Protein AF-0000000078990517 (afdb_homodimer)

Foldseek 3Di:
DVVQVVQFDDDPNFWTARQQQRWIFGADPVGHGQWIWHWQPVDDRADKDFDDPVPDDPPPWGWIDGPQAKMKTKDWDDALDPQKTKMKIKMDGRDPPRKTKIKIAADDPNFFKAFFAAFLVLDLGPQPDFDDWFFSWAAFSLAGTHHQETEQWMFGFSFKIKHWDPLFRWTWGHCYVPHRIIMIIRDADLFFQVDDPDPTGMTMMMMMGGNGRLVNLLSVFDQFQCPPDDPLLVVLLLLQQQAAEEEQADLDLVCDALVSQVVVLVVVVVLVQGDSGEYEYEQSLDVFQAQLDGDCVRCVPVQVSLVVCVVVPYAYEYEHEQWGAPPHPVVVVCLVVLQFWAFAPDPSRHFFWFAFAPRLTTTGGQLVDPVRLVVSLVSNVVRCVRHPHDAYEYEYHIQVRHGRRTDHPDDDSGSQCSVVSNQVVCVPSGHYQEYAHHHDARRGPYAHEGHFFALDLVRLLSQQSNLASCLSSQHAGYDYEAQRTAAHDPPVPPNDRNRRYRGHGDDDHDLLSSLLSLLVQLQDSGHYHHDDLCVVVDVLSSVLNSVSSVCSNPPRSVLLSVVVVVCNRRSGHQKYQPCSLPSPQPVRSNDRQWIARPNFKIWHTDSDPPDFWDKDAFAAAWWQWPPPRDIDGHPDIDGRHGHDSSGTTMIGGDDRPDDD/DVVQVVQFDDDPNFWTARQQQGWIFGADPVGHGQWIWHWQPVDDRADKDFDDPVPDDPPPWGWIDGPQAKMKTKDWDDALDPQKTKMKIKMDGRDPPRKTKIKIAADDPNFFKAFFAAFLVLDLGQQPDFDDWFFSWAAFSLAGTHHQETEQWMFGFSFKIKHWDPLFRWTWGHCYVPHRIIMIIRDADLFFQVDDPDPTGMTMMMMMGGNGRLVSLLSVFDFFQCPQDDPLLVVLLLLQQQAAEEEQADLDLVCDALVSQVVVLVVVVVLVQGDSGEYEYEQSLDVFQAQLDGDCVRCVPVQVSLVVCVVVPYAYEYEHEQWGAPPHPVVVVCLVVLQFWAFAPDDSRHFFWFAFAPRLTTTGGQLVDVVRLVVSLVSNVVVCVRHPHSAYEYEYHIQVRHGRRTDHPDDDSGSQCSVVSNQVVCVPSGHYQEYAHHHDARRGPYAHEGHFFALDLVRLLSQQSNLASCLSSQHAGYDYEAQRTAAHDPPVPPNDRNRRYRGHGDDDDDLLSRLLSLLVQLQDSGHYHHDDLCVVVDPLSSVLNSVSSVCSNPPRSVLLSVVVVVCNRRSGHQKYQPCSLPSPQPVRSNDRQWIARPNFKIWHTDSDPPDQWDKDAFAAAWWQWPPPRDIDGHPDIDHRHGHDSSGTTMITGDDRPDDD

pLDDT: mean 92.22, std 8.55, range [30.84, 98.75]

Solvent-accessible surface area (backbone atoms only — not comparable to full-atom values): 68049 Å² total; per-residue (Å²): 113,71,74,63,51,75,47,45,44,76,40,94,89,33,32,38,39,22,64,56,80,23,41,34,35,34,37,46,101,86,66,45,80,55,44,44,33,33,49,45,65,74,52,77,83,49,69,60,36,73,50,53,76,88,71,54,60,94,81,74,45,49,50,39,24,42,86,74,40,34,35,40,37,37,36,79,45,89,48,89,42,93,69,31,49,29,32,37,40,35,38,37,31,60,42,89,91,48,48,43,24,34,31,31,57,32,44,85,93,52,38,52,31,33,39,40,24,36,37,47,80,61,34,54,48,39,53,76,37,70,38,58,78,36,72,75,52,29,25,44,37,70,67,33,60,28,20,34,38,38,33,62,36,34,39,28,55,60,8,38,35,40,40,47,44,87,81,32,32,43,24,41,23,22,42,50,87,41,79,46,20,42,31,45,28,6,46,65,48,87,50,66,21,47,51,68,88,50,98,40,36,33,32,38,35,34,44,32,38,25,88,32,30,50,62,34,51,58,61,69,41,62,47,67,59,56,80,88,58,47,71,69,34,52,50,49,44,51,44,41,48,70,20,34,38,40,39,63,81,49,61,45,57,87,52,54,35,57,64,48,53,49,53,52,51,50,53,52,59,67,66,68,65,64,66,74,26,33,38,37,39,58,58,55,59,21,77,36,49,45,48,62,41,75,24,56,85,62,40,72,55,46,41,59,50,47,49,51,40,45,74,74,54,36,40,41,29,42,35,45,56,60,47,26,18,49,82,12,74,44,33,60,53,30,58,77,66,64,26,42,22,17,28,51,98,50,64,91,65,27,59,25,48,24,44,48,29,82,32,63,43,20,35,36,59,19,54,62,30,84,64,30,54,59,52,50,49,53,38,51,49,55,41,49,73,64,31,84,64,67,33,30,33,41,46,67,56,35,30,76,49,45,34,72,49,55,35,50,80,46,85,53,66,32,62,56,51,54,57,54,46,42,56,62,69,37,60,87,76,58,53,41,50,29,28,42,40,41,65,58,73,60,64,68,40,24,21,41,36,52,64,85,33,46,51,46,59,74,32,58,56,46,49,51,25,42,46,34,23,38,15,70,50,46,42,39,52,50,27,58,62,30,42,45,37,52,26,65,67,70,77,89,68,47,87,49,56,64,60,58,40,69,59,56,66,47,72,88,58,56,67,68,57,34,52,40,36,44,54,48,38,50,73,44,59,30,40,30,32,57,66,58,64,71,77,65,80,37,69,68,54,43,51,39,52,46,52,47,41,49,47,25,64,72,54,38,34,58,51,51,55,55,26,46,52,45,20,37,49,46,32,44,27,28,50,27,45,45,25,74,75,38,58,81,45,72,79,29,67,74,51,49,70,42,34,18,51,45,85,46,30,40,40,45,53,66,65,54,88,91,56,43,56,43,79,44,76,38,62,79,57,43,26,33,32,65,78,80,62,46,78,39,74,30,67,42,74,42,72,72,38,78,33,54,90,81,53,58,46,34,31,38,54,49,64,86,82,61,82,130,113,73,75,62,51,73,48,45,42,77,41,93,87,34,33,39,40,21,63,56,79,22,40,34,35,34,36,46,99,85,65,47,80,56,44,44,34,33,49,44,64,71,54,77,85,50,71,60,37,73,51,52,78,89,70,56,60,95,80,74,45,48,50,40,24,42,84,75,40,35,35,40,37,39,35,78,45,89,47,89,44,94,69,31,50,31,34,36,40,36,38,38,30,60,44,89,92,48,47,46,23,35,33,32,56,30,44,84,94,53,38,53,32,33,38,37,26,35,37,48,81,61,35,53,48,41,51,76,38,71,40,60,76,36,72,76,52,29,25,44,38,70,66,32,60,28,21,34,36,39,33,62,37,35,39,29,54,60,8,39,35,40,39,47,45,86,81,33,29,42,26,40,23,22,42,49,88,41,78,47,20,42,32,46,28,6,45,66,49,86,50,65,22,49,52,70,88,49,98,41,36,32,32,37,36,33,46,32,38,24,89,32,30,49,61,34,50,58,61,70,40,61,46,68,59,58,80,87,58,47,72,68,33,52,48,49,43,52,46,40,49,71,20,34,38,38,38,61,80,51,60,46,58,88,52,55,35,55,63,49,54,50,53,52,51,49,54,53,61,67,66,67,66,64,64,76,26,32,38,37,39,59,56,53,58,22,77,36,50,45,47,62,41,74,25,55,86,60,40,72,55,47,44,58,51,47,49,52,39,44,74,73,55,36,42,43,29,42,36,45,54,60,46,25,18,48,82,12,75,44,33,59,51,30,59,77,65,65,28,44,23,16,28,51,98,50,64,90,65,29,60,23,47,24,43,48,28,83,35,62,43,18,37,35,60,18,53,63,31,82,63,30,55,58,52,51,50,52,40,52,48,57,41,49,72,64,30,84,64,67,33,30,33,41,47,68,56,35,31,77,50,46,33,73,49,53,36,51,80,45,83,54,65,31,63,57,51,54,58,54,46,43,54,63,68,38,59,88,76,58,52,42,51,28,28,42,41,44,66,57,74,61,65,69,40,25,22,40,36,52,67,87,34,45,49,45,59,71,32,59,55,47,49,51,25,42,48,33,23,39,15,70,50,48,41,38,51,49,26,57,62,30,42,48,38,54,26,65,69,70,79,89,67,48,85,49,56,65,60,58,39,68,59,54,65,46,71,86,58,56,68,70,57,34,52,38,36,43,56,47,37,49,73,43,60,28,39,29,33,56,66,59,66,72,76,64,79,38,68,68,54,43,51,38,50,48,51,48,39,49,46,24,65,72,54,38,33,59,51,50,54,55,24,46,53,44,19,37,49,44,30,43,27,27,50,28,45,45,24,74,75,38,57,83,46,72,77,28,68,75,50,50,68,43,36,16,50,45,84,46,30,40,41,46,50,67,64,56,88,91,57,44,58,42,77,43,74,37,62,79,56,42,28,33,31,66,78,79,62,46,79,38,75,30,67,43,73,42,72,72,40,78,31,54,90,80,54,59,45,34,30,38,55,48,64,87,83,61,82,129

Secondary structure (DSSP, 8-state):
--TTTTTEEEETTTEEEETTT-EEEEE-TTS-EEEEEES-TTS-----EEPPGGG--TTS-EEEEETTTEEEEEEEEPPSSTT-EEEEEEEEE-STT---EEEEE-SGGG--EEEEEEETT--SSGGG--EEEEE-S---TTTSSEEEEEEEEEEETTTEEEEE-TTS-EEEEESSSSTTEEEEEE---SSTT-S-SSSS-EEEEEEEE-SSHHHHHHHHS-----TT--HHHHHHHHHHHHS-EEE---SSGGG--HHHHHHHHHHHHHH-SS---EEEE-GGGBSSTT--SB-TTT-TTHHHHHHHHHHHT-EEEEEE-SEEETTSHHHHHHHHTT-BPEETTS-TTSBPEEEETTEEEEEEB-TTSTTHHHHHHHHHHHHHHHS---EEEE----GGGS-TTEE-SS--SSTTHHHHHHHHHTTTTS-EEEES-BSSPPPTTPEEEPPP-BSSHHHHHHHHHHHHHHHHTT---EE---TT-SB---GGG--S-GGGSPPPPPPPPPHHHHHHHHHHHTTSSS-EESS-GGGG--HHHHHHHHHHHHHIIIIIHHHHHHHHHHHHHH---SEE-GGGT-TT-GGGSS--S-EEETTTEEE----STT--EEEEEE-SSEEEETTT--EEESSEEEEEEE--TT---EEEEPPTT---/--TTTTTEEEETTTEEEETTT-EEEEE-TTS-EEEEEES-TTS-----EEPPGGG--TTS-EEEEETTTEEEEEEEEPPSSTT-EEEEEEEEE-STT---EEEEE-SGGG--EEEEEEETT--SSGGG--EEEEE-S---TTTSSEEEEEEEEEEETTTEEEEE-TTS-EEEEESSSSTTEEEEEE---SSTT-S-SSSS-EEEEEEEE-SSHHHHHHHHS-----TT--HHHHHHHHHHHHS-EEE---SSGGG--HHHHHHHHHHHHHH-SS---EEEE-GGGBSSTT--SB-TTT-TTHHHHHHHHHHHT-EEEEEE-SEEETTSHHHHHHHHTT-BPEETTS-TTSB-EEEETTEEEEEEB-TTSTTHHHHHHHHHHHHHHHS---EEEE----GGGS-TTEE-SS--SSTTHHHHHHHHHTTTTS-EEEES-BSSPPPTTPEEEPPP-BSSHHHHHHHHHHHHHHHHTT---EE---TT-SB---GGG--S-GGGSPPPPPPPPPHHHHHHHHHHHTTSSS-EESS-GGGG--HHHHHHHHHHHHHIIIIIHHHHHHHHHHHHHH---SEE-GGGT-TT-GGGTS--S-EEETTTEEE----STT--EEEEEE-SSEEEETTT--EEESSEEEEEEE--TT---EEEEPPTT---

Radius of gyration: 38.93 Å; Cα contacts (8 Å, |Δi|>4): 3047; chains: 2; bounding box: 87×123×85 Å

Structure (mmCIF, N/CA/C/O backbone):
data_AF-0000000078990517-model_v1
#
loop_
_entity.id
_entity.type
_entity.pdbx_description
1 polymer Alpha-glucosidase
#
loop_
_atom_site.group_PDB
_atom_site.id
_atom_site.type_symbol
_atom_site.label_atom_id
_atom_site.label_alt_id
_atom_site.label_comp_id
_atom_site.label_asym_id
_atom_site.label_entity_id
_atom_site.label_seq_id
_atom_site.pdbx_PDB_ins_code
_atom_site.Cartn_x
_atom_site.Cartn_y
_atom_site.Cartn_z
_atom_site.occupancy
_atom_site.B_iso_or_equiv
_atom_site.auth_seq_id
_atom_site.auth_comp_id
_atom_site.auth_asym_id
_atom_site.auth_atom_id
_atom_site.pdbx_PDB_model_num
ATOM 1 N N . MET A 1 1 ? 48.812 -21.719 -21.203 1 31.16 1 MET A N 1
ATOM 2 C CA . MET A 1 1 ? 48.188 -23.031 -21.281 1 31.16 1 MET A CA 1
ATOM 3 C C . MET A 1 1 ? 48.5 -23.844 -20.016 1 31.16 1 MET A C 1
ATOM 5 O O . MET A 1 1 ? 47.625 -24.531 -19.5 1 31.16 1 MET A O 1
ATOM 9 N N . TYR A 1 2 ? 49.719 -23.969 -19.703 1 35 2 TYR A N 1
ATOM 10 C CA . TYR A 1 2 ? 50.188 -24.688 -18.516 1 35 2 TYR A CA 1
ATOM 11 C C . TYR A 1 2 ? 49.625 -24.047 -17.25 1 35 2 TYR A C 1
ATOM 13 O O . TYR A 1 2 ? 49.219 -24.734 -16.328 1 35 2 TYR A O 1
ATOM 21 N N . ASN A 1 3 ? 49.719 -22.797 -17.125 1 35.31 3 ASN A N 1
ATOM 22 C CA . ASN A 1 3 ? 49.281 -22.062 -15.953 1 35.31 3 ASN A CA 1
ATOM 23 C C . ASN A 1 3 ? 47.781 -22.047 -15.82 1 35.31 3 ASN A C 1
ATOM 25 O O . ASN A 1 3 ? 47.25 -21.578 -14.82 1 35.31 3 ASN A O 1
ATOM 29 N N . GLN A 1 4 ? 47.156 -22.172 -16.953 1 40.31 4 GLN A N 1
ATOM 30 C CA . GLN A 1 4 ? 45.719 -22.25 -16.906 1 40.31 4 GLN A CA 1
ATOM 31 C C . GLN A 1 4 ? 45.25 -23.531 -16.203 1 40.31 4 GLN A C 1
ATOM 33 O O . GLN A 1 4 ? 44.094 -23.656 -15.812 1 40.31 4 GLN A O 1
ATOM 38 N N . LYS A 1 5 ? 46.062 -24.547 -16.188 1 47.97 5 LYS A N 1
ATOM 39 C CA . LYS A 1 5 ? 45.844 -25.906 -15.688 1 47.97 5 LYS A CA 1
ATOM 40 C C . LYS A 1 5 ? 45.906 -25.953 -14.164 1 47.97 5 LYS A C 1
ATOM 42 O O . LYS A 1 5 ? 45.219 -26.781 -13.539 1 47.97 5 LYS A O 1
ATOM 47 N N . LEU A 1 6 ? 46.625 -25.25 -13.594 1 44.84 6 LEU A N 1
ATOM 48 C CA . LEU A 1 6 ? 46.844 -25.266 -12.148 1 44.84 6 LEU A CA 1
ATOM 49 C C . LEU A 1 6 ? 45.625 -24.656 -11.422 1 44.84 6 LEU A C 1
ATOM 51 O O . LEU A 1 6 ? 45.438 -24.906 -10.234 1 44.84 6 LEU A O 1
ATOM 55 N N . LEU A 1 7 ? 44.719 -23.875 -12.055 1 54 7 LEU A N 1
ATOM 56 C CA . LEU A 1 7 ? 43.656 -23.172 -11.375 1 54 7 LEU A CA 1
ATOM 57 C C . LEU A 1 7 ? 42.312 -23.906 -11.516 1 54 7 LEU A C 1
ATOM 59 O O . LEU A 1 7 ? 41.344 -23.578 -10.852 1 54 7 LEU A O 1
ATOM 63 N N . SER A 1 8 ? 42.344 -24.938 -12.297 1 60.09 8 SER A N 1
ATOM 64 C CA . SER A 1 8 ? 41.188 -25.844 -12.352 1 60.09 8 SER A CA 1
ATOM 65 C C . SER A 1 8 ? 41.406 -27.031 -11.422 1 60.09 8 SER A C 1
ATOM 67 O O . SER A 1 8 ? 42.375 -27.75 -11.523 1 60.09 8 SER A O 1
ATOM 69 N N . ARG A 1 9 ? 40.656 -27.062 -10.359 1 75.75 9 ARG A N 1
ATOM 70 C CA . ARG A 1 9 ? 40.75 -28.141 -9.375 1 75.75 9 ARG A CA 1
ATOM 71 C C . ARG A 1 9 ? 39.531 -29.062 -9.438 1 75.75 9 ARG A C 1
ATOM 73 O O . ARG A 1 9 ? 38.438 -28.625 -9.766 1 75.75 9 ARG A O 1
ATOM 80 N N . SER A 1 10 ? 39.812 -30.25 -9.305 1 79.31 10 SER A N 1
ATOM 81 C CA . SER A 1 10 ? 38.781 -31.25 -9.211 1 79.31 10 SER A CA 1
ATOM 82 C C . SER A 1 10 ? 38.219 -31.344 -7.793 1 79.31 10 SER A C 1
ATOM 84 O O . SER A 1 10 ? 38.969 -31.344 -6.824 1 79.31 10 SER A O 1
ATOM 86 N N . TYR A 1 11 ? 36.969 -31.188 -7.785 1 82.38 11 TYR A N 1
ATOM 87 C CA . TYR A 1 11 ? 36.281 -31.297 -6.5 1 82.38 11 TYR A CA 1
ATOM 88 C C . TYR A 1 11 ? 35.344 -32.469 -6.508 1 82.38 11 TYR A C 1
ATOM 90 O O . TYR A 1 11 ? 34.656 -32.719 -7.504 1 82.38 11 TYR A O 1
ATOM 98 N N . PHE A 1 12 ? 35.281 -33.219 -5.465 1 86.19 12 PHE A N 1
ATOM 99 C CA . PHE A 1 12 ? 34.344 -34.312 -5.23 1 86.19 12 PHE A CA 1
ATOM 100 C C . PHE A 1 12 ? 34.375 -35.312 -6.375 1 86.19 12 PHE A C 1
ATOM 102 O O . PHE A 1 12 ? 33.344 -35.844 -6.793 1 86.19 12 PHE A O 1
ATOM 109 N N . GLU A 1 13 ? 35.375 -35.438 -7.094 1 81.75 13 GLU A N 1
ATOM 110 C CA . GLU A 1 13 ? 35.656 -36.406 -8.133 1 81.75 13 GLU A CA 1
ATOM 111 C C . GLU A 1 13 ? 35 -36.031 -9.461 1 81.75 13 GLU A C 1
ATOM 113 O O . GLU A 1 13 ? 35.5 -36.375 -10.531 1 81.75 13 GLU A O 1
ATOM 118 N N . SER A 1 14 ? 33.938 -35.25 -9.422 1 89.94 14 SER A N 1
ATOM 119 C CA . SER A 1 14 ? 33.188 -35.094 -10.648 1 89.94 14 SER A CA 1
ATOM 120 C C . SER A 1 14 ? 33.094 -33.625 -11.039 1 89.94 14 SER A C 1
ATOM 122 O O . SER A 1 14 ? 32.531 -33.281 -12.086 1 89.94 14 SER A O 1
ATOM 124 N N . ILE A 1 15 ? 33.594 -32.719 -10.219 1 93.56 15 ILE A N 1
ATOM 125 C CA . ILE A 1 15 ? 33.406 -31.312 -10.484 1 93.56 15 ILE A CA 1
ATOM 126 C C . ILE A 1 15 ? 34.781 -30.688 -10.812 1 93.56 15 ILE A C 1
ATOM 128 O O . ILE A 1 15 ? 35.75 -30.875 -10.086 1 93.56 15 ILE A O 1
ATOM 132 N N . LYS A 1 16 ? 34.875 -30.031 -11.891 1 93.75 16 LYS A N 1
ATOM 133 C CA . LYS A 1 16 ? 36 -29.172 -12.227 1 93.75 16 LYS A CA 1
ATOM 134 C C . LYS A 1 16 ? 35.625 -27.703 -12.148 1 93.75 16 LYS A C 1
ATOM 136 O O . LYS A 1 16 ? 34.688 -27.266 -12.812 1 93.75 16 LYS A O 1
ATOM 141 N N . PHE A 1 17 ? 36.281 -27.016 -11.32 1 92.69 17 PHE A N 1
ATOM 142 C CA . PHE A 1 17 ? 35.969 -25.609 -11.094 1 92.69 17 PHE A CA 1
ATOM 143 C C . PHE A 1 17 ? 37.219 -24.766 -11.164 1 92.69 17 PHE A C 1
ATOM 145 O O . PHE A 1 17 ? 38.219 -25.062 -10.5 1 92.69 17 PHE A O 1
ATOM 152 N N . HIS A 1 18 ? 37.188 -23.828 -12.07 1 90.5 18 HIS A N 1
ATOM 153 C CA . HIS A 1 18 ? 38.281 -22.875 -12.172 1 90.5 18 HIS A CA 1
ATOM 154 C C . HIS A 1 18 ? 38.031 -21.641 -11.312 1 90.5 18 HIS A C 1
ATOM 156 O O . HIS A 1 18 ? 37.281 -20.75 -11.703 1 90.5 18 HIS A O 1
ATOM 162 N N . LYS A 1 19 ? 38.75 -21.438 -10.328 1 85.81 19 LYS A N 1
ATOM 163 C CA . LYS A 1 19 ? 38.438 -20.438 -9.312 1 85.81 19 LYS A CA 1
ATOM 164 C C . LYS A 1 19 ? 38.594 -19.031 -9.875 1 85.81 19 LYS A C 1
ATOM 166 O O . LYS A 1 19 ? 37.969 -18.094 -9.375 1 85.81 19 LYS A O 1
ATOM 171 N N . LYS A 1 20 ? 39.375 -18.812 -10.844 1 85.44 20 LYS A N 1
ATOM 172 C CA . LYS A 1 20 ? 39.594 -17.484 -11.383 1 85.44 20 LYS A CA 1
ATOM 173 C C . LYS A 1 20 ? 38.5 -17.125 -12.406 1 85.44 20 LYS A C 1
ATOM 175 O O . LYS A 1 20 ? 37.844 -16.094 -12.289 1 85.44 20 LYS A O 1
ATOM 180 N N . THR A 1 21 ? 38.312 -17.984 -13.352 1 88.56 21 THR A N 1
ATOM 181 C CA . THR A 1 21 ? 37.312 -17.719 -14.398 1 88.56 21 THR A CA 1
ATOM 182 C C . THR A 1 21 ? 35.938 -18.156 -13.945 1 88.56 21 THR A C 1
ATOM 184 O O . THR A 1 21 ? 34.938 -17.766 -14.539 1 88.56 21 THR A O 1
ATOM 187 N N . ARG A 1 22 ? 35.938 -19.031 -12.984 1 93.25 22 ARG A N 1
ATOM 188 C CA . ARG A 1 22 ? 34.75 -19.578 -12.375 1 93.25 22 ARG A CA 1
ATOM 189 C C . ARG A 1 22 ? 33.969 -20.438 -13.375 1 93.25 22 ARG A C 1
ATOM 191 O O . ARG A 1 22 ? 32.75 -20.516 -13.32 1 93.25 22 ARG A O 1
ATOM 198 N N . ASN A 1 23 ? 34.656 -20.938 -14.305 1 93.88 23 ASN A N 1
ATOM 199 C CA . ASN A 1 23 ? 34.094 -21.953 -15.18 1 93.88 23 ASN A CA 1
ATOM 200 C C . ASN A 1 23 ? 33.812 -23.25 -14.43 1 93.88 23 ASN A C 1
ATOM 202 O O . ASN A 1 23 ? 34.625 -23.703 -13.625 1 93.88 23 ASN A O 1
ATOM 206 N N . PHE A 1 24 ? 32.688 -23.734 -14.703 1 95.75 24 PHE A N 1
ATOM 207 C CA . PHE A 1 24 ? 32.219 -24.922 -13.992 1 95.75 24 PHE A CA 1
ATOM 208 C C . PHE A 1 24 ? 31.922 -26.047 -14.969 1 95.75 24 PHE A C 1
ATOM 210 O O . PHE A 1 24 ? 31.312 -25.828 -16.016 1 95.75 24 PHE A O 1
ATOM 217 N N . ARG A 1 25 ? 32.406 -27.297 -14.609 1 95.69 25 ARG A N 1
ATOM 218 C CA . ARG A 1 25 ? 32.094 -28.5 -15.383 1 95.69 25 ARG A CA 1
ATOM 219 C C . ARG A 1 25 ? 31.75 -29.656 -14.461 1 95.69 25 ARG A C 1
ATOM 221 O O . ARG A 1 25 ? 32.5 -29.953 -13.523 1 95.69 25 ARG A O 1
ATOM 228 N N . LEU A 1 26 ? 30.656 -30.172 -14.656 1 95.75 26 LEU A N 1
ATOM 229 C CA . LEU A 1 26 ? 30.281 -31.438 -14.023 1 95.75 26 LEU A CA 1
ATOM 230 C C . LEU A 1 26 ? 30.531 -32.594 -14.969 1 95.75 26 LEU A C 1
ATOM 232 O O . LEU A 1 26 ? 30 -32.625 -16.078 1 95.75 26 LEU A O 1
ATOM 236 N N . LEU A 1 27 ? 31.234 -33.562 -14.508 1 93.75 27 LEU A N 1
ATOM 237 C CA . LEU A 1 27 ? 31.656 -34.656 -15.367 1 93.75 27 LEU A CA 1
ATOM 238 C C . LEU A 1 27 ? 30.938 -35.969 -14.992 1 93.75 27 LEU A C 1
ATOM 240 O O . LEU A 1 27 ? 30.578 -36.156 -13.828 1 93.75 27 LEU A O 1
ATOM 244 N N . ASP A 1 28 ? 30.766 -36.781 -15.992 1 88.81 28 ASP A N 1
ATOM 245 C CA . ASP A 1 28 ? 30.25 -38.125 -15.711 1 88.81 28 ASP A CA 1
ATOM 246 C C . ASP A 1 28 ? 31.391 -39.094 -15.328 1 88.81 28 ASP A C 1
ATOM 248 O O . ASP A 1 28 ? 32.531 -38.656 -15.156 1 88.81 28 ASP A O 1
ATOM 252 N N . GLY A 1 29 ? 31.047 -40.344 -15.047 1 83.19 29 GLY A N 1
ATOM 253 C CA . GLY A 1 29 ? 32.031 -41.312 -14.641 1 83.19 29 GLY A CA 1
ATOM 254 C C . GLY A 1 29 ? 33.125 -41.531 -15.664 1 83.19 29 GLY A C 1
ATOM 255 O O . GLY A 1 29 ? 34.25 -41.969 -15.32 1 83.19 29 GLY A O 1
ATOM 256 N N . LYS A 1 30 ? 32.969 -41.156 -16.922 1 88.12 30 LYS A N 1
ATOM 257 C CA . LYS A 1 30 ? 33.938 -41.344 -18 1 88.12 30 LYS A CA 1
ATOM 258 C C . LYS A 1 30 ? 34.719 -40.031 -18.266 1 88.12 30 LYS A C 1
ATOM 260 O O . LYS A 1 30 ? 35.531 -40 -19.188 1 88.12 30 LYS A O 1
ATOM 265 N N . GLY A 1 31 ? 34.281 -39 -17.609 1 87.44 31 GLY A N 1
ATOM 266 C CA . GLY A 1 31 ? 35 -37.75 -17.75 1 87.44 31 GLY A CA 1
ATOM 267 C C . GLY A 1 31 ? 34.375 -36.812 -18.75 1 87.44 31 GLY A C 1
ATOM 268 O O . GLY A 1 31 ? 34.938 -35.75 -19.078 1 87.44 31 GLY A O 1
ATOM 269 N N . ALA A 1 32 ? 33.25 -37.219 -19.281 1 89.56 32 ALA A N 1
ATOM 270 C CA . ALA A 1 32 ? 32.562 -36.344 -20.234 1 89.56 32 ALA A CA 1
ATOM 271 C C . ALA A 1 32 ? 31.75 -35.281 -19.516 1 89.56 32 ALA A C 1
ATOM 273 O O . ALA A 1 32 ? 31.266 -35.5 -18.406 1 89.56 32 ALA A O 1
ATOM 274 N N . ASP A 1 33 ? 31.516 -34.188 -20.219 1 92.25 33 ASP A N 1
ATOM 275 C CA . ASP A 1 33 ? 30.766 -33.094 -19.641 1 92.25 33 ASP A CA 1
ATOM 276 C C . ASP A 1 33 ? 29.281 -33.406 -19.547 1 92.25 33 ASP A C 1
ATOM 278 O O . ASP A 1 33 ? 28.641 -33.719 -20.562 1 92.25 33 ASP A O 1
ATOM 282 N N . LEU A 1 34 ? 28.766 -33.344 -18.391 1 93.25 34 LEU A N 1
ATOM 283 C CA . LEU A 1 34 ? 27.328 -33.438 -18.172 1 93.25 34 LEU A CA 1
ATOM 284 C C . LEU A 1 34 ? 26.688 -32.062 -18.141 1 93.25 34 LEU A C 1
ATOM 286 O O . LEU A 1 34 ? 25.609 -31.859 -18.688 1 93.25 34 LEU A O 1
ATOM 290 N N . LEU A 1 35 ? 27.344 -31.141 -17.469 1 95.81 35 LEU A N 1
ATOM 291 C CA . LEU A 1 35 ? 26.875 -29.781 -17.312 1 95.81 35 LEU A CA 1
ATOM 292 C C . LEU A 1 35 ? 28.047 -28.797 -17.297 1 95.81 35 LEU A C 1
ATOM 294 O O . LEU A 1 35 ? 29.078 -29.062 -16.672 1 95.81 35 LEU A O 1
ATOM 298 N N . THR A 1 36 ? 27.938 -27.812 -18.031 1 95.81 36 THR A N 1
ATOM 299 C CA . THR A 1 36 ? 28.938 -26.734 -18.031 1 95.81 36 THR A CA 1
ATOM 300 C C . THR A 1 36 ? 28.281 -25.391 -17.734 1 95.81 36 THR A C 1
ATOM 302 O O . THR A 1 36 ? 27.094 -25.203 -18.016 1 95.81 36 THR A O 1
ATOM 305 N N . GLY A 1 37 ? 29.016 -24.547 -17.141 1 95.25 37 GLY A N 1
ATOM 306 C CA . GLY A 1 37 ? 28.484 -23.219 -16.828 1 95.25 37 GLY A CA 1
ATOM 307 C C . GLY A 1 37 ? 29.516 -22.297 -16.203 1 95.25 37 GLY A C 1
ATOM 308 O O . GLY A 1 37 ? 30.719 -22.578 -16.25 1 95.25 37 GLY A O 1
ATOM 309 N N . THR A 1 38 ? 29.078 -21.219 -15.875 1 95.5 38 THR A N 1
ATOM 310 C CA . THR A 1 38 ? 29.875 -20.203 -15.195 1 95.5 38 THR A CA 1
ATOM 311 C C . THR A 1 38 ? 29.219 -19.797 -13.883 1 95.5 38 THR A C 1
ATOM 313 O O . THR A 1 38 ? 28.062 -19.359 -13.867 1 95.5 38 THR A O 1
ATOM 316 N N . LEU A 1 39 ? 29.969 -19.953 -12.82 1 96.06 39 LEU A N 1
ATOM 317 C CA . LEU A 1 39 ? 29.469 -19.531 -11.516 1 96.06 39 LEU A CA 1
ATOM 318 C C . LEU A 1 39 ? 29.828 -18.078 -11.227 1 96.06 39 LEU A C 1
ATOM 320 O O . LEU A 1 39 ? 30.906 -17.625 -11.609 1 96.06 39 LEU A O 1
ATOM 324 N N . GLY A 1 40 ? 28.922 -17.359 -10.625 1 94.56 40 GLY A N 1
ATOM 325 C CA . GLY A 1 40 ? 29.172 -15.984 -10.242 1 94.56 40 GLY A CA 1
ATOM 326 C C . GLY A 1 40 ? 29.375 -15.062 -11.438 1 94.56 40 GLY A C 1
ATOM 327 O O . GLY A 1 40 ? 30.344 -14.305 -11.484 1 94.56 40 GLY A O 1
ATOM 328 N N . LYS A 1 41 ? 28.531 -15.148 -12.312 1 91.88 41 LYS A N 1
ATOM 329 C CA . LYS A 1 41 ? 28.656 -14.422 -13.57 1 91.88 41 LYS A CA 1
ATOM 330 C C . LYS A 1 41 ? 28.688 -12.914 -13.336 1 91.88 41 LYS A C 1
ATOM 332 O O . LYS A 1 41 ? 29.328 -12.18 -14.086 1 91.88 41 LYS A O 1
ATOM 337 N N . THR A 1 42 ? 28.078 -12.422 -12.352 1 86.5 42 THR A N 1
ATOM 338 C CA . THR A 1 42 ? 27.969 -10.984 -12.109 1 86.5 42 THR A CA 1
ATOM 339 C C . THR A 1 42 ? 29.172 -10.469 -11.328 1 86.5 42 THR A C 1
ATOM 341 O O . THR A 1 42 ? 29.312 -9.266 -11.117 1 86.5 42 THR A O 1
ATOM 344 N N . LEU A 1 43 ? 30.031 -11.367 -10.875 1 87.19 43 LEU A N 1
ATOM 345 C CA . LEU A 1 43 ? 31.219 -10.969 -10.133 1 87.19 43 LEU A CA 1
ATOM 346 C C . LEU A 1 43 ? 32.344 -10.594 -11.086 1 87.19 43 LEU A C 1
ATOM 348 O O . LEU A 1 43 ? 32.562 -11.242 -12.117 1 87.19 43 LEU A O 1
ATOM 352 N N . PRO A 1 44 ? 33 -9.523 -10.734 1 81.69 44 PRO A N 1
ATOM 353 C CA . PRO A 1 44 ? 34.188 -9.242 -11.539 1 81.69 44 PRO A CA 1
ATOM 354 C C . PRO A 1 44 ? 35.281 -10.297 -11.367 1 81.69 44 PRO A C 1
ATOM 356 O O . PRO A 1 44 ? 35.344 -10.953 -10.32 1 81.69 44 PRO A O 1
ATOM 359 N N . ILE A 1 45 ? 36.062 -10.484 -12.477 1 76.5 45 ILE A N 1
ATOM 360 C CA . ILE A 1 45 ? 37.156 -11.453 -12.422 1 76.5 45 ILE A CA 1
ATOM 361 C C . ILE A 1 45 ? 38.25 -10.938 -11.5 1 76.5 45 ILE A C 1
ATOM 363 O O . ILE A 1 45 ? 38.844 -9.891 -11.766 1 76.5 45 ILE A O 1
ATOM 367 N N . GLU A 1 46 ? 38.344 -11.586 -10.391 1 79.38 46 GLU A N 1
ATOM 368 C CA . GLU A 1 46 ? 39.344 -11.234 -9.406 1 79.38 46 GLU A CA 1
ATOM 369 C C . GLU A 1 46 ? 39.938 -12.484 -8.75 1 79.38 46 GLU A C 1
ATOM 371 O O . GLU A 1 46 ? 39.5 -13.602 -9.031 1 79.38 46 GLU A O 1
ATOM 376 N N . GLN A 1 47 ? 40.938 -12.281 -8.016 1 83.19 47 GLN A N 1
ATOM 377 C CA . GLN A 1 47 ? 41.625 -13.375 -7.312 1 83.19 47 GLN A CA 1
ATOM 378 C C . GLN A 1 47 ? 40.75 -13.914 -6.18 1 83.19 47 GLN A C 1
ATOM 380 O O . GLN A 1 47 ? 40.281 -13.156 -5.328 1 83.19 47 GLN A O 1
ATOM 385 N N . PRO A 1 48 ? 40.5 -15.242 -6.316 1 88.69 48 PRO A N 1
ATOM 386 C CA . PRO A 1 48 ? 39.781 -15.859 -5.207 1 88.69 48 PRO A CA 1
ATOM 387 C C . PRO A 1 48 ? 40.656 -16.125 -3.998 1 88.69 48 PRO A C 1
ATOM 389 O O . PRO A 1 48 ? 41.875 -16.328 -4.148 1 88.69 48 PRO A O 1
ATOM 392 N N . TYR A 1 49 ? 40.125 -16.109 -2.83 1 90.62 49 TYR A N 1
ATOM 393 C CA . TYR A 1 49 ? 40.812 -16.453 -1.591 1 90.62 49 TYR A CA 1
ATOM 394 C C . TYR A 1 49 ? 40.062 -17.531 -0.832 1 90.62 49 TYR A C 1
ATOM 396 O O . TYR A 1 49 ? 38.844 -17.719 -1.016 1 90.62 49 TYR A O 1
ATOM 404 N N . ASN A 1 50 ? 40.875 -18.312 -0.165 1 90.31 50 ASN A N 1
ATOM 405 C CA . ASN A 1 50 ? 40.188 -19.203 0.783 1 90.31 50 ASN A CA 1
ATOM 406 C C . ASN A 1 50 ? 39.469 -18.422 1.874 1 90.31 50 ASN A C 1
ATOM 408 O O . ASN A 1 50 ? 39.938 -17.375 2.314 1 90.31 50 ASN A O 1
ATOM 412 N N . CYS A 1 51 ? 38.406 -18.953 2.244 1 92.56 51 CYS A N 1
ATOM 413 C CA . CYS A 1 51 ? 37.625 -18.281 3.281 1 92.56 51 CYS A CA 1
ATOM 414 C C . CYS A 1 51 ? 38.375 -18.234 4.598 1 92.56 51 CYS A C 1
ATOM 416 O O . CYS A 1 51 ? 39.219 -19.109 4.867 1 92.56 51 CYS A O 1
ATOM 418 N N . LEU A 1 52 ? 38.062 -17.297 5.371 1 91.75 52 LEU A N 1
ATOM 419 C CA . LEU A 1 52 ? 38.625 -17.203 6.707 1 91.75 52 LEU A CA 1
ATOM 420 C C . LEU A 1 52 ? 38.094 -18.312 7.609 1 91.75 52 LEU A C 1
ATOM 422 O O . LEU A 1 52 ? 37 -18.844 7.359 1 91.75 52 LEU A O 1
ATOM 426 N N . PRO A 1 53 ? 38.812 -18.656 8.609 1 90.62 53 PRO A N 1
ATOM 427 C CA . PRO A 1 53 ? 38.438 -19.781 9.477 1 90.62 53 PRO A CA 1
ATOM 428 C C . PRO A 1 53 ? 37.031 -19.609 10.055 1 90.62 53 PRO A C 1
ATOM 430 O O . PRO A 1 53 ? 36.281 -20.578 10.148 1 90.62 53 PRO A O 1
ATOM 433 N N . HIS A 1 54 ? 36.719 -18.391 10.344 1 91.44 54 HIS A N 1
ATOM 434 C CA . HIS A 1 54 ? 35.438 -18.172 10.977 1 91.44 54 HIS A CA 1
ATOM 435 C C . HIS A 1 54 ? 34.312 -18.25 9.953 1 91.44 54 HIS A C 1
ATOM 437 O O . HIS A 1 54 ? 33.125 -18.344 10.32 1 91.44 54 HIS A O 1
ATOM 443 N N . ASP A 1 55 ? 34.656 -18.219 8.719 1 92.69 55 ASP A N 1
ATOM 444 C CA . ASP A 1 55 ? 33.625 -18.328 7.668 1 92.69 55 ASP A CA 1
ATOM 445 C C . ASP A 1 55 ? 33.531 -19.75 7.137 1 92.69 55 ASP A C 1
ATOM 447 O O . ASP A 1 55 ? 32.719 -20.047 6.262 1 92.69 55 ASP A O 1
ATOM 451 N N . LEU A 1 56 ? 34.375 -20.625 7.633 1 91.31 56 LEU A N 1
ATOM 452 C CA . LEU A 1 56 ? 34.344 -22.016 7.207 1 91.31 56 LEU A CA 1
ATOM 453 C C . LEU A 1 56 ? 33.219 -22.781 7.91 1 91.31 56 LEU A C 1
ATOM 455 O O . LEU A 1 56 ? 32.969 -22.562 9.102 1 91.31 56 LEU A O 1
ATOM 459 N N . LYS A 1 57 ? 32.562 -23.578 7.18 1 91.06 57 LYS A N 1
ATOM 460 C CA . LYS A 1 57 ? 31.516 -24.438 7.75 1 91.06 57 LYS A CA 1
ATOM 461 C C . LYS A 1 57 ? 32.094 -25.797 8.172 1 91.06 57 LYS A C 1
ATOM 463 O O . LYS A 1 57 ? 33.031 -26.281 7.559 1 91.06 57 LYS A O 1
ATOM 468 N N . ASP A 1 58 ? 31.531 -26.406 9.203 1 87.38 58 ASP A N 1
ATOM 469 C CA . ASP A 1 58 ? 32.031 -27.672 9.727 1 87.38 58 ASP A CA 1
ATOM 470 C C . ASP A 1 58 ? 31.359 -28.859 9.023 1 87.38 58 ASP A C 1
ATOM 472 O O . ASP A 1 58 ? 31.375 -29.984 9.531 1 87.38 58 ASP A O 1
ATOM 476 N N . ASP A 1 59 ? 30.906 -28.688 7.863 1 87.81 59 ASP A N 1
ATOM 477 C CA . ASP A 1 59 ? 30.188 -29.75 7.188 1 87.81 59 ASP A CA 1
ATOM 478 C C . ASP A 1 59 ? 31.016 -30.312 6.023 1 87.81 59 ASP A C 1
ATOM 480 O O . ASP A 1 59 ? 30.5 -31.078 5.207 1 87.81 59 ASP A O 1
ATOM 484 N N . GLY A 1 60 ? 32.281 -29.875 5.906 1 84.06 60 GLY A N 1
ATOM 485 C CA . GLY A 1 60 ? 33.156 -30.359 4.832 1 84.06 60 GLY A CA 1
ATOM 486 C C . GLY A 1 60 ? 33.031 -29.547 3.559 1 84.06 60 GLY A C 1
ATOM 487 O O . GLY A 1 60 ? 33.562 -29.938 2.514 1 84.06 60 GLY A O 1
ATOM 488 N N . SER A 1 61 ? 32.406 -28.422 3.623 1 91 61 SER A N 1
ATOM 489 C CA . SER A 1 61 ? 32.25 -27.562 2.455 1 91 61 SER A CA 1
ATOM 490 C C . SER A 1 61 ? 33.562 -26.875 2.084 1 91 61 SER A C 1
ATOM 492 O O . SER A 1 61 ? 34.344 -26.516 2.961 1 91 61 SER A O 1
ATOM 494 N N . VAL A 1 62 ? 33.812 -26.766 0.79 1 92.88 62 VAL A N 1
ATOM 495 C CA . VAL A 1 62 ? 34.875 -25.906 0.26 1 92.88 62 VAL A CA 1
ATOM 496 C C . VAL A 1 62 ? 34.375 -24.469 0.138 1 92.88 62 VAL A C 1
ATOM 498 O O . VAL A 1 62 ? 33.25 -24.234 -0.307 1 92.88 62 VAL A O 1
ATOM 501 N N . CYS A 1 63 ? 35.219 -23.594 0.602 1 94.25 63 CYS A N 1
ATOM 502 C CA . CYS A 1 63 ? 34.781 -22.203 0.629 1 94.25 63 CYS A CA 1
ATOM 503 C C . CYS A 1 63 ? 35.812 -21.297 -0.054 1 94.25 63 CYS A C 1
ATOM 505 O O . CYS A 1 63 ? 37 -21.375 0.237 1 94.25 63 CYS A O 1
ATOM 507 N N . TYR A 1 64 ? 35.375 -20.531 -0.967 1 93.5 64 TYR A N 1
ATOM 508 C CA . TYR A 1 64 ? 36.156 -19.484 -1.596 1 93.5 64 TYR A CA 1
ATOM 509 C C . TYR A 1 64 ? 35.531 -18.109 -1.41 1 93.5 64 TYR A C 1
ATOM 511 O O . TYR A 1 64 ? 34.281 -18 -1.324 1 93.5 64 TYR A O 1
ATOM 519 N N . GLU A 1 65 ? 36.281 -17.141 -1.321 1 92.81 65 GLU A N 1
ATOM 520 C CA . GLU A 1 65 ? 35.812 -15.758 -1.194 1 92.81 65 GLU A CA 1
ATOM 521 C C . GLU A 1 65 ? 36.469 -14.844 -2.223 1 92.81 65 GLU A C 1
ATOM 523 O O . GLU A 1 65 ? 37.656 -14.969 -2.488 1 92.81 65 GLU A O 1
ATOM 528 N N . TRP A 1 66 ? 35.812 -14.016 -2.842 1 92.31 66 TRP A N 1
ATOM 529 C CA . TRP A 1 66 ? 36.312 -13.047 -3.811 1 92.31 66 TRP A CA 1
ATOM 530 C C . TRP A 1 66 ? 36.281 -11.641 -3.23 1 92.31 66 TRP A C 1
ATOM 532 O O . TRP A 1 66 ? 35.344 -10.883 -3.445 1 92.31 66 TRP A O 1
ATOM 542 N N . ASN A 1 67 ? 37.406 -11.07 -2.711 1 82.31 67 ASN A N 1
ATOM 543 C CA . ASN A 1 67 ? 37.719 -9.711 -2.264 1 82.31 67 ASN A CA 1
ATOM 544 C C . ASN A 1 67 ? 36.562 -9.117 -1.449 1 82.31 67 ASN A C 1
ATOM 546 O O . ASN A 1 67 ? 36.094 -8.008 -1.739 1 82.31 67 ASN A O 1
ATOM 550 N N . SER A 1 68 ? 35.906 -9.961 -0.545 1 83 68 SER A N 1
ATOM 551 C CA . SER A 1 68 ? 34.875 -9.523 0.402 1 83 68 SER A CA 1
ATOM 552 C C . SER A 1 68 ? 33.594 -9.125 -0.316 1 83 68 SER A C 1
ATOM 554 O O . SER A 1 68 ? 32.844 -8.281 0.171 1 83 68 SER A O 1
ATOM 556 N N . LYS A 1 69 ? 33.469 -9.586 -1.51 1 90.69 69 LYS A N 1
ATOM 557 C CA . LYS A 1 69 ? 32.25 -9.273 -2.273 1 90.69 69 LYS A CA 1
ATOM 558 C C . LYS A 1 69 ? 31.25 -10.422 -2.197 1 90.69 69 LYS A C 1
ATOM 560 O O . LYS A 1 69 ? 30.047 -10.188 -2.068 1 90.69 69 LYS A O 1
ATOM 565 N N . ALA A 1 70 ? 31.828 -11.648 -2.311 1 94.56 70 ALA A N 1
ATOM 566 C CA . ALA A 1 70 ? 30.953 -12.82 -2.279 1 94.56 70 ALA A CA 1
ATOM 567 C C . ALA A 1 70 ? 31.703 -14.062 -1.821 1 94.56 70 ALA A C 1
ATOM 569 O O . ALA A 1 70 ? 32.938 -14.125 -1.924 1 94.56 70 ALA A O 1
ATOM 570 N N . ARG A 1 71 ? 31.031 -14.977 -1.299 1 95.19 71 ARG A N 1
ATOM 571 C CA . ARG A 1 71 ? 31.547 -16.266 -0.876 1 95.19 71 ARG A CA 1
ATOM 572 C C . ARG A 1 71 ? 30.781 -17.406 -1.527 1 95.19 71 ARG A C 1
ATOM 574 O O . ARG A 1 71 ? 29.562 -17.328 -1.684 1 95.19 71 ARG A O 1
ATOM 581 N N . LEU A 1 72 ? 31.484 -18.453 -1.889 1 95.94 72 LEU A N 1
ATOM 582 C CA . LEU A 1 72 ? 30.875 -19.641 -2.459 1 95.94 72 LEU A CA 1
ATOM 583 C C . LEU A 1 72 ? 31.188 -20.875 -1.613 1 95.94 72 LEU A C 1
ATOM 585 O O . LEU A 1 72 ? 32.344 -21.141 -1.3 1 95.94 72 LEU A O 1
ATOM 589 N N . TYR A 1 73 ? 30.203 -21.516 -1.221 1 96.31 73 TYR A N 1
ATOM 590 C CA . TYR A 1 73 ? 30.344 -22.812 -0.559 1 96.31 73 TYR A CA 1
ATOM 591 C C . TYR A 1 73 ? 29.938 -23.938 -1.487 1 96.31 73 TYR A C 1
ATOM 593 O O . TYR A 1 73 ? 28.875 -23.875 -2.121 1 96.31 73 TYR A O 1
ATOM 601 N N . MET A 1 74 ? 30.688 -24.953 -1.668 1 95.75 74 MET A N 1
ATOM 602 C CA . MET A 1 74 ? 30.375 -26.172 -2.426 1 95.75 74 MET A CA 1
ATOM 603 C C . MET A 1 74 ? 30.531 -27.406 -1.557 1 95.75 74 MET A C 1
ATOM 605 O O . MET A 1 74 ? 31.453 -27.5 -0.744 1 95.75 74 MET A O 1
ATOM 609 N N . ASN A 1 75 ? 29.625 -28.281 -1.73 1 94.56 75 ASN A N 1
ATOM 610 C CA . ASN A 1 75 ? 29.672 -29.5 -0.939 1 94.56 75 ASN A CA 1
ATOM 611 C C . ASN A 1 75 ? 29 -30.656 -1.656 1 94.56 75 ASN A C 1
ATOM 613 O O . ASN A 1 75 ? 28.203 -30.453 -2.58 1 94.56 75 ASN A O 1
ATOM 617 N N . GLN A 1 76 ? 29.391 -31.859 -1.334 1 92.62 76 GLN A N 1
ATOM 618 C CA . GLN A 1 76 ? 28.656 -33.031 -1.773 1 92.62 76 GLN A CA 1
ATOM 619 C C . GLN A 1 76 ? 27.578 -33.438 -0.763 1 92.62 76 GLN A C 1
ATOM 621 O O . GLN A 1 76 ? 27.859 -33.531 0.434 1 92.62 76 GLN A O 1
ATOM 626 N N . VAL A 1 77 ? 26.359 -33.531 -1.228 1 90.69 77 VAL A N 1
ATOM 627 C CA . VAL A 1 77 ? 25.25 -33.812 -0.324 1 90.69 77 VAL A CA 1
ATOM 628 C C . VAL A 1 77 ? 24.875 -35.281 -0.423 1 90.69 77 VAL A C 1
ATOM 630 O O . VAL A 1 77 ? 25.281 -35.969 -1.369 1 90.69 77 VAL A O 1
ATOM 633 N N . LYS A 1 78 ? 24.172 -35.719 0.688 1 86.31 78 LYS A N 1
ATOM 634 C CA . LYS A 1 78 ? 23.734 -37.094 0.718 1 86.31 78 LYS A CA 1
ATOM 635 C C . LYS A 1 78 ? 22.812 -37.406 -0.458 1 86.31 78 LYS A C 1
ATOM 637 O O . LYS A 1 78 ? 21.875 -36.656 -0.731 1 86.31 78 LYS A O 1
ATOM 642 N N . SER A 1 79 ? 23.188 -38.438 -1.144 1 81.06 79 SER A N 1
ATOM 643 C CA . SER A 1 79 ? 22.438 -38.844 -2.332 1 81.06 79 SER A CA 1
ATOM 644 C C . SER A 1 79 ? 21.188 -39.625 -1.963 1 81.06 79 SER A C 1
ATOM 646 O O . SER A 1 79 ? 21.219 -40.469 -1.056 1 81.06 79 SER A O 1
ATOM 648 N N . PRO A 1 80 ? 20.078 -39.375 -2.574 1 81.88 80 PRO A N 1
ATOM 649 C CA . PRO A 1 80 ? 18.859 -40.125 -2.316 1 81.88 80 PRO A CA 1
ATOM 650 C C . PRO A 1 80 ? 19 -41.594 -2.727 1 81.88 80 PRO A C 1
ATOM 652 O O . PRO A 1 80 ? 18.281 -42.469 -2.203 1 81.88 80 PRO A O 1
ATOM 655 N N . SER A 1 81 ? 19.859 -41.875 -3.697 1 84.25 81 SER A N 1
ATOM 656 C CA . SER A 1 81 ? 20.141 -43.219 -4.168 1 84.25 81 SER A CA 1
ATOM 657 C C . SER A 1 81 ? 21.609 -43.375 -4.559 1 84.25 81 SER A C 1
ATOM 659 O O . SER A 1 81 ? 22.297 -42.406 -4.797 1 84.25 81 SER A O 1
ATOM 661 N N . PRO A 1 82 ? 22.047 -44.594 -4.598 1 83.94 82 PRO A N 1
ATOM 662 C CA . PRO A 1 82 ? 23.453 -44.812 -4.902 1 83.94 82 PRO A CA 1
ATOM 663 C C . PRO A 1 82 ? 23.844 -44.344 -6.301 1 83.94 82 PRO A C 1
ATOM 665 O O . PRO A 1 82 ? 25 -43.969 -6.535 1 83.94 82 PRO A O 1
ATOM 668 N N . ASP A 1 83 ? 22.953 -44.344 -7.172 1 88.25 83 ASP A N 1
ATOM 669 C CA . ASP A 1 83 ? 23.266 -44 -8.555 1 88.25 83 ASP A CA 1
ATOM 670 C C . ASP A 1 83 ? 23.125 -42.5 -8.812 1 88.25 83 ASP A C 1
ATOM 672 O O . ASP A 1 83 ? 23.328 -42.031 -9.93 1 88.25 83 ASP A O 1
ATOM 676 N N . ILE A 1 84 ? 22.734 -41.781 -7.844 1 93.31 84 ILE A N 1
ATOM 677 C CA . ILE A 1 84 ? 22.547 -40.344 -7.977 1 93.31 84 ILE A CA 1
ATOM 678 C C . ILE A 1 84 ? 23.531 -39.625 -7.07 1 93.31 84 ILE A C 1
ATOM 680 O O . ILE A 1 84 ? 23.672 -39.938 -5.891 1 93.31 84 ILE A O 1
ATOM 684 N N . LYS A 1 85 ? 24.297 -38.719 -7.625 1 93.44 85 LYS A N 1
ATOM 685 C CA . LYS A 1 85 ? 25.203 -37.875 -6.883 1 93.44 85 LYS A CA 1
ATOM 686 C C . LYS A 1 85 ? 24.719 -36.438 -6.875 1 93.44 85 LYS A C 1
ATOM 688 O O . LYS A 1 85 ? 24.266 -35.906 -7.898 1 93.44 85 LYS A O 1
ATOM 693 N N . CYS A 1 86 ? 24.734 -35.844 -5.742 1 95.38 86 CYS A N 1
ATOM 694 C CA . CYS A 1 86 ? 24.25 -34.5 -5.621 1 95.38 86 CYS A CA 1
ATOM 695 C C . CYS A 1 86 ? 25.297 -33.594 -4.98 1 95.38 86 CYS A C 1
ATOM 697 O O . CYS A 1 86 ? 26.047 -34.031 -4.113 1 95.38 86 CYS A O 1
ATOM 699 N N . TYR A 1 87 ? 25.391 -32.344 -5.391 1 96.12 87 TYR A N 1
ATOM 700 C CA . TYR A 1 87 ? 26.312 -31.344 -4.914 1 96.12 87 TYR A CA 1
ATOM 701 C C . TYR A 1 87 ? 25.594 -30.047 -4.582 1 96.12 87 TYR A C 1
ATOM 703 O O . TYR A 1 87 ? 24.688 -29.625 -5.316 1 96.12 87 TYR A O 1
ATOM 711 N N . SER A 1 88 ? 25.906 -29.484 -3.5 1 96.5 88 SER A N 1
ATOM 712 C CA . SER A 1 88 ? 25.266 -28.234 -3.09 1 96.5 88 SER A CA 1
ATOM 713 C C . SER A 1 88 ? 26.172 -27.031 -3.369 1 96.5 88 SER A C 1
ATOM 715 O O . SER A 1 88 ? 27.391 -27.125 -3.223 1 96.5 88 SER A O 1
ATOM 717 N N . PHE A 1 89 ? 25.609 -26 -3.822 1 97.69 89 PHE A N 1
ATOM 718 C CA . PHE A 1 89 ? 26.266 -24.703 -4.07 1 97.69 89 PHE A CA 1
ATOM 719 C C . PHE A 1 89 ? 25.547 -23.594 -3.322 1 97.69 89 PHE A C 1
ATOM 721 O O . PHE A 1 89 ? 24.312 -23.5 -3.371 1 97.69 89 PHE A O 1
ATOM 728 N N . GLN A 1 90 ? 26.266 -22.797 -2.615 1 97.44 90 GLN A N 1
ATOM 729 C CA . GLN A 1 90 ? 25.672 -21.688 -1.877 1 97.44 90 GLN A CA 1
ATOM 730 C C . GLN A 1 90 ? 26.5 -20.422 -2.021 1 97.44 90 GLN A C 1
ATOM 732 O O . GLN A 1 90 ? 27.641 -20.359 -1.543 1 97.44 90 GLN A O 1
ATOM 737 N N . TRP A 1 91 ? 26 -19.438 -2.738 1 96.88 91 TRP A N 1
ATOM 738 C CA . TRP A 1 91 ? 26.594 -18.109 -2.816 1 96.88 91 TRP A CA 1
ATOM 739 C C . TRP A 1 91 ? 26.078 -17.219 -1.694 1 96.88 91 TRP A C 1
ATOM 741 O O . TRP A 1 91 ? 24.891 -17.234 -1.367 1 96.88 91 TRP A O 1
ATOM 751 N N . GLU A 1 92 ? 26.922 -16.469 -1.09 1 95.19 92 GLU A N 1
ATOM 752 C CA . GLU A 1 92 ? 26.594 -15.383 -0.167 1 95.19 92 GLU A CA 1
ATOM 753 C C . GLU A 1 92 ? 27.188 -14.055 -0.633 1 95.19 92 GLU A C 1
ATOM 755 O O . GLU A 1 92 ? 28.406 -13.906 -0.701 1 95.19 92 GLU A O 1
ATOM 760 N N . ALA A 1 93 ? 26.328 -13.172 -1.018 1 94.56 93 ALA A N 1
ATOM 761 C CA . ALA A 1 93 ? 26.812 -11.82 -1.289 1 94.56 93 ALA A CA 1
ATOM 762 C C . ALA A 1 93 ? 27.266 -11.133 -0.005 1 94.56 93 ALA A C 1
ATOM 764 O O . ALA A 1 93 ? 26.719 -11.383 1.069 1 94.56 93 ALA A O 1
ATOM 765 N N . LEU A 1 94 ? 28.25 -10.227 -0.089 1 92.94 94 LEU A N 1
ATOM 766 C CA . LEU A 1 94 ? 28.766 -9.547 1.093 1 92.94 94 LEU A CA 1
ATOM 767 C C . LEU A 1 94 ? 28.625 -8.031 0.956 1 92.94 94 LEU A C 1
ATOM 769 O O . LEU A 1 94 ? 29.109 -7.281 1.806 1 92.94 94 LEU A O 1
ATOM 773 N N . LEU A 1 95 ? 28.031 -7.539 -0.071 1 89.38 95 LEU A N 1
ATOM 774 C CA . LEU A 1 95 ? 27.828 -6.109 -0.277 1 89.38 95 LEU A CA 1
ATOM 775 C C . LEU A 1 95 ? 26.469 -5.84 -0.928 1 89.38 95 LEU A C 1
ATOM 777 O O . LEU A 1 95 ? 25.922 -6.715 -1.597 1 89.38 95 LEU A O 1
ATOM 781 N N . ASP A 1 96 ? 26 -4.641 -0.751 1 86.56 96 ASP A N 1
ATOM 782 C CA . ASP A 1 96 ? 24.703 -4.234 -1.299 1 86.56 96 ASP A CA 1
ATOM 783 C C . ASP A 1 96 ? 24.781 -4.086 -2.816 1 86.56 96 ASP A C 1
ATOM 785 O O . ASP A 1 96 ? 25.766 -3.58 -3.352 1 86.56 96 ASP A O 1
ATOM 789 N N . GLY A 1 97 ? 23.812 -4.57 -3.463 1 88 97 GLY A N 1
ATOM 790 C CA . GLY A 1 97 ? 23.719 -4.383 -4.902 1 88 97 GLY A CA 1
ATOM 791 C C . GLY A 1 97 ? 24.281 -5.543 -5.695 1 88 97 GLY A C 1
ATOM 792 O O . GLY A 1 97 ? 24.156 -5.586 -6.922 1 88 97 GLY A O 1
ATOM 793 N N . LEU A 1 98 ? 24.938 -6.461 -5.027 1 92.62 98 LEU A N 1
ATOM 794 C CA . LEU A 1 98 ? 25.484 -7.629 -5.715 1 92.62 98 LEU A CA 1
ATOM 795 C C . LEU A 1 98 ? 24.484 -8.789 -5.664 1 92.62 98 LEU A C 1
ATOM 797 O O . LEU A 1 98 ? 24.062 -9.195 -4.582 1 92.62 98 LEU A O 1
ATOM 801 N N . PHE A 1 99 ? 24.188 -9.281 -6.84 1 95.69 99 PHE A N 1
ATOM 802 C CA . PHE A 1 99 ? 23.266 -10.398 -6.957 1 95.69 99 PHE A CA 1
ATOM 803 C C . PHE A 1 99 ? 23.969 -11.625 -7.527 1 95.69 99 PHE A C 1
ATOM 805 O O . PHE A 1 99 ? 24.25 -11.688 -8.727 1 95.69 99 PHE A O 1
ATOM 812 N N . PRO A 1 100 ? 24.266 -12.594 -6.668 1 96.5 100 PRO A N 1
ATOM 813 C CA . PRO A 1 100 ? 24.922 -13.797 -7.184 1 96.5 100 PRO A CA 1
ATOM 814 C C . PRO A 1 100 ? 24.156 -14.453 -8.328 1 96.5 100 PRO A C 1
ATOM 816 O O . PRO A 1 100 ? 22.938 -14.617 -8.234 1 96.5 100 PRO A O 1
ATOM 819 N N . THR A 1 101 ? 24.859 -14.789 -9.383 1 97.19 101 THR A N 1
ATOM 820 C CA . THR A 1 101 ? 24.234 -15.328 -10.594 1 97.19 101 THR A CA 1
ATOM 821 C C . THR A 1 101 ? 25.062 -16.484 -11.148 1 97.19 101 THR A C 1
ATOM 823 O O . THR A 1 101 ? 26.266 -16.344 -11.383 1 97.19 101 THR A O 1
ATOM 826 N N . ASP A 1 102 ? 24.531 -17.625 -11.258 1 97.88 102 ASP A N 1
ATOM 827 C CA . ASP A 1 102 ? 25.156 -18.766 -11.922 1 97.88 102 ASP A CA 1
ATOM 828 C C . ASP A 1 102 ? 24.422 -19.109 -13.219 1 97.88 102 ASP A C 1
ATOM 830 O O . ASP A 1 102 ? 23.188 -19.078 -13.281 1 97.88 102 ASP A O 1
ATOM 834 N N . CYS A 1 103 ? 25.188 -19.375 -14.25 1 97.19 103 CYS A N 1
ATOM 835 C CA . CYS A 1 103 ? 24.609 -19.656 -15.562 1 97.19 103 CYS A CA 1
ATOM 836 C C . CYS A 1 103 ? 25.094 -20.984 -16.109 1 97.19 103 CYS A C 1
ATOM 838 O O . CYS A 1 103 ? 26.281 -21.328 -15.977 1 97.19 103 CYS A O 1
ATOM 840 N N . PHE A 1 104 ? 24.266 -21.734 -16.641 1 97.12 104 PHE A N 1
ATOM 841 C CA . PHE A 1 104 ? 24.578 -23.047 -17.188 1 97.12 104 PHE A CA 1
ATOM 842 C C . PHE A 1 104 ? 24.234 -23.109 -18.672 1 97.12 104 PHE A C 1
ATOM 844 O O . PHE A 1 104 ? 23.234 -22.516 -19.109 1 97.12 104 PHE A O 1
ATOM 851 N N . ASP A 1 105 ? 24.938 -23.812 -19.375 1 94.69 105 ASP A N 1
ATOM 852 C CA . ASP A 1 105 ? 24.812 -23.844 -20.828 1 94.69 105 ASP A CA 1
ATOM 853 C C . ASP A 1 105 ? 23.578 -24.641 -21.25 1 94.69 105 ASP A C 1
ATOM 855 O O . ASP A 1 105 ? 23.25 -25.656 -20.656 1 94.69 105 ASP A O 1
ATOM 859 N N . VAL A 1 106 ? 22.953 -23.969 -22.219 1 89.81 106 VAL A N 1
ATOM 860 C CA . VAL A 1 106 ? 21.781 -24.625 -22.812 1 89.81 106 VAL A CA 1
ATOM 861 C C . VAL A 1 106 ? 21.969 -24.766 -24.312 1 89.81 106 VAL A C 1
ATOM 863 O O . VAL A 1 106 ? 22.812 -24.078 -24.906 1 89.81 106 VAL A O 1
ATOM 866 N N . GLY A 1 107 ? 21.328 -25.719 -25.094 1 73.94 107 GLY A N 1
ATOM 867 C CA . GLY A 1 107 ? 21.281 -25.812 -26.547 1 73.94 107 GLY A CA 1
ATOM 868 C C . GLY A 1 107 ? 22.391 -26.672 -27.125 1 73.94 107 GLY A C 1
ATOM 869 O O . GLY A 1 107 ? 23.312 -27.078 -26.406 1 73.94 107 GLY A O 1
ATOM 870 N N . GLY A 1 108 ? 22.297 -26.969 -28.281 1 68.31 108 GLY A N 1
ATOM 871 C CA . GLY A 1 108 ? 23.234 -27.781 -29.031 1 68.31 108 GLY A CA 1
ATOM 872 C C . GLY A 1 108 ? 23.406 -29.172 -28.469 1 68.31 108 GLY A C 1
ATOM 873 O O . GLY A 1 108 ? 22.438 -29.891 -28.25 1 68.31 108 GLY A O 1
ATOM 874 N N . ASP A 1 109 ? 24.625 -29.438 -28.109 1 79.25 109 ASP A N 1
ATOM 875 C CA . ASP A 1 109 ? 24.984 -30.75 -27.609 1 79.25 109 ASP A CA 1
ATOM 876 C C . ASP A 1 109 ? 24.906 -30.812 -26.094 1 79.25 109 ASP A C 1
ATOM 878 O O . ASP A 1 109 ? 25.344 -31.781 -25.469 1 79.25 109 ASP A O 1
ATOM 882 N N . ARG A 1 110 ? 24.203 -29.797 -25.531 1 85.62 110 ARG A N 1
ATOM 883 C CA . ARG A 1 110 ? 24.203 -29.703 -24.062 1 85.62 110 ARG A CA 1
ATOM 884 C C . ARG A 1 110 ? 22.906 -30.25 -23.484 1 85.62 110 ARG A C 1
ATOM 886 O O . ARG A 1 110 ? 22.688 -30.172 -22.281 1 85.62 110 ARG A O 1
ATOM 893 N N . GLY A 1 111 ? 22.062 -30.828 -24.344 1 90.81 111 GLY A N 1
ATOM 894 C CA . GLY A 1 111 ? 20.859 -31.484 -23.875 1 90.81 111 GLY A CA 1
ATOM 895 C C . GLY A 1 111 ? 19.641 -30.578 -23.844 1 90.81 111 GLY A C 1
ATOM 896 O O . GLY A 1 111 ? 19.75 -29.391 -24.172 1 90.81 111 GLY A O 1
ATOM 897 N N . PHE A 1 112 ? 18.469 -31.156 -23.484 1 94.38 112 PHE A N 1
ATOM 898 C CA . PHE A 1 112 ? 17.203 -30.438 -23.375 1 94.38 112 PHE A CA 1
ATOM 899 C C . PHE A 1 112 ? 16.875 -30.125 -21.922 1 94.38 112 PHE A C 1
ATOM 901 O O . PHE A 1 112 ? 16.891 -31.016 -21.078 1 94.38 112 PHE A O 1
ATOM 908 N N . TRP A 1 113 ? 16.625 -28.875 -21.688 1 96.31 113 TRP A N 1
ATOM 909 C CA . TRP A 1 113 ? 16.266 -28.469 -20.328 1 96.31 113 TRP A CA 1
ATOM 910 C C . TRP A 1 113 ? 14.75 -28.359 -20.188 1 96.31 113 TRP A C 1
ATOM 912 O O . TRP A 1 113 ? 14.078 -27.812 -21.047 1 96.31 113 TRP A O 1
ATOM 922 N N . TYR A 1 114 ? 14.242 -28.922 -19.062 1 96.56 114 TYR A N 1
ATOM 923 C CA . TYR A 1 114 ? 12.844 -28.844 -18.656 1 96.56 114 TYR A CA 1
ATOM 924 C C . TYR A 1 114 ? 12.711 -28.266 -17.266 1 96.56 114 TYR A C 1
ATOM 926 O O . TYR A 1 114 ? 13.695 -28.156 -16.531 1 96.56 114 TYR A O 1
ATOM 934 N N . GLY A 1 115 ? 11.461 -27.875 -16.969 1 96.5 115 GLY A N 1
ATOM 935 C CA . GLY A 1 115 ? 11.188 -27.594 -15.562 1 96.5 115 GLY A CA 1
ATOM 936 C C . GLY A 1 115 ? 10.836 -26.141 -15.305 1 96.5 115 GLY A C 1
ATOM 937 O O . GLY A 1 115 ? 10.727 -25.344 -16.25 1 96.5 115 GLY A O 1
ATOM 938 N N . GLY A 1 116 ? 10.586 -25.812 -13.984 1 96.75 116 GLY A N 1
ATOM 939 C CA . GLY A 1 116 ? 10.164 -24.484 -13.539 1 96.75 116 GLY A CA 1
ATOM 940 C C . GLY A 1 116 ? 8.656 -24.312 -13.57 1 96.75 116 GLY A C 1
ATOM 941 O O . GLY A 1 116 ? 8.047 -23.938 -12.57 1 96.75 116 GLY A O 1
ATOM 942 N N . GLY A 1 117 ? 8.07 -24.562 -14.539 1 96.5 117 GLY A N 1
ATOM 943 C CA . GLY A 1 117 ? 6.66 -24.359 -14.844 1 96.5 117 GLY A CA 1
ATOM 944 C C . GLY A 1 117 ? 6.41 -24.016 -16.297 1 96.5 117 GLY A C 1
ATOM 945 O O . GLY A 1 117 ? 7.172 -24.406 -17.188 1 96.5 117 GLY A O 1
ATOM 946 N N . ILE A 1 118 ? 5.316 -23.438 -16.484 1 95.94 118 ILE A N 1
ATOM 947 C CA . ILE A 1 118 ? 5.051 -22.984 -17.844 1 95.94 118 ILE A CA 1
ATOM 948 C C . ILE A 1 118 ? 5.418 -21.5 -17.969 1 95.94 118 ILE A C 1
ATOM 950 O O . ILE A 1 118 ? 5.191 -20.719 -17.047 1 95.94 118 ILE A O 1
ATOM 954 N N . THR A 1 119 ? 6.105 -21.172 -19.031 1 96.38 119 THR A N 1
ATOM 955 C CA . THR A 1 119 ? 6.574 -19.812 -19.266 1 96.38 119 THR A CA 1
ATOM 956 C C . THR A 1 119 ? 5.566 -19.016 -20.094 1 96.38 119 THR A C 1
ATOM 958 O O . THR A 1 119 ? 4.609 -19.578 -20.625 1 96.38 119 THR A O 1
ATOM 961 N N . LYS A 1 120 ? 5.809 -17.766 -20.203 1 92.81 120 LYS A N 1
ATOM 962 C CA . LYS A 1 120 ? 4.988 -16.859 -21 1 92.81 120 LYS A CA 1
ATOM 963 C C . LYS A 1 120 ? 4.914 -17.312 -22.453 1 92.81 120 LYS A C 1
ATOM 965 O O . LYS A 1 120 ? 3.873 -17.172 -23.109 1 92.81 120 LYS A O 1
ATOM 970 N N . GLY A 1 121 ? 5.918 -17.906 -22.938 1 90.38 121 GLY A N 1
ATOM 971 C CA . GLY A 1 121 ? 5.961 -18.391 -24.312 1 90.38 121 GLY A CA 1
ATOM 972 C C . GLY A 1 121 ? 5.457 -19.812 -24.469 1 90.38 121 GLY A C 1
ATOM 973 O O . GLY A 1 121 ? 5.543 -20.391 -25.547 1 90.38 121 GLY A O 1
ATOM 974 N N . ASN A 1 122 ? 4.926 -20.297 -23.359 1 89.81 122 ASN A N 1
ATOM 975 C CA . ASN A 1 122 ? 4.469 -21.688 -23.344 1 89.81 122 ASN A CA 1
ATOM 976 C C . ASN A 1 122 ? 5.57 -22.641 -23.781 1 89.81 122 ASN A C 1
ATOM 978 O O . ASN A 1 122 ? 5.336 -23.516 -24.625 1 89.81 122 ASN A O 1
ATOM 982 N N . ASP A 1 123 ? 6.668 -22.453 -23.281 1 89.38 123 ASP A N 1
ATOM 983 C CA . ASP A 1 123 ? 7.836 -23.234 -23.656 1 89.38 123 ASP A CA 1
ATOM 984 C C . ASP A 1 123 ? 7.891 -24.547 -22.859 1 89.38 123 ASP A C 1
ATOM 986 O O . ASP A 1 123 ? 8.18 -24.531 -21.656 1 89.38 123 ASP A O 1
ATOM 990 N N . TYR A 1 124 ? 7.707 -25.625 -23.625 1 94 124 TYR A N 1
ATOM 991 C CA . TYR A 1 124 ? 7.883 -26.938 -23.016 1 94 124 TYR A CA 1
ATOM 992 C C . TYR A 1 124 ? 9.359 -27.234 -22.766 1 94 124 TYR A C 1
ATOM 994 O O . TYR A 1 124 ? 9.727 -27.688 -21.672 1 94 124 TYR A O 1
ATOM 1002 N N . ILE A 1 125 ? 10.172 -26.953 -23.734 1 94.88 125 ILE A N 1
ATOM 1003 C CA . ILE A 1 125 ? 11.617 -27 -23.562 1 94.88 125 ILE A CA 1
ATOM 1004 C C . ILE A 1 125 ? 12.141 -25.641 -23.109 1 94.88 125 ILE A C 1
ATOM 1006 O O . ILE A 1 125 ? 12.234 -24.703 -23.891 1 94.88 125 ILE A O 1
ATOM 1010 N N . LEU A 1 126 ? 12.547 -25.609 -21.906 1 94.19 126 LEU A N 1
ATOM 1011 C CA . LEU A 1 126 ? 12.969 -24.359 -21.281 1 94.19 126 LEU A CA 1
ATOM 1012 C C . LEU A 1 126 ? 14.18 -23.766 -22 1 94.19 126 LEU A C 1
ATOM 1014 O O . LEU A 1 126 ? 14.305 -22.547 -22.125 1 94.19 126 LEU A O 1
ATOM 1018 N N . GLY A 1 127 ? 15.047 -24.641 -22.469 1 91 127 GLY A N 1
ATOM 1019 C CA . GLY A 1 127 ? 16.25 -24.203 -23.141 1 91 127 GLY A CA 1
ATOM 1020 C C . GLY A 1 127 ? 15.969 -23.422 -24.406 1 91 127 GLY A C 1
ATOM 1021 O O . GLY A 1 127 ? 16.812 -22.641 -24.875 1 91 127 GLY A O 1
ATOM 1022 N N . ASN A 1 128 ? 14.773 -23.609 -24.906 1 90.38 128 ASN A N 1
ATOM 1023 C CA . ASN A 1 128 ? 14.398 -22.906 -26.141 1 90.38 128 ASN A CA 1
ATOM 1024 C C . ASN A 1 128 ? 13.758 -21.562 -25.844 1 90.38 128 ASN A C 1
ATOM 1026 O O . ASN A 1 128 ? 13.531 -20.766 -26.75 1 90.38 128 ASN A O 1
ATOM 1030 N N . ALA A 1 129 ? 13.469 -21.328 -24.594 1 93 129 ALA A N 1
ATOM 1031 C CA . ALA A 1 129 ? 12.852 -20.062 -24.219 1 93 129 ALA A CA 1
ATOM 1032 C C . ALA A 1 129 ? 13.859 -18.922 -24.25 1 93 129 ALA A C 1
ATOM 1034 O O . ALA A 1 129 ? 15.07 -19.156 -24.359 1 93 129 ALA A O 1
ATOM 1035 N N . SER A 1 130 ? 13.383 -17.688 -24.359 1 95.25 130 SER A N 1
ATOM 1036 C CA . SER A 1 130 ? 14.188 -16.484 -24.266 1 95.25 130 SER A CA 1
ATOM 1037 C C . SER A 1 130 ? 13.477 -15.414 -23.438 1 95.25 130 SER A C 1
ATOM 1039 O O . SER A 1 130 ? 12.477 -14.844 -23.875 1 95.25 130 SER A O 1
ATOM 1041 N N . PHE A 1 131 ? 13.961 -15.219 -22.297 1 95.94 131 PHE A N 1
ATOM 1042 C CA . PHE A 1 131 ? 13.367 -14.18 -21.453 1 95.94 131 PHE A CA 1
ATOM 1043 C C . PHE A 1 131 ? 14.383 -13.656 -20.453 1 95.94 131 PHE A C 1
ATOM 1045 O O . PHE A 1 131 ? 15.297 -14.375 -20.047 1 95.94 131 PHE A O 1
ATOM 1052 N N . ALA A 1 132 ? 14.219 -12.414 -20.047 1 96.44 132 ALA A N 1
ATOM 1053 C CA . ALA A 1 132 ? 15.109 -11.734 -19.109 1 96.44 132 ALA A CA 1
ATOM 1054 C C . ALA A 1 132 ? 14.891 -12.234 -17.672 1 96.44 132 ALA A C 1
ATOM 1056 O O . ALA A 1 132 ? 13.945 -12.984 -17.422 1 96.44 132 ALA A O 1
ATOM 1057 N N . SER A 1 133 ? 15.844 -11.844 -16.844 1 96.88 133 SER A N 1
ATOM 1058 C CA . SER A 1 133 ? 15.781 -12.227 -15.438 1 96.88 133 SER A CA 1
ATOM 1059 C C . SER A 1 133 ? 14.438 -11.836 -14.82 1 96.88 133 SER A C 1
ATOM 1061 O O . SER A 1 133 ? 14.094 -10.656 -14.758 1 96.88 133 SER A O 1
ATOM 1063 N N . SER A 1 134 ? 13.672 -12.812 -14.375 1 97.88 134 SER A N 1
ATOM 1064 C CA . SER A 1 134 ? 12.328 -12.633 -13.844 1 97.88 134 SER A CA 1
ATOM 1065 C C . SER A 1 134 ? 12.156 -13.359 -12.516 1 97.88 134 SER A C 1
ATOM 1067 O O . SER A 1 134 ? 12.711 -14.438 -12.312 1 97.88 134 SER A O 1
ATOM 1069 N N . PRO A 1 135 ? 11.406 -12.688 -11.617 1 98.25 135 PRO A N 1
ATOM 1070 C CA . PRO A 1 135 ? 11.211 -13.352 -10.328 1 98.25 135 PRO A CA 1
ATOM 1071 C C . PRO A 1 135 ? 10.469 -14.68 -10.453 1 98.25 135 PRO A C 1
ATOM 1073 O O . PRO A 1 135 ? 9.516 -14.789 -11.227 1 98.25 135 PRO A O 1
ATOM 1076 N N . PHE A 1 136 ? 10.945 -15.648 -9.719 1 98.38 136 PHE A N 1
ATOM 1077 C CA . PHE A 1 136 ? 10.383 -16.984 -9.781 1 98.38 136 PHE A CA 1
ATOM 1078 C C . PHE A 1 136 ? 9.211 -17.141 -8.82 1 98.38 136 PHE A C 1
ATOM 1080 O O . PHE A 1 136 ? 9.328 -17.812 -7.797 1 98.38 136 PHE A O 1
ATOM 1087 N N . VAL A 1 137 ? 8.078 -16.562 -9.18 1 98.31 137 VAL A N 1
ATOM 1088 C CA . VAL A 1 137 ? 6.797 -16.641 -8.477 1 98.31 137 VAL A CA 1
ATOM 1089 C C . VAL A 1 137 ? 5.672 -16.891 -9.484 1 98.31 137 VAL A C 1
ATOM 1091 O O . VAL A 1 137 ? 5.855 -16.703 -10.688 1 98.31 137 VAL A O 1
ATOM 1094 N N . THR A 1 138 ? 4.562 -17.328 -8.992 1 98.19 138 THR A N 1
ATOM 1095 C CA . THR A 1 138 ? 3.443 -17.625 -9.875 1 98.19 138 THR A CA 1
ATOM 1096 C C . THR A 1 138 ? 2.869 -16.344 -10.469 1 98.19 138 THR A C 1
ATOM 1098 O O . THR A 1 138 ? 2.945 -15.273 -9.844 1 98.19 138 THR A O 1
ATOM 1101 N N . GLY A 1 139 ? 2.373 -16.453 -11.68 1 96.56 139 GLY A N 1
ATOM 1102 C CA . GLY A 1 139 ? 1.794 -15.289 -12.336 1 96.56 139 GLY A CA 1
ATOM 1103 C C . GLY A 1 139 ? 0.87 -15.656 -13.484 1 96.56 139 GLY A C 1
ATOM 1104 O O . GLY A 1 139 ? 0.404 -16.797 -13.57 1 96.56 139 GLY A O 1
ATOM 1105 N N . ASP A 1 140 ? 0.494 -14.648 -14.203 1 92.12 140 ASP A N 1
ATOM 1106 C CA . ASP A 1 140 ? -0.29 -14.719 -15.43 1 92.12 140 ASP A CA 1
ATOM 1107 C C . ASP A 1 140 ? 0.609 -14.633 -16.656 1 92.12 140 ASP A C 1
ATOM 1109 O O . ASP A 1 140 ? 1.196 -13.578 -16.938 1 92.12 140 ASP A O 1
ATOM 1113 N N . THR A 1 141 ? 0.633 -15.641 -17.438 1 88.88 141 THR A N 1
ATOM 1114 C CA . THR A 1 141 ? 1.6 -15.734 -18.516 1 88.88 141 THR A CA 1
ATOM 1115 C C . THR A 1 141 ? 1.297 -14.695 -19.594 1 88.88 141 THR A C 1
ATOM 1117 O O . THR A 1 141 ? 2.105 -14.477 -20.5 1 88.88 141 THR A O 1
ATOM 1120 N N . ASN A 1 142 ? 0.149 -14.086 -19.531 1 82.81 142 ASN A N 1
ATOM 1121 C CA . ASN A 1 142 ? -0.098 -12.961 -20.422 1 82.81 142 ASN A CA 1
ATOM 1122 C C . ASN A 1 142 ? 0.697 -11.727 -20 1 82.81 142 ASN A C 1
ATOM 1124 O O . ASN A 1 142 ? 0.964 -10.844 -20.828 1 82.81 142 ASN A O 1
ATOM 1128 N N . MET A 1 143 ? 1.025 -11.68 -18.766 1 88.25 143 MET A N 1
ATOM 1129 C CA . MET A 1 143 ? 1.689 -10.492 -18.234 1 88.25 143 MET A CA 1
ATOM 1130 C C . MET A 1 143 ? 3.029 -10.852 -17.609 1 88.25 143 MET A C 1
ATOM 1132 O O . MET A 1 143 ? 3.986 -10.078 -17.688 1 88.25 143 MET A O 1
ATOM 1136 N N . HIS A 1 144 ? 3.1 -11.977 -16.969 1 93.38 144 HIS A N 1
ATOM 1137 C CA . HIS A 1 144 ? 4.27 -12.383 -16.203 1 93.38 144 HIS A CA 1
ATOM 1138 C C . HIS A 1 144 ? 4.988 -13.555 -16.859 1 93.38 144 HIS A C 1
ATOM 1140 O O . HIS A 1 144 ? 4.434 -14.211 -17.75 1 93.38 144 HIS A O 1
ATOM 1146 N N . GLN A 1 145 ? 6.113 -13.82 -16.375 1 96 145 GLN A N 1
ATOM 1147 C CA . GLN A 1 145 ? 6.949 -14.805 -17.047 1 96 145 GLN A CA 1
ATOM 1148 C C . GLN A 1 145 ? 6.5 -16.234 -16.719 1 96 145 GLN A C 1
ATOM 1150 O O . GLN A 1 145 ? 6.586 -17.125 -17.562 1 96 145 GLN A O 1
ATOM 1155 N N . TRP A 1 146 ? 6.086 -16.453 -15.516 1 97.25 146 TRP A N 1
ATOM 1156 C CA . TRP A 1 146 ? 5.73 -17.797 -15.07 1 97.25 146 TRP A CA 1
ATOM 1157 C C . TRP A 1 146 ? 4.223 -17.922 -14.906 1 97.25 146 TRP A C 1
ATOM 1159 O O . TRP A 1 146 ? 3.521 -16.938 -14.695 1 97.25 146 TRP A O 1
ATOM 1169 N N . GLY A 1 147 ? 3.746 -19.172 -14.984 1 96.56 147 GLY A N 1
ATOM 1170 C CA . GLY A 1 147 ? 2.318 -19.438 -14.898 1 96.56 147 GLY A CA 1
ATOM 1171 C C . GLY A 1 147 ? 1.824 -19.594 -13.477 1 96.56 147 GLY A C 1
ATOM 1172 O O . GLY A 1 147 ? 2.398 -19.016 -12.555 1 96.56 147 GLY A O 1
ATOM 1173 N N . ASN A 1 148 ? 0.7 -20.312 -13.312 1 97.56 148 ASN A N 1
ATOM 1174 C CA . ASN A 1 148 ? -0.01 -20.359 -12.039 1 97.56 148 ASN A CA 1
ATOM 1175 C C . ASN A 1 148 ? 0.586 -21.406 -11.102 1 97.56 148 ASN A C 1
ATOM 1177 O O . ASN A 1 148 ? 0.156 -21.531 -9.953 1 97.56 148 ASN A O 1
ATOM 1181 N N . ALA A 1 149 ? 1.601 -22.156 -11.594 1 98.19 149 ALA A N 1
ATOM 1182 C CA . ALA A 1 149 ? 2.297 -23.125 -10.75 1 98.19 149 ALA A CA 1
ATOM 1183 C C . ALA A 1 149 ? 3.785 -23.172 -11.078 1 98.19 149 ALA A C 1
ATOM 1185 O O . ALA A 1 149 ? 4.168 -23.125 -12.25 1 98.19 149 ALA A O 1
ATOM 1186 N N . VAL A 1 150 ? 4.547 -23.203 -10.047 1 98.12 150 VAL A N 1
ATOM 1187 C CA . VAL A 1 150 ? 5.992 -23.25 -10.25 1 98.12 150 VAL A CA 1
ATOM 1188 C C . VAL A 1 150 ? 6.629 -24.172 -9.219 1 98.12 150 VAL A C 1
ATOM 1190 O O . VAL A 1 150 ? 6.082 -24.359 -8.125 1 98.12 150 VAL A O 1
ATOM 1193 N N . LYS A 1 151 ? 7.672 -24.766 -9.555 1 97.5 151 LYS A N 1
ATOM 1194 C CA . LYS A 1 151 ? 8.562 -25.516 -8.68 1 97.5 151 LYS A CA 1
ATOM 1195 C C . LYS A 1 151 ? 10.031 -25.234 -9.023 1 97.5 151 LYS A C 1
ATOM 1197 O O . LYS A 1 151 ? 10.383 -25.125 -10.195 1 97.5 151 LYS A O 1
ATOM 1202 N N . ARG A 1 152 ? 10.797 -25.078 -8.031 1 97.88 152 ARG A N 1
ATOM 1203 C CA . ARG A 1 152 ? 12.211 -24.766 -8.203 1 97.88 152 ARG A CA 1
ATOM 1204 C C . ARG A 1 152 ? 13.008 -26.016 -8.57 1 97.88 152 ARG A C 1
ATOM 1206 O O . ARG A 1 152 ? 13.938 -26.391 -7.859 1 97.88 152 ARG A O 1
ATOM 1213 N N . TYR A 1 153 ? 12.688 -26.562 -9.703 1 97.69 153 TYR A N 1
ATOM 1214 C CA . TYR A 1 153 ? 13.227 -27.812 -10.203 1 97.69 153 TYR A CA 1
ATOM 1215 C C . TYR A 1 153 ? 13.461 -27.75 -11.703 1 97.69 153 TYR A C 1
ATOM 1217 O O . TYR A 1 153 ? 12.539 -27.469 -12.469 1 97.69 153 TYR A O 1
ATOM 1225 N N . PHE A 1 154 ? 14.672 -28.016 -12.102 1 97.94 154 PHE A N 1
ATOM 1226 C CA . PHE A 1 154 ? 15.07 -28.016 -13.508 1 97.94 154 PHE A CA 1
ATOM 1227 C C . PHE A 1 154 ? 15.766 -29.328 -13.867 1 97.94 154 PHE A C 1
ATOM 1229 O O . PHE A 1 154 ? 16.578 -29.844 -13.094 1 97.94 154 PHE A O 1
ATOM 1236 N N . LEU A 1 155 ? 15.414 -29.859 -15.023 1 96.88 155 LEU A N 1
ATOM 1237 C CA . LEU A 1 155 ? 15.875 -31.172 -15.43 1 96.88 155 LEU A CA 1
ATOM 1238 C C . LEU A 1 155 ? 16.469 -31.125 -16.828 1 96.88 155 LEU A C 1
ATOM 1240 O O . LEU A 1 155 ? 15.906 -30.5 -17.734 1 96.88 155 LEU A O 1
ATOM 1244 N N . ASN A 1 156 ? 17.594 -31.766 -17 1 96.38 156 ASN A N 1
ATOM 1245 C CA . ASN A 1 156 ? 18.281 -31.844 -18.281 1 96.38 156 ASN A CA 1
ATOM 1246 C C . ASN A 1 156 ? 18.297 -33.281 -18.828 1 96.38 156 ASN A C 1
ATOM 1248 O O . ASN A 1 156 ? 18.438 -34.219 -18.062 1 96.38 156 ASN A O 1
ATOM 1252 N N . SER A 1 157 ? 18.219 -33.406 -20.125 1 95.06 157 SER A N 1
ATOM 1253 C CA . SER A 1 157 ? 18.109 -34.719 -20.766 1 95.06 157 SER A CA 1
ATOM 1254 C C . SER A 1 157 ? 19.391 -35.531 -20.594 1 95.06 157 SER A C 1
ATOM 1256 O O . SER A 1 157 ? 19.406 -36.75 -20.812 1 95.06 157 SER A O 1
ATOM 1258 N N . LYS A 1 158 ? 20.5 -34.906 -20.156 1 93.88 158 LYS A N 1
ATOM 1259 C CA . LYS A 1 158 ? 21.766 -35.594 -19.953 1 93.88 158 LYS A CA 1
ATOM 1260 C C . LYS A 1 158 ? 21.859 -36.219 -18.562 1 93.88 158 LYS A C 1
ATOM 1262 O O . LYS A 1 158 ? 22.891 -36.75 -18.172 1 93.88 158 LYS A O 1
ATOM 1267 N N . GLY A 1 159 ? 20.812 -36.094 -17.844 1 94.25 159 GLY A N 1
ATOM 1268 C CA . GLY A 1 159 ? 20.766 -36.688 -16.531 1 94.25 159 GLY A CA 1
ATOM 1269 C C . GLY A 1 159 ? 21.281 -35.781 -15.43 1 94.25 159 GLY A C 1
ATOM 1270 O O . GLY A 1 159 ? 22.016 -36.188 -14.547 1 94.25 159 GLY A O 1
ATOM 1271 N N . VAL A 1 160 ? 20.953 -34.562 -15.531 1 96.38 160 VAL A N 1
ATOM 1272 C CA . VAL A 1 160 ? 21.297 -33.562 -14.523 1 96.38 160 VAL A CA 1
ATOM 1273 C C . VAL A 1 160 ? 20.047 -32.844 -14.062 1 96.38 160 VAL A C 1
ATOM 1275 O O . VAL A 1 160 ? 19.156 -32.531 -14.867 1 96.38 160 VAL A O 1
ATOM 1278 N N . ALA A 1 161 ? 19.953 -32.594 -12.805 1 97.25 161 ALA A N 1
ATOM 1279 C CA . ALA A 1 161 ? 18.828 -31.844 -12.234 1 97.25 161 ALA A CA 1
ATOM 1280 C C . ALA A 1 161 ? 19.344 -30.75 -11.305 1 97.25 161 ALA A C 1
ATOM 1282 O O . ALA A 1 161 ? 20.344 -30.922 -10.617 1 97.25 161 ALA A O 1
ATOM 1283 N N . ILE A 1 162 ? 18.688 -29.625 -11.344 1 98.06 162 ILE A N 1
ATOM 1284 C CA . ILE A 1 162 ? 18.984 -28.531 -10.43 1 98.06 162 ILE A CA 1
ATOM 1285 C C . ILE A 1 162 ? 17.766 -28.25 -9.547 1 98.06 162 ILE A C 1
ATOM 1287 O O . ILE A 1 162 ? 16.656 -28.062 -10.047 1 98.06 162 ILE A O 1
ATOM 1291 N N . GLN A 1 163 ? 17.938 -28.281 -8.289 1 97.31 163 GLN A N 1
ATOM 1292 C CA . GLN A 1 163 ? 16.922 -27.906 -7.301 1 97.31 163 GLN A CA 1
ATOM 1293 C C . GLN A 1 163 ? 17.359 -26.688 -6.5 1 97.31 163 GLN A C 1
ATOM 1295 O O . GLN A 1 163 ? 18.422 -26.703 -5.863 1 97.31 163 GLN A O 1
ATOM 1300 N N . VAL A 1 164 ? 16.547 -25.672 -6.527 1 98.38 164 VAL A N 1
ATOM 1301 C CA . VAL A 1 164 ? 16.922 -24.438 -5.855 1 98.38 164 VAL A CA 1
ATOM 1302 C C . VAL A 1 164 ? 16.25 -24.359 -4.492 1 98.38 164 VAL A C 1
ATOM 1304 O O . VAL A 1 164 ? 15.062 -24.703 -4.359 1 98.38 164 VAL A O 1
ATOM 1307 N N . ASP A 1 165 ? 16.922 -23.859 -3.553 1 97.5 165 ASP A N 1
ATOM 1308 C CA . ASP A 1 165 ? 16.453 -23.75 -2.178 1 97.5 165 ASP A CA 1
ATOM 1309 C C . ASP A 1 165 ? 15.258 -22.797 -2.082 1 97.5 165 ASP A C 1
ATOM 1311 O O . ASP A 1 165 ? 15.25 -21.75 -2.727 1 97.5 165 ASP A O 1
ATOM 1315 N N . GLU A 1 166 ? 14.359 -23.125 -1.198 1 94.25 166 GLU A N 1
ATOM 1316 C CA . GLU A 1 166 ? 13.109 -22.375 -1.082 1 94.25 166 GLU A CA 1
ATOM 1317 C C . GLU A 1 166 ? 13.359 -20.969 -0.552 1 94.25 166 GLU A C 1
ATOM 1319 O O . GLU A 1 166 ? 12.562 -20.062 -0.798 1 94.25 166 GLU A O 1
ATOM 1324 N N . ARG A 1 167 ? 14.383 -20.734 0.128 1 94.31 167 ARG A N 1
ATOM 1325 C CA . ARG A 1 167 ? 14.633 -19.438 0.764 1 94.31 167 ARG A CA 1
ATOM 1326 C C . ARG A 1 167 ? 15.398 -18.516 -0.172 1 94.31 167 ARG A C 1
ATOM 1328 O O . ARG A 1 167 ? 15.547 -17.328 0.118 1 94.31 167 ARG A O 1
ATOM 1335 N N . THR A 1 168 ? 15.891 -19.031 -1.252 1 98 168 THR A N 1
ATOM 1336 C CA . THR A 1 168 ? 16.594 -18.219 -2.242 1 98 168 THR A CA 1
ATOM 1337 C C . THR A 1 168 ? 15.625 -17.25 -2.922 1 98 168 THR A C 1
ATOM 1339 O O . THR A 1 168 ? 14.562 -17.656 -3.4 1 98 168 THR A O 1
ATOM 1342 N N . PRO A 1 169 ? 15.852 -15.961 -2.865 1 98 169 PRO A N 1
ATOM 1343 C CA . PRO A 1 169 ? 15.086 -15.047 -3.721 1 98 169 PRO A CA 1
ATOM 1344 C C . PRO A 1 169 ? 15.406 -15.227 -5.203 1 98 169 PRO A C 1
ATOM 1346 O O . PRO A 1 169 ? 16.141 -14.422 -5.785 1 98 169 PRO A O 1
ATOM 1349 N N . LEU A 1 170 ? 14.805 -16.094 -5.828 1 98.5 170 LEU A N 1
ATOM 1350 C CA . LEU A 1 170 ? 15.227 -16.688 -7.086 1 98.5 170 LEU A CA 1
ATOM 1351 C C . LEU A 1 170 ? 14.703 -15.891 -8.273 1 98.5 170 LEU A C 1
ATOM 1353 O O . LEU A 1 170 ? 13.5 -15.617 -8.367 1 98.5 170 LEU A O 1
ATOM 1357 N N . TYR A 1 171 ? 15.555 -15.484 -9.062 1 98.38 171 TYR A N 1
ATOM 1358 C CA . TYR A 1 171 ? 15.289 -14.992 -10.406 1 98.38 171 TYR A CA 1
ATOM 1359 C C . TYR A 1 171 ? 15.852 -15.945 -11.453 1 98.38 171 TYR A C 1
ATOM 1361 O O . TYR A 1 171 ? 16.891 -16.562 -11.25 1 98.38 171 TYR A O 1
ATOM 1369 N N . VAL A 1 172 ? 15.195 -16.109 -12.539 1 98.12 172 VAL A N 1
ATOM 1370 C CA . VAL A 1 172 ? 15.641 -16.984 -13.609 1 98.12 172 VAL A CA 1
ATOM 1371 C C . VAL A 1 172 ? 15.625 -16.234 -14.938 1 98.12 172 VAL A C 1
ATOM 1373 O O . VAL A 1 172 ? 14.711 -15.453 -15.203 1 98.12 172 VAL A O 1
ATOM 1376 N N . SER A 1 173 ? 16.609 -16.391 -15.758 1 97.31 173 SER A N 1
ATOM 1377 C CA . SER A 1 173 ? 16.672 -15.898 -17.125 1 97.31 173 SER A CA 1
ATOM 1378 C C . SER A 1 173 ? 17.141 -17 -18.078 1 97.31 173 SER A C 1
ATOM 1380 O O . SER A 1 173 ? 17.859 -17.906 -17.688 1 97.31 173 SER A O 1
ATOM 1382 N N . VAL A 1 174 ? 16.656 -17 -19.25 1 96.75 174 VAL A N 1
ATOM 1383 C CA . VAL A 1 174 ? 17.047 -17.969 -20.281 1 96.75 174 VAL A CA 1
ATOM 1384 C C . VAL A 1 174 ? 17.375 -17.234 -21.578 1 96.75 174 VAL A C 1
ATOM 1386 O O . VAL A 1 174 ? 16.578 -16.422 -22.062 1 96.75 174 VAL A O 1
ATOM 1389 N N . ASN A 1 175 ? 18.562 -17.484 -22.141 1 94.94 175 ASN A N 1
ATOM 1390 C CA . ASN A 1 175 ? 19.031 -16.969 -23.422 1 94.94 175 ASN A CA 1
ATOM 1391 C C . ASN A 1 175 ? 18.906 -15.453 -23.5 1 94.94 175 ASN A C 1
ATOM 1393 O O . ASN A 1 175 ? 18.5 -14.914 -24.531 1 94.94 175 ASN A O 1
ATOM 1397 N N . SER A 1 176 ? 19 -14.734 -22.531 1 91.31 176 SER A N 1
ATOM 1398 C CA . SER A 1 176 ? 18.859 -13.281 -22.516 1 91.31 176 SER A CA 1
ATOM 1399 C C . SER A 1 176 ? 20.078 -12.617 -21.906 1 91.31 176 SER A C 1
ATOM 1401 O O . SER A 1 176 ? 20.859 -11.977 -22.609 1 91.31 176 SER A O 1
ATOM 1403 N N . GLU A 1 177 ? 20.344 -12.891 -20.656 1 80.69 177 GLU A N 1
ATOM 1404 C CA . GLU A 1 177 ? 21.516 -12.328 -20.016 1 80.69 177 GLU A CA 1
ATOM 1405 C C . GLU A 1 177 ? 22.797 -12.883 -20.609 1 80.69 177 GLU A C 1
ATOM 1407 O O . GLU A 1 177 ? 23.797 -12.164 -20.719 1 80.69 177 GLU A O 1
ATOM 1412 N N . ALA A 1 178 ? 22.688 -14.109 -20.906 1 81.12 178 ALA A N 1
ATOM 1413 C CA . ALA A 1 178 ? 23.766 -14.805 -21.609 1 81.12 178 ALA A CA 1
ATOM 1414 C C . ALA A 1 178 ? 23.203 -15.727 -22.703 1 81.12 178 ALA A C 1
ATOM 1416 O O . ALA A 1 178 ? 22.281 -16.5 -22.453 1 81.12 178 ALA A O 1
ATOM 1417 N N . ALA A 1 179 ? 23.766 -15.617 -23.797 1 87.12 179 ALA A N 1
ATOM 1418 C CA . ALA A 1 179 ? 23.297 -16.453 -24.906 1 87.12 179 ALA A CA 1
ATOM 1419 C C . ALA A 1 179 ? 23.5 -17.922 -24.609 1 87.12 179 ALA A C 1
ATOM 1421 O O . ALA A 1 179 ? 24.531 -18.328 -24.062 1 87.12 179 ALA A O 1
ATOM 1422 N N . ASN A 1 180 ? 22.516 -18.719 -24.812 1 92.31 180 ASN A N 1
ATOM 1423 C CA . ASN A 1 180 ? 22.562 -20.172 -24.688 1 92.31 180 ASN A CA 1
ATOM 1424 C C . ASN A 1 180 ? 22.812 -20.609 -23.25 1 92.31 180 ASN A C 1
ATOM 1426 O O . ASN A 1 180 ? 23.625 -21.5 -23 1 92.31 180 ASN A O 1
ATOM 1430 N N . LYS A 1 181 ? 22.25 -19.828 -22.375 1 95.38 181 LYS A N 1
ATOM 1431 C CA . LYS A 1 181 ? 22.422 -20.188 -20.969 1 95.38 181 LYS A CA 1
ATOM 1432 C C . LYS A 1 181 ? 21.109 -20.016 -20.203 1 95.38 181 LYS A C 1
ATOM 1434 O O . LYS A 1 181 ? 20.266 -19.203 -20.578 1 95.38 181 LYS A O 1
ATOM 1439 N N . ILE A 1 182 ? 20.906 -20.812 -19.203 1 96.75 182 ILE A N 1
ATOM 1440 C CA . ILE A 1 182 ? 19.938 -20.594 -18.141 1 96.75 182 ILE A CA 1
ATOM 1441 C C . ILE A 1 182 ? 20.641 -20.062 -16.906 1 96.75 182 ILE A C 1
ATOM 1443 O O . ILE A 1 182 ? 21.641 -20.625 -16.438 1 96.75 182 ILE A O 1
ATOM 1447 N N . CYS A 1 183 ? 20.188 -18.953 -16.469 1 97.94 183 CYS A N 1
ATOM 1448 C CA . CYS A 1 183 ? 20.875 -18.328 -15.336 1 97.94 183 CYS A CA 1
ATOM 1449 C C . CYS A 1 183 ? 19.969 -18.281 -14.109 1 97.94 183 CYS A C 1
ATOM 1451 O O . CYS A 1 183 ? 18.781 -17.984 -14.219 1 97.94 183 CYS A O 1
ATOM 1453 N N . LEU A 1 184 ? 20.5 -18.656 -12.984 1 98.31 184 LEU A N 1
ATOM 1454 C CA . LEU A 1 184 ? 19.891 -18.547 -11.664 1 98.31 184 LEU A CA 1
ATOM 1455 C C . LEU A 1 184 ? 20.516 -17.391 -10.891 1 98.31 184 LEU A C 1
ATOM 1457 O O . LEU A 1 184 ? 21.734 -17.266 -10.805 1 98.31 184 LEU A O 1
ATOM 1461 N N . GLN A 1 185 ? 19.625 -16.531 -10.375 1 98 185 GLN A N 1
ATOM 1462 C CA . GLN A 1 185 ? 20.109 -15.359 -9.656 1 98 185 GLN A CA 1
ATOM 1463 C C . GLN A 1 185 ? 19.391 -15.203 -8.312 1 98 185 GLN A C 1
ATOM 1465 O O . GLN A 1 185 ? 18.188 -15.422 -8.219 1 98 185 GLN A O 1
ATOM 1470 N N . GLY A 1 186 ? 20.156 -14.953 -7.27 1 97.81 186 GLY A N 1
ATOM 1471 C CA . GLY A 1 186 ? 19.578 -14.523 -6.004 1 97.81 186 GLY A CA 1
ATOM 1472 C C . GLY A 1 186 ? 19.438 -13.023 -5.887 1 97.81 186 GLY A C 1
ATOM 1473 O O . GLY A 1 186 ? 20.438 -12.305 -5.801 1 97.81 186 GLY A O 1
ATOM 1474 N N . ARG A 1 187 ? 18.156 -12.555 -5.855 1 97.12 187 ARG A N 1
ATOM 1475 C CA . ARG A 1 187 ? 17.953 -11.109 -5.879 1 97.12 187 ARG A CA 1
ATOM 1476 C C . ARG A 1 187 ? 16.688 -10.719 -5.113 1 97.12 187 ARG A C 1
ATOM 1478 O O . ARG A 1 187 ? 15.602 -11.242 -5.387 1 97.12 187 ARG A O 1
ATOM 1485 N N . ASN A 1 188 ? 16.844 -9.875 -4.117 1 96.69 188 ASN A N 1
ATOM 1486 C CA . ASN A 1 188 ? 15.68 -9.273 -3.465 1 96.69 188 ASN A CA 1
ATOM 1487 C C . ASN A 1 188 ? 15.102 -8.125 -4.289 1 96.69 188 ASN A C 1
ATOM 1489 O O . ASN A 1 188 ? 15.805 -7.531 -5.105 1 96.69 188 ASN A O 1
ATOM 1493 N N . ASP A 1 189 ? 13.914 -7.898 -4.215 1 96.25 189 ASP A N 1
ATOM 1494 C CA . ASP A 1 189 ? 13.227 -6.824 -4.93 1 96.25 189 ASP A CA 1
ATOM 1495 C C . ASP A 1 189 ? 12.164 -6.172 -4.051 1 96.25 189 ASP A C 1
ATOM 1497 O O . ASP A 1 189 ? 12.227 -6.254 -2.822 1 96.25 189 ASP A O 1
ATOM 1501 N 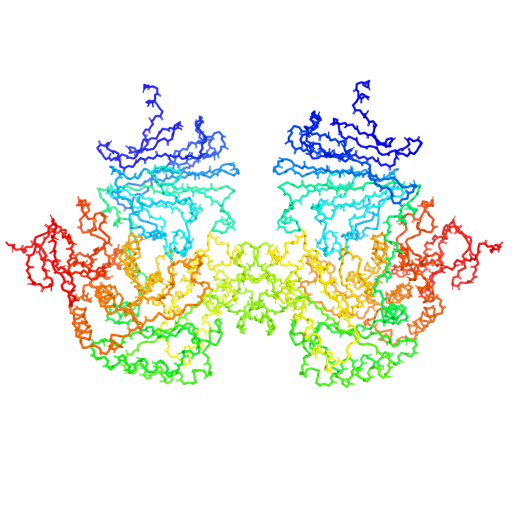N . GLN A 1 190 ? 11.258 -5.449 -4.66 1 93.56 190 GLN A N 1
ATOM 1502 C CA . GLN A 1 190 ? 10.32 -4.645 -3.887 1 93.56 190 GLN A CA 1
ATOM 1503 C C . GLN A 1 190 ? 8.938 -5.301 -3.834 1 93.56 190 GLN A C 1
ATOM 1505 O O . GLN A 1 190 ? 7.953 -4.656 -3.465 1 93.56 190 GLN A O 1
ATOM 1510 N N . PHE A 1 191 ? 8.828 -6.645 -4.219 1 95.94 191 PHE A N 1
ATOM 1511 C CA . PHE A 1 191 ? 7.539 -7.316 -4.148 1 95.94 191 PHE A CA 1
ATOM 1512 C C . PHE A 1 191 ? 7.719 -8.82 -3.955 1 95.94 191 PHE A C 1
ATOM 1514 O O . PHE A 1 191 ? 7.59 -9.328 -2.84 1 95.94 191 PHE A O 1
ATOM 1521 N N . ALA A 1 192 ? 8.18 -9.539 -4.98 1 97.31 192 ALA A N 1
ATOM 1522 C CA . ALA A 1 192 ? 8.266 -11 -4.941 1 97.31 192 ALA A CA 1
ATOM 1523 C C . ALA A 1 192 ? 9.148 -11.469 -3.791 1 97.31 192 ALA A C 1
ATOM 1525 O O . ALA A 1 192 ? 8.797 -12.406 -3.068 1 97.31 192 ALA A O 1
ATOM 1526 N N . PHE A 1 193 ? 10.328 -10.828 -3.686 1 97.94 193 PHE A N 1
ATOM 1527 C CA . PHE A 1 193 ? 11.266 -11.188 -2.635 1 97.94 193 PHE A CA 1
ATOM 1528 C C . PHE A 1 193 ? 11.656 -9.969 -1.808 1 97.94 193 PHE A C 1
ATOM 1530 O O . PHE A 1 193 ? 12.844 -9.711 -1.603 1 97.94 193 PHE A O 1
ATOM 1537 N N . VAL A 1 194 ? 10.617 -9.305 -1.313 1 96.31 194 VAL A N 1
ATOM 1538 C CA . VAL A 1 194 ? 10.797 -8.07 -0.551 1 96.31 194 VAL A CA 1
ATOM 1539 C C . VAL A 1 194 ? 11.273 -8.406 0.861 1 96.31 194 VAL A C 1
ATOM 1541 O O . VAL A 1 194 ? 12.016 -7.629 1.467 1 96.31 194 VAL A O 1
ATOM 1544 N N . ASN A 1 195 ? 10.875 -9.531 1.39 1 95.5 195 ASN A N 1
ATOM 1545 C CA . ASN A 1 195 ? 11.258 -9.961 2.73 1 95.5 195 ASN A CA 1
ATOM 1546 C C . ASN A 1 195 ? 12.641 -10.609 2.738 1 95.5 195 ASN A C 1
ATOM 1548 O O . ASN A 1 195 ? 12.789 -11.766 2.326 1 95.5 195 ASN A O 1
ATOM 1552 N N . LYS A 1 196 ? 13.578 -9.906 3.244 1 93.81 196 LYS A N 1
ATOM 1553 C CA . LYS A 1 196 ? 14.961 -10.375 3.227 1 93.81 196 LYS A CA 1
ATOM 1554 C C . LYS A 1 196 ? 15.195 -11.445 4.289 1 93.81 196 LYS A C 1
ATOM 1556 O O . LYS A 1 196 ? 14.883 -11.242 5.465 1 93.81 196 LYS A O 1
ATOM 1561 N N . GLN A 1 197 ? 15.656 -12.555 3.822 1 90.88 197 GLN A N 1
ATOM 1562 C CA . GLN A 1 197 ? 15.953 -13.656 4.727 1 90.88 197 GLN A CA 1
ATOM 1563 C C . GLN A 1 197 ? 17.359 -13.523 5.32 1 90.88 197 GLN A C 1
ATOM 1565 O O . GLN A 1 197 ? 17.672 -14.172 6.316 1 90.88 197 GLN A O 1
ATOM 1570 N N . SER A 1 198 ? 18.188 -12.781 4.656 1 92.25 198 SER A N 1
ATOM 1571 C CA . SER A 1 198 ? 19.547 -12.453 5.07 1 92.25 198 SER A CA 1
ATOM 1572 C C . SER A 1 198 ? 19.891 -11.008 4.727 1 92.25 198 SER A C 1
ATOM 1574 O O . SER A 1 198 ? 19.141 -10.336 4.02 1 92.25 198 SER A O 1
ATOM 1576 N N . ARG A 1 199 ? 21 -10.57 5.336 1 92.25 199 ARG A N 1
ATOM 1577 C CA . ARG A 1 199 ? 21.406 -9.188 5.109 1 92.25 199 ARG A CA 1
ATOM 1578 C C . ARG A 1 199 ? 21.594 -8.914 3.621 1 92.25 199 ARG A C 1
ATOM 1580 O O . ARG A 1 199 ? 21.172 -7.875 3.119 1 92.25 199 ARG A O 1
ATOM 1587 N N . TYR A 1 200 ? 22.266 -9.922 3.004 1 94.06 200 TYR A N 1
ATOM 1588 C CA . TYR A 1 200 ? 22.484 -9.859 1.562 1 94.06 200 TYR A CA 1
ATOM 1589 C C . TYR A 1 200 ? 21.938 -11.102 0.875 1 94.06 200 TYR A C 1
ATOM 1591 O O . TYR A 1 200 ? 21.766 -12.148 1.506 1 94.06 200 TYR A O 1
ATOM 1599 N N . PRO A 1 201 ? 21.547 -10.938 -0.427 1 94.25 201 PRO A N 1
ATOM 1600 C CA . PRO A 1 201 ? 20.906 -12.055 -1.118 1 94.25 201 PRO A CA 1
ATOM 1601 C C . PRO A 1 201 ? 21.812 -13.281 -1.223 1 94.25 201 PRO A C 1
ATOM 1603 O O . PRO A 1 201 ? 23.031 -13.148 -1.354 1 94.25 201 PRO A O 1
ATOM 1606 N N . GLN A 1 202 ? 21.25 -14.383 -1.193 1 97 202 GLN A N 1
ATOM 1607 C CA . GLN A 1 202 ? 21.922 -15.664 -1.342 1 97 202 GLN A CA 1
ATOM 1608 C C . GLN A 1 202 ? 21.359 -16.453 -2.516 1 97 202 GLN A C 1
ATOM 1610 O O . GLN A 1 202 ? 20.203 -16.234 -2.918 1 97 202 GLN A O 1
ATOM 1615 N N . LEU A 1 203 ? 22.125 -17.25 -3.102 1 98.25 203 LEU A N 1
ATOM 1616 C CA . LEU A 1 203 ? 21.734 -18.234 -4.102 1 98.25 203 LEU A CA 1
ATOM 1617 C C . LEU A 1 203 ? 22.156 -19.641 -3.678 1 98.25 203 LEU A C 1
ATOM 1619 O O . LEU A 1 203 ? 23.359 -19.922 -3.586 1 98.25 203 LEU A O 1
ATOM 1623 N N . LYS A 1 204 ? 21.281 -20.406 -3.326 1 98.19 204 LYS A N 1
ATOM 1624 C CA . LYS A 1 204 ? 21.547 -21.766 -2.855 1 98.19 204 LYS A CA 1
ATOM 1625 C C . LYS A 1 204 ? 20.781 -22.781 -3.695 1 98.19 204 LYS A C 1
ATOM 1627 O O . LYS A 1 204 ? 19.562 -22.688 -3.855 1 98.19 204 LYS A O 1
ATOM 1632 N N . TYR A 1 205 ? 21.453 -23.719 -4.254 1 98.38 205 TYR A N 1
ATOM 1633 C CA . TYR A 1 205 ? 20.828 -24.781 -5.055 1 98.38 205 TYR A CA 1
ATOM 1634 C C . TYR A 1 205 ? 21.672 -26.047 -5.02 1 98.38 205 TYR A C 1
ATOM 1636 O O . TYR A 1 205 ? 22.781 -26.062 -4.5 1 98.38 205 TYR A O 1
ATOM 1644 N N . THR A 1 206 ? 21.125 -27.125 -5.445 1 97.62 206 THR A N 1
ATOM 1645 C CA . THR A 1 206 ? 21.75 -28.438 -5.539 1 97.62 206 THR A CA 1
ATOM 1646 C C . THR A 1 206 ? 21.719 -28.953 -6.977 1 97.62 206 THR A C 1
ATOM 1648 O O . THR A 1 206 ? 20.719 -28.812 -7.672 1 97.62 206 THR A O 1
ATOM 1651 N N . ILE A 1 207 ? 22.812 -29.469 -7.414 1 97.5 207 ILE A N 1
ATOM 1652 C CA . ILE A 1 207 ? 22.891 -30.141 -8.703 1 97.5 207 ILE A CA 1
ATOM 1653 C C . ILE A 1 207 ? 23.031 -31.641 -8.492 1 97.5 207 ILE A C 1
ATOM 1655 O O . ILE A 1 207 ? 23.938 -32.094 -7.781 1 97.5 207 ILE A O 1
ATOM 1659 N N . CYS A 1 208 ? 22.172 -32.375 -9.086 1 96.94 208 CYS A N 1
ATOM 1660 C CA . CYS A 1 208 ? 22.234 -33.812 -9 1 96.94 208 CYS A CA 1
ATOM 1661 C C . CYS A 1 208 ? 22.422 -34.438 -10.375 1 96.94 208 CYS A C 1
ATOM 1663 O O . CYS A 1 208 ? 21.938 -33.938 -11.375 1 96.94 208 CYS A O 1
ATOM 1665 N N . SER A 1 209 ? 23.141 -35.5 -10.461 1 95.69 209 SER A N 1
ATOM 1666 C CA . SER A 1 209 ? 23.344 -36.25 -11.703 1 95.69 209 SER A CA 1
ATOM 1667 C C . SER A 1 209 ? 23.047 -37.719 -11.523 1 95.69 209 SER A C 1
ATOM 1669 O O . SER A 1 209 ? 23.266 -38.281 -10.438 1 95.69 209 SER A O 1
ATOM 1671 N N . GLY A 1 210 ? 22.438 -38.344 -12.445 1 93.44 210 GLY A N 1
ATOM 1672 C CA . GLY A 1 210 ? 22.141 -39.75 -12.508 1 93.44 210 GLY A CA 1
ATOM 1673 C C . GLY A 1 210 ? 22.469 -40.375 -13.852 1 93.44 210 GLY A C 1
ATOM 1674 O O . GLY A 1 210 ? 23.016 -39.719 -14.727 1 93.44 210 GLY A O 1
ATOM 1675 N N . PRO A 1 211 ? 22.219 -41.656 -13.969 1 91.12 211 PRO A N 1
ATOM 1676 C CA . PRO A 1 211 ? 22.578 -42.344 -15.203 1 91.12 211 PRO A CA 1
ATOM 1677 C C . PRO A 1 211 ? 21.781 -41.875 -16.422 1 91.12 211 PRO A C 1
ATOM 1679 O O . PRO A 1 211 ? 22.312 -41.844 -17.531 1 91.12 211 PRO A O 1
ATOM 1682 N N . ASP A 1 212 ? 20.562 -41.531 -16.219 1 91.5 212 ASP A N 1
ATOM 1683 C CA . ASP A 1 212 ? 19.703 -40.969 -17.266 1 91.5 212 ASP A CA 1
ATOM 1684 C C . ASP A 1 212 ? 18.609 -40.094 -16.656 1 91.5 212 ASP A C 1
ATOM 1686 O O . ASP A 1 212 ? 18.438 -40.062 -15.438 1 91.5 212 ASP A O 1
ATOM 1690 N N . MET A 1 213 ? 18.031 -39.375 -17.531 1 93.56 213 MET A N 1
ATOM 1691 C CA . MET A 1 213 ? 17.062 -38.375 -17.094 1 93.56 213 MET A CA 1
ATOM 1692 C C . MET A 1 213 ? 15.914 -39.031 -16.344 1 93.56 213 MET A C 1
ATOM 1694 O O . MET A 1 213 ? 15.469 -38.5 -15.312 1 93.56 213 MET A O 1
ATOM 1698 N N . LYS A 1 214 ? 15.414 -40.156 -16.781 1 93.5 214 LYS A N 1
ATOM 1699 C CA . LYS A 1 214 ? 14.273 -40.812 -16.172 1 93.5 214 LYS A CA 1
ATOM 1700 C C . LYS A 1 214 ? 14.609 -41.312 -14.773 1 93.5 214 LYS A C 1
ATOM 1702 O O . LYS A 1 214 ? 13.875 -41.062 -13.82 1 93.5 214 LYS A O 1
ATOM 1707 N N . SER A 1 215 ? 15.711 -42 -14.625 1 92.12 215 SER A N 1
ATOM 1708 C CA . SER A 1 215 ? 16.141 -42.531 -13.328 1 92.12 215 SER A CA 1
ATOM 1709 C C . SER A 1 215 ? 16.406 -41.406 -12.336 1 92.12 215 SER A C 1
ATOM 1711 O O . SER A 1 215 ? 16.062 -41.531 -11.156 1 92.12 215 SER A O 1
ATOM 1713 N N . LEU A 1 216 ? 17.062 -40.469 -12.828 1 94.38 216 LEU A N 1
ATOM 1714 C CA . LEU A 1 216 ? 17.328 -39.312 -11.977 1 94.38 216 LEU A CA 1
ATOM 1715 C C . LEU A 1 216 ? 16.031 -38.688 -11.477 1 94.38 216 LEU A C 1
ATOM 1717 O O . LEU A 1 216 ? 15.867 -38.469 -10.273 1 94.38 216 LEU A O 1
ATOM 1721 N N . HIS A 1 217 ? 15.117 -38.375 -12.438 1 94.5 217 HIS A N 1
ATOM 1722 C CA . HIS A 1 217 ? 13.836 -37.75 -12.102 1 94.5 217 HIS A CA 1
ATOM 1723 C C . HIS A 1 217 ? 13.07 -38.625 -11.094 1 94.5 217 HIS A C 1
ATOM 1725 O O . HIS A 1 217 ? 12.562 -38.094 -10.094 1 94.5 217 HIS A O 1
ATOM 1731 N N . ASN A 1 218 ? 13.016 -39.875 -11.266 1 90.69 218 ASN A N 1
ATOM 1732 C CA . ASN A 1 218 ? 12.32 -40.781 -10.367 1 90.69 218 ASN A CA 1
ATOM 1733 C C . ASN A 1 218 ? 12.93 -40.781 -8.977 1 90.69 218 ASN A C 1
ATOM 1735 O O . ASN A 1 218 ? 12.227 -40.938 -7.977 1 90.69 218 ASN A O 1
ATOM 1739 N N . GLY A 1 219 ? 14.203 -40.656 -8.977 1 90.44 219 GLY A N 1
ATOM 1740 C CA . GLY A 1 219 ? 14.898 -40.688 -7.699 1 90.44 219 GLY A CA 1
ATOM 1741 C C . GLY A 1 219 ? 14.711 -39.406 -6.898 1 90.44 219 GLY A C 1
ATOM 1742 O O . GLY A 1 219 ? 14.836 -39.406 -5.672 1 90.44 219 GLY A O 1
ATOM 1743 N N . LEU A 1 220 ? 14.422 -38.375 -7.551 1 91.38 220 LEU A N 1
ATOM 1744 C CA . LEU A 1 220 ? 14.359 -37.062 -6.895 1 91.38 220 LEU A CA 1
ATOM 1745 C C . LEU A 1 220 ? 12.922 -36.688 -6.539 1 91.38 220 LEU A C 1
ATOM 1747 O O . LEU A 1 220 ? 12.688 -35.781 -5.73 1 91.38 220 LEU A O 1
ATOM 1751 N N . MET A 1 221 ? 11.961 -37.344 -7.117 1 85.12 221 MET A N 1
ATOM 1752 C CA . MET A 1 221 ? 10.555 -37.031 -6.887 1 85.12 221 MET A CA 1
ATOM 1753 C C . MET A 1 221 ? 10.062 -37.594 -5.566 1 85.12 221 MET A C 1
ATOM 1755 O O . MET A 1 221 ? 10.602 -38.625 -5.094 1 85.12 221 MET A O 1
ATOM 1759 N N . GLN A 1 222 ? 9.125 -36.969 -5.07 1 77.69 222 GLN A N 1
ATOM 1760 C CA . GLN A 1 222 ? 8.5 -37.406 -3.834 1 77.69 222 GLN A CA 1
ATOM 1761 C C . GLN A 1 222 ? 7.855 -38.781 -4.02 1 77.69 222 GLN A C 1
ATOM 1763 O O . GLN A 1 222 ? 7.102 -39 -4.969 1 77.69 222 GLN A O 1
ATOM 1768 N N . LYS A 1 223 ? 8.109 -39.781 -3.205 1 73.38 223 LYS A N 1
ATOM 1769 C CA . LYS A 1 223 ? 7.727 -41.188 -3.449 1 73.38 223 LYS A CA 1
ATOM 1770 C C . LYS A 1 223 ? 6.359 -41.5 -2.842 1 73.38 223 LYS A C 1
ATOM 1772 O O . LYS A 1 223 ? 5.633 -42.344 -3.338 1 73.38 223 LYS A O 1
ATOM 1777 N N . SER A 1 224 ? 5.719 -40.688 -2.021 1 78.12 224 SER A N 1
ATOM 1778 C CA . SER A 1 224 ? 4.434 -41.062 -1.46 1 78.12 224 SER A CA 1
ATOM 1779 C C . SER A 1 224 ? 3.584 -39.875 -1.109 1 78.12 224 SER A C 1
ATOM 1781 O O . SER A 1 224 ? 4.043 -38.969 -0.407 1 78.12 224 SER A O 1
ATOM 1783 N N . LEU A 1 225 ? 2.367 -40.062 -1.702 1 80.31 225 LEU A N 1
ATOM 1784 C CA . LEU A 1 225 ? 1.381 -39 -1.432 1 80.31 225 LEU A CA 1
ATOM 1785 C C . LEU A 1 225 ? 0.218 -39.562 -0.615 1 80.31 225 LEU A C 1
ATOM 1787 O O . LEU A 1 225 ? -0.811 -38.906 -0.464 1 80.31 225 LEU A O 1
ATOM 1791 N N . TRP A 1 226 ? 0.389 -40.75 0.003 1 73.69 226 TRP A N 1
ATOM 1792 C CA . TRP A 1 226 ? -0.703 -41.438 0.686 1 73.69 226 TRP A CA 1
ATOM 1793 C C . TRP A 1 226 ? -0.869 -40.938 2.109 1 73.69 226 TRP A C 1
ATOM 1795 O O . TRP A 1 226 ? -1.916 -41.125 2.73 1 73.69 226 TRP A O 1
ATOM 1805 N N . ASP A 1 227 ? 0.082 -40.281 2.561 1 76.38 227 ASP A N 1
ATOM 1806 C CA . ASP A 1 227 ? 0.078 -39.906 3.969 1 76.38 227 ASP A CA 1
ATOM 1807 C C . ASP A 1 227 ? -1.106 -39 4.285 1 76.38 227 ASP A C 1
ATOM 1809 O O . ASP A 1 227 ? -1.269 -37.938 3.67 1 76.38 227 ASP A O 1
ATOM 1813 N N . GLY A 1 228 ? -1.96 -39.531 5.156 1 72.81 228 GLY A N 1
ATOM 1814 C CA . GLY A 1 228 ? -3.066 -38.75 5.648 1 72.81 228 GLY A CA 1
ATOM 1815 C C . GLY A 1 228 ? -4.305 -38.844 4.773 1 72.81 228 GLY A C 1
ATOM 1816 O O . GLY A 1 228 ? -5.297 -38.156 5.027 1 72.81 228 GLY A O 1
ATOM 1817 N N . LEU A 1 229 ? -4.203 -39.719 3.773 1 82.62 229 LEU A N 1
ATOM 1818 C CA . LEU A 1 229 ? -5.34 -39.812 2.865 1 82.62 229 LEU A CA 1
ATOM 1819 C C . LEU A 1 229 ? -6.43 -40.688 3.445 1 82.62 229 LEU A C 1
ATOM 1821 O O . LEU A 1 229 ? -6.141 -41.781 3.973 1 82.62 229 LEU A O 1
ATOM 1825 N N . THR A 1 230 ? -7.621 -40.188 3.404 1 84.12 230 THR A N 1
ATOM 1826 C CA . THR A 1 230 ? -8.773 -40.969 3.857 1 84.12 230 THR A CA 1
ATOM 1827 C C . THR A 1 230 ? -9.438 -41.688 2.688 1 84.12 230 THR A C 1
ATOM 1829 O O . THR A 1 230 ? -9.078 -41.469 1.528 1 84.12 230 THR A O 1
ATOM 1832 N N . GLU A 1 231 ? -10.289 -42.562 3.023 1 86.94 231 GLU A N 1
ATOM 1833 C CA . GLU A 1 231 ? -11.062 -43.25 1.999 1 86.94 231 GLU A CA 1
ATOM 1834 C C . GLU A 1 231 ? -11.914 -42.25 1.197 1 86.94 231 GLU A C 1
ATOM 1836 O O . GLU A 1 231 ? -12.086 -42.406 -0.012 1 86.94 231 GLU A O 1
ATOM 1841 N N . LYS A 1 232 ? -12.359 -41.312 1.911 1 85.75 232 LYS A N 1
ATOM 1842 C CA . LYS A 1 232 ? -13.156 -40.312 1.252 1 85.75 232 LYS A CA 1
ATOM 1843 C C . LYS A 1 232 ? -12.328 -39.531 0.228 1 85.75 232 LYS A C 1
ATOM 1845 O O . LYS A 1 232 ? -12.812 -39.188 -0.855 1 85.75 232 LYS A O 1
ATOM 1850 N N . ASP A 1 233 ? -11.086 -39.312 0.541 1 88.5 233 ASP A N 1
ATOM 1851 C CA . ASP A 1 233 ? -10.188 -38.625 -0.367 1 88.5 233 ASP A CA 1
ATOM 1852 C C . ASP A 1 233 ? -9.938 -39.438 -1.636 1 88.5 233 ASP A C 1
ATOM 1854 O O . ASP A 1 233 ? -9.953 -38.875 -2.742 1 88.5 233 ASP A O 1
ATOM 1858 N N . ASN A 1 234 ? -9.797 -40.656 -1.41 1 90.25 234 ASN A N 1
ATOM 1859 C CA . ASN A 1 234 ? -9.578 -41.562 -2.547 1 90.25 234 ASN A CA 1
ATOM 1860 C C . ASN A 1 234 ? -10.797 -41.594 -3.461 1 90.25 234 ASN A C 1
ATOM 1862 O O . ASN A 1 234 ? -10.664 -41.688 -4.684 1 90.25 234 ASN A O 1
ATOM 1866 N N . ASP A 1 235 ? -11.875 -41.594 -2.85 1 91.5 235 ASP A N 1
ATOM 1867 C CA . ASP A 1 235 ? -13.117 -41.594 -3.617 1 91.5 235 ASP A CA 1
ATOM 1868 C C . ASP A 1 235 ? -13.25 -40.344 -4.469 1 91.5 235 ASP A C 1
ATOM 1870 O O . ASP A 1 235 ? -13.758 -40.375 -5.594 1 91.5 235 ASP A O 1
ATOM 1874 N N . VAL A 1 236 ? -12.836 -39.281 -3.908 1 92.19 236 VAL A N 1
ATOM 1875 C CA . VAL A 1 236 ? -12.883 -38.031 -4.648 1 92.19 236 VAL A CA 1
ATOM 1876 C C . VAL A 1 236 ? -11.961 -38.094 -5.859 1 92.19 236 VAL A C 1
ATOM 1878 O O . VAL A 1 236 ? -12.336 -37.719 -6.965 1 92.19 236 VAL A O 1
ATOM 1881 N N . ILE A 1 237 ? -10.781 -38.625 -5.68 1 94.31 237 ILE A N 1
ATOM 1882 C CA . ILE A 1 237 ? -9.828 -38.75 -6.773 1 94.31 237 ILE A CA 1
ATOM 1883 C C . ILE A 1 237 ? -10.422 -39.625 -7.875 1 94.31 237 ILE A C 1
ATOM 1885 O O . ILE A 1 237 ? -10.438 -39.219 -9.047 1 94.31 237 ILE A O 1
ATOM 1889 N N . LYS A 1 238 ? -10.992 -40.719 -7.504 1 94.94 238 LYS A N 1
ATOM 1890 C CA . LYS A 1 238 ? -11.586 -41.656 -8.469 1 94.94 238 LYS A CA 1
ATOM 1891 C C . LYS A 1 238 ? -12.766 -41 -9.195 1 94.94 238 LYS A C 1
ATOM 1893 O O . LYS A 1 238 ? -12.914 -41.156 -10.406 1 94.94 238 LYS A O 1
ATOM 1898 N N . SER A 1 239 ? -13.508 -40.344 -8.398 1 95.69 239 SER A N 1
ATOM 1899 C CA . SER A 1 239 ? -14.68 -39.719 -9 1 95.69 239 SER A CA 1
ATOM 1900 C C . SER A 1 239 ? -14.273 -38.656 -10.023 1 95.69 239 SER A C 1
ATOM 1902 O O . SER A 1 239 ? -14.922 -38.5 -11.055 1 95.69 239 SER A O 1
ATOM 1904 N N . LEU A 1 240 ? -13.195 -37.938 -9.773 1 96.75 240 LEU A N 1
ATOM 1905 C CA . LEU A 1 240 ? -12.75 -36.906 -10.688 1 96.75 240 LEU A CA 1
ATOM 1906 C C . LEU A 1 240 ? -12.188 -37.5 -11.969 1 96.75 240 LEU A C 1
ATOM 1908 O O . LEU A 1 240 ? -12.273 -36.906 -13.039 1 96.75 240 LEU A O 1
ATOM 1912 N N . LEU A 1 241 ? -11.656 -38.688 -11.867 1 97.31 241 LEU A N 1
ATOM 1913 C CA . LEU A 1 241 ? -11.125 -39.375 -13.039 1 97.31 241 LEU A CA 1
ATOM 1914 C C . LEU A 1 241 ? -12.25 -40 -13.867 1 97.31 241 LEU A C 1
ATOM 1916 O O . LEU A 1 241 ? -12.18 -40.031 -15.102 1 97.31 241 LEU A O 1
ATOM 1920 N N . ARG A 1 242 ? -13.344 -40.344 -13.203 1 96.75 242 ARG A N 1
ATOM 1921 C CA . ARG A 1 242 ? -14.398 -41.125 -13.836 1 96.75 242 ARG A CA 1
ATOM 1922 C C . ARG A 1 242 ? -15.5 -40.219 -14.383 1 96.75 242 ARG A C 1
ATOM 1924 O O . ARG A 1 242 ? -16.156 -40.562 -15.367 1 96.75 242 ARG A O 1
ATOM 1931 N N . GLU A 1 243 ? -15.695 -39.156 -13.664 1 96.75 243 GLU A N 1
ATOM 1932 C CA . GLU A 1 243 ? -16.875 -38.344 -13.953 1 96.75 243 GLU A CA 1
ATOM 1933 C C . GLU A 1 243 ? -16.469 -36.906 -14.312 1 96.75 243 GLU A C 1
ATOM 1935 O O . GLU A 1 243 ? -15.453 -36.406 -13.844 1 96.75 243 GLU A O 1
ATOM 1940 N N . PRO A 1 244 ? -17.312 -36.281 -15.133 1 97.44 244 PRO A N 1
ATOM 1941 C CA . PRO A 1 244 ? -16.969 -34.906 -15.562 1 97.44 244 PRO A CA 1
ATOM 1942 C C . PRO A 1 244 ? -17.219 -33.875 -14.469 1 97.44 244 PRO A C 1
ATOM 1944 O O . PRO A 1 244 ? -17.953 -34.156 -13.508 1 97.44 244 PRO A O 1
ATOM 1947 N N . VAL A 1 245 ? -16.531 -32.781 -14.547 1 97.94 245 VAL A N 1
ATOM 1948 C CA . VAL A 1 245 ? -16.828 -31.578 -13.789 1 97.94 245 VAL A CA 1
ATOM 1949 C C . VAL A 1 245 ? -17.578 -30.578 -14.664 1 97.94 245 VAL A C 1
ATOM 1951 O O . VAL A 1 245 ? -17.094 -30.188 -15.734 1 97.94 245 VAL A O 1
ATOM 1954 N N . TRP A 1 246 ? -18.797 -30.25 -14.242 1 97.62 246 TRP A N 1
ATOM 1955 C CA . TRP A 1 246 ? -19.656 -29.344 -14.984 1 97.62 246 TRP A CA 1
ATOM 1956 C C . TRP A 1 246 ? -19.625 -27.938 -14.375 1 97.62 246 TRP A C 1
ATOM 1958 O O . TRP A 1 246 ? -20.172 -27.719 -13.281 1 97.62 246 TRP A O 1
ATOM 1968 N N . GLN A 1 247 ? -19.031 -27 -15.094 1 95.75 247 GLN A N 1
ATOM 1969 C CA . GLN A 1 247 ? -19 -25.625 -14.633 1 95.75 247 GLN A CA 1
ATOM 1970 C C . GLN A 1 247 ? -20.266 -24.875 -15.078 1 95.75 247 GLN A C 1
ATOM 1972 O O . GLN A 1 247 ? -20.5 -24.703 -16.281 1 95.75 247 GLN A O 1
ATOM 1977 N N . ILE A 1 248 ? -21 -24.406 -14.109 1 94.5 248 ILE A N 1
ATOM 1978 C CA . ILE A 1 248 ? -22.203 -23.641 -14.445 1 94.5 248 ILE A CA 1
ATOM 1979 C C . ILE A 1 248 ? -21.797 -22.375 -15.195 1 94.5 248 ILE A C 1
ATOM 1981 O O . ILE A 1 248 ? -20.984 -21.594 -14.711 1 94.5 248 ILE A O 1
ATOM 1985 N N . PRO A 1 249 ? -22.391 -22.188 -16.359 1 89.69 249 PRO A N 1
ATOM 1986 C CA . PRO A 1 249 ? -22.016 -21 -17.141 1 89.69 249 PRO A CA 1
ATOM 1987 C C . PRO A 1 249 ? -22.609 -19.719 -16.562 1 89.69 249 PRO A C 1
ATOM 1989 O O . PRO A 1 249 ? -23.781 -19.406 -16.797 1 89.69 249 PRO A O 1
ATOM 1992 N N . ALA A 1 250 ? -21.875 -19 -15.766 1 87.69 250 ALA A N 1
ATOM 1993 C CA . ALA A 1 250 ? -22.312 -17.719 -15.219 1 87.69 250 ALA A CA 1
ATOM 1994 C C . ALA A 1 250 ? -21.172 -16.719 -15.195 1 87.69 250 ALA A C 1
ATOM 1996 O O . ALA A 1 250 ? -20.281 -16.797 -14.344 1 87.69 250 ALA A O 1
ATOM 1997 N N . SER A 1 251 ? -21.266 -15.766 -16.094 1 84.12 251 SER A N 1
ATOM 1998 C CA . SER A 1 251 ? -20.219 -14.758 -16.172 1 84.12 251 SER A CA 1
ATOM 1999 C C . SER A 1 251 ? -20.531 -13.57 -15.273 1 84.12 251 SER A C 1
ATOM 2001 O O . SER A 1 251 ? -19.625 -12.805 -14.914 1 84.12 251 SER A O 1
ATOM 2003 N N . LYS A 1 252 ? -21.766 -13.375 -15.031 1 88.56 252 LYS A N 1
ATOM 2004 C CA . LYS A 1 252 ? -22.219 -12.32 -14.117 1 88.56 252 LYS A CA 1
ATOM 2005 C C . LYS A 1 252 ? -23.062 -12.891 -12.984 1 88.56 252 LYS A C 1
ATOM 2007 O O . LYS A 1 252 ? -23.641 -13.969 -13.125 1 88.56 252 LYS A O 1
ATOM 2012 N N . GLN A 1 253 ? -23.031 -12.219 -12.023 1 90.25 253 GLN A N 1
ATOM 2013 C CA . GLN A 1 253 ? -23.734 -12.68 -10.828 1 90.25 253 GLN A CA 1
ATOM 2014 C C . GLN A 1 253 ? -25.219 -12.906 -11.125 1 90.25 253 GLN A C 1
ATOM 2016 O O . GLN A 1 253 ? -25.812 -13.875 -10.641 1 90.25 253 GLN A O 1
ATOM 2021 N N . GLU A 1 254 ? -25.75 -12.062 -11.977 1 89.56 254 GLU A N 1
ATOM 2022 C CA . GLU A 1 254 ? -27.172 -12.117 -12.289 1 89.56 254 GLU A CA 1
ATOM 2023 C C . GLU A 1 254 ? -27.516 -13.375 -13.086 1 89.56 254 GLU A C 1
ATOM 2025 O O . GLU A 1 254 ? -28.672 -13.812 -13.094 1 89.56 254 GLU A O 1
ATOM 2030 N N . HIS A 1 255 ? -26.531 -14 -13.68 1 91 255 HIS A N 1
ATOM 2031 C CA . HIS A 1 255 ? -26.75 -15.164 -14.523 1 91 255 HIS A CA 1
ATOM 2032 C C . HIS A 1 255 ? -26.766 -16.453 -13.703 1 91 255 HIS A C 1
ATOM 2034 O O . HIS A 1 255 ? -27.219 -17.5 -14.18 1 91 255 HIS A O 1
ATOM 2040 N N . LEU A 1 256 ? -26.266 -16.406 -12.5 1 94.38 256 LEU A N 1
ATOM 2041 C CA . LEU A 1 256 ? -26.234 -17.594 -11.648 1 94.38 256 LEU A CA 1
ATOM 2042 C C . LEU A 1 256 ? -27.453 -17.625 -10.727 1 94.38 256 LEU A C 1
ATOM 2044 O O . LEU A 1 256 ? -27.484 -16.938 -9.703 1 94.38 256 LEU A O 1
ATOM 2048 N N . THR A 1 257 ? -28.359 -18.406 -11.078 1 93.44 257 THR A N 1
ATOM 2049 C CA . THR A 1 257 ? -29.562 -18.609 -10.297 1 93.44 257 THR A CA 1
ATOM 2050 C C . THR A 1 257 ? -29.828 -20.109 -10.094 1 93.44 257 THR A C 1
ATOM 2052 O O . THR A 1 257 ? -29.172 -20.953 -10.703 1 93.44 257 THR A O 1
ATOM 2055 N N . GLU A 1 258 ? -30.781 -20.344 -9.188 1 92.12 258 GLU A N 1
ATOM 2056 C CA . GLU A 1 258 ? -31.172 -21.734 -8.977 1 92.12 258 GLU A CA 1
ATOM 2057 C C . GLU A 1 258 ? -31.734 -22.344 -10.258 1 92.12 258 GLU A C 1
ATOM 2059 O O . GLU A 1 258 ? -31.469 -23.5 -10.57 1 92.12 258 GLU A O 1
ATOM 2064 N N . THR A 1 259 ? -32.438 -21.547 -10.938 1 92.06 259 THR A N 1
ATOM 2065 C CA . THR A 1 259 ? -33.031 -21.984 -12.195 1 92.06 259 THR A CA 1
ATOM 2066 C C . THR A 1 259 ? -31.938 -22.312 -13.219 1 92.06 259 THR A C 1
ATOM 2068 O O . THR A 1 259 ? -32.031 -23.297 -13.953 1 92.06 259 THR A O 1
ATOM 2071 N N . ALA A 1 260 ? -30.953 -21.484 -13.281 1 94 260 ALA A N 1
ATOM 2072 C CA . ALA A 1 260 ? -29.859 -21.719 -14.211 1 94 260 ALA A CA 1
ATOM 2073 C C . ALA A 1 260 ? -29.141 -23.031 -13.906 1 94 260 ALA A C 1
ATOM 2075 O O . ALA A 1 260 ? -28.797 -23.781 -14.82 1 94 260 ALA A O 1
ATOM 2076 N N . ILE A 1 261 ? -28.969 -23.281 -12.641 1 95.12 261 ILE A N 1
ATOM 2077 C CA . ILE A 1 261 ? -28.312 -24.516 -12.219 1 95.12 261 ILE A CA 1
ATOM 2078 C C . ILE A 1 261 ? -29.188 -25.719 -12.594 1 95.12 261 ILE A C 1
ATOM 2080 O O . ILE A 1 261 ? -28.703 -26.688 -13.172 1 95.12 261 ILE A O 1
ATOM 2084 N N . TYR A 1 262 ? -30.422 -25.562 -12.289 1 92.56 262 TYR A N 1
ATOM 2085 C CA . TYR A 1 262 ? -31.375 -26.625 -12.57 1 92.56 262 TYR A CA 1
ATOM 2086 C C . TYR A 1 262 ? -31.453 -26.906 -14.07 1 92.56 262 TYR A C 1
ATOM 2088 O O . TYR A 1 262 ? -31.359 -28.062 -14.492 1 92.56 262 TYR A O 1
ATOM 2096 N N . ASN A 1 263 ? -31.609 -25.906 -14.844 1 94.19 263 ASN A N 1
ATOM 2097 C CA . ASN A 1 263 ? -31.703 -26.062 -16.297 1 94.19 263 ASN A CA 1
ATOM 2098 C C . ASN A 1 263 ? -30.453 -26.703 -16.875 1 94.19 263 ASN A C 1
ATOM 2100 O O . ASN A 1 263 ? -30.547 -27.562 -17.766 1 94.19 263 ASN A O 1
ATOM 2104 N N . TYR A 1 264 ? -29.391 -26.25 -16.438 1 95.69 264 TYR A N 1
ATOM 2105 C CA . TYR A 1 264 ? -28.125 -26.797 -16.922 1 95.69 264 TYR A CA 1
ATOM 2106 C C . TYR A 1 264 ? -28.016 -28.281 -16.594 1 95.69 264 TYR A C 1
ATOM 2108 O O . TYR A 1 264 ? -27.625 -29.094 -17.438 1 95.69 264 TYR A O 1
ATOM 2116 N N . THR A 1 265 ? -28.391 -28.672 -15.414 1 95.75 265 THR A N 1
ATOM 2117 C CA . THR A 1 265 ? -28.281 -30.062 -14.984 1 95.75 265 THR A CA 1
ATOM 2118 C C . THR A 1 265 ? -29.297 -30.938 -15.734 1 95.75 265 THR A C 1
ATOM 2120 O O . THR A 1 265 ? -29.016 -32.094 -16.031 1 95.75 265 THR A O 1
ATOM 2123 N N . GLU A 1 266 ? -30.406 -30.375 -16.047 1 95.06 266 GLU A N 1
ATOM 2124 C CA . GLU A 1 266 ? -31.375 -31.109 -16.859 1 95.06 266 GLU A CA 1
ATOM 2125 C C . GLU A 1 266 ? -30.812 -31.375 -18.25 1 95.06 266 GLU A C 1
ATOM 2127 O O . GLU A 1 266 ? -31.062 -32.438 -18.828 1 95.06 266 GLU A O 1
ATOM 2132 N N . SER A 1 267 ? -30.172 -30.375 -18.734 1 95.56 267 SER A N 1
ATOM 2133 C CA . SER A 1 267 ? -29.547 -30.562 -20.047 1 95.56 267 SER A CA 1
ATOM 2134 C C . SER A 1 267 ? -28.484 -31.656 -20.016 1 95.56 267 SER A C 1
ATOM 2136 O O . SER A 1 267 ? -28.312 -32.375 -20.984 1 95.56 267 SER A O 1
ATOM 2138 N N . ILE A 1 268 ? -27.766 -31.766 -18.938 1 96.44 268 ILE A N 1
ATOM 2139 C CA . ILE A 1 268 ? -26.75 -32.812 -18.781 1 96.44 268 ILE A CA 1
ATOM 2140 C C . ILE A 1 268 ? -27.406 -34.188 -18.734 1 96.44 268 ILE A C 1
ATOM 2142 O O . ILE A 1 268 ? -26.953 -35.094 -19.406 1 96.44 268 ILE A O 1
ATOM 2146 N N . ILE A 1 269 ? -28.469 -34.281 -17.969 1 95.12 269 ILE A N 1
ATOM 2147 C CA . ILE A 1 269 ? -29.188 -35.531 -17.828 1 95.12 269 ILE A CA 1
ATOM 2148 C C . ILE A 1 269 ? -29.719 -35.969 -19.188 1 95.12 269 ILE A C 1
ATOM 2150 O O . ILE A 1 269 ? -29.672 -37.156 -19.531 1 95.12 269 ILE A O 1
ATOM 2154 N N . ALA A 1 270 ? -30.125 -35.031 -19.922 1 93.94 270 ALA A N 1
ATOM 2155 C CA . ALA A 1 270 ? -30.719 -35.281 -21.234 1 93.94 270 ALA A CA 1
ATOM 2156 C C . ALA A 1 270 ? -29.688 -35.844 -22.203 1 93.94 270 ALA A C 1
ATOM 2158 O O . ALA A 1 270 ? -30.047 -36.5 -23.188 1 93.94 270 ALA A O 1
ATOM 2159 N N . LEU A 1 271 ? -28.438 -35.5 -22.031 1 92.06 271 LEU A N 1
ATOM 2160 C CA . LEU A 1 271 ? -27.422 -36.062 -22.891 1 92.06 271 LEU A CA 1
ATOM 2161 C C . LEU A 1 271 ? -27.484 -37.594 -22.891 1 92.06 271 LEU A C 1
ATOM 2163 O O . LEU A 1 271 ? -27.422 -38.219 -23.938 1 92.06 271 LEU A O 1
ATOM 2167 N N . GLY A 1 272 ? -27.438 -38.219 -21.672 1 89.62 272 GLY A N 1
ATOM 2168 C CA . GLY A 1 272 ? -27.688 -39.625 -21.484 1 89.62 272 GLY A CA 1
ATOM 2169 C C . GLY A 1 272 ? -26.453 -40.5 -21.672 1 89.62 272 GLY A C 1
ATOM 2170 O O . GLY A 1 272 ? -26.5 -41.719 -21.422 1 89.62 272 GLY A O 1
ATOM 2171 N N . TYR A 1 273 ? -25.406 -39.969 -22.172 1 89.38 273 TYR A N 1
ATOM 2172 C CA . TYR A 1 273 ? -24.266 -40.844 -22.469 1 89.38 273 TYR A CA 1
ATOM 2173 C C . TYR A 1 273 ? -23.062 -40.438 -21.625 1 89.38 273 TYR A C 1
ATOM 2175 O O . TYR A 1 273 ? -22.016 -41.094 -21.703 1 89.38 273 TYR A O 1
ATOM 2183 N N . LEU A 1 274 ? -23.125 -39.438 -20.859 1 87.38 274 LEU A N 1
ATOM 2184 C CA . LEU A 1 274 ? -22.078 -39.031 -19.938 1 87.38 274 LEU A CA 1
ATOM 2185 C C . LEU A 1 274 ? -22.516 -39.281 -18.484 1 87.38 274 LEU A C 1
ATOM 2187 O O . LEU A 1 274 ? -23.703 -39.188 -18.172 1 87.38 274 LEU A O 1
ATOM 2191 N N . ARG A 1 275 ? -21.594 -39.594 -17.656 1 87.31 275 ARG A N 1
ATOM 2192 C CA . ARG A 1 275 ? -21.906 -39.688 -16.219 1 87.31 275 ARG A CA 1
ATOM 2193 C C . ARG A 1 275 ? -22.25 -38.312 -15.641 1 87.31 275 ARG A C 1
ATOM 2195 O O . ARG A 1 275 ? -21.875 -37.281 -16.188 1 87.31 275 ARG A O 1
ATOM 2202 N N . LEU A 1 276 ? -23.016 -38.281 -14.648 1 91.38 276 LEU A N 1
ATOM 2203 C CA . LEU A 1 276 ? -23.562 -37.031 -14.125 1 91.38 276 LEU A CA 1
ATOM 2204 C C . LEU A 1 276 ? -22.484 -36.219 -13.453 1 91.38 276 LEU A C 1
ATOM 2206 O O . LEU A 1 276 ? -22.438 -35 -13.617 1 91.38 276 LEU A O 1
ATOM 2210 N N . GLY A 1 277 ? -21.562 -36.781 -12.578 1 95.12 277 GLY A N 1
ATOM 2211 C CA . GLY A 1 277 ? -20.312 -36.156 -12.156 1 95.12 277 GLY A CA 1
ATOM 2212 C C . GLY A 1 277 ? -20.5 -35.031 -11.164 1 95.12 277 GLY A C 1
ATOM 2213 O O . GLY A 1 277 ? -21.359 -35.125 -10.281 1 95.12 277 GLY A O 1
ATOM 2214 N N . HIS A 1 278 ? -19.625 -33.906 -11.234 1 96.88 278 HIS A N 1
ATOM 2215 C CA . HIS A 1 278 ? -19.516 -32.812 -10.258 1 96.88 278 HIS A CA 1
ATOM 2216 C C . HIS A 1 278 ? -20.016 -31.5 -10.828 1 96.88 278 HIS A C 1
ATOM 2218 O O . HIS A 1 278 ? -19.547 -31.047 -11.883 1 96.88 278 HIS A O 1
ATOM 2224 N N . ILE A 1 279 ? -20.938 -30.891 -10.102 1 97.44 279 ILE A N 1
ATOM 2225 C CA . ILE A 1 279 ? -21.375 -29.547 -10.461 1 97.44 279 ILE A CA 1
ATOM 2226 C C . ILE A 1 279 ? -20.516 -28.516 -9.727 1 97.44 279 ILE A C 1
ATOM 2228 O O . ILE A 1 279 ? -20.422 -28.531 -8.5 1 97.44 279 ILE A O 1
ATOM 2232 N N . LEU A 1 280 ? -19.844 -27.688 -10.461 1 97.5 280 LEU A N 1
ATOM 2233 C CA . LEU A 1 280 ? -19 -26.641 -9.883 1 97.5 280 LEU A CA 1
ATOM 2234 C C . LEU A 1 280 ? -19.656 -25.281 -10.039 1 97.5 280 LEU A C 1
ATOM 2236 O O . LEU A 1 280 ? -19.859 -24.812 -11.156 1 97.5 280 LEU A O 1
ATOM 2240 N N . VAL A 1 281 ? -19.969 -24.703 -8.93 1 96.5 281 VAL A N 1
ATOM 2241 C CA . VAL A 1 281 ? -20.562 -23.375 -8.906 1 96.5 281 VAL A CA 1
ATOM 2242 C C . VAL A 1 281 ? -19.5 -22.328 -8.586 1 96.5 281 VAL A C 1
ATOM 2244 O O . VAL A 1 281 ? -18.75 -22.469 -7.613 1 96.5 281 VAL A O 1
ATOM 2247 N N . ASN A 1 282 ? -19.406 -21.281 -9.398 1 94.75 282 ASN A N 1
ATOM 2248 C CA . ASN A 1 282 ? -18.359 -20.297 -9.203 1 94.75 282 ASN A CA 1
ATOM 2249 C C . ASN A 1 282 ? -18.641 -19.422 -7.977 1 94.75 282 ASN A C 1
ATOM 2251 O O . ASN A 1 282 ? -19.516 -19.734 -7.176 1 94.75 282 ASN A O 1
ATOM 2255 N N . GLU A 1 283 ? -17.922 -18.344 -7.746 1 94.88 283 GLU A N 1
ATOM 2256 C CA . GLU A 1 283 ? -17.922 -17.562 -6.508 1 94.88 283 GLU A CA 1
ATOM 2257 C C . GLU A 1 283 ? -19.203 -16.734 -6.371 1 94.88 283 GLU A C 1
ATOM 2259 O O . GLU A 1 283 ? -19.484 -16.203 -5.301 1 94.88 283 GLU A O 1
ATOM 2264 N N . PHE A 1 284 ? -20.047 -16.719 -7.395 1 95.5 284 PHE A N 1
ATOM 2265 C CA . PHE A 1 284 ? -21.219 -15.836 -7.426 1 95.5 284 PHE A CA 1
ATOM 2266 C C . PHE A 1 284 ? -22.344 -16.406 -6.562 1 95.5 284 PHE A C 1
ATOM 2268 O O . PHE A 1 284 ? -23.391 -15.773 -6.422 1 95.5 284 PHE A O 1
ATOM 2275 N N . TRP A 1 285 ? -22.125 -17.594 -5.953 1 95.06 285 TRP A N 1
ATOM 2276 C CA . TRP A 1 285 ? -23.141 -18.125 -5.059 1 95.06 285 TRP A CA 1
ATOM 2277 C C . TRP A 1 285 ? -23.344 -17.219 -3.85 1 95.06 285 TRP A C 1
ATOM 2279 O O . TRP A 1 285 ? -24.328 -17.344 -3.123 1 95.06 285 TRP A O 1
ATOM 2289 N N . GLN A 1 286 ? -22.453 -16.266 -3.711 1 95.69 286 GLN A N 1
ATOM 2290 C CA . GLN A 1 286 ? -22.484 -15.258 -2.656 1 95.69 286 GLN A CA 1
ATOM 2291 C C . GLN A 1 286 ? -23.062 -13.938 -3.17 1 95.69 286 GLN A C 1
ATOM 2293 O O . GLN A 1 286 ? -22.953 -13.633 -4.359 1 95.69 286 GLN A O 1
ATOM 2298 N N . LYS A 1 287 ? -23.672 -13.164 -2.287 1 94.69 287 LYS A N 1
ATOM 2299 C CA . LYS A 1 287 ? -24.125 -11.844 -2.701 1 94.69 287 LYS A CA 1
ATOM 2300 C C . LYS A 1 287 ? -22.953 -10.922 -3.002 1 94.69 287 LYS A C 1
ATOM 2302 O O . LYS A 1 287 ? -22.938 -10.227 -4.02 1 94.69 287 LYS A O 1
ATOM 2307 N N . THR A 1 288 ? -22.031 -10.883 -2.062 1 94.5 288 THR A N 1
ATOM 2308 C CA . THR A 1 288 ? -20.734 -10.234 -2.229 1 94.5 288 THR A CA 1
ATOM 2309 C C . THR A 1 288 ? -19.594 -11.211 -1.961 1 94.5 288 THR A C 1
ATOM 2311 O O . THR A 1 288 ? -19.672 -12.008 -1.025 1 94.5 288 THR A O 1
ATOM 2314 N N . ILE A 1 289 ? -18.641 -11.172 -2.865 1 95.81 289 ILE A N 1
ATOM 2315 C CA . ILE A 1 289 ? -17.531 -12.109 -2.699 1 95.81 289 ILE A CA 1
ATOM 2316 C C . ILE A 1 289 ? -16.906 -11.914 -1.324 1 95.81 289 ILE A C 1
ATOM 2318 O O . ILE A 1 289 ? -16.562 -10.789 -0.945 1 95.81 289 ILE A O 1
ATOM 2322 N N . GLY A 1 290 ? -16.781 -12.953 -0.56 1 96.81 290 GLY A N 1
ATOM 2323 C CA . GLY A 1 290 ? -16.234 -12.867 0.786 1 96.81 290 GLY A CA 1
ATOM 2324 C C . GLY A 1 290 ? -17.297 -12.984 1.867 1 96.81 290 GLY A C 1
ATOM 2325 O O . GLY A 1 290 ? -16.969 -13.039 3.055 1 96.81 290 GLY A O 1
ATOM 2326 N N . ASP A 1 291 ? -18.531 -13.047 1.474 1 96.75 291 ASP A N 1
ATOM 2327 C CA . ASP A 1 291 ? -19.609 -13.195 2.449 1 96.75 291 ASP A CA 1
ATOM 2328 C C . ASP A 1 291 ? -19.562 -14.57 3.115 1 96.75 291 ASP A C 1
ATOM 2330 O O . ASP A 1 291 ? -19.922 -14.711 4.289 1 96.75 291 ASP A O 1
ATOM 2334 N N . PHE A 1 292 ? -19.172 -15.586 2.34 1 96.19 292 PHE A N 1
ATOM 2335 C CA . PHE A 1 292 ? -19.188 -16.969 2.771 1 96.19 292 PHE A CA 1
ATOM 2336 C C . PHE A 1 292 ? -20.547 -17.359 3.324 1 96.19 292 PHE A C 1
ATOM 2338 O O . PHE A 1 292 ? -20.641 -17.984 4.375 1 96.19 292 PHE A O 1
ATOM 2345 N N . ARG A 1 293 ? -21.5 -16.859 2.693 1 94.56 293 ARG A N 1
ATOM 2346 C CA . ARG A 1 293 ? -22.891 -17.188 2.936 1 94.56 293 ARG A CA 1
ATOM 2347 C C . ARG A 1 293 ? -23.703 -17.156 1.636 1 94.56 293 ARG A C 1
ATOM 2349 O O . ARG A 1 293 ? -23.438 -16.328 0.761 1 94.56 293 ARG A O 1
ATOM 2356 N N . LEU A 1 294 ? -24.656 -18.062 1.559 1 93.69 294 LEU A N 1
ATOM 2357 C CA . LEU A 1 294 ? -25.469 -18.156 0.355 1 93.69 294 LEU A CA 1
ATOM 2358 C C . LEU A 1 294 ? -26.328 -16.906 0.193 1 93.69 294 LEU A C 1
ATOM 2360 O O . LEU A 1 294 ? -26.891 -16.406 1.169 1 93.69 294 LEU A O 1
ATOM 2364 N N . ASP A 1 295 ? -26.312 -16.344 -0.987 1 94.5 295 ASP A N 1
ATOM 2365 C CA . ASP A 1 295 ? -27.25 -15.273 -1.292 1 94.5 295 ASP A CA 1
ATOM 2366 C C . ASP A 1 295 ? -28.688 -15.742 -1.153 1 94.5 295 ASP A C 1
ATOM 2368 O O . ASP A 1 295 ? -29.203 -16.438 -2.025 1 94.5 295 ASP A O 1
ATOM 2372 N N . ALA A 1 296 ? -29.406 -15.289 -0.26 1 90.25 296 ALA A N 1
ATOM 2373 C CA . ALA A 1 296 ? -30.734 -15.789 0.063 1 90.25 296 ALA A CA 1
ATOM 2374 C C . ALA A 1 296 ? -31.75 -15.352 -0.984 1 90.25 296 ALA A C 1
ATOM 2376 O O . ALA A 1 296 ? -32.781 -16.031 -1.197 1 90.25 296 ALA A O 1
ATOM 2377 N N . GLU A 1 297 ? -31.5 -14.266 -1.604 1 92.75 297 GLU A N 1
ATOM 2378 C CA . GLU A 1 297 ? -32.438 -13.758 -2.598 1 92.75 297 GLU A CA 1
ATOM 2379 C C . GLU A 1 297 ? -32.406 -14.594 -3.871 1 92.75 297 GLU A C 1
ATOM 2381 O O . GLU A 1 297 ? -33.469 -14.961 -4.41 1 92.75 297 GLU A O 1
ATOM 2386 N N . ARG A 1 298 ? -31.234 -14.953 -4.348 1 94 298 ARG A N 1
ATOM 2387 C CA . ARG A 1 298 ? -31.109 -15.688 -5.602 1 94 298 ARG A CA 1
ATOM 2388 C C . ARG A 1 298 ? -31.219 -17.188 -5.367 1 94 298 ARG A C 1
ATOM 2390 O O . ARG A 1 298 ? -31.547 -17.953 -6.281 1 94 298 ARG A O 1
ATOM 2397 N N . PHE A 1 299 ? -30.891 -17.594 -4.066 1 92.88 299 PHE A N 1
ATOM 2398 C CA . PHE A 1 299 ? -30.844 -19.016 -3.752 1 92.88 299 PHE A CA 1
ATOM 2399 C C . PHE A 1 299 ? -31.719 -19.328 -2.545 1 92.88 299 PHE A C 1
ATOM 2401 O O . PHE A 1 299 ? -31.234 -19.875 -1.55 1 92.88 299 PHE A O 1
ATOM 2408 N N . ALA A 1 300 ? -33 -19.094 -2.658 1 89.69 300 ALA A N 1
ATOM 2409 C CA . ALA A 1 300 ? -33.938 -19.234 -1.553 1 89.69 300 ALA A CA 1
ATOM 2410 C C . ALA A 1 300 ? -34.156 -20.703 -1.19 1 89.69 300 ALA A C 1
ATOM 2412 O O . ALA A 1 300 ? -34.375 -21.031 -0.025 1 89.69 300 ALA A O 1
ATOM 2413 N N . THR A 1 301 ? -34 -21.578 -2.172 1 91.94 301 THR A N 1
ATOM 2414 C CA . THR A 1 301 ? -34.25 -23 -1.936 1 91.94 301 THR A CA 1
ATOM 2415 C C . THR A 1 301 ? -33.094 -23.859 -2.455 1 91.94 301 THR A C 1
ATOM 2417 O O . THR A 1 301 ? -33.344 -24.922 -3.037 1 91.94 301 THR A O 1
ATOM 2420 N N . LEU A 1 302 ? -31.953 -23.344 -2.311 1 88.12 302 LEU A N 1
ATOM 2421 C CA . LEU A 1 302 ? -30.797 -24.062 -2.857 1 88.12 302 LEU A CA 1
ATOM 2422 C C . LEU A 1 302 ? -30.609 -25.406 -2.17 1 88.12 302 LEU A C 1
ATOM 2424 O O . LEU A 1 302 ? -30.156 -26.375 -2.789 1 88.12 302 LEU A O 1
ATOM 2428 N N . ASP A 1 303 ? -30.969 -25.469 -0.908 1 90.94 303 ASP A N 1
ATOM 2429 C CA . ASP A 1 303 ? -30.875 -26.719 -0.178 1 90.94 303 ASP A CA 1
ATOM 2430 C C . ASP A 1 303 ? -31.719 -27.812 -0.846 1 90.94 303 ASP A C 1
ATOM 2432 O O . ASP A 1 303 ? -31.25 -28.938 -1.02 1 90.94 303 ASP A O 1
ATOM 2436 N N . GLU A 1 304 ? -32.844 -27.438 -1.245 1 92.69 304 GLU A N 1
ATOM 2437 C CA . GLU A 1 304 ? -33.719 -28.375 -1.947 1 92.69 304 GLU A CA 1
ATOM 2438 C C . GLU A 1 304 ? -33.156 -28.766 -3.307 1 92.69 304 GLU A C 1
ATOM 2440 O O . GLU A 1 304 ? -33.188 -29.922 -3.695 1 92.69 304 GLU A O 1
ATOM 2445 N N . THR A 1 305 ? -32.688 -27.766 -3.934 1 92.62 305 THR A N 1
ATOM 2446 C CA . THR A 1 305 ? -32.094 -28 -5.242 1 92.62 305 THR A CA 1
ATOM 2447 C C . THR A 1 305 ? -30.906 -28.953 -5.133 1 92.62 305 THR A C 1
ATOM 2449 O O . THR A 1 305 ? -30.781 -29.891 -5.926 1 92.62 305 THR A O 1
ATOM 2452 N N . VAL A 1 306 ? -30.078 -28.781 -4.207 1 94.44 306 VAL A N 1
ATOM 2453 C CA . VAL A 1 306 ? -28.891 -29.609 -4.012 1 94.44 306 VAL A CA 1
ATOM 2454 C C . VAL A 1 306 ? -29.312 -31.031 -3.639 1 94.44 306 VAL A C 1
ATOM 2456 O O . VAL A 1 306 ? -28.688 -32 -4.094 1 94.44 306 VAL A O 1
ATOM 2459 N N . ASN A 1 307 ? -30.297 -31.109 -2.877 1 94.69 307 ASN A N 1
ATOM 2460 C CA . ASN A 1 307 ? -30.828 -32.406 -2.535 1 94.69 307 ASN A CA 1
ATOM 2461 C C . ASN A 1 307 ? -31.297 -33.188 -3.773 1 94.69 307 ASN A C 1
ATOM 2463 O O . ASN A 1 307 ? -31.047 -34.375 -3.906 1 94.69 307 ASN A O 1
ATOM 2467 N N . ILE A 1 308 ? -31.969 -32.469 -4.543 1 94.44 308 ILE A N 1
ATOM 2468 C CA . ILE A 1 308 ? -32.438 -33.062 -5.789 1 94.44 308 ILE A CA 1
ATOM 2469 C C . ILE A 1 308 ? -31.25 -33.5 -6.637 1 94.44 308 ILE A C 1
ATOM 2471 O O . ILE A 1 308 ? -31.234 -34.594 -7.195 1 94.44 308 ILE A O 1
ATOM 2475 N N . LEU A 1 309 ? -30.297 -32.719 -6.762 1 95.5 309 LEU A N 1
ATOM 2476 C CA . LEU A 1 309 ? -29.094 -33 -7.539 1 95.5 309 LEU A CA 1
ATOM 2477 C C . LEU A 1 309 ? -28.375 -34.219 -6.969 1 95.5 309 LEU A C 1
ATOM 2479 O O . LEU A 1 309 ? -27.906 -35.094 -7.723 1 95.5 309 LEU A O 1
ATOM 2483 N N . HIS A 1 310 ? -28.344 -34.344 -5.66 1 95.62 310 HIS A N 1
ATOM 2484 C CA . HIS A 1 310 ? -27.734 -35.5 -5.008 1 95.62 310 HIS A CA 1
ATOM 2485 C C . HIS A 1 310 ? -28.5 -36.781 -5.332 1 95.62 310 HIS A C 1
ATOM 2487 O O . HIS A 1 310 ? -27.906 -37.812 -5.625 1 95.62 310 HIS A O 1
ATOM 2493 N N . ARG A 1 311 ? -29.766 -36.656 -5.273 1 95.31 311 ARG A N 1
ATOM 2494 C CA . ARG A 1 311 ? -30.594 -37.812 -5.551 1 95.31 311 ARG A CA 1
ATOM 2495 C C . ARG A 1 311 ? -30.422 -38.281 -6.992 1 95.31 311 ARG A C 1
ATOM 2497 O O . ARG A 1 311 ? -30.516 -39.469 -7.281 1 95.31 311 ARG A O 1
ATOM 2504 N N . ARG A 1 312 ? -30.188 -37.344 -7.785 1 93.81 312 ARG A N 1
ATOM 2505 C CA . ARG A 1 312 ? -29.984 -37.656 -9.195 1 93.81 312 ARG A CA 1
ATOM 2506 C C . ARG A 1 312 ? -28.594 -38.219 -9.445 1 93.81 312 ARG A C 1
ATOM 2508 O O . ARG A 1 312 ? -28.328 -38.781 -10.508 1 93.81 312 ARG A O 1
ATOM 2515 N N . GLY A 1 313 ? -27.703 -37.969 -8.523 1 93.81 313 GLY A N 1
ATOM 2516 C CA . GLY A 1 313 ? -26.391 -38.562 -8.641 1 93.81 313 GLY A CA 1
ATOM 2517 C C . GLY A 1 313 ? -25.281 -37.531 -8.82 1 93.81 313 GLY A C 1
ATOM 2518 O O . GLY A 1 313 ? -24.125 -37.906 -9.016 1 93.81 313 GLY A O 1
ATOM 2519 N N . PHE A 1 314 ? -25.594 -36.25 -8.781 1 96.69 314 PHE A N 1
ATOM 2520 C CA . PHE A 1 314 ? -24.578 -35.219 -8.938 1 96.69 314 PHE A CA 1
ATOM 2521 C C . PHE A 1 314 ? -23.906 -34.938 -7.605 1 96.69 314 PHE A C 1
ATOM 2523 O O . PHE A 1 314 ? -24.484 -35.156 -6.543 1 96.69 314 PHE A O 1
ATOM 2530 N N . ARG A 1 315 ? -22.672 -34.562 -7.629 1 95.5 315 ARG A N 1
ATOM 2531 C CA . ARG A 1 315 ? -22 -33.875 -6.527 1 95.5 315 ARG A CA 1
ATOM 2532 C C . ARG A 1 315 ? -21.938 -32.375 -6.762 1 95.5 315 ARG A C 1
ATOM 2534 O O . ARG A 1 315 ? -21.891 -31.922 -7.91 1 95.5 315 ARG A O 1
ATOM 2541 N N . VAL A 1 316 ? -21.984 -31.641 -5.68 1 95.81 316 VAL A N 1
ATOM 2542 C CA . VAL A 1 316 ? -22.016 -30.188 -5.816 1 95.81 316 VAL A CA 1
ATOM 2543 C C . VAL A 1 316 ? -20.812 -29.578 -5.105 1 95.81 316 VAL A C 1
ATOM 2545 O O . VAL A 1 316 ? -20.547 -29.891 -3.941 1 95.81 316 VAL A O 1
ATOM 2548 N N . SER A 1 317 ? -20.094 -28.766 -5.777 1 96.06 317 SER A N 1
ATOM 2549 C CA . SER A 1 317 ? -18.922 -28.078 -5.242 1 96.06 317 SER A CA 1
ATOM 2550 C C . SER A 1 317 ? -19.031 -26.562 -5.402 1 96.06 317 SER A C 1
ATOM 2552 O O . SER A 1 317 ? -19.562 -26.078 -6.41 1 96.06 317 SER A O 1
ATOM 2554 N N . LEU A 1 318 ? -18.531 -25.797 -4.41 1 96.19 318 LEU A N 1
ATOM 2555 C CA . LEU A 1 318 ? -18.516 -24.344 -4.453 1 96.19 318 LEU A CA 1
ATOM 2556 C C . LEU A 1 318 ? -17.094 -23.812 -4.574 1 96.19 318 LEU A C 1
ATOM 2558 O O . LEU A 1 318 ? -16.172 -24.375 -3.982 1 96.19 318 LEU A O 1
ATOM 2562 N N . THR A 1 319 ? -16.969 -22.781 -5.324 1 96.94 319 THR A N 1
ATOM 2563 C CA . THR A 1 319 ? -15.688 -22.094 -5.402 1 96.94 319 THR A CA 1
ATOM 2564 C C . THR A 1 319 ? -15.555 -21.062 -4.281 1 96.94 319 THR A C 1
ATOM 2566 O O . THR A 1 319 ? -16.484 -20.297 -4.023 1 96.94 319 THR A O 1
ATOM 2569 N N . ILE A 1 320 ? -14.469 -21.094 -3.615 1 95.94 320 ILE A N 1
ATOM 2570 C CA . ILE A 1 320 ? -14.172 -20.078 -2.617 1 95.94 320 ILE A CA 1
ATOM 2571 C C . ILE A 1 320 ? -12.805 -19.453 -2.908 1 95.94 320 ILE A C 1
ATOM 2573 O O . ILE A 1 320 ? -11.992 -20.031 -3.637 1 95.94 320 ILE A O 1
ATOM 2577 N N . GLN A 1 321 ? -12.578 -18.266 -2.473 1 96.31 321 GLN A N 1
ATOM 2578 C CA . GLN A 1 321 ? -11.32 -17.547 -2.621 1 96.31 321 GLN A CA 1
ATOM 2579 C C . GLN A 1 321 ? -10.961 -16.797 -1.343 1 96.31 321 GLN A C 1
ATOM 2581 O O . GLN A 1 321 ? -11.836 -16.5 -0.526 1 96.31 321 GLN A O 1
ATOM 2586 N N . PRO A 1 322 ? -9.734 -16.484 -1.12 1 95.75 322 PRO A N 1
ATOM 2587 C CA . PRO A 1 322 ? -9.312 -15.797 0.106 1 95.75 322 PRO A CA 1
ATOM 2588 C C . PRO A 1 322 ? -9.531 -14.281 0.041 1 95.75 322 PRO A C 1
ATOM 2590 O O . PRO A 1 322 ? -9.125 -13.562 0.953 1 95.75 322 PRO A O 1
ATOM 2593 N N . PHE A 1 323 ? -10.117 -13.781 -0.946 1 97 323 PHE A N 1
ATOM 2594 C CA . PHE A 1 323 ? -10.367 -12.359 -1.153 1 97 323 PHE A CA 1
ATOM 2595 C C . PHE A 1 323 ? -11.711 -11.953 -0.568 1 97 323 PHE A C 1
ATOM 2597 O O . PHE A 1 323 ? -12.727 -12.617 -0.808 1 97 323 PHE A O 1
ATOM 2604 N N . ILE A 1 324 ? -11.711 -10.977 0.21 1 97.62 324 ILE A N 1
ATOM 2605 C CA . ILE A 1 324 ? -12.93 -10.445 0.812 1 97.62 324 ILE A CA 1
ATOM 2606 C C . ILE A 1 324 ? -13.219 -9.055 0.259 1 97.62 324 ILE A C 1
ATOM 2608 O O . ILE A 1 324 ? -12.477 -8.109 0.525 1 97.62 324 ILE A O 1
ATOM 2612 N N . SER A 1 325 ? -14.305 -8.969 -0.487 1 96.38 325 SER A N 1
ATOM 2613 C CA . SER A 1 325 ? -14.703 -7.684 -1.056 1 96.38 325 SER A CA 1
ATOM 2614 C C . SER A 1 325 ? -14.914 -6.637 0.034 1 96.38 325 SER A C 1
ATOM 2616 O O . SER A 1 325 ? -15.438 -6.949 1.106 1 96.38 325 SER A O 1
ATOM 2618 N N . THR A 1 326 ? -14.523 -5.355 -0.226 1 93.88 326 THR A N 1
ATOM 2619 C CA . THR A 1 326 ? -14.766 -4.266 0.71 1 93.88 326 THR A CA 1
ATOM 2620 C C . THR A 1 326 ? -16.266 -4.043 0.914 1 93.88 326 THR A C 1
ATOM 2622 O O . THR A 1 326 ? -16.672 -3.393 1.876 1 93.88 326 THR A O 1
ATOM 2625 N N . GLU A 1 327 ? -17.062 -4.578 0.037 1 91.44 327 GLU A N 1
ATOM 2626 C CA . GLU A 1 327 ? -18.516 -4.438 0.113 1 91.44 327 GLU A CA 1
ATOM 2627 C C . GLU A 1 327 ? -19.125 -5.531 0.98 1 91.44 327 GLU A C 1
ATOM 2629 O O . GLU A 1 327 ? -20.297 -5.453 1.343 1 91.44 327 GLU A O 1
ATOM 2634 N N . SER A 1 328 ? -18.328 -6.547 1.279 1 95 328 SER A N 1
ATOM 2635 C CA . SER A 1 328 ? -18.828 -7.645 2.105 1 95 328 SER A CA 1
ATOM 2636 C C . SER A 1 328 ? -18.969 -7.223 3.562 1 95 328 SER A C 1
ATOM 2638 O O . SER A 1 328 ? -18.141 -6.473 4.082 1 95 328 SER A O 1
ATOM 2640 N N . SER A 1 329 ? -20 -7.688 4.223 1 91.75 329 SER A N 1
ATOM 2641 C CA . SER A 1 329 ? -20.156 -7.441 5.652 1 91.75 329 SER A CA 1
ATOM 2642 C C . SER A 1 329 ? -19 -8.039 6.445 1 91.75 329 SER A C 1
ATOM 2644 O O . SER A 1 329 ? -18.656 -7.535 7.516 1 91.75 329 SER A O 1
ATOM 2646 N N . ASN A 1 330 ? -18.406 -9.086 5.887 1 96.31 330 ASN A N 1
ATOM 2647 C CA . ASN A 1 330 ? -17.297 -9.734 6.57 1 96.31 330 ASN A CA 1
ATOM 2648 C C . ASN A 1 330 ? -16.031 -8.891 6.512 1 96.31 330 ASN A C 1
ATOM 2650 O O . ASN A 1 330 ? -15.086 -9.141 7.258 1 96.31 330 ASN A O 1
ATOM 2654 N N . PHE A 1 331 ? -16 -7.922 5.578 1 95.94 331 PHE A N 1
ATOM 2655 C CA . PHE A 1 331 ? -14.828 -7.07 5.523 1 95.94 331 PHE A CA 1
ATOM 2656 C C . PHE A 1 331 ? -14.664 -6.281 6.82 1 95.94 331 PHE A C 1
ATOM 2658 O O . PHE A 1 331 ? -13.578 -6.234 7.391 1 95.94 331 PHE A O 1
ATOM 2665 N N . ARG A 1 332 ? -15.75 -5.719 7.262 1 92.25 332 ARG A N 1
ATOM 2666 C CA . ARG A 1 332 ? -15.734 -4.965 8.508 1 92.25 332 ARG A CA 1
ATOM 2667 C C . ARG A 1 332 ? -15.297 -5.844 9.68 1 92.25 332 ARG A C 1
ATOM 2669 O O . ARG A 1 332 ? -14.453 -5.438 10.484 1 92.25 332 ARG A O 1
ATOM 2676 N N . GLU A 1 333 ? -15.859 -6.977 9.695 1 94.62 333 GLU A N 1
ATOM 2677 C CA . GLU A 1 333 ? -15.531 -7.926 10.758 1 94.62 333 GLU A CA 1
ATOM 2678 C C . GLU A 1 333 ? -14.062 -8.328 10.695 1 94.62 333 GLU A C 1
ATOM 2680 O O . GLU A 1 333 ? -13.398 -8.43 11.734 1 94.62 333 GLU A O 1
ATOM 2685 N N . ALA A 1 334 ? -13.625 -8.586 9.5 1 96.25 334 ALA A N 1
ATOM 2686 C CA . ALA A 1 334 ? -12.242 -9.016 9.312 1 96.25 334 ALA A CA 1
ATOM 2687 C C . ALA A 1 334 ? -11.266 -7.91 9.695 1 96.25 334 ALA A C 1
ATOM 2689 O O . ALA A 1 334 ? -10.195 -8.18 10.234 1 96.25 334 ALA A O 1
ATOM 2690 N N . VAL A 1 335 ? -11.633 -6.637 9.391 1 93.62 335 VAL A N 1
ATOM 2691 C CA . VAL A 1 335 ? -10.805 -5.496 9.781 1 93.62 335 VAL A CA 1
ATOM 2692 C C . VAL A 1 335 ? -10.758 -5.383 11.297 1 93.62 335 VAL A C 1
ATOM 2694 O O . VAL A 1 335 ? -9.68 -5.262 11.891 1 93.62 335 VAL A O 1
ATOM 2697 N N . ALA A 1 336 ? -11.906 -5.441 11.953 1 91.25 336 ALA A N 1
ATOM 2698 C CA . ALA A 1 336 ? -12 -5.324 13.406 1 91.25 336 ALA A CA 1
ATOM 2699 C C . ALA A 1 336 ? -11.234 -6.449 14.094 1 91.25 336 ALA A C 1
ATOM 2701 O O . ALA A 1 336 ? -10.594 -6.23 15.125 1 91.25 336 ALA A O 1
ATOM 2702 N N . GLY A 1 337 ? -11.312 -7.637 13.492 1 93.06 337 GLY A N 1
ATOM 2703 C CA . GLY A 1 337 ? -10.648 -8.805 14.055 1 93.06 337 GLY A CA 1
ATOM 2704 C C . GLY A 1 337 ? -9.195 -8.922 13.633 1 93.06 337 GLY A C 1
ATOM 2705 O O . GLY A 1 337 ? -8.508 -9.867 14.039 1 93.06 337 GLY A O 1
ATOM 2706 N N . LYS A 1 338 ? -8.711 -8.031 12.797 1 92.62 338 LYS A N 1
ATOM 2707 C CA . LYS A 1 338 ? -7.332 -8.008 12.305 1 92.62 338 LYS A CA 1
ATOM 2708 C C . LYS A 1 338 ? -6.996 -9.305 11.562 1 92.62 338 LYS A C 1
ATOM 2710 O O . LYS A 1 338 ? -5.949 -9.906 11.805 1 92.62 338 LYS A O 1
ATOM 2715 N N . LEU A 1 339 ? -7.891 -9.719 10.711 1 96.94 339 LEU A N 1
ATOM 2716 C CA . LEU A 1 339 ? -7.766 -11.016 10.047 1 96.94 339 LEU A CA 1
ATOM 2717 C C . LEU A 1 339 ? -7.191 -10.844 8.641 1 96.94 339 LEU A C 1
ATOM 2719 O O . LEU A 1 339 ? -6.93 -11.836 7.953 1 96.94 339 LEU A O 1
ATOM 2723 N N . LEU A 1 340 ? -7.012 -9.602 8.164 1 97.44 340 LEU A N 1
ATOM 2724 C CA . LEU A 1 340 ? -6.598 -9.344 6.789 1 97.44 340 LEU A CA 1
ATOM 2725 C C . LEU A 1 340 ? -5.109 -9.031 6.719 1 97.44 340 LEU A C 1
ATOM 2727 O O . LEU A 1 340 ? -4.496 -8.664 7.727 1 97.44 340 LEU A O 1
ATOM 2731 N N . ILE A 1 341 ? -4.551 -9.188 5.527 1 97.38 341 ILE A N 1
ATOM 2732 C CA . ILE A 1 341 ? -3.188 -8.742 5.258 1 97.38 341 ILE A CA 1
ATOM 2733 C C . ILE A 1 341 ? -3.102 -7.227 5.41 1 97.38 341 ILE A C 1
ATOM 2735 O O . ILE A 1 341 ? -3.988 -6.496 4.957 1 97.38 341 ILE A O 1
ATOM 2739 N N . TYR A 1 342 ? -2.041 -6.805 6.125 1 95.62 342 TYR A N 1
ATOM 2740 C CA . TYR A 1 342 ? -1.844 -5.375 6.348 1 95.62 342 TYR A CA 1
ATOM 2741 C C . TYR A 1 342 ? -0.926 -4.781 5.285 1 95.62 342 TYR A C 1
ATOM 2743 O O . TYR A 1 342 ? -0.241 -5.512 4.566 1 95.62 342 TYR A O 1
ATOM 2751 N N . GLU A 1 343 ? -1.028 -3.479 5.195 1 94.44 343 GLU A N 1
ATOM 2752 C CA . GLU A 1 343 ? -0.108 -2.758 4.324 1 94.44 343 GLU A CA 1
ATOM 2753 C C . GLU A 1 343 ? 1.276 -2.643 4.953 1 94.44 343 GLU A C 1
ATOM 2755 O O . GLU A 1 343 ? 1.402 -2.264 6.121 1 94.44 343 GLU A O 1
ATOM 2760 N N . ARG A 1 344 ? 2.287 -2.928 4.168 1 94.75 344 ARG A N 1
ATOM 2761 C CA . ARG A 1 344 ? 3.666 -2.895 4.648 1 94.75 344 ARG A CA 1
ATOM 2762 C C . ARG A 1 344 ? 4.09 -1.473 4.992 1 94.75 344 ARG A C 1
ATOM 2764 O O . ARG A 1 344 ? 3.783 -0.532 4.254 1 94.75 344 ARG A O 1
ATOM 2771 N N . GLU A 1 345 ? 4.871 -1.287 6.145 1 89.69 345 GLU A N 1
ATOM 2772 C CA . GLU A 1 345 ? 5.449 -0.027 6.602 1 89.69 345 GLU A CA 1
ATOM 2773 C C . GLU A 1 345 ? 4.363 0.979 6.973 1 89.69 345 GLU A C 1
ATOM 2775 O O . GLU A 1 345 ? 4.602 2.188 6.969 1 89.69 345 GLU A O 1
ATOM 2780 N N . SER A 1 346 ? 3.16 0.529 7.133 1 87.31 346 SER A N 1
ATOM 2781 C CA . SER A 1 346 ? 2.055 1.315 7.668 1 87.31 346 SER A CA 1
ATOM 2782 C C . SER A 1 346 ? 1.612 0.792 9.031 1 87.31 346 SER A C 1
ATOM 2784 O O . SER A 1 346 ? 2.158 -0.195 9.531 1 87.31 346 SER A O 1
ATOM 2786 N N . GLU A 1 347 ? 0.758 1.504 9.68 1 81.88 347 GLU A N 1
ATOM 2787 C CA . GLU A 1 347 ? 0.192 1.008 10.93 1 81.88 347 GLU A CA 1
ATOM 2788 C C . GLU A 1 347 ? -0.448 -0.365 10.734 1 81.88 347 GLU A C 1
ATOM 2790 O O . GLU A 1 347 ? -1.15 -0.597 9.75 1 81.88 347 GLU A O 1
ATOM 2795 N N . ARG A 1 348 ? -0.116 -1.322 11.602 1 79.5 348 ARG A N 1
ATOM 2796 C CA . ARG A 1 348 ? -0.594 -2.697 11.508 1 79.5 348 ARG A CA 1
ATOM 2797 C C . ARG A 1 348 ? -2.096 -2.773 11.766 1 79.5 348 ARG A C 1
ATOM 2799 O O . ARG A 1 348 ? -2.547 -3.572 12.586 1 79.5 348 ARG A O 1
ATOM 2806 N N . SER A 1 349 ? -2.828 -1.877 11.211 1 84.56 349 SER A N 1
ATOM 2807 C CA . SER A 1 349 ? -4.285 -1.855 11.312 1 84.56 349 SER A CA 1
ATOM 2808 C C . SER A 1 349 ? -4.926 -1.45 9.992 1 84.56 349 SER A C 1
ATOM 2810 O O . SER A 1 349 ? -6.148 -1.48 9.852 1 84.56 349 SER A O 1
ATOM 2812 N N . ILE A 1 350 ? -4.094 -1.171 9.094 1 89.94 350 ILE A N 1
ATOM 2813 C CA . ILE A 1 350 ? -4.605 -0.763 7.789 1 89.94 350 ILE A CA 1
ATOM 2814 C C . ILE A 1 350 ? -4.535 -1.938 6.816 1 89.94 350 ILE A C 1
ATOM 2816 O O . ILE A 1 350 ? -3.447 -2.422 6.496 1 89.94 350 ILE A O 1
ATOM 2820 N N . PRO A 1 351 ? -5.637 -2.393 6.379 1 94.88 351 PRO A N 1
ATOM 2821 C CA . PRO A 1 351 ? -5.605 -3.516 5.438 1 94.88 351 PRO A CA 1
ATOM 2822 C C . PRO A 1 351 ? -5.016 -3.135 4.082 1 94.88 351 PRO A C 1
ATOM 2824 O O . PRO A 1 351 ? -5.219 -2.016 3.607 1 94.88 351 PRO A O 1
ATOM 2827 N N . ALA A 1 352 ? -4.246 -4.004 3.49 1 96.25 352 ALA A N 1
ATOM 2828 C CA . ALA A 1 352 ? -3.781 -3.865 2.111 1 96.25 352 ALA A CA 1
ATOM 2829 C C . ALA A 1 352 ? -4.82 -4.395 1.128 1 96.25 352 ALA A C 1
ATOM 2831 O O . ALA A 1 352 ? -5.348 -5.496 1.307 1 96.25 352 ALA A O 1
ATOM 2832 N N . LEU A 1 353 ? -5.129 -3.619 0.079 1 95.81 353 LEU A N 1
ATOM 2833 C CA . LEU A 1 353 ? -6.18 -4.02 -0.85 1 95.81 353 LEU A CA 1
ATOM 2834 C C . LEU A 1 353 ? -5.582 -4.551 -2.15 1 95.81 353 LEU A C 1
ATOM 2836 O O . LEU A 1 353 ? -4.41 -4.312 -2.441 1 95.81 353 LEU A O 1
ATOM 2840 N N . THR A 1 354 ? -6.34 -5.324 -2.803 1 95.12 354 THR A N 1
ATOM 2841 C CA . THR A 1 354 ? -6.082 -5.801 -4.156 1 95.12 354 THR A CA 1
ATOM 2842 C C . THR A 1 354 ? -7.379 -5.895 -4.957 1 95.12 354 THR A C 1
ATOM 2844 O O . THR A 1 354 ? -8.398 -5.324 -4.562 1 95.12 354 THR A O 1
ATOM 2847 N N . ARG A 1 355 ? -7.312 -6.402 -6.133 1 92.12 355 ARG A N 1
ATOM 2848 C CA . ARG A 1 355 ? -8.461 -6.703 -6.984 1 92.12 355 ARG A CA 1
ATOM 2849 C C . ARG A 1 355 ? -8.367 -8.117 -7.551 1 92.12 355 ARG A C 1
ATOM 2851 O O . ARG A 1 355 ? -7.266 -8.633 -7.758 1 92.12 355 ARG A O 1
ATOM 2858 N N . TYR A 1 356 ? -9.5 -8.766 -7.719 1 93.69 356 TYR A N 1
ATOM 2859 C CA . TYR A 1 356 ? -9.523 -10.125 -8.25 1 93.69 356 TYR A CA 1
ATOM 2860 C C . TYR A 1 356 ? -10.844 -10.414 -8.961 1 93.69 356 TYR A C 1
ATOM 2862 O O . TYR A 1 356 ? -11.906 -10.398 -8.336 1 93.69 356 TYR A O 1
ATOM 2870 N N . LYS A 1 357 ? -10.773 -10.625 -10.211 1 91.19 357 LYS A N 1
ATOM 2871 C CA . LYS A 1 357 ? -11.906 -10.953 -11.07 1 91.19 357 LYS A CA 1
ATOM 2872 C C . LYS A 1 357 ? -13.016 -9.922 -10.938 1 91.19 357 LYS A C 1
ATOM 2874 O O . LYS A 1 357 ? -12.805 -8.734 -11.203 1 91.19 357 LYS A O 1
ATOM 2879 N N . SER A 1 358 ? -14.188 -10.289 -10.344 1 88.81 358 SER A N 1
ATOM 2880 C CA . SER A 1 358 ? -15.336 -9.391 -10.266 1 88.81 358 SER A CA 1
ATOM 2881 C C . SER A 1 358 ? -15.211 -8.438 -9.086 1 88.81 358 SER A C 1
ATOM 2883 O O . SER A 1 358 ? -15.961 -7.469 -8.977 1 88.81 358 SER A O 1
ATOM 2885 N N . THR A 1 359 ? -14.273 -8.664 -8.242 1 91.88 359 THR A N 1
ATOM 2886 C CA . THR A 1 359 ? -14.094 -7.84 -7.047 1 91.88 359 THR A CA 1
ATOM 2887 C C . THR A 1 359 ? -13.109 -6.703 -7.312 1 91.88 359 THR A C 1
ATOM 2889 O O . THR A 1 359 ? -11.898 -6.93 -7.398 1 91.88 359 THR A O 1
ATOM 2892 N N . THR A 1 360 ? -13.594 -5.504 -7.332 1 89.06 360 THR A N 1
ATOM 2893 C CA . THR A 1 360 ? -12.797 -4.348 -7.719 1 89.06 360 THR A CA 1
ATOM 2894 C C . THR A 1 360 ? -11.922 -3.877 -6.555 1 89.06 360 THR A C 1
ATOM 2896 O O . THR A 1 360 ? -10.945 -3.158 -6.758 1 89.06 360 THR A O 1
ATOM 2899 N N . SER A 1 361 ? -12.281 -4.191 -5.398 1 92.69 361 SER A N 1
ATOM 2900 C CA . SER A 1 361 ? -11.539 -3.875 -4.188 1 92.69 361 SER A CA 1
ATOM 2901 C C . SER A 1 361 ? -11.719 -4.957 -3.129 1 92.69 361 SER A C 1
ATOM 2903 O O . SER A 1 361 ? -12.836 -5.23 -2.697 1 92.69 361 SER A O 1
ATOM 2905 N N . ALA A 1 362 ? -10.555 -5.516 -2.775 1 96.06 362 ALA A N 1
ATOM 2906 C CA . ALA A 1 362 ? -10.664 -6.66 -1.874 1 96.06 362 ALA A CA 1
ATOM 2907 C C . ALA A 1 362 ? -9.492 -6.703 -0.899 1 96.06 362 ALA A C 1
ATOM 2909 O O . ALA A 1 362 ? -8.359 -6.379 -1.266 1 96.06 362 ALA A O 1
ATOM 2910 N N . GLY A 1 363 ? -9.828 -7.008 0.37 1 96.94 363 GLY A N 1
ATOM 2911 C CA . GLY A 1 363 ? -8.789 -7.465 1.28 1 96.94 363 GLY A CA 1
ATOM 2912 C C . GLY A 1 363 ? -8.469 -8.938 1.133 1 96.94 363 GLY A C 1
ATOM 2913 O O . GLY A 1 363 ? -9.227 -9.68 0.503 1 96.94 363 GLY A O 1
ATOM 2914 N N . VAL A 1 364 ? -7.324 -9.352 1.599 1 97.81 364 VAL A N 1
ATOM 2915 C CA . VAL A 1 364 ? -6.926 -10.758 1.536 1 97.81 364 VAL A CA 1
ATOM 2916 C C . VAL A 1 364 ? -6.805 -11.32 2.949 1 97.81 364 VAL A C 1
ATOM 2918 O O . VAL A 1 364 ? -6.191 -10.703 3.82 1 97.81 364 VAL A O 1
ATOM 2921 N N . LEU A 1 365 ? -7.391 -12.461 3.178 1 97.25 365 LEU A N 1
ATOM 2922 C CA . LEU A 1 365 ? -7.285 -13.125 4.473 1 97.25 365 LEU A CA 1
ATOM 2923 C C . LEU A 1 365 ? -5.832 -13.477 4.789 1 97.25 365 LEU A C 1
ATOM 2925 O O . LEU A 1 365 ? -5.148 -14.086 3.965 1 97.25 365 LEU A O 1
ATOM 2929 N N . ASP A 1 366 ? -5.344 -13.023 5.93 1 97.12 366 ASP A N 1
ATOM 2930 C CA . ASP A 1 366 ? -3.996 -13.375 6.359 1 97.12 366 ASP A CA 1
ATOM 2931 C C . ASP A 1 366 ? -3.963 -14.773 6.98 1 97.12 366 ASP A C 1
ATOM 2933 O O . ASP A 1 366 ? -4.148 -14.93 8.188 1 97.12 366 ASP A O 1
ATOM 2937 N N . VAL A 1 367 ? -3.645 -15.711 6.234 1 94.75 367 VAL A N 1
ATOM 2938 C CA . VAL A 1 367 ? -3.701 -17.109 6.66 1 94.75 367 VAL A CA 1
ATOM 2939 C C . VAL A 1 367 ? -2.539 -17.406 7.602 1 94.75 367 VAL A C 1
ATOM 2941 O O . VAL A 1 367 ? -2.492 -18.469 8.219 1 94.75 367 VAL A O 1
ATOM 2944 N N . THR A 1 368 ? -1.59 -16.469 7.699 1 95.5 368 THR A N 1
ATOM 2945 C CA . THR A 1 368 ? -0.497 -16.656 8.648 1 95.5 368 THR A CA 1
ATOM 2946 C C . THR A 1 368 ? -0.937 -16.281 10.062 1 95.5 368 THR A C 1
ATOM 2948 O O . THR A 1 368 ? -0.226 -16.562 11.031 1 95.5 368 THR A O 1
ATOM 2951 N N . ASN A 1 369 ? -2.055 -15.555 10.125 1 94.31 369 ASN A N 1
ATOM 2952 C CA . ASN A 1 369 ? -2.707 -15.305 11.406 1 94.31 369 ASN A CA 1
ATOM 2953 C C . ASN A 1 369 ? -3.512 -16.516 11.875 1 94.31 369 ASN A C 1
ATOM 2955 O O . ASN A 1 369 ? -4.391 -17 11.156 1 94.31 369 ASN A O 1
ATOM 2959 N N . ASN A 1 370 ? -3.32 -16.984 13.031 1 93 370 ASN A N 1
ATOM 2960 C CA . ASN A 1 370 ? -3.918 -18.219 13.539 1 93 370 ASN A CA 1
ATOM 2961 C C . ASN A 1 370 ? -5.43 -18.078 13.688 1 93 370 ASN A C 1
ATOM 2963 O O . ASN A 1 370 ? -6.145 -19.094 13.75 1 93 370 ASN A O 1
ATOM 2967 N N . ALA A 1 371 ? -5.871 -16.875 13.711 1 95.12 371 ALA A N 1
ATOM 2968 C CA . ALA A 1 371 ? -7.297 -16.656 13.93 1 95.12 371 ALA A CA 1
ATOM 2969 C C . ALA A 1 371 ? -8.07 -16.703 12.609 1 95.12 371 ALA A C 1
ATOM 2971 O O . ALA A 1 371 ? -9.289 -16.875 12.602 1 95.12 371 ALA A O 1
ATOM 2972 N N . SER A 1 372 ? -7.43 -16.547 11.484 1 93.94 372 SER A N 1
ATOM 2973 C CA . SER A 1 372 ? -8.094 -16.359 10.195 1 93.94 372 SER A CA 1
ATOM 2974 C C . SER A 1 372 ? -8.75 -17.641 9.711 1 93.94 372 SER A C 1
ATOM 2976 O O . SER A 1 372 ? -9.906 -17.625 9.281 1 93.94 372 SER A O 1
ATOM 2978 N N . ILE A 1 373 ? -8.055 -18.797 9.758 1 91.44 373 ILE A N 1
ATOM 2979 C CA . ILE A 1 373 ? -8.562 -20.047 9.211 1 91.44 373 ILE A CA 1
ATOM 2980 C C . ILE A 1 373 ? -9.719 -20.547 10.07 1 91.44 373 ILE A C 1
ATOM 2982 O O . ILE A 1 373 ? -10.766 -20.938 9.539 1 91.44 373 ILE A O 1
ATOM 2986 N N . PRO A 1 374 ? -9.586 -20.5 11.414 1 92.62 374 PRO A N 1
ATOM 2987 C CA . PRO A 1 374 ? -10.758 -20.844 12.211 1 92.62 374 PRO A CA 1
ATOM 2988 C C . PRO A 1 374 ? -11.969 -19.969 11.906 1 92.62 374 PRO A C 1
ATOM 2990 O O . PRO A 1 374 ? -13.102 -20.453 11.859 1 92.62 374 PRO A O 1
ATOM 2993 N N . TRP A 1 375 ? -11.711 -18.703 11.711 1 95.62 375 TRP A N 1
ATOM 2994 C CA . TRP A 1 375 ? -12.789 -17.797 11.344 1 95.62 375 TRP A CA 1
ATOM 2995 C C . TRP A 1 375 ? -13.453 -18.234 10.039 1 95.62 375 TRP A C 1
ATOM 2997 O O . TRP A 1 375 ? -14.68 -18.312 9.961 1 95.62 375 TRP A O 1
ATOM 3007 N N . LEU A 1 376 ? -12.703 -18.562 9.023 1 94.75 376 LEU A N 1
ATOM 3008 C CA . LEU A 1 376 ? -13.227 -19 7.738 1 94.75 376 LEU A CA 1
ATOM 3009 C C . LEU A 1 376 ? -13.922 -20.359 7.871 1 94.75 376 LEU A C 1
ATOM 3011 O O . LEU A 1 376 ? -14.992 -20.562 7.289 1 94.75 376 LEU A O 1
ATOM 3015 N N . ALA A 1 377 ? -13.32 -21.266 8.609 1 92.44 377 ALA A N 1
ATOM 3016 C CA . ALA A 1 377 ? -13.906 -22.594 8.82 1 92.44 377 ALA A CA 1
ATOM 3017 C C . ALA A 1 377 ? -15.289 -22.484 9.445 1 92.44 377 ALA A C 1
ATOM 3019 O O . ALA A 1 377 ? -16.203 -23.219 9.078 1 92.44 377 ALA A O 1
ATOM 3020 N N . GLU A 1 378 ? -15.359 -21.594 10.359 1 93.62 378 GLU A N 1
ATOM 3021 C CA . GLU A 1 378 ? -16.656 -21.391 11.008 1 93.62 378 GLU A CA 1
ATOM 3022 C C . GLU A 1 378 ? -17.688 -20.891 10.008 1 93.62 378 GLU A C 1
ATOM 3024 O O . GLU A 1 378 ? -18.844 -21.328 10.031 1 93.62 378 GLU A O 1
ATOM 3029 N N . LYS A 1 379 ? -17.312 -19.969 9.195 1 94.5 379 LYS A N 1
ATOM 3030 C CA . LYS A 1 379 ? -18.219 -19.469 8.172 1 94.5 379 LYS A CA 1
ATOM 3031 C C . LYS A 1 379 ? -18.656 -20.578 7.223 1 94.5 379 LYS A C 1
ATOM 3033 O O . LYS A 1 379 ? -19.844 -20.672 6.879 1 94.5 379 LYS A O 1
ATOM 3038 N N . LEU A 1 380 ? -17.766 -21.438 6.793 1 92.81 380 LEU A N 1
ATOM 3039 C CA . LEU A 1 380 ? -18.062 -22.5 5.848 1 92.81 380 LEU A CA 1
ATOM 3040 C C . LEU A 1 380 ? -18.891 -23.609 6.512 1 92.81 380 LEU A C 1
ATOM 3042 O O . LEU A 1 380 ? -19.719 -24.234 5.859 1 92.81 380 LEU A O 1
ATOM 3046 N N . LYS A 1 381 ? -18.656 -23.812 7.801 1 91.62 381 LYS A N 1
ATOM 3047 C CA . LYS A 1 381 ? -19.469 -24.766 8.555 1 91.62 381 LYS A CA 1
ATOM 3048 C C . LYS A 1 381 ? -20.938 -24.344 8.562 1 91.62 381 LYS A C 1
ATOM 3050 O O . LYS A 1 381 ? -21.828 -25.188 8.438 1 91.62 381 LYS A O 1
ATOM 3055 N N . ARG A 1 382 ? -21.156 -23.109 8.68 1 92.12 382 ARG A N 1
ATOM 3056 C CA . ARG A 1 382 ? -22.516 -22.594 8.68 1 92.12 382 ARG A CA 1
ATOM 3057 C C . ARG A 1 382 ? -23.203 -22.875 7.34 1 92.12 382 ARG A C 1
ATOM 3059 O O . ARG A 1 382 ? -24.406 -23.141 7.289 1 92.12 382 ARG A O 1
ATOM 3066 N N . ILE A 1 383 ? -22.453 -22.797 6.289 1 91.56 383 ILE A N 1
ATOM 3067 C CA . ILE A 1 383 ? -22.984 -23.109 4.965 1 91.56 383 ILE A CA 1
ATOM 3068 C C . ILE A 1 383 ? -23.375 -24.594 4.902 1 91.56 383 ILE A C 1
ATOM 3070 O O . ILE A 1 383 ? -24.438 -24.938 4.398 1 91.56 383 ILE A O 1
ATOM 3074 N N . SER A 1 384 ? -22.531 -25.422 5.449 1 88.25 384 SER A N 1
ATOM 3075 C CA . SER A 1 384 ? -22.75 -26.875 5.406 1 88.25 384 SER A CA 1
ATOM 3076 C C . SER A 1 384 ? -23.984 -27.266 6.215 1 88.25 384 SER A C 1
ATOM 3078 O O . SER A 1 384 ? -24.594 -28.297 5.957 1 88.25 384 SER A O 1
ATOM 3080 N N . GLU A 1 385 ? -24.281 -26.422 7.113 1 89 385 GLU A N 1
ATOM 3081 C CA . GLU A 1 385 ? -25.469 -26.672 7.922 1 89 385 GLU A CA 1
ATOM 3082 C C . GLU A 1 385 ? -26.734 -26.359 7.137 1 89 385 GLU A C 1
ATOM 3084 O O . GLU A 1 385 ? -27.797 -26.906 7.422 1 89 385 GLU A O 1
ATOM 3089 N N . THR A 1 386 ? -26.594 -25.547 6.164 1 87.94 386 THR A N 1
ATOM 3090 C CA . THR A 1 386 ? -27.75 -25.109 5.387 1 87.94 386 THR A CA 1
ATOM 3091 C C . THR A 1 386 ? -27.875 -25.938 4.109 1 87.94 386 THR A C 1
ATOM 3093 O O . THR A 1 386 ? -28.984 -26.328 3.719 1 87.94 386 THR A O 1
ATOM 3096 N N . VAL A 1 387 ? -26.797 -26.141 3.486 1 92.12 387 VAL A N 1
ATOM 3097 C CA . VAL A 1 387 ? -26.75 -26.859 2.217 1 92.12 387 VAL A CA 1
ATOM 3098 C C . VAL A 1 387 ? -25.594 -27.859 2.219 1 92.12 387 VAL A C 1
ATOM 3100 O O . VAL A 1 387 ? -24.484 -27.531 2.664 1 92.12 387 VAL A O 1
ATOM 3103 N N . GLU A 1 388 ? -25.922 -29.062 1.803 1 92.69 388 GLU A N 1
ATOM 3104 C CA . GLU A 1 388 ? -24.875 -30.078 1.774 1 92.69 388 GLU A CA 1
ATOM 3105 C C . GLU A 1 388 ? -23.938 -29.891 0.587 1 92.69 388 GLU A C 1
ATOM 3107 O O . GLU A 1 388 ? -24.297 -30.203 -0.551 1 92.69 388 GLU A O 1
ATOM 3112 N N . ILE A 1 389 ? -22.781 -29.422 0.796 1 93.06 389 ILE A N 1
ATOM 3113 C CA . ILE A 1 389 ? -21.75 -29.219 -0.218 1 93.06 389 ILE A CA 1
ATOM 3114 C C . ILE A 1 389 ? -20.703 -30.312 -0.132 1 93.06 389 ILE A C 1
ATOM 3116 O O . ILE A 1 389 ? -20.219 -30.641 0.956 1 93.06 389 ILE A O 1
ATOM 3120 N N . ASP A 1 390 ? -20.359 -30.844 -1.267 1 93 390 ASP A N 1
ATOM 3121 C CA . ASP A 1 390 ? -19.484 -32 -1.293 1 93 390 ASP A CA 1
ATOM 3122 C C . ASP A 1 390 ? -18.016 -31.594 -1.192 1 93 390 ASP A C 1
ATOM 3124 O O . ASP A 1 390 ? -17.203 -32.312 -0.597 1 93 390 ASP A O 1
ATOM 3128 N N . SER A 1 391 ? -17.641 -30.547 -1.788 1 93.69 391 SER A N 1
ATOM 3129 C CA . SER A 1 391 ? -16.25 -30.125 -1.826 1 93.69 391 SER A CA 1
ATOM 3130 C C . SER A 1 391 ? -16.125 -28.656 -2.24 1 93.69 391 SER A C 1
ATOM 3132 O O . SER A 1 391 ? -17.125 -28.016 -2.549 1 93.69 391 SER A O 1
ATOM 3134 N N . TYR A 1 392 ? -14.914 -28.203 -2.15 1 95.12 392 TYR A N 1
ATOM 3135 C CA . TYR A 1 392 ? -14.641 -26.812 -2.525 1 95.12 392 TYR A CA 1
ATOM 3136 C C . TYR A 1 392 ? -13.516 -26.734 -3.557 1 95.12 392 TYR A C 1
ATOM 3138 O O . TYR A 1 392 ? -12.617 -27.594 -3.566 1 95.12 392 TYR A O 1
ATOM 3146 N N . PHE A 1 393 ? -13.648 -25.859 -4.461 1 96.75 393 PHE A N 1
ATOM 3147 C CA . PHE A 1 393 ? -12.555 -25.422 -5.328 1 96.75 393 PHE A CA 1
ATOM 3148 C C . PHE A 1 393 ? -11.93 -24.141 -4.801 1 96.75 393 PHE A C 1
ATOM 3150 O O . PHE A 1 393 ? -12.625 -23.141 -4.598 1 96.75 393 PHE A O 1
ATOM 3157 N N . LEU A 1 394 ? -10.68 -24.172 -4.551 1 96.44 394 LEU A N 1
ATOM 3158 C CA . LEU A 1 394 ? -10.008 -23 -3.992 1 96.44 394 LEU A CA 1
ATOM 3159 C C . LEU A 1 394 ? -9.344 -22.188 -5.094 1 96.44 394 LEU A C 1
ATOM 3161 O O . LEU A 1 394 ? -8.375 -22.641 -5.711 1 96.44 394 LEU A O 1
ATOM 3165 N N . ASP A 1 395 ? -9.828 -21.031 -5.289 1 96.56 395 ASP A N 1
ATOM 3166 C CA . ASP A 1 395 ? -9.258 -20.094 -6.254 1 96.56 395 ASP A CA 1
ATOM 3167 C C . ASP A 1 395 ? -8.297 -19.125 -5.574 1 96.56 395 ASP A C 1
ATOM 3169 O O . ASP A 1 395 ? -8.695 -18.031 -5.164 1 96.56 395 ASP A O 1
ATOM 3173 N N . PHE A 1 396 ? -7.012 -19.406 -5.586 1 96.06 396 PHE A N 1
ATOM 3174 C CA . PHE A 1 396 ? -5.988 -18.656 -4.852 1 96.06 396 PHE A CA 1
ATOM 3175 C C . PHE A 1 396 ? -5.547 -17.422 -5.633 1 96.06 396 PHE A C 1
ATOM 3177 O O . PHE A 1 396 ? -5 -16.484 -5.055 1 96.06 396 PHE A O 1
ATOM 3184 N N . GLY A 1 397 ? -5.762 -17.469 -6.922 1 95.12 397 GLY A N 1
ATOM 3185 C CA . GLY A 1 397 ? -5.027 -16.531 -7.746 1 95.12 397 GLY A CA 1
ATOM 3186 C C . GLY A 1 397 ? -3.539 -16.812 -7.809 1 95.12 397 GLY A C 1
ATOM 3187 O O . GLY A 1 397 ? -3.119 -17.969 -7.672 1 95.12 397 GLY A O 1
ATOM 3188 N N . THR A 1 398 ? -2.736 -15.82 -8.164 1 96.81 398 THR A N 1
ATOM 3189 C CA . THR A 1 398 ? -1.285 -15.953 -8.25 1 96.81 398 THR A CA 1
ATOM 3190 C C . THR A 1 398 ? -0.596 -14.992 -7.285 1 96.81 398 THR A C 1
ATOM 3192 O O . THR A 1 398 ? -1.26 -14.305 -6.508 1 96.81 398 THR A O 1
ATOM 3195 N N . ALA A 1 399 ? 0.708 -15.008 -7.32 1 97.25 399 ALA A N 1
ATOM 3196 C CA . ALA A 1 399 ? 1.478 -14.133 -6.438 1 97.25 399 ALA A CA 1
ATOM 3197 C C . ALA A 1 399 ? 1.097 -12.672 -6.645 1 97.25 399 ALA A C 1
ATOM 3199 O O . ALA A 1 399 ? 1.049 -11.891 -5.688 1 97.25 399 ALA A O 1
ATOM 3200 N N . PHE A 1 400 ? 0.757 -12.336 -7.836 1 95.06 400 PHE A N 1
ATOM 3201 C CA . PHE A 1 400 ? 0.562 -10.938 -8.195 1 95.06 400 PHE A CA 1
ATOM 3202 C C . PHE A 1 400 ? -0.852 -10.484 -7.852 1 95.06 400 PHE A C 1
ATOM 3204 O O . PHE A 1 400 ? -1.212 -9.328 -8.086 1 95.06 400 PHE A O 1
ATOM 3211 N N . ASN A 1 401 ? -1.648 -11.422 -7.289 1 95.25 401 ASN A N 1
ATOM 3212 C CA . ASN A 1 401 ? -2.959 -11.047 -6.77 1 95.25 401 ASN A CA 1
ATOM 3213 C C . ASN A 1 401 ? -2.896 -10.703 -5.285 1 95.25 401 ASN A C 1
ATOM 3215 O O . ASN A 1 401 ? -3.877 -10.227 -4.711 1 95.25 401 ASN A O 1
ATOM 3219 N N . ILE A 1 402 ? -1.782 -10.922 -4.664 1 96.06 402 ILE A N 1
ATOM 3220 C CA . ILE A 1 402 ? -1.51 -10.43 -3.318 1 96.06 402 ILE A CA 1
ATOM 3221 C C . ILE A 1 402 ? -1.181 -8.938 -3.367 1 96.06 402 ILE A C 1
ATOM 3223 O O . ILE A 1 402 ? -0.557 -8.469 -4.32 1 96.06 402 ILE A O 1
ATOM 3227 N N . PRO A 1 403 ? -1.68 -8.266 -2.328 1 96.19 403 PRO A N 1
ATOM 3228 C CA . PRO A 1 403 ? -1.38 -6.832 -2.365 1 96.19 403 PRO A CA 1
ATOM 3229 C C . PRO A 1 403 ? 0.112 -6.547 -2.525 1 96.19 403 PRO A C 1
ATOM 3231 O O . PRO A 1 403 ? 0.943 -7.234 -1.93 1 96.19 403 PRO A O 1
ATOM 3234 N N . ARG A 1 404 ? 0.445 -5.566 -3.338 1 95 404 ARG A N 1
ATOM 3235 C CA . ARG A 1 404 ? 1.831 -5.23 -3.643 1 95 404 ARG A CA 1
ATOM 3236 C C . ARG A 1 404 ? 2.627 -4.977 -2.365 1 95 404 ARG A C 1
ATOM 3238 O O . ARG A 1 404 ? 3.771 -5.418 -2.244 1 95 404 ARG A O 1
ATOM 3245 N N . TYR A 1 405 ? 2.023 -4.266 -1.408 1 96.44 405 TYR A N 1
ATOM 3246 C CA . TYR A 1 405 ? 2.695 -3.91 -0.163 1 96.44 405 TYR A CA 1
ATOM 3247 C C . TYR A 1 405 ? 2.15 -4.727 1.002 1 96.44 405 TYR A C 1
ATOM 3249 O O . TYR A 1 405 ? 1.774 -4.172 2.037 1 96.44 405 TYR A O 1
ATOM 3257 N N . TYR A 1 406 ? 2.205 -6.039 0.804 1 96.81 406 TYR A N 1
ATOM 3258 C CA . TYR A 1 406 ? 1.611 -6.941 1.783 1 96.81 406 TYR A CA 1
ATOM 3259 C C . TYR A 1 406 ? 2.512 -7.09 3.004 1 96.81 406 TYR A C 1
ATOM 3261 O O . TYR A 1 406 ? 3.738 -7.07 2.885 1 96.81 406 TYR A O 1
ATOM 3269 N N . GLN A 1 407 ? 1.957 -7.176 4.164 1 96.12 407 GLN A N 1
ATOM 3270 C CA . GLN A 1 407 ? 2.588 -7.562 5.422 1 96.12 407 GLN A CA 1
ATOM 3271 C C . GLN A 1 407 ? 1.711 -8.539 6.203 1 96.12 407 GLN A C 1
ATOM 3273 O O . GLN A 1 407 ? 0.597 -8.195 6.602 1 96.12 407 GLN A O 1
ATOM 3278 N N . CYS A 1 408 ? 2.16 -9.703 6.375 1 96.25 408 CYS A N 1
ATOM 3279 C CA . CYS A 1 408 ? 1.406 -10.727 7.082 1 96.25 408 CYS A CA 1
ATOM 3280 C C . CYS A 1 408 ? 1.839 -10.82 8.539 1 96.25 408 CYS A C 1
ATOM 3282 O O . CYS A 1 408 ? 2.828 -10.195 8.938 1 96.25 408 CYS A O 1
ATOM 3284 N N . ALA A 1 409 ? 1.028 -11.492 9.336 1 94.81 409 ALA A N 1
ATOM 3285 C CA . ALA A 1 409 ? 1.376 -11.727 10.742 1 94.81 409 ALA A CA 1
ATOM 3286 C C . ALA A 1 409 ? 2.703 -12.469 10.859 1 94.81 409 ALA A C 1
ATOM 3288 O O . ALA A 1 409 ? 3.549 -12.109 11.68 1 94.81 409 ALA A O 1
ATOM 3289 N N . HIS A 1 410 ? 2.793 -13.453 10.07 1 94.31 410 HIS A N 1
ATOM 3290 C CA . HIS A 1 410 ? 4.07 -14.125 9.883 1 94.31 410 HIS A CA 1
ATOM 3291 C C . HIS A 1 410 ? 4.691 -13.758 8.539 1 94.31 410 HIS A C 1
ATOM 3293 O O . HIS A 1 410 ? 4.02 -13.812 7.504 1 94.31 410 HIS A O 1
ATOM 3299 N N . THR A 1 411 ? 5.977 -13.406 8.609 1 94.88 411 THR A N 1
ATOM 3300 C CA . THR A 1 411 ? 6.652 -12.961 7.395 1 94.88 411 THR A CA 1
ATOM 3301 C C . THR A 1 411 ? 6.785 -14.102 6.395 1 94.88 411 THR A C 1
ATOM 3303 O O . THR A 1 411 ? 7.32 -15.164 6.727 1 94.88 411 THR A O 1
ATOM 3306 N N . LEU A 1 412 ? 6.297 -13.93 5.215 1 96.06 412 LEU A N 1
ATOM 3307 C CA . LEU A 1 412 ? 6.406 -14.898 4.133 1 96.06 412 LEU A CA 1
ATOM 3308 C C . LEU A 1 412 ? 7.75 -14.773 3.422 1 96.06 412 LEU A C 1
ATOM 3310 O O . LEU A 1 412 ? 8.32 -13.688 3.35 1 96.06 412 LEU A O 1
ATOM 3314 N N . VAL A 1 413 ? 8.266 -15.867 2.887 1 95.19 413 VAL A N 1
ATOM 3315 C CA . VAL A 1 413 ? 9.445 -15.812 2.029 1 95.19 413 VAL A CA 1
ATOM 3316 C C . VAL A 1 413 ? 9.109 -15.086 0.732 1 95.19 413 VAL A C 1
ATOM 3318 O O . VAL A 1 413 ? 9.891 -14.25 0.26 1 95.19 413 VAL A O 1
ATOM 3321 N N . ASN A 1 414 ? 8.078 -15.359 0.165 1 96.5 414 ASN A N 1
ATOM 3322 C CA . ASN A 1 414 ? 7.492 -14.695 -0.996 1 96.5 414 ASN A CA 1
ATOM 3323 C C . ASN A 1 414 ? 5.973 -14.82 -1.007 1 96.5 414 ASN A C 1
ATOM 3325 O O . ASN A 1 414 ? 5.398 -15.57 -0.215 1 96.5 414 ASN A O 1
ATOM 3329 N N . PRO A 1 415 ? 5.25 -14.172 -1.816 1 96.81 415 PRO A N 1
ATOM 3330 C CA . PRO A 1 415 ? 3.789 -14.117 -1.743 1 96.81 415 PRO A CA 1
ATOM 3331 C C . PRO A 1 415 ? 3.133 -15.461 -2.037 1 96.81 415 PRO A C 1
ATOM 3333 O O . PRO A 1 415 ? 1.993 -15.695 -1.627 1 96.81 415 PRO A O 1
ATOM 3336 N N . ASP A 1 416 ? 3.754 -16.359 -2.703 1 97.81 416 ASP A N 1
ATOM 3337 C CA . ASP A 1 416 ? 3.172 -17.656 -3.064 1 97.81 416 ASP A CA 1
ATOM 3338 C C . ASP A 1 416 ? 3.033 -18.547 -1.839 1 97.81 416 ASP A C 1
ATOM 3340 O O . ASP A 1 416 ? 2.227 -19.484 -1.835 1 97.81 416 ASP A O 1
ATOM 3344 N N . GLU A 1 417 ? 3.82 -18.297 -0.808 1 96.25 417 GLU A N 1
ATOM 3345 C CA . GLU A 1 417 ? 3.852 -19.172 0.358 1 96.25 417 GLU A CA 1
ATOM 3346 C C . GLU A 1 417 ? 2.506 -19.188 1.077 1 96.25 417 GLU A C 1
ATOM 3348 O O . GLU A 1 417 ? 2.213 -20.109 1.837 1 96.25 417 GLU A O 1
ATOM 3353 N N . PHE A 1 418 ? 1.729 -18.141 0.901 1 94.69 418 PHE A N 1
ATOM 3354 C CA . PHE A 1 418 ? 0.44 -18.062 1.579 1 94.69 418 PHE A CA 1
ATOM 3355 C C . PHE A 1 418 ? -0.432 -19.266 1.21 1 94.69 418 PHE A C 1
ATOM 3357 O O . PHE A 1 418 ? -1.195 -19.766 2.041 1 94.69 418 PHE A O 1
ATOM 3364 N N . LYS A 1 419 ? -0.283 -19.828 0.017 1 95.56 419 LYS A N 1
ATOM 3365 C CA . LYS A 1 419 ? -1.059 -20.969 -0.454 1 95.56 419 LYS A CA 1
ATOM 3366 C C . LYS A 1 419 ? -0.758 -22.219 0.372 1 95.56 419 LYS A C 1
ATOM 3368 O O . LYS A 1 419 ? -1.665 -22.984 0.698 1 95.56 419 LYS A O 1
ATOM 3373 N N . ASN A 1 420 ? 0.512 -22.328 0.707 1 93.62 420 ASN A N 1
ATOM 3374 C CA . ASN A 1 420 ? 0.923 -23.469 1.52 1 93.62 420 ASN A CA 1
ATOM 3375 C C . ASN A 1 420 ? 0.341 -23.391 2.928 1 93.62 420 ASN A C 1
ATOM 3377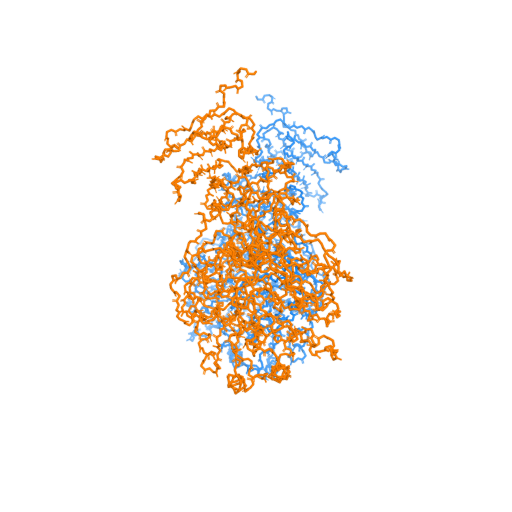 O O . ASN A 1 420 ? -0.151 -24.391 3.457 1 93.62 420 ASN A O 1
ATOM 3381 N N . TYR A 1 421 ? 0.411 -22.188 3.441 1 92.88 421 TYR A N 1
ATOM 3382 C CA . TYR A 1 421 ? -0.159 -22 4.77 1 92.88 421 TYR A CA 1
ATOM 3383 C C . TYR A 1 421 ? -1.649 -22.312 4.777 1 92.88 421 TYR A C 1
ATOM 3385 O O . TYR A 1 421 ? -2.15 -22.953 5.707 1 92.88 421 TYR A O 1
ATOM 3393 N N . PHE A 1 422 ? -2.289 -21.859 3.746 1 92.62 422 PHE A N 1
ATOM 3394 C CA . PHE A 1 422 ? -3.727 -22.094 3.648 1 92.62 422 PHE A CA 1
ATOM 3395 C C . PHE A 1 422 ? -4.031 -23.594 3.607 1 92.62 422 PHE A C 1
ATOM 3397 O O . PHE A 1 422 ? -4.844 -24.078 4.395 1 92.62 422 PHE A O 1
ATOM 3404 N N . MET A 1 423 ? -3.371 -24.344 2.736 1 91.38 423 MET A N 1
ATOM 3405 C CA . MET A 1 423 ? -3.633 -25.766 2.527 1 91.38 423 MET A CA 1
ATOM 3406 C C . MET A 1 423 ? -3.275 -26.578 3.77 1 91.38 423 MET A C 1
ATOM 3408 O O . MET A 1 423 ? -4.004 -27.5 4.148 1 91.38 423 MET A O 1
ATOM 3412 N N . GLU A 1 424 ? -2.225 -26.188 4.398 1 88.5 424 GLU A N 1
ATOM 3413 C CA . GLU A 1 424 ? -1.783 -26.906 5.598 1 88.5 424 GLU A CA 1
ATOM 3414 C C . GLU A 1 424 ? -2.791 -26.75 6.734 1 88.5 424 GLU A C 1
ATOM 3416 O O . GLU A 1 424 ? -3.051 -27.703 7.473 1 88.5 424 GLU A O 1
ATOM 3421 N N . ARG A 1 425 ? -3.312 -25.641 6.801 1 85.69 425 ARG A N 1
ATOM 3422 C CA . ARG A 1 425 ? -4.172 -25.344 7.941 1 85.69 425 ARG A CA 1
ATOM 3423 C C . ARG A 1 425 ? -5.586 -25.859 7.715 1 85.69 425 ARG A C 1
ATOM 3425 O O . ARG A 1 425 ? -6.316 -26.125 8.672 1 85.69 425 ARG A O 1
ATOM 3432 N N . PHE A 1 426 ? -5.965 -25.938 6.504 1 81.69 426 PHE A N 1
ATOM 3433 C CA . PHE A 1 426 ? -7.305 -26.453 6.223 1 81.69 426 PHE A CA 1
ATOM 3434 C C . PHE A 1 426 ? -7.289 -27.969 6.062 1 81.69 426 PHE A C 1
ATOM 3436 O O . PHE A 1 426 ? -8.328 -28.578 5.809 1 81.69 426 PHE A O 1
ATOM 3443 N N . GLU A 1 427 ? -6.168 -28.5 6.371 1 72.31 427 GLU A N 1
ATOM 3444 C CA . GLU A 1 427 ? -6.043 -29.938 6.258 1 72.31 427 GLU A CA 1
ATOM 3445 C C . GLU A 1 427 ? -7.043 -30.656 7.164 1 72.31 427 GLU A C 1
ATOM 3447 O O . GLU A 1 427 ? -7.082 -30.406 8.367 1 72.31 427 GLU A O 1
ATOM 3452 N N . GLY A 1 428 ? -7.93 -31.328 6.582 1 69.19 428 GLY A N 1
ATOM 3453 C CA . GLY A 1 428 ? -8.852 -32.156 7.336 1 69.19 428 GLY A CA 1
ATOM 3454 C C . GLY A 1 428 ? -10.18 -31.469 7.621 1 69.19 428 GLY A C 1
ATOM 3455 O O . GLY A 1 428 ? -11.133 -32.094 8.055 1 69.19 428 GLY A O 1
ATOM 3456 N N . THR A 1 429 ? -10.172 -30.172 7.375 1 74.94 429 THR A N 1
ATOM 3457 C CA . THR A 1 429 ? -11.391 -29.438 7.719 1 74.94 429 THR A CA 1
ATOM 3458 C C . THR A 1 429 ? -12.289 -29.297 6.496 1 74.94 429 THR A C 1
ATOM 3460 O O . THR A 1 429 ? -13.5 -29.5 6.582 1 74.94 429 THR A O 1
ATOM 3463 N N . LEU A 1 430 ? -11.594 -29.047 5.34 1 82.19 430 LEU A N 1
ATOM 3464 C CA . LEU A 1 430 ? -12.344 -28.812 4.113 1 82.19 430 LEU A CA 1
ATOM 3465 C C . LEU A 1 430 ? -11.969 -29.844 3.041 1 82.19 430 LEU A C 1
ATOM 3467 O O . LEU A 1 430 ? -10.805 -30.203 2.906 1 82.19 430 LEU A O 1
ATOM 3471 N N . SER A 1 431 ? -12.984 -30.344 2.434 1 88.25 431 SER A N 1
ATOM 3472 C CA . SER A 1 431 ? -12.719 -31.156 1.255 1 88.25 431 SER A CA 1
ATOM 3473 C C . SER A 1 431 ? -12.445 -30.297 0.029 1 88.25 431 SER A C 1
ATOM 3475 O O . SER A 1 431 ? -13.359 -29.672 -0.516 1 88.25 431 SER A O 1
ATOM 3477 N N . ILE A 1 432 ? -11.203 -30.297 -0.341 1 91.75 432 ILE A N 1
ATOM 3478 C CA . ILE A 1 432 ? -10.789 -29.484 -1.481 1 91.75 432 ILE A CA 1
ATOM 3479 C C . ILE A 1 432 ? -10.453 -30.391 -2.664 1 91.75 432 ILE A C 1
ATOM 3481 O O . ILE A 1 432 ? -9.531 -31.203 -2.588 1 91.75 432 ILE A O 1
ATOM 3485 N N . PHE A 1 433 ? -11.172 -30.266 -3.707 1 94.12 433 PHE A N 1
ATOM 3486 C CA . PHE A 1 433 ? -10.906 -31.188 -4.805 1 94.12 433 PHE A CA 1
ATOM 3487 C C . PHE A 1 433 ? -10 -30.547 -5.844 1 94.12 433 PHE A C 1
ATOM 3489 O O . PHE A 1 433 ? -9.453 -31.219 -6.711 1 94.12 433 PHE A O 1
ATOM 3496 N N . GLY A 1 434 ? -9.883 -29.188 -5.719 1 96.62 434 GLY A N 1
ATOM 3497 C CA . GLY A 1 434 ? -9.039 -28.516 -6.699 1 96.62 434 GLY A CA 1
ATOM 3498 C C . GLY A 1 434 ? -8.523 -27.172 -6.23 1 96.62 434 GLY A C 1
ATOM 3499 O O . GLY A 1 434 ? -9.148 -26.531 -5.383 1 96.62 434 GLY A O 1
ATOM 3500 N N . VAL A 1 435 ? -7.402 -26.75 -6.773 1 97.44 435 VAL A N 1
ATOM 3501 C CA . VAL A 1 435 ? -6.805 -25.453 -6.496 1 97.44 435 VAL A CA 1
ATOM 3502 C C . VAL A 1 435 ? -6.383 -24.797 -7.801 1 97.44 435 VAL A C 1
ATOM 3504 O O . VAL A 1 435 ? -6.012 -25.469 -8.758 1 97.44 435 VAL A O 1
ATOM 3507 N N . SER A 1 436 ? -6.398 -23.469 -7.797 1 97.31 436 SER A N 1
ATOM 3508 C CA . SER A 1 436 ? -6.113 -22.734 -9.031 1 97.31 436 SER A CA 1
ATOM 3509 C C . SER A 1 436 ? -4.617 -22.5 -9.195 1 97.31 436 SER A C 1
ATOM 3511 O O . SER A 1 436 ? -4.16 -22.156 -10.289 1 97.31 436 SER A O 1
ATOM 3513 N N . SER A 1 437 ? -3.842 -22.594 -8.172 1 97.88 437 SER A N 1
ATOM 3514 C CA . SER A 1 437 ? -2.416 -22.281 -8.18 1 97.88 437 SER A CA 1
ATOM 3515 C C . SER A 1 437 ? -1.681 -23.047 -7.078 1 97.88 437 SER A C 1
ATOM 3517 O O . SER A 1 437 ? -2.281 -23.422 -6.074 1 97.88 437 SER A O 1
ATOM 3519 N N . ALA A 1 438 ? -0.379 -23.266 -7.328 1 97.62 438 ALA A N 1
ATOM 3520 C CA . ALA A 1 438 ? 0.377 -24.031 -6.336 1 97.62 438 ALA A CA 1
ATOM 3521 C C . ALA A 1 438 ? 1.879 -23.844 -6.527 1 97.62 438 ALA A C 1
ATOM 3523 O O . ALA A 1 438 ? 2.346 -23.625 -7.645 1 97.62 438 ALA A O 1
ATOM 3524 N N . VAL A 1 439 ? 2.607 -23.906 -5.445 1 97.19 439 VAL A N 1
ATOM 3525 C CA . VAL A 1 439 ? 4.066 -23.938 -5.477 1 97.19 439 VAL A CA 1
ATOM 3526 C C . VAL A 1 439 ? 4.578 -25.172 -4.762 1 97.19 439 VAL A C 1
ATOM 3528 O O . VAL A 1 439 ? 5.781 -25.438 -4.742 1 97.19 439 VAL A O 1
ATOM 3531 N N . MET A 1 440 ? 3.689 -25.875 -4.191 1 93.94 440 MET A N 1
ATOM 3532 C CA . MET A 1 440 ? 3.869 -27.219 -3.646 1 93.94 440 MET A CA 1
ATOM 3533 C C . MET A 1 440 ? 2.729 -28.141 -4.074 1 93.94 440 MET A C 1
ATOM 3535 O O . MET A 1 440 ? 1.629 -27.672 -4.375 1 93.94 440 MET A O 1
ATOM 3539 N N . VAL A 1 441 ? 3.039 -29.359 -4.156 1 92.56 441 VAL A N 1
ATOM 3540 C CA . VAL A 1 441 ? 2.006 -30.312 -4.543 1 92.56 441 VAL A CA 1
ATOM 3541 C C . VAL A 1 441 ? 0.852 -30.25 -3.545 1 92.56 441 VAL A C 1
ATOM 3543 O O . VAL A 1 441 ? 1.057 -30.438 -2.342 1 92.56 441 VAL A O 1
ATOM 3546 N N . PRO A 1 442 ? -0.295 -29.938 -4.074 1 91.5 442 PRO A N 1
ATOM 3547 C CA . PRO A 1 442 ? -1.435 -29.938 -3.152 1 91.5 442 PRO A CA 1
ATOM 3548 C C . PRO A 1 442 ? -1.727 -31.328 -2.588 1 91.5 442 PRO A C 1
ATOM 3550 O O . PRO A 1 442 ? -1.624 -32.312 -3.307 1 91.5 442 PRO A O 1
ATOM 3553 N N . ARG A 1 443 ? -2.064 -31.344 -1.413 1 87.62 443 ARG A N 1
ATOM 3554 C CA . ARG A 1 443 ? -2.426 -32.625 -0.823 1 87.62 443 ARG A CA 1
ATOM 3555 C C . ARG A 1 443 ? -3.652 -33.219 -1.511 1 87.62 443 ARG A C 1
ATOM 3557 O O . ARG A 1 443 ? -4.66 -32.531 -1.691 1 87.62 443 ARG A O 1
ATOM 3564 N N . PRO A 1 444 ? -3.443 -34.5 -1.94 1 88.44 444 PRO A N 1
ATOM 3565 C CA . PRO A 1 444 ? -4.648 -35.125 -2.471 1 88.44 444 PRO A CA 1
ATOM 3566 C C . PRO A 1 444 ? -5.824 -35.094 -1.495 1 88.44 444 PRO A C 1
ATOM 3568 O O . PRO A 1 444 ? -5.621 -35.094 -0.278 1 88.44 444 PRO A O 1
ATOM 3571 N N . PRO A 1 445 ? -7.051 -34.906 -1.937 1 92.25 445 PRO A N 1
ATOM 3572 C CA . PRO A 1 445 ? -7.477 -35.188 -3.305 1 92.25 445 PRO A CA 1
ATOM 3573 C C . PRO A 1 445 ? -7.449 -33.969 -4.215 1 92.25 445 PRO A C 1
ATOM 3575 O O . PRO A 1 445 ? -8.047 -33.969 -5.293 1 92.25 445 PRO A O 1
ATOM 3578 N N . ALA A 1 446 ? -6.816 -32.938 -3.854 1 93.94 446 ALA A N 1
ATOM 3579 C CA . ALA A 1 446 ? -6.871 -31.672 -4.594 1 93.94 446 ALA A CA 1
ATOM 3580 C C . ALA A 1 446 ? -6.086 -31.766 -5.898 1 93.94 446 ALA A C 1
ATOM 3582 O O . ALA A 1 446 ? -4.902 -32.125 -5.895 1 93.94 446 ALA A O 1
ATOM 3583 N N . PHE A 1 447 ? -6.75 -31.5 -7.016 1 97.19 447 PHE A N 1
ATOM 3584 C CA . PHE A 1 447 ? -6.117 -31.375 -8.32 1 97.19 447 PHE A CA 1
ATOM 3585 C C . PHE A 1 447 ? -5.68 -29.938 -8.586 1 97.19 447 PHE A C 1
ATOM 3587 O O . PHE A 1 447 ? -6.332 -29 -8.133 1 97.19 447 PHE A O 1
ATOM 3594 N N . LEU A 1 448 ? -4.586 -29.781 -9.266 1 97.88 448 LEU A N 1
ATOM 3595 C CA . LEU A 1 448 ? -4.16 -28.469 -9.719 1 97.88 448 LEU A CA 1
ATOM 3596 C C . LEU A 1 448 ? -4.781 -28.125 -11.062 1 97.88 448 LEU A C 1
ATOM 3598 O O . LEU A 1 448 ? -4.598 -28.859 -12.039 1 97.88 448 LEU A O 1
ATOM 3602 N N . SER A 1 449 ? -5.508 -27.047 -11.047 1 98.12 449 SER A N 1
ATOM 3603 C CA . SER A 1 449 ? -6.102 -26.594 -12.297 1 98.12 449 SER A CA 1
ATOM 3604 C C . SER A 1 449 ? -5.062 -25.922 -13.188 1 98.12 449 SER A C 1
ATOM 3606 O O . SER A 1 449 ? -4.203 -25.188 -12.703 1 98.12 449 SER A O 1
ATOM 3608 N N . LEU A 1 450 ? -5.129 -26.188 -14.508 1 97.38 450 LEU A N 1
ATOM 3609 C CA . LEU A 1 450 ? -4.328 -25.422 -15.453 1 97.38 450 LEU A CA 1
ATOM 3610 C C . LEU A 1 450 ? -4.781 -23.969 -15.5 1 97.38 450 LEU A C 1
ATOM 3612 O O . LEU A 1 450 ? -5.887 -23.641 -15.055 1 97.38 450 LEU A O 1
ATOM 3616 N N . PRO A 1 451 ? -3.932 -23.109 -15.969 1 94.81 451 PRO A N 1
ATOM 3617 C CA . PRO A 1 451 ? -4.395 -21.734 -16.156 1 94.81 451 PRO A CA 1
ATOM 3618 C C . PRO A 1 451 ? -5.512 -21.625 -17.188 1 94.81 451 PRO A C 1
ATOM 3620 O O . PRO A 1 451 ? -5.641 -22.484 -18.062 1 94.81 451 PRO A O 1
ATOM 3623 N N . PRO A 1 452 ? -6.328 -20.547 -17.047 1 91.62 452 PRO A N 1
ATOM 3624 C CA . PRO A 1 452 ? -7.371 -20.344 -18.062 1 91.62 452 PRO A CA 1
ATOM 3625 C C . PRO A 1 452 ? -6.816 -20.25 -19.469 1 91.62 452 PRO A C 1
ATOM 3627 O O . PRO A 1 452 ? -5.762 -19.641 -19.688 1 91.62 452 PRO A O 1
ATOM 3630 N N . VAL A 1 453 ? -7.594 -20.828 -20.375 1 91.62 453 VAL A N 1
ATOM 3631 C CA . VAL A 1 453 ? -7.133 -20.922 -21.75 1 91.62 453 VAL A CA 1
ATOM 3632 C C . VAL A 1 453 ? -8.125 -20.219 -22.672 1 91.62 453 VAL A C 1
ATOM 3634 O O . VAL A 1 453 ? -9.336 -20.328 -22.484 1 91.62 453 VAL A O 1
ATOM 3637 N N . ASN A 1 454 ? -7.555 -19.516 -23.625 1 90.56 454 ASN A N 1
ATOM 3638 C CA . ASN A 1 454 ? -8.375 -18.844 -24.625 1 90.56 454 ASN A CA 1
ATOM 3639 C C . ASN A 1 454 ? -9.094 -19.844 -25.516 1 90.56 454 ASN A C 1
ATOM 3641 O O . ASN A 1 454 ? -8.523 -20.875 -25.906 1 90.56 454 ASN A O 1
ATOM 3645 N N . SER A 1 455 ? -10.352 -19.516 -25.781 1 93.81 455 SER A N 1
ATOM 3646 C CA . SER A 1 455 ? -11.133 -20.344 -26.703 1 93.81 455 SER A CA 1
ATOM 3647 C C . SER A 1 455 ? -10.695 -20.141 -28.141 1 93.81 455 SER A C 1
ATOM 3649 O O . SER A 1 455 ? -11.383 -19.469 -28.922 1 93.81 455 SER A O 1
ATOM 3651 N N . SER A 1 456 ? -9.594 -20.75 -28.484 1 93.75 456 SER A N 1
ATOM 3652 C CA . SER A 1 456 ? -8.961 -20.625 -29.781 1 93.75 456 SER A CA 1
ATOM 3653 C C . SER A 1 456 ? -8.047 -21.812 -30.078 1 93.75 456 SER A C 1
ATOM 3655 O O . SER A 1 456 ? -7.785 -22.625 -29.188 1 93.75 456 SER A O 1
ATOM 3657 N N . TRP A 1 457 ? -7.625 -21.953 -31.297 1 96.06 457 TRP A N 1
ATOM 3658 C CA . TRP A 1 457 ? -6.703 -23.016 -31.688 1 96.06 457 TRP A CA 1
ATOM 3659 C C . TRP A 1 457 ? -5.371 -22.859 -30.953 1 96.06 457 TRP A C 1
ATOM 3661 O O . TRP A 1 457 ? -4.773 -23.844 -30.531 1 96.06 457 TRP A O 1
ATOM 3671 N N . SER A 1 458 ? -4.945 -21.594 -30.828 1 93 458 SER A N 1
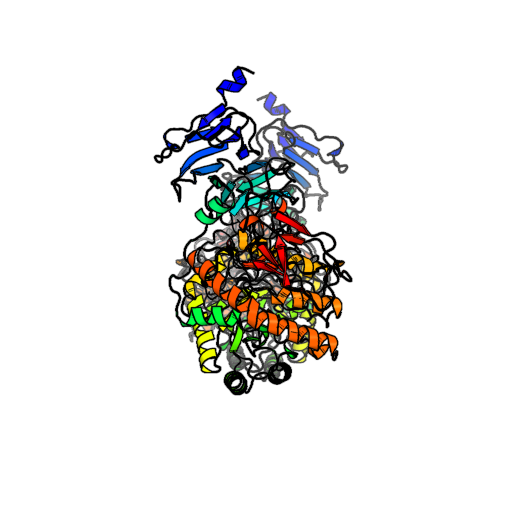ATOM 3672 C CA . SER A 1 458 ? -3.719 -21.359 -30.062 1 93 458 SER A CA 1
ATOM 3673 C C . SER A 1 458 ? -3.869 -21.781 -28.609 1 93 458 SER A C 1
ATOM 3675 O O . SER A 1 458 ? -2.926 -22.297 -28.016 1 93 458 SER A O 1
ATOM 3677 N N . GLY A 1 459 ? -5.012 -21.516 -28.078 1 93.94 459 GLY A N 1
ATOM 3678 C CA . GLY A 1 459 ? -5.285 -21.984 -26.719 1 93.94 459 GLY A CA 1
ATOM 3679 C C . GLY A 1 459 ? -5.242 -23.484 -26.578 1 93.94 459 GLY A C 1
ATOM 3680 O O . GLY A 1 459 ? -4.656 -24.016 -25.641 1 93.94 459 GLY A O 1
ATOM 3681 N N . LEU A 1 460 ? -5.863 -24.141 -27.531 1 97.12 460 LEU A N 1
ATOM 3682 C CA . LEU A 1 460 ? -5.867 -25.594 -27.547 1 97.12 460 LEU A CA 1
ATOM 3683 C C . LEU A 1 460 ? -4.445 -26.141 -27.547 1 97.12 460 LEU A C 1
ATOM 3685 O O . LEU A 1 460 ? -4.148 -27.109 -26.844 1 97.12 460 LEU A O 1
ATOM 3689 N N . GLN A 1 461 ? -3.574 -25.5 -28.219 1 97.06 461 GLN A N 1
ATOM 3690 C CA . GLN A 1 461 ? -2.201 -25.969 -28.406 1 97.06 461 GLN A CA 1
ATOM 3691 C C . GLN A 1 461 ? -1.387 -25.797 -27.125 1 97.06 461 GLN A C 1
ATOM 3693 O O . GLN A 1 461 ? -0.31 -26.391 -26.984 1 97.06 461 GLN A O 1
ATOM 3698 N N . THR A 1 462 ? -1.845 -25.047 -26.156 1 95.94 462 THR A N 1
ATOM 3699 C CA . THR A 1 462 ? -1.072 -24.797 -24.938 1 95.94 462 THR A CA 1
ATOM 3700 C C . THR A 1 462 ? -1.345 -25.875 -23.891 1 95.94 462 THR A C 1
ATOM 3702 O O . THR A 1 462 ? -0.604 -26 -22.922 1 95.94 462 THR A O 1
ATOM 3705 N N . ILE A 1 463 ? -2.338 -26.672 -24.062 1 97.88 463 ILE A N 1
ATOM 3706 C CA . ILE A 1 463 ? -2.816 -27.578 -23.016 1 97.88 463 ILE A CA 1
ATOM 3707 C C . ILE A 1 463 ? -1.788 -28.672 -22.766 1 97.88 463 ILE A C 1
ATOM 3709 O O . ILE A 1 463 ? -1.368 -28.906 -21.625 1 97.88 463 ILE A O 1
ATOM 3713 N N . ILE A 1 464 ? -1.327 -29.312 -23.828 1 98.44 464 ILE A N 1
ATOM 3714 C CA . ILE A 1 464 ? -0.439 -30.469 -23.672 1 98.44 464 ILE A CA 1
ATOM 3715 C C . ILE A 1 464 ? 0.897 -30.016 -23.094 1 98.44 464 ILE A C 1
ATOM 3717 O O . ILE A 1 464 ? 1.364 -30.547 -22.094 1 98.44 464 ILE A O 1
ATOM 3721 N N . PRO A 1 465 ? 1.5 -28.938 -23.656 1 97.69 465 PRO A N 1
ATOM 3722 C CA . PRO A 1 465 ? 2.758 -28.484 -23.062 1 97.69 465 PRO A CA 1
ATOM 3723 C C . PRO A 1 465 ? 2.615 -28.125 -21.578 1 97.69 465 PRO A C 1
ATOM 3725 O O . PRO A 1 465 ? 3.52 -28.391 -20.781 1 97.69 465 PRO A O 1
ATOM 3728 N N . THR A 1 466 ? 1.532 -27.547 -21.234 1 97.69 466 THR A N 1
ATOM 3729 C CA . THR A 1 466 ? 1.312 -27.156 -19.844 1 97.69 466 THR A CA 1
ATOM 3730 C C . THR A 1 466 ? 1.188 -28.406 -18.953 1 97.69 466 THR A C 1
ATOM 3732 O O . THR A 1 466 ? 1.789 -28.469 -17.891 1 97.69 466 THR A O 1
ATOM 3735 N N . MET A 1 467 ? 0.431 -29.375 -19.422 1 97.56 467 MET A N 1
ATOM 3736 C CA . MET A 1 467 ? 0.28 -30.625 -18.688 1 97.56 467 MET A CA 1
ATOM 3737 C C . MET A 1 467 ? 1.632 -31.297 -18.484 1 97.56 467 MET A C 1
ATOM 3739 O O . MET A 1 467 ? 1.934 -31.766 -17.391 1 97.56 467 MET A O 1
ATOM 3743 N N . LEU A 1 468 ? 2.375 -31.297 -19.531 1 98 468 LEU A N 1
ATOM 3744 C CA . LEU A 1 468 ? 3.668 -31.969 -19.484 1 98 468 LEU A CA 1
ATOM 3745 C C . LEU A 1 468 ? 4.629 -31.234 -18.547 1 98 468 LEU A C 1
ATOM 3747 O O . LEU A 1 468 ? 5.305 -31.859 -17.734 1 98 468 LEU A O 1
ATOM 3751 N N . SER A 1 469 ? 4.625 -29.953 -18.656 1 97.44 469 SER A N 1
ATOM 3752 C CA . SER A 1 469 ? 5.512 -29.141 -17.812 1 97.44 469 SER A CA 1
ATOM 3753 C C . SER A 1 469 ? 5.176 -29.312 -16.344 1 97.44 469 SER A C 1
ATOM 3755 O O . SER A 1 469 ? 6.074 -29.516 -15.516 1 97.44 469 SER A O 1
ATOM 3757 N N . TYR A 1 470 ? 3.906 -29.25 -16.016 1 97.81 470 TYR A N 1
ATOM 3758 C CA . TYR A 1 470 ? 3.488 -29.406 -14.633 1 97.81 470 TYR A CA 1
ATOM 3759 C C . TYR A 1 470 ? 3.756 -30.828 -14.141 1 97.81 470 TYR A C 1
ATOM 3761 O O . TYR A 1 470 ? 4.129 -31.016 -12.984 1 97.81 470 TYR A O 1
ATOM 3769 N N . GLY A 1 471 ? 3.594 -31.75 -15.008 1 96.5 471 GLY A N 1
ATOM 3770 C CA . GLY A 1 471 ? 3.926 -33.125 -14.648 1 96.5 471 GLY A CA 1
ATOM 3771 C C . GLY A 1 471 ? 5.391 -33.312 -14.312 1 96.5 471 GLY A C 1
ATOM 3772 O O . GLY A 1 471 ? 5.723 -33.969 -13.32 1 96.5 471 GLY A O 1
ATOM 3773 N N . ILE A 1 472 ? 6.215 -32.688 -15.07 1 96.19 472 ILE A N 1
ATOM 3774 C CA . ILE A 1 472 ? 7.656 -32.812 -14.898 1 96.19 472 ILE A CA 1
ATOM 3775 C C . ILE A 1 472 ? 8.07 -32.25 -13.547 1 96.19 472 ILE A C 1
ATOM 3777 O O . ILE A 1 472 ? 8.922 -32.812 -12.859 1 96.19 472 ILE A O 1
ATOM 3781 N N . ILE A 1 473 ? 7.391 -31.172 -13.188 1 95.62 473 ILE A N 1
ATOM 3782 C CA . ILE A 1 473 ? 7.848 -30.516 -11.961 1 95.62 473 ILE A CA 1
ATOM 3783 C C . ILE A 1 473 ? 7.129 -31.125 -10.758 1 95.62 473 ILE A C 1
ATOM 3785 O O . ILE A 1 473 ? 7.215 -30.609 -9.648 1 95.62 473 ILE A O 1
ATOM 3789 N N . GLY A 1 474 ? 6.352 -32.125 -11 1 93.44 474 GLY A N 1
ATOM 3790 C CA . GLY A 1 474 ? 5.973 -32.938 -9.859 1 93.44 474 GLY A CA 1
ATOM 3791 C C . GLY A 1 474 ? 4.5 -32.844 -9.508 1 93.44 474 GLY A C 1
ATOM 3792 O O . GLY A 1 474 ? 4.074 -33.281 -8.438 1 93.44 474 GLY A O 1
ATOM 3793 N N . PHE A 1 475 ? 3.656 -32.281 -10.328 1 95.56 475 PHE A N 1
ATOM 3794 C CA . PHE A 1 475 ? 2.219 -32.25 -10.078 1 95.56 475 PHE A CA 1
ATOM 3795 C C . PHE A 1 475 ? 1.526 -33.406 -10.805 1 95.56 475 PHE A C 1
ATOM 3797 O O . PHE A 1 475 ? 1.294 -33.312 -12.016 1 95.56 475 PHE A O 1
ATOM 3804 N N . PRO A 1 476 ? 1.177 -34.375 -10.109 1 93.75 476 PRO A N 1
ATOM 3805 C CA . PRO A 1 476 ? 0.643 -35.531 -10.812 1 93.75 476 PRO A CA 1
ATOM 3806 C C . PRO A 1 476 ? -0.836 -35.375 -11.156 1 93.75 476 PRO A C 1
ATOM 3808 O O . PRO A 1 476 ? -1.296 -35.938 -12.156 1 93.75 476 PRO A O 1
ATOM 3811 N N . PHE A 1 477 ? -1.566 -34.719 -10.289 1 96.44 477 PHE A N 1
ATOM 3812 C CA . PHE A 1 477 ? -3.002 -34.562 -10.484 1 96.44 477 PHE A CA 1
ATOM 3813 C C . PHE A 1 477 ? -3.314 -33.188 -11.055 1 96.44 477 PHE A C 1
ATOM 3815 O O . PHE A 1 477 ? -3.348 -32.188 -10.32 1 96.44 477 PHE A O 1
ATOM 3822 N N . LEU A 1 478 ? -3.596 -33.219 -12.32 1 97.94 478 LEU A N 1
ATOM 3823 C CA . LEU A 1 478 ? -3.85 -31.969 -13.039 1 97.94 478 LEU A CA 1
ATOM 3824 C C . LEU A 1 478 ? -5.262 -31.953 -13.617 1 97.94 478 LEU A C 1
ATOM 3826 O O . LEU A 1 478 ? -5.785 -33 -14.016 1 97.94 478 LEU A O 1
ATOM 3830 N N . MET A 1 479 ? -5.82 -30.828 -13.602 1 97.75 479 MET A N 1
ATOM 3831 C CA . MET A 1 479 ? -7.168 -30.641 -14.141 1 97.75 479 MET A CA 1
ATOM 3832 C C . MET A 1 479 ? -7.18 -29.578 -15.234 1 97.75 479 MET A C 1
ATOM 3834 O O . MET A 1 479 ? -6.961 -28.406 -14.961 1 97.75 479 MET A O 1
ATOM 3838 N N . PRO A 1 480 ? -7.434 -29.984 -16.484 1 97.56 480 PRO A N 1
ATOM 3839 C CA . PRO A 1 480 ? -7.555 -29 -17.547 1 97.56 480 PRO A CA 1
ATOM 3840 C C . PRO A 1 480 ? -8.82 -28.156 -17.422 1 97.56 480 PRO A C 1
ATOM 3842 O O . PRO A 1 480 ? -9.734 -28.516 -16.672 1 97.56 480 PRO A O 1
ATOM 3845 N N . GLY A 1 481 ? -8.859 -27.047 -18.172 1 96.19 481 GLY A N 1
ATOM 3846 C CA . GLY A 1 481 ? -10.062 -26.234 -18.25 1 96.19 481 GLY A CA 1
ATOM 3847 C C . GLY A 1 481 ? -11.18 -26.906 -19.031 1 96.19 481 GLY A C 1
ATOM 3848 O O . GLY A 1 481 ? -11.039 -28.047 -19.484 1 96.19 481 GLY A O 1
ATOM 3849 N N . PRO A 1 482 ? -12.227 -26.156 -19.188 1 97 482 PRO A N 1
ATOM 3850 C CA . PRO A 1 482 ? -13.375 -26.734 -19.875 1 97 482 PRO A CA 1
ATOM 3851 C C . PRO A 1 482 ? -13.141 -26.891 -21.375 1 97 482 PRO A C 1
ATOM 3853 O O . PRO A 1 482 ? -12.391 -26.125 -21.984 1 97 482 PRO A O 1
ATOM 3856 N N . VAL A 1 483 ? -13.82 -27.906 -21.906 1 97.75 483 VAL A N 1
ATOM 3857 C CA . VAL A 1 483 ? -13.789 -28.125 -23.344 1 97.75 483 VAL A CA 1
ATOM 3858 C C . VAL A 1 483 ? -14.258 -26.875 -24.078 1 97.75 483 VAL A C 1
ATOM 3860 O O . VAL A 1 483 ? -15.305 -26.312 -23.766 1 97.75 483 VAL A O 1
ATOM 3863 N N . GLY A 1 484 ? -13.461 -26.438 -24.938 1 95.94 484 GLY A N 1
ATOM 3864 C CA . GLY A 1 484 ? -13.82 -25.25 -25.703 1 95.94 484 GLY A CA 1
ATOM 3865 C C . GLY A 1 484 ? -13.133 -24 -25.219 1 95.94 484 GLY A C 1
ATOM 3866 O O . GLY A 1 484 ? -13.164 -22.969 -25.891 1 95.94 484 GLY A O 1
ATOM 3867 N N . GLY A 1 485 ? -12.609 -24.016 -24.047 1 93.69 485 GLY A N 1
ATOM 3868 C CA . GLY A 1 485 ? -11.852 -22.875 -23.562 1 93.69 485 GLY A CA 1
ATOM 3869 C C . GLY A 1 485 ? -12.555 -22.125 -22.438 1 93.69 485 GLY A C 1
ATOM 3870 O O . GLY A 1 485 ? -13.727 -22.359 -22.172 1 93.69 485 GLY A O 1
ATOM 3871 N N . ASP A 1 486 ? -11.898 -21.172 -21.812 1 89.81 486 ASP A N 1
ATOM 3872 C CA . ASP A 1 486 ? -12.375 -20.469 -20.625 1 89.81 486 ASP A CA 1
ATOM 3873 C C . ASP A 1 486 ? -12.875 -19.062 -20.969 1 89.81 486 ASP A C 1
ATOM 3875 O O . ASP A 1 486 ? -13.781 -18.547 -20.312 1 89.81 486 ASP A O 1
ATOM 3879 N N . PHE A 1 487 ? -12.258 -18.453 -21.906 1 84.75 487 PHE A N 1
ATOM 3880 C CA . PHE A 1 487 ? -12.625 -17.094 -22.25 1 84.75 487 PHE A CA 1
ATOM 3881 C C . PHE A 1 487 ? -12.297 -16.797 -23.719 1 84.75 487 PHE A C 1
ATOM 3883 O O . PHE A 1 487 ? -11.688 -17.625 -24.391 1 84.75 487 PHE A O 1
ATOM 3890 N N . VAL A 1 488 ? -12.969 -15.68 -24.188 1 78.75 488 VAL A N 1
ATOM 3891 C CA . VAL A 1 488 ? -12.586 -15.195 -25.516 1 78.75 488 VAL A CA 1
ATOM 3892 C C . VAL A 1 488 ? -12.07 -13.766 -25.406 1 78.75 488 VAL A C 1
ATOM 3894 O O . VAL A 1 488 ? -12.75 -12.883 -24.875 1 78.75 488 VAL A O 1
ATOM 3897 N N . LEU A 1 489 ? -10.922 -13.359 -25.484 1 67 489 LEU A N 1
ATOM 3898 C CA . LEU A 1 489 ? -10.414 -11.992 -25.562 1 67 489 LEU A CA 1
ATOM 3899 C C . LEU A 1 489 ? -9.742 -11.742 -26.922 1 67 489 LEU A C 1
ATOM 3901 O O . LEU A 1 489 ? -9.109 -12.648 -27.469 1 67 489 LEU A O 1
ATOM 3905 N N . PRO A 1 490 ? -10.141 -10.547 -27.609 1 58.84 490 PRO A N 1
ATOM 3906 C CA . PRO A 1 490 ? -9.305 -10.25 -28.766 1 58.84 490 PRO A CA 1
ATOM 3907 C C . PRO A 1 490 ? -7.816 -10.273 -28.453 1 58.84 490 PRO A C 1
ATOM 3909 O O . PRO A 1 490 ? -7.398 -9.781 -27.406 1 58.84 490 PRO A O 1
ATOM 3912 N N . THR A 1 491 ? -7.102 -11.219 -28.844 1 52 491 THR A N 1
ATOM 3913 C CA . THR A 1 491 ? -5.691 -11.5 -28.594 1 52 491 THR A CA 1
ATOM 3914 C C . THR A 1 491 ? -4.918 -10.203 -28.359 1 52 491 THR A C 1
ATOM 3916 O O . THR A 1 491 ? -3.998 -10.164 -27.547 1 52 491 THR A O 1
ATOM 3919 N N . GLN A 1 492 ? -5.195 -9.156 -29.078 1 52.19 492 GLN A N 1
ATOM 3920 C CA . GLN A 1 492 ? -4.41 -7.93 -29.094 1 52.19 492 GLN A CA 1
ATOM 3921 C C . GLN A 1 492 ? -4.574 -7.172 -27.766 1 52.19 492 GLN A C 1
ATOM 3923 O O . GLN A 1 492 ? -3.738 -6.336 -27.422 1 52.19 492 GLN A O 1
ATOM 3928 N N . GLN A 1 493 ? -5.582 -7.488 -27.031 1 55.16 493 GLN A N 1
ATOM 3929 C CA . GLN A 1 493 ? -5.992 -6.605 -25.938 1 55.16 493 GLN A CA 1
ATOM 3930 C C . GLN A 1 493 ? -5.574 -7.168 -24.578 1 55.16 493 GLN A C 1
ATOM 3932 O O . GLN A 1 493 ? -5.848 -6.566 -23.547 1 55.16 493 GLN A O 1
ATOM 3937 N N . LEU A 1 494 ? -4.82 -8.305 -24.594 1 57.66 494 LEU A N 1
ATOM 3938 C CA . LEU A 1 494 ? -4.57 -8.852 -23.266 1 57.66 494 LEU A CA 1
ATOM 3939 C C . LEU A 1 494 ? -3.33 -8.219 -22.641 1 57.66 494 LEU A C 1
ATOM 3941 O O . LEU A 1 494 ? -2.568 -8.891 -21.938 1 57.66 494 LEU A O 1
ATOM 3945 N N . LYS A 1 495 ? -3.154 -6.996 -22.578 1 62.56 495 LYS A N 1
ATOM 3946 C CA . LYS A 1 495 ? -1.987 -6.375 -21.953 1 62.56 495 LYS A CA 1
ATOM 3947 C C . LYS A 1 495 ? -2.186 -6.211 -20.453 1 62.56 495 LYS A C 1
ATOM 3949 O O . LYS A 1 495 ? -1.469 -5.441 -19.797 1 62.56 495 LYS A O 1
ATOM 3954 N N . LYS A 1 496 ? -3.18 -7.031 -19.938 1 74.25 496 LYS A N 1
ATOM 3955 C CA . LYS A 1 496 ? -3.436 -6.949 -18.5 1 74.25 496 LYS A CA 1
ATOM 3956 C C . LYS A 1 496 ? -3.641 -8.336 -17.891 1 74.25 496 LYS A C 1
ATOM 3958 O O . LYS A 1 496 ? -3.904 -9.305 -18.625 1 74.25 496 LYS A O 1
ATOM 3963 N N . MET A 1 497 ? -3.412 -8.5 -16.625 1 81.19 497 MET A N 1
ATOM 3964 C CA . MET A 1 497 ? -3.664 -9.758 -15.922 1 81.19 497 MET A CA 1
ATOM 3965 C C . MET A 1 497 ? -5.141 -10.125 -15.984 1 81.19 497 MET A C 1
ATOM 3967 O O . MET A 1 497 ? -6.004 -9.336 -15.602 1 81.19 497 MET A O 1
ATOM 3971 N N . TYR A 1 498 ? -5.457 -11.203 -16.516 1 79.31 498 TYR A N 1
ATOM 3972 C CA . TYR A 1 498 ? -6.852 -11.586 -16.719 1 79.31 498 TYR A CA 1
ATOM 3973 C C . TYR A 1 498 ? -7.582 -11.703 -15.383 1 79.31 498 TYR A C 1
ATOM 3975 O O . TYR A 1 498 ? -8.789 -11.445 -15.305 1 79.31 498 TYR A O 1
ATOM 3983 N N . SER A 1 499 ? -6.805 -12.031 -14.359 1 79.88 499 SER A N 1
ATOM 3984 C CA . SER A 1 499 ? -7.438 -12.273 -13.07 1 79.88 499 SER A CA 1
ATOM 3985 C C . SER A 1 499 ? -7.918 -10.969 -12.445 1 79.88 499 SER A C 1
ATOM 3987 O O . SER A 1 499 ? -8.594 -10.977 -11.406 1 79.88 499 SER A O 1
ATOM 3989 N N . PHE A 1 500 ? -7.648 -9.781 -13.055 1 77.12 500 PHE A N 1
ATOM 3990 C CA . PHE A 1 500 ? -8.094 -8.492 -12.523 1 77.12 500 PHE A CA 1
ATOM 3991 C C . PHE A 1 500 ? -9.43 -8.094 -13.133 1 77.12 500 PHE A C 1
ATOM 3993 O O . PHE A 1 500 ? -10.047 -7.121 -12.688 1 77.12 500 PHE A O 1
ATOM 4000 N N . TYR A 1 501 ? -9.875 -8.977 -14.102 1 75.19 501 TYR A N 1
ATOM 4001 C CA . TYR A 1 501 ? -11.086 -8.57 -14.805 1 75.19 501 TYR A CA 1
ATOM 4002 C C . TYR A 1 501 ? -12.086 -9.711 -14.883 1 75.19 501 TYR A C 1
ATOM 4004 O O . TYR A 1 501 ? -11.711 -10.883 -14.797 1 75.19 501 TYR A O 1
ATOM 4012 N N . GLU A 1 502 ? -13.281 -9.312 -15 1 74.31 502 GLU A N 1
ATOM 4013 C CA . GLU A 1 502 ? -14.344 -10.281 -15.273 1 74.31 502 GLU A CA 1
ATOM 4014 C C . GLU A 1 502 ? -14.414 -10.609 -16.766 1 74.31 502 GLU A C 1
ATOM 4016 O O . GLU A 1 502 ? -14.359 -9.711 -17.609 1 74.31 502 GLU A O 1
ATOM 4021 N N . PHE A 1 503 ? -14.359 -11.93 -17.016 1 73.94 503 PHE A N 1
ATOM 4022 C CA . PHE A 1 503 ? -14.453 -12.336 -18.406 1 73.94 503 PHE A CA 1
ATOM 4023 C C . PHE A 1 503 ? -15.852 -12.867 -18.719 1 73.94 503 PHE A C 1
ATOM 4025 O O . PHE A 1 503 ? -16.469 -13.516 -17.875 1 73.94 503 PHE A O 1
ATOM 4032 N N . GLU A 1 504 ? -16.125 -12.57 -19.875 1 78.56 504 GLU A N 1
ATOM 4033 C CA . GLU A 1 504 ? -17.375 -13.148 -20.359 1 78.56 504 GLU A CA 1
ATOM 4034 C C . GLU A 1 504 ? -17.188 -14.609 -20.766 1 78.56 504 GLU A C 1
ATOM 4036 O O . GLU A 1 504 ? -16.109 -15 -21.188 1 78.56 504 GLU A O 1
ATOM 4041 N N . LEU A 1 505 ? -18.234 -15.359 -20.5 1 83 505 LEU A N 1
ATOM 4042 C CA . LEU A 1 505 ? -18.234 -16.719 -21.031 1 83 505 LEU A CA 1
ATOM 4043 C C . LEU A 1 505 ? -18 -16.703 -22.547 1 83 505 LEU A C 1
ATOM 4045 O O . LEU A 1 505 ? -18.609 -15.898 -23.266 1 83 505 LEU A O 1
ATOM 4049 N N . PRO A 1 506 ? -17.078 -17.547 -22.906 1 86.31 506 PRO A N 1
ATOM 4050 C CA . PRO A 1 506 ? -16.875 -17.594 -24.359 1 86.31 506 PRO A CA 1
ATOM 4051 C C . PRO A 1 506 ? -18.094 -18.078 -25.125 1 86.31 506 PRO A C 1
ATOM 4053 O O . PRO A 1 506 ? -18.812 -18.969 -24.641 1 86.31 506 PRO A O 1
ATOM 4056 N N . PRO A 1 507 ? -18.219 -17.5 -26.266 1 89.44 507 PRO A N 1
ATOM 4057 C CA . PRO A 1 507 ? -19.281 -18.047 -27.109 1 89.44 507 PRO A CA 1
ATOM 4058 C C . PRO A 1 507 ? -19.016 -19.5 -27.516 1 89.44 507 PRO A C 1
ATOM 4060 O O . PRO A 1 507 ? -17.906 -20 -27.344 1 89.44 507 PRO A O 1
ATOM 4063 N N . LEU A 1 508 ? -20.094 -20.141 -27.938 1 92.81 508 LEU A N 1
ATOM 4064 C CA . LEU A 1 508 ? -19.953 -21.5 -28.453 1 92.81 508 LEU A CA 1
ATOM 4065 C C . LEU A 1 508 ? -18.875 -21.562 -29.531 1 92.81 508 LEU A C 1
ATOM 4067 O O . LEU A 1 508 ? -18.984 -20.891 -30.562 1 92.81 508 LEU A O 1
ATOM 4071 N N . PRO A 1 509 ? -17.828 -22.375 -29.297 1 94.69 509 PRO A N 1
ATOM 4072 C CA . PRO A 1 509 ? -16.75 -22.422 -30.281 1 94.69 509 PRO A CA 1
ATOM 4073 C C . PRO A 1 509 ? -17.188 -23.062 -31.594 1 94.69 509 PRO A C 1
ATOM 4075 O O . PRO A 1 509 ? -18.219 -23.734 -31.641 1 94.69 509 PRO A O 1
ATOM 4078 N N . ASP A 1 510 ? -16.281 -22.797 -32.594 1 95.12 510 ASP A N 1
ATOM 4079 C CA . ASP A 1 510 ? -16.516 -23.5 -33.844 1 95.12 510 ASP A CA 1
ATOM 4080 C C . ASP A 1 510 ? -16.531 -25 -33.656 1 95.12 510 ASP A C 1
ATOM 4082 O O . ASP A 1 510 ? -15.789 -25.547 -32.812 1 95.12 510 ASP A O 1
ATOM 4086 N N . LYS A 1 511 ? -17.344 -25.656 -34.5 1 96.12 511 LYS A N 1
ATOM 4087 C CA . LYS A 1 511 ? -17.547 -27.094 -34.375 1 96.12 511 LYS A CA 1
ATOM 4088 C C . LYS A 1 511 ? -16.219 -27.844 -34.438 1 96.12 511 LYS A C 1
ATOM 4090 O O . LYS A 1 511 ? -15.984 -28.75 -33.625 1 96.12 511 LYS A O 1
ATOM 4095 N N . ASP A 1 512 ? -15.422 -27.5 -35.344 1 96.94 512 ASP A N 1
ATOM 4096 C CA . ASP A 1 512 ? -14.141 -28.188 -35.531 1 96.94 512 ASP A CA 1
ATOM 4097 C C . ASP A 1 512 ? -13.266 -28.031 -34.281 1 96.94 512 ASP A C 1
ATOM 4099 O O . ASP A 1 512 ? -12.68 -29.016 -33.812 1 96.94 512 ASP A O 1
ATOM 4103 N N . LEU A 1 513 ? -13.188 -26.859 -33.781 1 97.38 513 LEU A N 1
ATOM 4104 C CA . LEU A 1 513 ? -12.398 -26.594 -32.594 1 97.38 513 LEU A CA 1
ATOM 4105 C C . LEU A 1 513 ? -12.938 -27.375 -31.391 1 97.38 513 LEU A C 1
ATOM 4107 O O . LEU A 1 513 ? -12.164 -27.969 -30.641 1 97.38 513 LEU A O 1
ATOM 4111 N N . TYR A 1 514 ? -14.25 -27.328 -31.219 1 98 514 TYR A N 1
ATOM 4112 C CA . TYR A 1 514 ? -14.883 -28 -30.094 1 98 514 TYR A CA 1
ATOM 4113 C C . TYR A 1 514 ? -14.625 -29.5 -30.156 1 98 514 TYR A C 1
ATOM 4115 O O . TYR A 1 514 ? -14.297 -30.125 -29.141 1 98 514 TYR A O 1
ATOM 4123 N N . VAL A 1 515 ? -14.773 -30.078 -31.297 1 97.94 515 VAL A N 1
ATOM 4124 C CA . VAL A 1 515 ? -14.609 -31.531 -31.469 1 97.94 515 VAL A CA 1
ATOM 4125 C C . VAL A 1 515 ? -13.164 -31.922 -31.172 1 97.94 515 VAL A C 1
ATOM 4127 O O . VAL A 1 515 ? -12.922 -32.875 -30.438 1 97.94 515 VAL A O 1
ATOM 4130 N N . ARG A 1 516 ? -12.227 -31.203 -31.719 1 98.5 516 ARG A N 1
ATOM 4131 C CA . ARG A 1 516 ? -10.82 -31.516 -31.484 1 98.5 516 ARG A CA 1
ATOM 4132 C C . ARG A 1 516 ? -10.453 -31.312 -30.031 1 98.5 516 ARG A C 1
ATOM 4134 O O . ARG A 1 516 ? -9.656 -32.062 -29.469 1 98.5 516 ARG A O 1
ATOM 4141 N N . TRP A 1 517 ? -11.047 -30.297 -29.453 1 98.56 517 TRP A N 1
ATOM 4142 C CA . TRP A 1 517 ? -10.836 -30.047 -28.031 1 98.56 517 TRP A CA 1
ATOM 4143 C C . TRP A 1 517 ? -11.359 -31.219 -27.188 1 98.56 517 TRP A C 1
ATOM 4145 O O . TRP A 1 517 ? -10.695 -31.672 -26.266 1 98.56 517 TRP A O 1
ATOM 4155 N N . LEU A 1 518 ? -12.555 -31.625 -27.5 1 98.44 518 LEU A N 1
ATOM 4156 C CA . LEU A 1 518 ? -13.172 -32.75 -26.797 1 98.44 518 LEU A CA 1
ATOM 4157 C C . LEU A 1 518 ? -12.352 -34.031 -26.969 1 98.44 518 LEU A C 1
ATOM 4159 O O . LEU A 1 518 ? -12.227 -34.812 -26.047 1 98.44 518 LEU A O 1
ATOM 4163 N N . GLN A 1 519 ? -11.828 -34.219 -28.141 1 98.62 519 GLN A N 1
ATOM 4164 C CA . GLN A 1 519 ? -10.977 -35.375 -28.422 1 98.62 519 GLN A CA 1
ATOM 4165 C C . GLN A 1 519 ? -9.742 -35.344 -27.516 1 98.62 519 GLN A C 1
ATOM 4167 O O . GLN A 1 519 ? -9.398 -36.375 -26.938 1 98.62 519 GLN A O 1
ATOM 4172 N N . LEU A 1 520 ? -9.117 -34.25 -27.391 1 98.75 520 LEU A N 1
ATOM 4173 C CA . LEU A 1 520 ? -7.98 -34.125 -26.484 1 98.75 520 LEU A CA 1
ATOM 4174 C C . LEU A 1 520 ? -8.414 -34.375 -25.031 1 98.75 520 LEU A C 1
ATOM 4176 O O . LEU A 1 520 ? -7.805 -35.156 -24.312 1 98.75 520 LEU A O 1
ATOM 4180 N N . ALA A 1 521 ? -9.453 -33.719 -24.625 1 98.56 521 ALA A N 1
ATOM 4181 C CA . ALA A 1 521 ? -9.914 -33.719 -23.234 1 98.56 521 ALA A CA 1
ATOM 4182 C C . ALA A 1 521 ? -10.305 -35.156 -22.797 1 98.56 521 ALA A C 1
ATOM 4184 O O . ALA A 1 521 ? -10.18 -35.5 -21.625 1 98.56 521 ALA A O 1
ATOM 4185 N N . THR A 1 522 ? -10.766 -35.906 -23.688 1 98.38 522 THR A N 1
ATOM 4186 C CA . THR A 1 522 ? -11.188 -37.281 -23.422 1 98.38 522 THR A CA 1
ATOM 4187 C C . THR A 1 522 ? -10.062 -38.094 -22.797 1 98.38 522 THR A C 1
ATOM 4189 O O . THR A 1 522 ? -10.312 -39 -21.984 1 98.38 522 THR A O 1
ATOM 4192 N N . PHE A 1 523 ? -8.867 -37.719 -23.078 1 98.62 523 PHE A N 1
ATOM 4193 C CA . PHE A 1 523 ? -7.73 -38.531 -22.641 1 98.62 523 PHE A CA 1
ATOM 4194 C C . PHE A 1 523 ? -7.004 -37.844 -21.484 1 98.62 523 PHE A C 1
ATOM 4196 O O . PHE A 1 523 ? -5.973 -38.344 -21.016 1 98.62 523 PHE A O 1
ATOM 4203 N N . LEU A 1 524 ? -7.465 -36.75 -21.031 1 98.56 524 LEU A N 1
ATOM 4204 C CA . LEU A 1 524 ? -6.871 -36.031 -19.906 1 98.56 524 LEU A CA 1
ATOM 4205 C C . LEU A 1 524 ? -7.504 -36.469 -18.578 1 98.56 524 LEU A C 1
ATOM 4207 O O . LEU A 1 524 ? -8.547 -37.125 -18.578 1 98.56 524 LEU A O 1
ATOM 4211 N N . PRO A 1 525 ? -6.875 -36.156 -17.453 1 98.12 525 PRO A N 1
ATOM 4212 C CA . PRO A 1 525 ? -7.301 -36.719 -16.172 1 98.12 525 PRO A CA 1
ATOM 4213 C C . PRO A 1 525 ? -8.727 -36.344 -15.805 1 98.12 525 PRO A C 1
ATOM 4215 O O . PRO A 1 525 ? -9.484 -37.188 -15.305 1 98.12 525 PRO A O 1
ATOM 4218 N N . VAL A 1 526 ? -9.078 -35.125 -16 1 98.19 526 VAL A N 1
ATOM 4219 C CA . VAL A 1 526 ? -10.414 -34.625 -15.641 1 98.19 526 VAL A CA 1
ATOM 4220 C C . VAL A 1 526 ? -11.094 -34.062 -16.875 1 98.19 526 VAL A C 1
ATOM 4222 O O . VAL A 1 526 ? -10.477 -33.312 -17.641 1 98.19 526 VAL A O 1
ATOM 4225 N N . LEU A 1 527 ? -12.297 -34.5 -17.094 1 97.88 527 LEU A N 1
ATOM 4226 C CA . LEU A 1 527 ? -13.109 -33.938 -18.172 1 97.88 527 LEU A CA 1
ATOM 4227 C C . LEU A 1 527 ? -14 -32.812 -17.641 1 97.88 527 LEU A C 1
ATOM 4229 O O . LEU A 1 527 ? -14.82 -33.031 -16.75 1 97.88 527 LEU A O 1
ATOM 4233 N N . ARG A 1 528 ? -13.836 -31.594 -18.141 1 97.56 528 ARG A N 1
ATOM 4234 C CA . ARG A 1 528 ? -14.539 -30.406 -17.672 1 97.56 528 ARG A CA 1
ATOM 4235 C C . ARG A 1 528 ? -15.312 -29.734 -18.797 1 97.56 528 ARG A C 1
ATOM 4237 O O . ARG A 1 528 ? -14.82 -29.641 -19.922 1 97.56 528 ARG A O 1
ATOM 4244 N N . PHE A 1 529 ? -16.578 -29.344 -18.484 1 96.88 529 PHE A N 1
ATOM 4245 C CA . PHE A 1 529 ? -17.422 -28.734 -19.5 1 96.88 529 PHE A CA 1
ATOM 4246 C C . PHE A 1 529 ? -18.047 -27.453 -19 1 96.88 529 PHE A C 1
ATOM 4248 O O . PHE A 1 529 ? -18.312 -27.312 -17.812 1 96.88 529 PHE A O 1
ATOM 4255 N N . THR A 1 530 ? -18.156 -26.547 -19.906 1 94.81 530 THR A N 1
ATOM 4256 C CA . THR A 1 530 ? -19.078 -25.422 -19.766 1 94.81 530 THR A CA 1
ATOM 4257 C C . THR A 1 530 ? -20.156 -25.469 -20.844 1 94.81 530 THR A C 1
ATOM 4259 O O . THR A 1 530 ? -21.344 -25.547 -20.547 1 94.81 530 THR A O 1
ATOM 4262 N N . HIS A 1 531 ? -19.703 -25.594 -22.062 1 95.25 531 HIS A N 1
ATOM 4263 C CA . HIS A 1 531 ? -20.594 -25.812 -23.203 1 95.25 531 HIS A CA 1
ATOM 4264 C C . HIS A 1 531 ? -20.812 -27.297 -23.438 1 95.25 531 HIS A C 1
ATOM 4266 O O . HIS A 1 531 ? -19.859 -28.078 -23.453 1 95.25 531 HIS A O 1
ATOM 4272 N N . LEU A 1 532 ? -22.031 -27.656 -23.656 1 95.62 532 LEU A N 1
ATOM 4273 C CA . LEU A 1 532 ? -22.391 -29.047 -23.906 1 95.62 532 LEU A CA 1
ATOM 4274 C C . LEU A 1 532 ? -22.375 -29.344 -25.406 1 95.62 532 LEU A C 1
ATOM 4276 O O . LEU A 1 532 ? -22.688 -28.484 -26.219 1 95.62 532 LEU A O 1
ATOM 4280 N N . PRO A 1 533 ? -22.016 -30.609 -25.703 1 95.62 533 PRO A N 1
ATOM 4281 C CA . PRO A 1 533 ? -22.031 -30.984 -27.125 1 95.62 533 PRO A CA 1
ATOM 4282 C C . PRO A 1 533 ? -23.406 -30.812 -27.75 1 95.62 533 PRO A C 1
ATOM 4284 O O . PRO A 1 533 ? -23.516 -30.484 -28.938 1 95.62 533 PRO A O 1
ATOM 4287 N N . SER A 1 534 ? -24.516 -30.906 -26.969 1 94.94 534 SER A N 1
ATOM 4288 C CA . SER A 1 534 ? -25.875 -30.828 -27.484 1 94.94 534 SER A CA 1
ATOM 4289 C C . SER A 1 534 ? -26.219 -29.406 -27.938 1 94.94 534 SER A C 1
ATOM 4291 O O . SER A 1 534 ? -27.188 -29.219 -28.672 1 94.94 534 SER A O 1
ATOM 4293 N N . GLU A 1 535 ? -25.438 -28.5 -27.516 1 95.44 535 GLU A N 1
ATOM 4294 C CA . GLU A 1 535 ? -25.719 -27.109 -27.875 1 95.44 535 GLU A CA 1
ATOM 4295 C C . GLU A 1 535 ? -25.531 -26.875 -29.375 1 95.44 535 GLU A C 1
ATOM 4297 O O . GLU A 1 535 ? -26.078 -25.922 -29.922 1 95.44 535 GLU A O 1
ATOM 4302 N N . TYR A 1 536 ? -24.781 -27.766 -30 1 96.25 536 TYR A N 1
ATOM 4303 C CA . TYR A 1 536 ? -24.547 -27.641 -31.438 1 96.25 536 TYR A CA 1
ATOM 4304 C C . TYR A 1 536 ? -25.766 -28.141 -32.219 1 96.25 536 TYR A C 1
ATOM 4306 O O . TYR A 1 536 ? -25.891 -27.875 -33.406 1 96.25 536 TYR A O 1
ATOM 4314 N N . ARG A 1 537 ? -26.781 -28.781 -31.703 1 92.62 537 ARG A N 1
ATOM 4315 C CA . ARG A 1 537 ? -27.938 -29.344 -32.375 1 92.62 537 ARG A CA 1
ATOM 4316 C C . ARG A 1 537 ? -27.531 -30.031 -33.688 1 92.62 537 ARG A C 1
ATOM 4318 O O . ARG A 1 537 ? -28.156 -29.828 -34.719 1 92.62 537 ARG A O 1
ATOM 4325 N N . ASP A 1 538 ? -26.328 -30.656 -33.562 1 95.62 538 ASP A N 1
ATOM 4326 C CA . ASP A 1 538 ? -25.734 -31.359 -34.688 1 95.62 538 ASP A CA 1
ATOM 4327 C C . ASP A 1 538 ? -25.516 -32.844 -34.344 1 95.62 538 ASP A C 1
ATOM 4329 O O . ASP A 1 538 ? -24.75 -33.156 -33.438 1 95.62 538 ASP A O 1
ATOM 4333 N N . GLU A 1 539 ? -26.062 -33.688 -35.188 1 94.94 539 GLU A N 1
ATOM 4334 C CA . GLU A 1 539 ? -26.016 -35.094 -34.906 1 94.94 539 GLU A CA 1
ATOM 4335 C C . GLU A 1 539 ? -24.578 -35.656 -35.031 1 94.94 539 GLU A C 1
ATOM 4337 O O . GLU A 1 539 ? -24.203 -36.562 -34.312 1 94.94 539 GLU A O 1
ATOM 4342 N N . SER A 1 540 ? -23.859 -35.094 -35.875 1 95.5 540 SER A N 1
ATOM 4343 C CA . SER A 1 540 ? -22.484 -35.531 -36.031 1 95.5 540 SER A CA 1
ATOM 4344 C C . SER A 1 540 ? -21.656 -35.25 -34.75 1 95.5 540 SER A C 1
ATOM 4346 O O . SER A 1 540 ? -20.875 -36.094 -34.344 1 95.5 540 SER A O 1
ATOM 4348 N N . VAL A 1 541 ? -21.844 -34.094 -34.188 1 96.44 541 VAL A N 1
ATOM 4349 C CA . VAL A 1 541 ? -21.141 -33.75 -32.938 1 96.44 541 VAL A CA 1
ATOM 4350 C C . VAL A 1 541 ? -21.578 -34.688 -31.812 1 96.44 541 VAL A C 1
ATOM 4352 O O . VAL A 1 541 ? -20.734 -35.156 -31.047 1 96.44 541 VAL A O 1
ATOM 4355 N N . THR A 1 542 ? -22.859 -34.906 -31.781 1 95.75 542 THR A N 1
ATOM 4356 C CA . THR A 1 542 ? -23.391 -35.781 -30.75 1 95.75 542 THR A CA 1
ATOM 4357 C C . THR A 1 542 ? -22.828 -37.219 -30.891 1 95.75 542 THR A C 1
ATOM 4359 O O . THR A 1 542 ? -22.469 -37.844 -29.906 1 95.75 542 THR A O 1
ATOM 4362 N N . ALA A 1 543 ? -22.797 -37.656 -32.125 1 96.69 543 ALA A N 1
ATOM 4363 C CA . ALA A 1 543 ? -22.281 -39 -32.375 1 96.69 543 ALA A CA 1
ATOM 4364 C C . ALA A 1 543 ? -20.812 -39.094 -31.969 1 96.69 543 ALA A C 1
ATOM 4366 O O . ALA A 1 543 ? -20.391 -40.094 -31.375 1 96.69 543 ALA A O 1
ATOM 4367 N N . ILE A 1 544 ? -20.094 -38.156 -32.312 1 97.44 544 ILE A N 1
ATOM 4368 C CA . ILE A 1 544 ? -18.672 -38.125 -31.938 1 97.44 544 ILE A CA 1
ATOM 4369 C C . ILE A 1 544 ? -18.531 -38.125 -30.422 1 97.44 544 ILE A C 1
ATOM 4371 O O . ILE A 1 544 ? -17.734 -38.875 -29.859 1 97.44 544 ILE A O 1
ATOM 4375 N N . ALA A 1 545 ? -19.281 -37.25 -29.75 1 97.56 545 ALA A N 1
ATOM 4376 C CA . ALA A 1 545 ? -19.234 -37.156 -28.297 1 97.56 545 ALA A CA 1
ATOM 4377 C C . ALA A 1 545 ? -19.562 -38.5 -27.641 1 97.56 545 ALA A C 1
ATOM 4379 O O . ALA A 1 545 ? -18.922 -38.875 -26.656 1 97.56 545 ALA A O 1
ATOM 4380 N N . LYS A 1 546 ? -20.547 -39.188 -28.172 1 97.06 546 LYS A N 1
ATOM 4381 C CA . LYS A 1 546 ? -20.938 -40.5 -27.641 1 97.06 546 LYS A CA 1
ATOM 4382 C C . LYS A 1 546 ? -19.812 -41.5 -27.797 1 97.06 546 LYS A C 1
ATOM 4384 O O . LYS A 1 546 ? -19.531 -42.281 -26.875 1 97.06 546 LYS A O 1
ATOM 4389 N N . GLU A 1 547 ? -19.297 -41.469 -28.922 1 97.25 547 GLU A N 1
ATOM 4390 C CA . GLU A 1 547 ? -18.172 -42.375 -29.172 1 97.25 547 GLU A CA 1
ATOM 4391 C C . GLU A 1 547 ? -17.016 -42.094 -28.234 1 97.25 547 GLU A C 1
ATOM 4393 O O . GLU A 1 547 ? -16.406 -43.031 -27.688 1 97.25 547 GLU A O 1
ATOM 4398 N N . LEU A 1 548 ? -16.672 -40.875 -28.125 1 97.81 548 LEU A N 1
ATOM 4399 C CA . LEU A 1 548 ? -15.57 -40.469 -27.25 1 97.81 548 LEU A CA 1
ATOM 4400 C C . LEU A 1 548 ? -15.875 -40.812 -25.797 1 97.81 548 LEU A C 1
ATOM 4402 O O . LEU A 1 548 ? -14.984 -41.219 -25.047 1 97.81 548 LEU A O 1
ATOM 4406 N N . ALA A 1 549 ? -17.125 -40.656 -25.391 1 97.44 549 ALA A N 1
ATOM 4407 C CA . ALA A 1 549 ? -17.531 -41.031 -24.047 1 97.44 549 ALA A CA 1
ATOM 4408 C C . ALA A 1 549 ? -17.297 -42.531 -23.797 1 97.44 549 ALA A C 1
ATOM 4410 O O . ALA A 1 549 ? -16.859 -42.938 -22.719 1 97.44 549 ALA A O 1
ATOM 4411 N N . ASN A 1 550 ? -17.641 -43.25 -24.766 1 96.81 550 ASN A N 1
ATOM 4412 C CA . ASN A 1 550 ? -17.453 -44.688 -24.672 1 96.81 550 ASN A CA 1
ATOM 4413 C C . ASN A 1 550 ? -15.969 -45.062 -24.562 1 96.81 550 ASN A C 1
ATOM 4415 O O . ASN A 1 550 ? -15.586 -45.875 -23.734 1 96.81 550 ASN A O 1
ATOM 4419 N N . ILE A 1 551 ? -15.188 -44.469 -25.406 1 97.19 551 ILE A N 1
ATOM 4420 C CA . ILE A 1 551 ? -13.742 -44.688 -25.375 1 97.19 551 ILE A CA 1
ATOM 4421 C C . ILE A 1 551 ? -13.195 -44.312 -24 1 97.19 551 ILE A C 1
ATOM 4423 O O . ILE A 1 551 ? -12.383 -45.062 -23.422 1 97.19 551 ILE A O 1
ATOM 4427 N N . ARG A 1 552 ? -13.594 -43.188 -23.469 1 97.75 552 ARG A N 1
ATOM 4428 C CA . ARG A 1 552 ? -13.109 -42.75 -22.156 1 97.75 552 ARG A CA 1
ATOM 4429 C C . ARG A 1 552 ? -13.477 -43.719 -21.062 1 97.75 552 ARG A C 1
ATOM 4431 O O . ARG A 1 552 ? -12.633 -44.094 -20.25 1 97.75 552 ARG A O 1
ATOM 4438 N N . GLN A 1 553 ? -14.695 -44.219 -21.047 1 96.06 553 GLN A N 1
ATOM 4439 C CA . GLN A 1 553 ? -15.18 -45.094 -19.984 1 96.06 553 GLN A CA 1
ATOM 4440 C C . GLN A 1 553 ? -14.523 -46.469 -20.047 1 96.06 553 GLN A C 1
ATOM 4442 O O . GLN A 1 553 ? -14.164 -47.031 -19.016 1 96.06 553 GLN A O 1
ATOM 4447 N N . THR A 1 554 ? -14.32 -46.938 -21.234 1 96.31 554 THR A N 1
ATOM 4448 C CA . THR A 1 554 ? -13.922 -48.344 -21.375 1 96.31 554 THR A CA 1
ATOM 4449 C C . THR A 1 554 ? -12.406 -48.469 -21.438 1 96.31 554 THR A C 1
ATOM 4451 O O . THR A 1 554 ? -11.844 -49.469 -21.016 1 96.31 554 THR A O 1
ATOM 4454 N N . THR A 1 555 ? -11.797 -47.469 -21.953 1 96.94 555 THR A N 1
ATOM 4455 C CA . THR A 1 555 ? -10.375 -47.594 -22.25 1 96.94 555 THR A CA 1
ATOM 4456 C C . THR A 1 555 ? -9.562 -46.594 -21.422 1 96.94 555 THR A C 1
ATOM 4458 O O . THR A 1 555 ? -8.578 -46.969 -20.781 1 96.94 555 THR A O 1
ATOM 4461 N N . VAL A 1 556 ? -9.93 -45.375 -21.391 1 98 556 VAL A N 1
ATOM 4462 C CA . VAL A 1 556 ? -9.102 -44.312 -20.844 1 98 556 VAL A CA 1
ATOM 4463 C C . VAL A 1 556 ? -9.18 -44.312 -19.328 1 98 556 VAL A C 1
ATOM 4465 O O . VAL A 1 556 ? -8.148 -44.25 -18.641 1 98 556 VAL A O 1
ATOM 4468 N N . VAL A 1 557 ? -10.367 -44.406 -18.703 1 97.81 557 VAL A N 1
ATOM 4469 C CA . VAL A 1 557 ? -10.57 -44.281 -17.266 1 97.81 557 VAL A CA 1
ATOM 4470 C C . VAL A 1 557 ? -9.797 -45.406 -16.547 1 97.81 557 VAL A C 1
ATOM 4472 O O . VAL A 1 557 ? -9.078 -45.125 -15.586 1 97.81 557 VAL A O 1
ATOM 4475 N N . PRO A 1 558 ? -9.922 -46.656 -17.047 1 97.44 558 PRO A N 1
ATOM 4476 C CA . PRO A 1 558 ? -9.117 -47.688 -16.391 1 97.44 558 PRO A CA 1
ATOM 4477 C C . PRO A 1 558 ? -7.625 -47.375 -16.406 1 97.44 558 PRO A C 1
ATOM 4479 O O . PRO A 1 558 ? -6.926 -47.625 -15.422 1 97.44 558 PRO A O 1
ATOM 4482 N N . MET A 1 559 ? -7.141 -46.812 -17.469 1 97.06 559 MET A N 1
ATOM 4483 C CA . MET A 1 559 ? -5.738 -46.438 -17.562 1 97.06 559 MET A CA 1
ATOM 4484 C C . MET A 1 559 ? -5.422 -45.312 -16.578 1 97.06 559 MET A C 1
ATOM 4486 O O . MET A 1 559 ? -4.398 -45.344 -15.891 1 97.06 559 MET A O 1
ATOM 4490 N N . LEU A 1 560 ? -6.285 -44.312 -16.516 1 98.25 560 LEU A N 1
ATOM 4491 C CA . LEU A 1 560 ? -6.09 -43.188 -15.617 1 98.25 560 LEU A CA 1
ATOM 4492 C C . LEU A 1 560 ? -6.07 -43.656 -14.164 1 98.25 560 LEU A C 1
ATOM 4494 O O . LEU A 1 560 ? -5.25 -43.219 -13.367 1 98.25 560 LEU A O 1
ATOM 4498 N N . GLU A 1 561 ? -6.965 -44.531 -13.773 1 97.31 561 GLU A N 1
ATOM 4499 C CA . GLU A 1 561 ? -7.035 -45.031 -12.414 1 97.31 561 GLU A CA 1
ATOM 4500 C C . GLU A 1 561 ? -5.77 -45.812 -12.047 1 97.31 561 GLU A C 1
ATOM 4502 O O . GLU A 1 561 ? -5.238 -45.656 -10.945 1 97.31 561 GLU A O 1
ATOM 4507 N N . ARG A 1 562 ? -5.371 -46.594 -12.977 1 96.62 562 ARG A N 1
ATOM 4508 C CA . ARG A 1 562 ? -4.152 -47.375 -12.75 1 96.62 562 ARG A CA 1
ATOM 4509 C C . ARG A 1 562 ? -2.965 -46.438 -12.492 1 96.62 562 ARG A C 1
ATOM 4511 O O . ARG A 1 562 ? -2.234 -46.625 -11.516 1 96.62 562 ARG A O 1
ATOM 4518 N N . TYR A 1 563 ? -2.838 -45.5 -13.273 1 96.62 563 TYR A N 1
ATOM 4519 C CA . TYR A 1 563 ? -1.643 -44.688 -13.172 1 96.62 563 TYR A CA 1
ATOM 4520 C C . TYR A 1 563 ? -1.823 -43.594 -12.133 1 96.62 563 TYR A C 1
ATOM 4522 O O . TYR A 1 563 ? -0.851 -42.969 -11.711 1 96.62 563 TYR A O 1
ATOM 4530 N N . ALA A 1 564 ? -3.062 -43.312 -11.758 1 95.75 564 ALA A N 1
ATOM 4531 C CA . ALA A 1 564 ? -3.262 -42.5 -10.562 1 95.75 564 ALA A CA 1
ATOM 4532 C C . ALA A 1 564 ? -2.674 -43.156 -9.328 1 95.75 564 ALA A C 1
ATOM 4534 O O . ALA A 1 564 ? -2.08 -42.5 -8.469 1 95.75 564 ALA A O 1
ATOM 4535 N N . SER A 1 565 ? -2.85 -44.438 -9.242 1 93.25 565 SER A N 1
ATOM 4536 C CA . SER A 1 565 ? -2.266 -45.188 -8.148 1 93.25 565 SER A CA 1
ATOM 4537 C C . SER A 1 565 ? -0.743 -45.125 -8.18 1 93.25 565 SER A C 1
ATOM 4539 O O . SER A 1 565 ? -0.097 -45 -7.141 1 93.25 565 SER A O 1
ATOM 4541 N N . VAL A 1 566 ? -0.207 -45.25 -9.359 1 92.94 566 VAL A N 1
ATOM 4542 C CA . VAL A 1 566 ? 1.239 -45.125 -9.523 1 92.94 566 VAL A CA 1
ATOM 4543 C C . VAL A 1 566 ? 1.71 -43.75 -9.102 1 92.94 566 VAL A C 1
ATOM 4545 O O . VAL A 1 566 ? 2.744 -43.594 -8.445 1 92.94 566 VAL A O 1
ATOM 4548 N N . ALA A 1 567 ? 0.954 -42.812 -9.562 1 92.5 567 ALA A N 1
ATOM 4549 C CA . ALA A 1 567 ? 1.278 -41.438 -9.18 1 92.5 567 ALA A CA 1
ATOM 4550 C C . ALA A 1 567 ? 1.285 -41.281 -7.664 1 92.5 567 ALA A C 1
ATOM 4552 O O . ALA A 1 567 ? 2.158 -40.594 -7.109 1 92.5 567 ALA A O 1
ATOM 4553 N N . MET A 1 568 ? 0.361 -41.875 -6.961 1 92 568 MET A N 1
ATOM 4554 C CA . MET A 1 568 ? 0.258 -41.812 -5.504 1 92 568 MET A CA 1
ATOM 4555 C C . MET A 1 568 ? 1.449 -42.5 -4.844 1 92 568 MET A C 1
ATOM 4557 O O . MET A 1 568 ? 1.907 -42.062 -3.783 1 92 568 MET A O 1
ATOM 4561 N N . ASP A 1 569 ? 1.952 -43.469 -5.516 1 90.56 569 ASP A N 1
ATOM 4562 C CA . ASP A 1 569 ? 3.033 -44.25 -4.949 1 90.56 569 ASP A CA 1
ATOM 4563 C C . ASP A 1 569 ? 4.395 -43.656 -5.262 1 90.56 569 ASP A C 1
ATOM 4565 O O . ASP A 1 569 ? 5.25 -43.531 -4.379 1 90.56 569 ASP A O 1
ATOM 4569 N N . ASP A 1 570 ? 4.52 -43.219 -6.559 1 87.94 570 ASP A N 1
ATOM 4570 C CA . ASP A 1 570 ? 5.867 -42.938 -7.035 1 87.94 570 ASP A CA 1
ATOM 4571 C C . ASP A 1 570 ? 6.023 -41.438 -7.312 1 87.94 570 ASP A C 1
ATOM 4573 O O . ASP A 1 570 ? 7.133 -40.938 -7.547 1 87.94 570 ASP A O 1
ATOM 4577 N N . GLY A 1 571 ? 4.914 -40.75 -7.359 1 86.88 571 GLY A N 1
ATOM 4578 C CA . GLY A 1 571 ? 4.977 -39.344 -7.613 1 86.88 571 GLY A CA 1
ATOM 4579 C C . GLY A 1 571 ? 5.07 -39 -9.086 1 86.88 571 GLY A C 1
ATOM 4580 O O . GLY A 1 571 ? 5.125 -37.812 -9.461 1 86.88 571 GLY A O 1
ATOM 4581 N N . LEU A 1 572 ? 5.035 -39.938 -9.961 1 90.31 572 LEU A N 1
ATOM 4582 C CA . LEU A 1 572 ? 5.098 -39.719 -11.398 1 90.31 572 LEU A CA 1
ATOM 4583 C C . LEU A 1 572 ? 3.766 -39.188 -11.922 1 90.31 572 LEU A C 1
ATOM 4585 O O . LEU A 1 572 ? 2.701 -39.594 -11.453 1 90.31 572 LEU A O 1
ATOM 4589 N N . PRO A 1 573 ? 3.834 -38.375 -12.852 1 93.44 573 PRO A N 1
ATOM 4590 C CA . PRO A 1 573 ? 2.58 -37.812 -13.375 1 93.44 573 PRO A CA 1
ATOM 4591 C C . PRO A 1 573 ? 1.758 -38.844 -14.141 1 93.44 573 PRO A C 1
ATOM 4593 O O . PRO A 1 573 ? 2.314 -39.812 -14.68 1 93.44 573 PRO A O 1
ATOM 4596 N N . ILE A 1 574 ? 0.494 -38.656 -14.133 1 97.12 574 ILE A N 1
ATOM 4597 C CA . ILE A 1 574 ? -0.396 -39.5 -14.914 1 97.12 574 ILE A CA 1
ATOM 4598 C C . ILE A 1 574 ? -0.153 -39.281 -16.406 1 97.12 574 ILE A C 1
ATOM 4600 O O . ILE A 1 574 ? 0.033 -40.219 -17.156 1 97.12 574 ILE A O 1
ATOM 4604 N N . ILE A 1 575 ? -0.148 -38 -16.734 1 98.06 575 ILE A N 1
ATOM 4605 C CA . ILE A 1 575 ? 0.162 -37.594 -18.094 1 98.06 575 ILE A CA 1
ATOM 4606 C C . ILE A 1 575 ? 1.664 -37.344 -18.234 1 98.06 575 ILE A C 1
ATOM 4608 O O . ILE A 1 575 ? 2.232 -36.5 -17.547 1 98.06 575 ILE A O 1
ATOM 4612 N N . ARG A 1 576 ? 2.281 -38.031 -19.203 1 97.56 576 ARG A N 1
ATOM 4613 C CA . ARG A 1 576 ? 3.74 -38.031 -19.25 1 97.56 576 ARG A CA 1
ATOM 4614 C C . ARG A 1 576 ? 4.238 -37.625 -20.641 1 97.56 576 ARG A C 1
ATOM 4616 O O . ARG A 1 576 ? 3.619 -37.969 -21.641 1 97.56 576 ARG A O 1
ATOM 4623 N N . PRO A 1 577 ? 5.344 -36.875 -20.641 1 97.62 577 PRO A N 1
ATOM 4624 C CA . PRO A 1 577 ? 6.043 -36.781 -21.922 1 97.62 577 PRO A CA 1
ATOM 4625 C C . PRO A 1 577 ? 6.617 -38.094 -22.406 1 97.62 577 PRO A C 1
ATOM 4627 O O . PRO A 1 577 ? 6.875 -39 -21.609 1 97.62 577 PRO A O 1
ATOM 4630 N N . LEU A 1 578 ? 6.883 -38.188 -23.641 1 97.5 578 LEU A N 1
ATOM 4631 C CA . LEU A 1 578 ? 7.27 -39.469 -24.234 1 97.5 578 LEU A CA 1
ATOM 4632 C C . LEU A 1 578 ? 8.625 -39.906 -23.719 1 97.5 578 LEU A C 1
ATOM 4634 O O . LEU A 1 578 ? 8.898 -41.125 -23.641 1 97.5 578 LEU A O 1
ATOM 4638 N N . TRP A 1 579 ? 9.523 -38.969 -23.344 1 95.94 579 TRP A N 1
ATOM 4639 C CA . TRP A 1 579 ? 10.859 -39.344 -22.891 1 95.94 579 TRP A CA 1
ATOM 4640 C C . TRP A 1 579 ? 10.773 -40.156 -21.594 1 95.94 579 TRP A C 1
ATOM 4642 O O . TRP A 1 579 ? 11.727 -40.844 -21.234 1 95.94 579 TRP A O 1
ATOM 4652 N N . MET A 1 580 ? 9.695 -40.094 -20.844 1 95.56 580 MET A N 1
ATOM 4653 C CA . MET A 1 580 ? 9.547 -40.875 -19.625 1 95.56 580 MET A CA 1
ATOM 4654 C C . MET A 1 580 ? 9.328 -42.344 -19.938 1 95.56 580 MET A C 1
ATOM 4656 O O . MET A 1 580 ? 9.477 -43.219 -19.078 1 95.56 580 MET A O 1
ATOM 4660 N N . LEU A 1 581 ? 8.852 -42.625 -21.125 1 94.5 581 LEU A N 1
ATOM 4661 C CA . LEU A 1 581 ? 8.773 -44 -21.594 1 94.5 581 LEU A CA 1
ATOM 4662 C C . LEU A 1 581 ? 10.141 -44.5 -22.062 1 94.5 581 LEU A C 1
ATOM 4664 O O . LEU A 1 581 ? 10.484 -45.656 -21.844 1 94.5 581 LEU A O 1
ATOM 4668 N N . ASP A 1 582 ? 10.852 -43.656 -22.703 1 92.12 582 ASP A N 1
ATOM 4669 C CA . ASP A 1 582 ? 12.195 -43.938 -23.188 1 92.12 582 ASP A CA 1
ATOM 4670 C C . ASP A 1 582 ? 13.094 -42.719 -23.141 1 92.12 582 ASP A C 1
ATOM 4672 O O . ASP A 1 582 ? 13.094 -41.906 -24.078 1 92.12 582 ASP A O 1
ATOM 4676 N N . SER A 1 583 ? 13.961 -42.688 -22.219 1 91.19 583 SER A N 1
ATOM 4677 C CA . SER A 1 583 ? 14.781 -41.5 -22 1 91.19 583 SER A CA 1
ATOM 4678 C C . SER A 1 583 ? 16.047 -41.531 -22.859 1 91.19 583 SER A C 1
ATOM 4680 O O . SER A 1 583 ? 16.844 -40.594 -22.844 1 91.19 583 SER A O 1
ATOM 4682 N N . THR A 1 584 ? 16.25 -42.562 -23.578 1 90.06 584 THR A N 1
ATOM 4683 C CA . THR A 1 584 ? 17.438 -42.688 -24.406 1 90.06 584 THR A CA 1
ATOM 4684 C C . THR A 1 584 ? 17.125 -42.312 -25.859 1 90.06 584 THR A C 1
ATOM 4686 O O . THR A 1 584 ? 18.031 -42.125 -26.672 1 90.06 584 THR A O 1
ATOM 4689 N N . ASP A 1 585 ? 15.828 -42.281 -26.156 1 93.75 585 ASP A N 1
ATOM 4690 C CA . ASP A 1 585 ? 15.391 -41.938 -27.516 1 93.75 585 ASP A CA 1
ATOM 4691 C C . ASP A 1 585 ? 15.273 -40.438 -27.672 1 93.75 585 ASP A C 1
ATOM 4693 O O . ASP A 1 585 ? 14.312 -39.812 -27.203 1 93.75 585 ASP A O 1
ATOM 4697 N N . VAL A 1 586 ? 16.125 -39.844 -28.438 1 92.12 586 VAL A N 1
ATOM 4698 C CA . VAL A 1 586 ? 16.234 -38.375 -28.594 1 92.12 586 VAL A CA 1
ATOM 4699 C C . VAL A 1 586 ? 14.969 -37.844 -29.234 1 92.12 586 VAL A C 1
ATOM 4701 O O . VAL A 1 586 ? 14.586 -36.688 -29 1 92.12 586 VAL A O 1
ATOM 4704 N N . ASN A 1 587 ? 14.242 -38.625 -29.984 1 94.38 587 ASN A N 1
ATOM 4705 C CA . ASN A 1 587 ? 13.023 -38.156 -30.656 1 94.38 587 ASN A CA 1
ATOM 4706 C C . ASN A 1 587 ? 11.93 -37.812 -29.641 1 94.38 587 ASN A C 1
ATOM 4708 O O . ASN A 1 587 ? 11.023 -37.031 -29.953 1 94.38 587 ASN A O 1
ATOM 4712 N N . CYS A 1 588 ? 12.031 -38.344 -28.484 1 95.75 588 CYS A N 1
ATOM 4713 C CA . CYS A 1 588 ? 10.992 -38.188 -27.469 1 95.75 588 CYS A CA 1
ATOM 4714 C C . CYS A 1 588 ? 11.172 -36.875 -26.703 1 95.75 588 CYS A C 1
ATOM 4716 O O . CYS A 1 588 ? 10.266 -36.438 -26 1 95.75 588 CYS A O 1
ATOM 4718 N N . PHE A 1 589 ? 12.289 -36.188 -26.922 1 94.81 589 PHE A N 1
ATOM 4719 C CA . PHE A 1 589 ? 12.672 -35.125 -26.016 1 94.81 589 PHE A CA 1
ATOM 4720 C C . PHE A 1 589 ? 11.875 -33.844 -26.328 1 94.81 589 PHE A C 1
ATOM 4722 O O . PHE A 1 589 ? 11.484 -33.125 -25.406 1 94.81 589 PHE A O 1
ATOM 4729 N N . SER A 1 590 ? 11.562 -33.625 -27.562 1 93.69 590 SER A N 1
ATOM 4730 C CA . SER A 1 590 ? 11.031 -32.312 -27.938 1 93.69 590 SER A CA 1
ATOM 4731 C C . SER A 1 590 ? 9.539 -32.406 -28.25 1 93.69 590 SER A C 1
ATOM 4733 O O . SER A 1 590 ? 8.898 -31.375 -28.484 1 93.69 590 SER A O 1
ATOM 4735 N N . ILE A 1 591 ? 8.969 -33.594 -28.25 1 96.31 591 ILE A N 1
ATOM 4736 C CA . ILE A 1 591 ? 7.566 -33.75 -28.625 1 96.31 591 ILE A CA 1
ATOM 4737 C C . ILE A 1 591 ? 6.668 -33.188 -27.531 1 96.31 591 ILE A C 1
ATOM 4739 O O . ILE A 1 591 ? 6.727 -33.594 -26.375 1 96.31 591 ILE A O 1
ATOM 4743 N N . SER A 1 592 ? 5.902 -32.188 -27.922 1 95.75 592 SER A N 1
ATOM 4744 C CA . SER A 1 592 ? 5.035 -31.531 -26.953 1 95.75 592 SER A CA 1
ATOM 4745 C C . SER A 1 592 ? 3.578 -31.562 -27.406 1 95.75 592 SER A C 1
ATOM 4747 O O . SER A 1 592 ? 2.73 -30.875 -26.812 1 95.75 592 SER A O 1
ATOM 4749 N N . ASP A 1 593 ? 3.236 -32.25 -28.5 1 97.62 593 ASP A N 1
ATOM 4750 C CA . ASP A 1 593 ? 1.863 -32.312 -28.984 1 97.62 593 ASP A CA 1
ATOM 4751 C C . ASP A 1 593 ? 1.343 -33.75 -28.906 1 97.62 593 ASP A C 1
ATOM 4753 O O . ASP A 1 593 ? 0.309 -34.094 -29.5 1 97.62 593 ASP A O 1
ATOM 4757 N N . GLU A 1 594 ? 2.158 -34.625 -28.281 1 97.88 594 GLU A N 1
ATOM 4758 C CA . GLU A 1 594 ? 1.814 -36 -27.922 1 97.88 594 GLU A CA 1
ATOM 4759 C C . GLU A 1 594 ? 2.131 -36.281 -26.453 1 97.88 594 GLU A C 1
ATOM 4761 O O . GLU A 1 594 ? 3.018 -35.656 -25.875 1 97.88 594 GLU A O 1
ATOM 4766 N N . PHE A 1 595 ? 1.381 -37.156 -25.906 1 98.56 595 PHE A N 1
ATOM 4767 C CA . PHE A 1 595 ? 1.661 -37.531 -24.531 1 98.56 595 PHE A CA 1
ATOM 4768 C C . PHE A 1 595 ? 1.271 -39 -24.266 1 98.56 595 PHE A C 1
ATOM 4770 O O . PHE A 1 595 ? 0.645 -39.625 -25.125 1 98.56 595 PHE A O 1
ATOM 4777 N N . SER A 1 596 ? 1.707 -39.469 -23.156 1 98.25 596 SER A N 1
ATOM 4778 C CA . SER A 1 596 ? 1.336 -40.812 -22.766 1 98.25 596 SER A CA 1
ATOM 4779 C C . SER A 1 596 ? 0.566 -40.812 -21.438 1 98.25 596 SER A C 1
ATOM 4781 O O . SER A 1 596 ? 0.761 -39.906 -20.609 1 98.25 596 SER A O 1
ATOM 4783 N N . ILE A 1 597 ? -0.366 -41.656 -21.312 1 98.44 597 ILE A N 1
ATOM 4784 C CA . ILE A 1 597 ? -0.961 -41.969 -20.016 1 98.44 597 ILE A CA 1
ATOM 4785 C C . ILE A 1 597 ? -0.186 -43.125 -19.359 1 98.44 597 ILE A C 1
ATOM 4787 O O . ILE A 1 597 ? -0.305 -44.281 -19.766 1 98.44 597 ILE A O 1
ATOM 4791 N N . GLY A 1 598 ? 0.568 -42.688 -18.375 1 96.31 598 GLY A N 1
ATOM 4792 C CA . GLY A 1 598 ? 1.517 -43.656 -17.875 1 96.31 598 GLY A CA 1
ATOM 4793 C C . GLY A 1 598 ? 2.402 -44.25 -18.953 1 96.31 598 GLY A C 1
ATOM 4794 O O . GLY A 1 598 ? 2.951 -43.5 -19.781 1 96.31 598 GLY A O 1
ATOM 4795 N N . ASP A 1 599 ? 2.629 -45.531 -18.875 1 94.38 599 ASP A N 1
ATOM 4796 C CA . ASP A 1 599 ? 3.393 -46.219 -19.922 1 94.38 599 ASP A CA 1
ATOM 4797 C C . ASP A 1 599 ? 2.486 -47.125 -20.766 1 94.38 599 ASP A C 1
ATOM 4799 O O . ASP A 1 599 ? 2.969 -47.969 -21.516 1 94.38 599 ASP A O 1
ATOM 4803 N N . GLY A 1 600 ? 1.206 -46.781 -20.734 1 95.69 600 GLY A N 1
ATOM 4804 C CA . GLY A 1 600 ? 0.281 -47.75 -21.312 1 95.69 600 GLY A CA 1
ATOM 4805 C C . GLY A 1 600 ? -0.364 -47.25 -22.594 1 95.69 600 GLY A C 1
ATOM 4806 O O . GLY A 1 600 ? -0.865 -48.062 -23.391 1 95.69 600 GLY A O 1
ATOM 4807 N N . MET A 1 601 ? -0.346 -45.969 -22.75 1 97.88 601 MET A N 1
ATOM 4808 C CA . MET A 1 601 ? -1.084 -45.438 -23.891 1 97.88 601 MET A CA 1
ATOM 4809 C C . MET A 1 601 ? -0.443 -44.156 -24.391 1 97.88 601 MET A C 1
ATOM 4811 O O . MET A 1 601 ? -0.039 -43.312 -23.594 1 97.88 601 MET A O 1
ATOM 4815 N N . ILE A 1 602 ? -0.328 -44.031 -25.703 1 98.31 602 ILE A N 1
ATOM 4816 C CA . ILE A 1 602 ? 0.132 -42.812 -26.328 1 98.31 602 ILE A CA 1
ATOM 4817 C C . ILE A 1 602 ? -1.04 -42.125 -27.016 1 98.31 602 ILE A C 1
ATOM 4819 O O . ILE A 1 602 ? -1.842 -42.75 -27.703 1 98.31 602 ILE A O 1
ATOM 4823 N N . VAL A 1 603 ? -1.203 -40.875 -26.812 1 98.75 603 VAL A N 1
ATOM 4824 C CA . VAL A 1 603 ? -2.268 -40.094 -27.422 1 98.75 603 VAL A CA 1
ATOM 4825 C C . VAL A 1 603 ? -1.662 -38.969 -28.281 1 98.75 603 VAL A C 1
ATOM 4827 O O . VAL A 1 603 ? -0.758 -38.25 -27.844 1 98.75 603 VAL A O 1
ATOM 4830 N N . ALA A 1 604 ? -2.08 -38.812 -29.5 1 98.62 604 ALA A N 1
ATOM 4831 C CA . ALA A 1 604 ? -1.601 -37.812 -30.453 1 98.62 604 ALA A CA 1
ATOM 4832 C C . ALA A 1 604 ? -2.766 -37.125 -31.141 1 98.62 604 ALA A C 1
ATOM 4834 O O . ALA A 1 604 ? -3.021 -37.312 -32.312 1 98.62 604 ALA A O 1
ATOM 4835 N N . PRO A 1 605 ? -3.387 -36.219 -30.484 1 98.38 605 PRO A N 1
ATOM 4836 C CA . PRO A 1 605 ? -4.559 -35.531 -31.031 1 98.38 605 PRO A CA 1
ATOM 4837 C C . PRO A 1 605 ? -4.191 -34.5 -32.125 1 98.38 605 PRO A C 1
ATOM 4839 O O . PRO A 1 605 ? -3.045 -34.062 -32.188 1 98.38 605 PRO A O 1
ATOM 4842 N N . VAL A 1 606 ? -5.148 -34.188 -33 1 98.25 606 VAL A N 1
ATOM 4843 C CA . VAL A 1 606 ? -5 -33.094 -33.969 1 98.25 606 VAL A CA 1
ATOM 4844 C C . VAL A 1 606 ? -5.285 -31.766 -33.281 1 98.25 606 VAL A C 1
ATOM 4846 O O . VAL A 1 606 ? -6.344 -31.578 -32.688 1 98.25 606 VAL A O 1
ATOM 4849 N N . LEU A 1 607 ? -4.367 -30.812 -33.438 1 98 607 LEU A N 1
ATOM 4850 C CA . LEU A 1 607 ? -4.465 -29.562 -32.688 1 98 607 LEU A CA 1
ATOM 4851 C C . LEU A 1 607 ? -4.535 -28.359 -33.625 1 98 607 LEU A C 1
ATOM 4853 O O . LEU A 1 607 ? -4.488 -27.219 -33.188 1 98 607 LEU A O 1
ATOM 4857 N N . THR A 1 608 ? -4.59 -28.578 -34.906 1 97 608 THR A N 1
ATOM 4858 C CA . THR A 1 608 ? -4.641 -27.5 -35.875 1 97 608 THR A CA 1
ATOM 4859 C C . THR A 1 608 ? -5.934 -27.562 -36.688 1 97 608 THR A C 1
ATOM 4861 O O . THR A 1 608 ? -6.426 -28.656 -37 1 97 608 THR A O 1
ATOM 4864 N N . LYS A 1 609 ? -6.379 -26.422 -37.062 1 96.69 609 LYS A N 1
ATOM 4865 C CA . LYS A 1 609 ? -7.66 -26.312 -37.75 1 96.69 609 LYS A CA 1
ATOM 4866 C C . LYS A 1 609 ? -7.617 -27.016 -39.094 1 96.69 609 LYS A C 1
ATOM 4868 O O . LYS A 1 609 ? -6.688 -26.812 -39.875 1 96.69 609 LYS A O 1
ATOM 4873 N N . GLY A 1 610 ? -8.562 -27.812 -39.344 1 94.81 610 GLY A N 1
ATOM 4874 C CA . GLY A 1 610 ? -8.789 -28.375 -40.656 1 94.81 610 GLY A CA 1
ATOM 4875 C C . GLY A 1 610 ? -7.879 -29.547 -40.969 1 94.81 610 GLY A C 1
ATOM 4876 O O . GLY A 1 610 ? -8.008 -30.188 -42.031 1 94.81 610 GLY A O 1
ATOM 4877 N N . GLU A 1 611 ? -6.988 -29.906 -40.125 1 95.56 611 GLU A N 1
ATOM 4878 C CA . GLU A 1 611 ? -6.023 -30.969 -40.375 1 95.56 611 GLU A CA 1
ATOM 4879 C C . GLU A 1 611 ? -6.617 -32.344 -40.062 1 95.56 611 GLU A C 1
ATOM 4881 O O . GLU A 1 611 ? -7.355 -32.5 -39.094 1 95.56 611 GLU A O 1
ATOM 4886 N N . THR A 1 612 ? -6.32 -33.344 -40.969 1 96.69 612 THR A N 1
ATOM 4887 C CA . THR A 1 612 ? -6.781 -34.688 -40.781 1 96.69 612 THR A CA 1
ATOM 4888 C C . THR A 1 612 ? -5.613 -35.688 -40.844 1 96.69 612 THR A C 1
ATOM 4890 O O . THR A 1 612 ? -5.82 -36.875 -41.031 1 96.69 612 THR A O 1
ATOM 4893 N N . VAL A 1 613 ? -4.445 -35.094 -40.906 1 96.44 613 VAL A N 1
ATOM 4894 C CA . VAL A 1 613 ? -3.219 -35.875 -40.906 1 96.44 613 VAL A CA 1
ATOM 4895 C C . VAL A 1 613 ? -2.225 -35.281 -39.906 1 96.44 613 VAL A C 1
ATOM 4897 O O . VAL A 1 613 ? -2.258 -34.094 -39.625 1 96.44 613 VAL A O 1
ATOM 4900 N N . ARG A 1 614 ? -1.402 -36.188 -39.312 1 96.94 614 ARG A N 1
ATOM 4901 C CA . ARG A 1 614 ? -0.354 -35.656 -38.438 1 96.94 614 ARG A CA 1
ATOM 4902 C C . ARG A 1 614 ? 0.819 -36.625 -38.375 1 96.94 614 ARG A C 1
ATOM 4904 O O . ARG A 1 614 ? 0.718 -37.781 -38.812 1 96.94 614 ARG A O 1
ATOM 4911 N N . GLU A 1 615 ? 1.918 -36.125 -37.875 1 97.06 615 GLU A N 1
ATOM 4912 C CA . GLU A 1 615 ? 3.074 -36.938 -37.531 1 97.06 615 GLU A CA 1
ATOM 4913 C C . GLU A 1 615 ? 2.92 -37.562 -36.156 1 97.06 615 GLU A C 1
ATOM 4915 O O . GLU A 1 615 ? 2.451 -36.906 -35.219 1 97.06 615 GLU A O 1
ATOM 4920 N N . VAL A 1 616 ? 3.168 -38.875 -36.031 1 98 616 VAL A N 1
ATOM 4921 C CA . VAL A 1 616 ? 3.078 -39.562 -34.75 1 98 616 VAL A CA 1
ATOM 4922 C C . VAL A 1 616 ? 4.379 -40.312 -34.469 1 98 616 VAL A C 1
ATOM 4924 O O . VAL A 1 616 ? 4.965 -40.906 -35.344 1 98 616 VAL A O 1
ATOM 4927 N N . TYR A 1 617 ? 4.879 -40.125 -33.312 1 98.25 617 TYR A N 1
ATOM 4928 C CA . TYR A 1 617 ? 6.039 -40.906 -32.906 1 98.25 617 TYR A CA 1
ATOM 4929 C C . TYR A 1 617 ? 5.648 -41.938 -31.875 1 98.25 617 TYR A C 1
ATOM 4931 O O . TYR A 1 617 ? 4.93 -41.656 -30.922 1 98.25 617 TYR A O 1
ATOM 4939 N N . LEU A 1 618 ? 6.051 -43.219 -32.031 1 97.44 618 LEU A N 1
ATOM 4940 C CA . LEU A 1 618 ? 5.848 -44.281 -31.047 1 97.44 618 LEU A CA 1
ATOM 4941 C C . LEU A 1 618 ? 7.176 -44.719 -30.438 1 97.44 618 LEU A C 1
ATOM 4943 O O . LEU A 1 618 ? 8.07 -45.156 -31.172 1 97.44 618 LEU A O 1
ATOM 4947 N N . PRO A 1 619 ? 7.336 -44.594 -29.203 1 95.81 619 PRO A N 1
ATOM 4948 C CA . PRO A 1 619 ? 8.547 -45.094 -28.547 1 95.81 619 PRO A CA 1
ATOM 4949 C C . PRO A 1 619 ? 8.664 -46.625 -28.609 1 95.81 619 PRO A C 1
ATOM 4951 O O . PRO A 1 619 ? 7.789 -47.281 -29.172 1 95.81 619 PRO A O 1
ATOM 4954 N N . GLN A 1 620 ? 9.75 -47.156 -28.016 1 93.06 620 GLN A N 1
ATOM 4955 C CA . GLN A 1 620 ? 10.047 -48.594 -28.078 1 93.06 620 GLN A CA 1
ATOM 4956 C C . GLN A 1 620 ? 8.859 -49.406 -27.578 1 93.06 620 GLN A C 1
ATOM 4958 O O . GLN A 1 620 ? 8.195 -49.031 -26.609 1 93.06 620 GLN A O 1
ATOM 4963 N N . GLY A 1 621 ? 8.609 -50.562 -28.297 1 92.88 621 GLY A N 1
ATOM 4964 C CA . GLY A 1 621 ? 7.516 -51.438 -27.938 1 92.88 621 GLY A CA 1
ATOM 4965 C C . GLY A 1 621 ? 6.586 -51.75 -29.094 1 92.88 621 GLY A C 1
ATOM 4966 O O . GLY A 1 621 ? 6.867 -51.375 -30.234 1 92.88 621 GLY A O 1
ATOM 4967 N N . VAL A 1 622 ? 5.574 -52.531 -28.812 1 95.88 622 VAL A N 1
ATOM 4968 C CA . VAL A 1 622 ? 4.508 -52.812 -29.766 1 95.88 622 VAL A CA 1
ATOM 4969 C C . VAL A 1 622 ? 3.219 -52.125 -29.328 1 95.88 622 VAL A C 1
ATOM 4971 O O . VAL A 1 622 ? 2.82 -52.219 -28.172 1 95.88 622 VAL A O 1
ATOM 4974 N N . TRP A 1 623 ? 2.646 -51.438 -30.297 1 97 623 TRP A N 1
ATOM 4975 C CA . TRP A 1 623 ? 1.494 -50.594 -29.984 1 97 623 TRP A CA 1
ATOM 4976 C C . TRP A 1 623 ? 0.292 -50.969 -30.844 1 97 623 TRP A C 1
ATOM 4978 O O . TRP A 1 623 ? 0.43 -51.219 -32.031 1 97 623 TRP A O 1
ATOM 4988 N N . LYS A 1 624 ? -0.794 -51.094 -30.234 1 97.44 624 LYS A N 1
ATOM 4989 C CA . LYS A 1 624 ? -2.045 -51.312 -30.953 1 97.44 624 LYS A CA 1
ATOM 4990 C C . LYS A 1 624 ? -2.73 -50 -31.297 1 97.44 624 LYS A C 1
ATOM 4992 O O . LYS A 1 624 ? -3.025 -49.188 -30.422 1 97.44 624 LYS A O 1
ATOM 4997 N N . ASP A 1 625 ? -2.943 -49.812 -32.594 1 96.81 625 ASP A N 1
ATOM 4998 C CA . ASP A 1 625 ? -3.584 -48.594 -33.094 1 96.81 625 ASP A CA 1
ATOM 4999 C C . ASP A 1 625 ? -5.055 -48.531 -32.688 1 96.81 625 ASP A C 1
ATOM 5001 O O . ASP A 1 625 ? -5.816 -49.469 -32.938 1 96.81 625 ASP A O 1
ATOM 5005 N N . GLY A 1 626 ? -5.473 -47.469 -32.094 1 95.44 626 GLY A N 1
ATOM 5006 C CA . GLY A 1 626 ? -6.824 -47.375 -31.578 1 95.44 626 GLY A CA 1
ATOM 5007 C C . GLY A 1 626 ? -7.855 -47.062 -32.656 1 95.44 626 GLY A C 1
ATOM 5008 O O . GLY A 1 626 ? -9.055 -47.219 -32.406 1 95.44 626 GLY A O 1
ATOM 5009 N N . ILE A 1 627 ? -7.402 -46.656 -33.812 1 93.94 627 ILE A N 1
ATOM 5010 C CA . ILE A 1 627 ? -8.328 -46.344 -34.906 1 93.94 627 ILE A CA 1
ATOM 5011 C C . ILE A 1 627 ? -8.57 -47.594 -35.75 1 93.94 627 ILE A C 1
ATOM 5013 O O . ILE A 1 627 ? -9.711 -48 -35.969 1 93.94 627 ILE A O 1
ATOM 5017 N N . ASP A 1 628 ? -7.496 -48.281 -36.188 1 93.12 628 ASP A N 1
ATOM 5018 C CA . ASP A 1 628 ? -7.691 -49.375 -37.125 1 93.12 628 ASP A CA 1
ATOM 5019 C C . ASP A 1 628 ? -7.281 -50.719 -36.469 1 93.12 628 ASP A C 1
ATOM 5021 O O . ASP A 1 628 ? -7.312 -51.75 -37.094 1 93.12 628 ASP A O 1
ATOM 5025 N N . GLU A 1 629 ? -6.762 -50.719 -35.219 1 93.56 629 GLU A N 1
ATOM 5026 C CA . GLU A 1 629 ? -6.469 -51.906 -34.406 1 93.56 629 GLU A CA 1
ATOM 5027 C C . GLU A 1 629 ? -5.238 -52.656 -34.906 1 93.56 629 GLU A C 1
ATOM 5029 O O . GLU A 1 629 ? -4.938 -53.75 -34.438 1 93.56 629 GLU A O 1
ATOM 5034 N N . SER A 1 630 ? -4.59 -52.062 -35.812 1 94.94 630 SER A N 1
ATOM 5035 C CA . SER A 1 630 ? -3.365 -52.688 -36.281 1 94.94 630 SER A CA 1
ATOM 5036 C C . SER A 1 630 ? -2.244 -52.562 -35.25 1 94.94 630 SER A C 1
ATOM 5038 O O . SER A 1 630 ? -2.256 -51.688 -34.406 1 94.94 630 SER A O 1
ATOM 5040 N N . LEU A 1 631 ? -1.362 -53.531 -35.312 1 95.56 631 LEU A N 1
ATOM 5041 C CA . LEU A 1 631 ? -0.172 -53.5 -34.469 1 95.56 631 LEU A CA 1
ATOM 5042 C C . LEU A 1 631 ? 0.947 -52.719 -35.125 1 95.56 631 LEU A C 1
ATOM 5044 O O . LEU A 1 631 ? 1.177 -52.844 -36.344 1 95.56 631 LEU A O 1
ATOM 5048 N N . ARG A 1 632 ? 1.493 -51.875 -34.375 1 94.94 632 ARG A N 1
ATOM 5049 C CA . ARG A 1 632 ? 2.57 -51 -34.875 1 94.94 632 ARG A CA 1
ATOM 5050 C C . ARG A 1 632 ? 3.834 -51.188 -34.031 1 94.94 632 ARG A C 1
ATOM 5052 O O . ARG A 1 632 ? 3.764 -51.281 -32.812 1 94.94 632 ARG A O 1
ATOM 5059 N N . LYS A 1 633 ? 4.977 -51.25 -34.75 1 94.12 633 LYS A N 1
ATOM 5060 C CA . LYS A 1 633 ? 6.258 -51.312 -34.062 1 94.12 633 LYS A CA 1
ATOM 5061 C C . LYS A 1 633 ? 6.691 -49.906 -33.625 1 94.12 633 LYS A C 1
ATOM 5063 O O . LYS A 1 633 ? 6.523 -48.938 -34.344 1 94.12 633 LYS A O 1
ATOM 5068 N N . GLY A 1 634 ? 7.246 -49.844 -32.438 1 94.5 634 GLY A N 1
ATOM 5069 C CA . GLY A 1 634 ? 7.691 -48.562 -31.875 1 94.5 634 GLY A CA 1
ATOM 5070 C C . GLY A 1 634 ? 9.078 -48.156 -32.344 1 94.5 634 GLY A C 1
ATOM 5071 O O . GLY A 1 634 ? 9.609 -48.719 -33.312 1 94.5 634 GLY A O 1
ATOM 5072 N N . SER A 1 635 ? 9.633 -47.125 -31.875 1 94.5 635 SER A N 1
ATOM 5073 C CA . SER A 1 635 ? 10.922 -46.531 -32.188 1 94.5 635 SER A CA 1
ATOM 5074 C C . SER A 1 635 ? 10.953 -46 -33.625 1 94.5 635 SER A C 1
ATOM 5076 O O . SER A 1 635 ? 11.938 -46.188 -34.344 1 94.5 635 SER A O 1
ATOM 5078 N N . ARG A 1 636 ? 9.867 -45.438 -33.938 1 95 636 ARG A N 1
ATOM 5079 C CA . ARG A 1 636 ? 9.828 -44.875 -35.312 1 95 636 ARG A CA 1
ATOM 5080 C C . ARG A 1 636 ? 8.719 -43.844 -35.438 1 95 636 ARG A C 1
ATOM 5082 O O . ARG A 1 636 ? 7.777 -43.844 -34.656 1 95 636 ARG A O 1
ATOM 5089 N N . TRP A 1 637 ? 8.805 -43.031 -36.438 1 96.94 637 TRP A N 1
ATOM 5090 C CA . TRP A 1 637 ? 7.793 -42.062 -36.844 1 96.94 637 TRP A CA 1
ATOM 5091 C C . TRP A 1 637 ? 6.762 -42.688 -37.75 1 96.94 637 TRP A C 1
ATOM 5093 O O . TRP A 1 637 ? 7.109 -43.469 -38.656 1 96.94 637 TRP A O 1
ATOM 5103 N N . ILE A 1 638 ? 5.566 -42.438 -37.5 1 97.25 638 ILE A N 1
ATOM 5104 C CA . ILE A 1 638 ? 4.508 -42.688 -38.469 1 97.25 638 ILE A CA 1
ATOM 5105 C C . ILE A 1 638 ? 4.18 -41.406 -39.219 1 97.25 638 ILE A C 1
ATOM 5107 O O . ILE A 1 638 ? 3.629 -40.469 -38.625 1 97.25 638 ILE A O 1
ATOM 5111 N N . HIS A 1 639 ? 4.504 -41.344 -40.438 1 96.62 639 HIS A N 1
ATOM 5112 C CA . HIS A 1 639 ? 4.301 -40.156 -41.25 1 96.62 639 HIS A CA 1
ATOM 5113 C C . HIS A 1 639 ? 2.91 -40.125 -41.875 1 96.62 639 HIS A C 1
ATOM 5115 O O . HIS A 1 639 ? 2.375 -41.188 -42.25 1 96.62 639 HIS A O 1
ATOM 5121 N N . ASN A 1 640 ? 2.324 -39 -41.969 1 95.88 640 ASN A N 1
ATOM 5122 C CA . ASN A 1 640 ? 1.033 -38.781 -42.625 1 95.88 640 ASN A CA 1
ATOM 5123 C C . ASN A 1 640 ? -0.04 -39.719 -42.062 1 95.88 640 ASN A C 1
ATOM 5125 O O . ASN A 1 640 ? -0.764 -40.344 -42.812 1 95.88 640 ASN A O 1
ATOM 5129 N N . TYR A 1 641 ? 0.062 -39.906 -40.781 1 97.06 641 TYR A N 1
ATOM 5130 C CA . TYR A 1 641 ? -0.958 -40.719 -40.156 1 97.06 641 TYR A CA 1
ATOM 5131 C C . TYR A 1 641 ? -2.336 -40.094 -40.281 1 97.06 641 TYR A C 1
ATOM 5133 O O . TYR A 1 641 ? -2.545 -38.938 -39.844 1 97.06 641 TYR A O 1
ATOM 5141 N N . HIS A 1 642 ? -3.262 -40.812 -40.844 1 96.75 642 HIS A N 1
ATOM 5142 C CA . HIS A 1 642 ? -4.59 -40.25 -41.125 1 96.75 642 HIS A CA 1
ATOM 5143 C C . HIS A 1 642 ? -5.465 -40.312 -39.875 1 96.75 642 HIS A C 1
ATOM 5145 O O . HIS A 1 642 ? -5.668 -41.375 -39.281 1 96.75 642 HIS A O 1
ATOM 5151 N N . VAL A 1 643 ? -5.996 -39.156 -39.5 1 97.19 643 VAL A N 1
ATOM 5152 C CA . VAL A 1 643 ? -6.91 -39.031 -38.375 1 97.19 643 VAL A CA 1
ATOM 5153 C C . VAL A 1 643 ? -8.172 -38.281 -38.812 1 97.19 643 VAL A C 1
ATOM 5155 O O . VAL A 1 643 ? -8.25 -37.062 -38.688 1 97.19 643 VAL A O 1
ATOM 5158 N N . PRO A 1 644 ? -9.172 -39 -39.219 1 94.94 644 PRO A N 1
ATOM 5159 C CA . PRO A 1 644 ? -10.414 -38.312 -39.625 1 94.94 644 PRO A CA 1
ATOM 5160 C C . PRO A 1 644 ? -10.977 -37.438 -38.5 1 94.94 644 PRO A C 1
ATOM 5162 O O . PRO A 1 644 ? -10.586 -37.562 -37.344 1 94.94 644 PRO A O 1
ATOM 5165 N N . GLN A 1 645 ? -11.867 -36.594 -38.875 1 94.31 645 GLN A N 1
ATOM 5166 C CA . GLN A 1 645 ? -12.422 -35.594 -37.938 1 94.31 645 GLN A CA 1
ATOM 5167 C C . GLN A 1 645 ? -13.102 -36.281 -36.75 1 94.31 645 GLN A C 1
ATOM 5169 O O . GLN A 1 645 ? -13.102 -35.719 -35.656 1 94.31 645 GLN A O 1
ATOM 5174 N N . ASN A 1 646 ? -13.602 -37.438 -36.938 1 95.25 646 ASN A N 1
ATOM 5175 C CA . ASN A 1 646 ? -14.391 -38.062 -35.875 1 95.25 646 ASN A CA 1
ATOM 5176 C C . ASN A 1 646 ? -13.547 -39.062 -35.094 1 95.25 646 ASN A C 1
ATOM 5178 O O . ASN A 1 646 ? -14.094 -39.875 -34.344 1 95.25 646 ASN A O 1
ATOM 5182 N N . LYS A 1 647 ? -12.258 -39.094 -35.312 1 96.75 647 LYS A N 1
ATOM 5183 C CA . LYS A 1 647 ? -11.391 -40.031 -34.594 1 96.75 647 LYS A CA 1
ATOM 5184 C C . LYS A 1 647 ? -10.242 -39.281 -33.906 1 96.75 647 LYS A C 1
ATOM 5186 O O . LYS A 1 647 ? -9.961 -38.125 -34.219 1 96.75 647 LYS A O 1
ATOM 5191 N N . VAL A 1 648 ? -9.68 -39.938 -32.969 1 97.25 648 VAL A N 1
ATOM 5192 C CA . VAL A 1 648 ? -8.484 -39.469 -32.281 1 97.25 648 VAL A CA 1
ATOM 5193 C C . VAL A 1 648 ? -7.402 -40.531 -32.312 1 97.25 648 VAL A C 1
ATOM 5195 O O . VAL A 1 648 ? -7.688 -41.719 -32.125 1 97.25 648 VAL A O 1
ATOM 5198 N N . ALA A 1 649 ? -6.223 -40.062 -32.625 1 97.94 649 ALA A N 1
ATOM 5199 C CA . ALA A 1 649 ? -5.105 -41 -32.656 1 97.94 649 ALA A CA 1
ATOM 5200 C C . ALA A 1 649 ? -4.641 -41.406 -31.266 1 97.94 649 ALA A C 1
ATOM 5202 O O . ALA A 1 649 ? -4.23 -40.531 -30.484 1 97.94 649 ALA A O 1
ATOM 5203 N N . PHE A 1 650 ? -4.707 -42.625 -30.875 1 98.5 650 PHE A N 1
ATOM 5204 C CA . PHE A 1 650 ? -4.121 -43.188 -29.656 1 98.5 650 PHE A CA 1
ATOM 5205 C C . PHE A 1 650 ? -3.641 -44.594 -29.875 1 98.5 650 PHE A C 1
ATOM 5207 O O . PHE A 1 650 ? -4.109 -45.281 -30.781 1 98.5 650 PHE A O 1
ATOM 5214 N N . PHE A 1 651 ? -2.691 -45 -29.141 1 98.25 651 PHE A N 1
ATOM 5215 C CA . PHE A 1 651 ? -2.02 -46.281 -29.266 1 98.25 651 PHE A CA 1
ATOM 5216 C C . PHE A 1 651 ? -1.853 -46.969 -27.906 1 98.25 651 PHE A C 1
ATOM 5218 O O . PHE A 1 651 ? -1.326 -46.344 -26.969 1 98.25 651 PHE A O 1
ATOM 5225 N N . ILE A 1 652 ? -2.244 -48.188 -27.734 1 97.62 652 ILE A N 1
ATOM 5226 C CA . ILE A 1 652 ? -2.162 -48.906 -26.484 1 97.62 652 ILE A CA 1
ATOM 5227 C C . ILE A 1 652 ? -0.945 -49.844 -26.5 1 97.62 652 ILE A C 1
ATOM 5229 O O . ILE A 1 652 ? -0.745 -50.594 -27.453 1 97.62 652 ILE A O 1
ATOM 5233 N N . LYS A 1 653 ? -0.221 -49.781 -25.516 1 96.38 653 LYS A N 1
ATOM 5234 C CA . LYS A 1 653 ? 0.976 -50.625 -25.453 1 96.38 653 LYS A CA 1
ATOM 5235 C C . LYS A 1 653 ? 0.612 -52.094 -25.266 1 96.38 653 LYS A C 1
ATOM 5237 O O . LYS A 1 653 ? -0.196 -52.438 -24.406 1 96.38 653 LYS A O 1
ATOM 5242 N N . MET A 1 654 ? 1.239 -52.875 -26.047 1 94.44 654 MET A N 1
ATOM 5243 C CA . MET A 1 654 ? 1.039 -54.344 -25.953 1 94.44 654 MET A CA 1
ATOM 5244 C C . MET A 1 654 ? 2.084 -54.969 -25.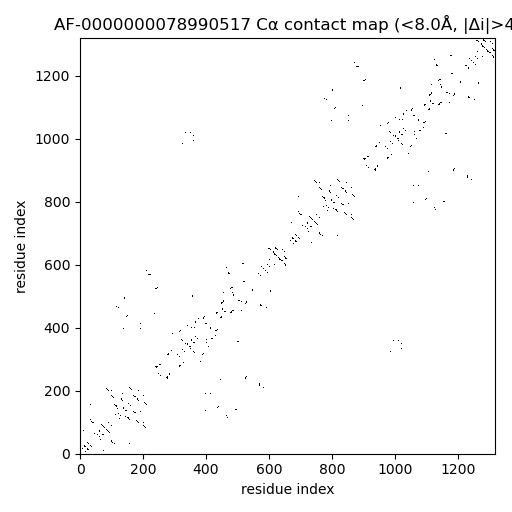047 1 94.44 654 MET A C 1
ATOM 5246 O O . MET A 1 654 ? 3.172 -54.406 -24.859 1 94.44 654 MET A O 1
ATOM 5250 N N . PRO A 1 655 ? 1.733 -56.125 -24.484 1 88.38 655 PRO A N 1
ATOM 5251 C CA . PRO A 1 655 ? 2.734 -56.812 -23.672 1 88.38 655 PRO A CA 1
ATOM 5252 C C . PRO A 1 655 ? 4.023 -57.094 -24.438 1 88.38 655 PRO A C 1
ATOM 5254 O O . PRO A 1 655 ? 3.994 -57.312 -25.641 1 88.38 655 PRO A O 1
ATOM 5257 N N . ASP A 1 656 ? 5.094 -57.188 -23.766 1 79.75 656 ASP A N 1
ATOM 5258 C CA . ASP A 1 656 ? 6.422 -57.312 -24.344 1 79.75 656 ASP A CA 1
ATOM 5259 C C . ASP A 1 656 ? 6.543 -58.625 -25.141 1 79.75 656 ASP A C 1
ATOM 5261 O O . ASP A 1 656 ? 7.316 -58.688 -26.094 1 79.75 656 ASP A O 1
ATOM 5265 N N . ASN A 1 657 ? 5.812 -59.531 -24.781 1 76.94 657 ASN A N 1
ATOM 5266 C CA . ASN A 1 657 ? 5.918 -60.812 -25.453 1 76.94 657 ASN A CA 1
ATOM 5267 C C . ASN A 1 657 ? 5.055 -60.875 -26.703 1 76.94 657 ASN A C 1
ATOM 5269 O O . ASN A 1 657 ? 4.953 -61.938 -27.344 1 76.94 657 ASN A O 1
ATOM 5273 N N . THR A 1 658 ? 4.523 -59.719 -27 1 75.81 658 THR A N 1
ATOM 5274 C CA . THR A 1 658 ? 3.674 -59.688 -28.172 1 75.81 658 THR A CA 1
ATOM 5275 C C . THR A 1 658 ? 4.516 -59.75 -29.453 1 75.81 658 THR A C 1
ATOM 5277 O O . THR A 1 658 ? 5.48 -59 -29.594 1 75.81 658 THR A O 1
ATOM 5280 N N . ARG A 1 659 ? 4.316 -60.875 -30.219 1 70.62 659 ARG A N 1
ATOM 5281 C CA . ARG A 1 659 ? 5.031 -61.094 -31.484 1 70.62 659 ARG A CA 1
ATOM 5282 C C . ARG A 1 659 ? 4.391 -60.281 -32.625 1 70.62 659 ARG A C 1
ATOM 5284 O O . ARG A 1 659 ? 3.168 -60.281 -32.781 1 70.62 659 ARG A O 1
ATOM 5291 N N . PHE A 1 660 ? 5.129 -59.344 -33.219 1 66.38 660 PHE A N 1
ATOM 5292 C CA . PHE A 1 660 ? 4.695 -58.562 -34.375 1 66.38 660 PHE A CA 1
ATOM 5293 C C . PHE A 1 660 ? 4.676 -59.469 -35.625 1 66.38 660 PHE A C 1
ATOM 5295 O O . PHE A 1 660 ? 5.605 -60.25 -35.844 1 66.38 660 PHE A O 1
ATOM 5302 N N . MET B 1 1 ? 47.188 31.984 6.898 1 30.84 1 MET B N 1
ATOM 5303 C CA . MET B 1 1 ? 46.344 33.156 7.176 1 30.84 1 MET B CA 1
ATOM 5304 C C . MET B 1 1 ? 46.125 33.969 5.914 1 30.84 1 MET B C 1
ATOM 5306 O O . MET B 1 1 ? 45.031 34.469 5.66 1 30.84 1 MET B O 1
ATOM 5310 N N . TYR B 1 2 ? 47.156 34.344 5.277 1 34.81 2 TYR B N 1
ATOM 5311 C CA . TYR B 1 2 ? 47.125 35.125 4.031 1 34.81 2 TYR B CA 1
ATOM 5312 C C . TYR B 1 2 ? 46.406 34.344 2.943 1 34.81 2 TYR B C 1
ATOM 5314 O O . TYR B 1 2 ? 45.625 34.906 2.174 1 34.81 2 TYR B O 1
ATOM 5322 N N . ASN B 1 3 ? 46.688 33.156 2.766 1 35.56 3 ASN B N 1
ATOM 5323 C CA . ASN B 1 3 ? 46.125 32.281 1.725 1 35.56 3 ASN B CA 1
ATOM 5324 C C . ASN B 1 3 ? 44.656 31.969 2.004 1 35.56 3 ASN B C 1
ATOM 5326 O O . ASN B 1 3 ? 44 31.391 1.157 1 35.56 3 ASN B O 1
ATOM 5330 N N . GLN B 1 4 ? 44.375 31.984 3.254 1 40.28 4 GLN B N 1
ATOM 5331 C CA . GLN B 1 4 ? 42.969 31.766 3.59 1 40.28 4 GLN B CA 1
ATOM 5332 C C . GLN B 1 4 ? 42.094 32.906 3.074 1 40.28 4 GLN B C 1
ATOM 5334 O O . GLN B 1 4 ? 40.875 32.781 3.039 1 40.28 4 GLN B O 1
ATOM 5339 N N . LYS B 1 5 ? 42.625 34.062 2.867 1 47.53 5 LYS B N 1
ATOM 5340 C CA . LYS B 1 5 ? 42 35.344 2.48 1 47.53 5 LYS B CA 1
ATOM 5341 C C . LYS B 1 5 ? 41.625 35.344 1.003 1 47.53 5 LYS B C 1
ATOM 5343 O O . LYS B 1 5 ? 40.656 35.969 0.609 1 47.53 5 LYS B O 1
ATOM 5348 N N . LEU B 1 6 ? 42.312 34.812 0.259 1 44.56 6 LEU B N 1
ATOM 5349 C CA . LEU B 1 6 ? 42.125 34.812 -1.188 1 44.56 6 LEU B CA 1
ATOM 5350 C C . LEU B 1 6 ? 40.938 33.969 -1.577 1 44.56 6 LEU B C 1
ATOM 5352 O O . LEU B 1 6 ? 40.375 34.125 -2.654 1 44.56 6 LEU B O 1
ATOM 5356 N N . LEU B 1 7 ? 40.438 33.031 -0.74 1 54.31 7 LEU B N 1
ATOM 5357 C CA . LEU B 1 7 ? 39.406 32.094 -1.125 1 54.31 7 LEU B CA 1
ATOM 5358 C C . LEU B 1 7 ? 38.031 32.531 -0.612 1 54.31 7 LEU B C 1
ATOM 5360 O O . LEU B 1 7 ? 37 31.984 -1.004 1 54.31 7 LEU B O 1
ATOM 5364 N N . SER B 1 8 ? 38.062 33.562 0.18 1 60.31 8 SER B N 1
ATOM 5365 C CA . SER B 1 8 ? 36.812 34.188 0.569 1 60.31 8 SER B CA 1
ATOM 5366 C C . SER B 1 8 ? 36.5 35.375 -0.348 1 60.31 8 SER B C 1
ATOM 5368 O O . SER B 1 8 ? 37.312 36.281 -0.51 1 60.31 8 SER B O 1
ATOM 5370 N N . ARG B 1 9 ? 35.469 35.219 -1.147 1 75.69 9 ARG B N 1
ATOM 5371 C CA . ARG B 1 9 ? 35.062 36.281 -2.086 1 75.69 9 ARG B CA 1
ATOM 5372 C C . ARG B 1 9 ? 33.75 36.938 -1.649 1 75.69 9 ARG B C 1
ATOM 5374 O O . ARG B 1 9 ? 32.906 36.281 -1.035 1 75.69 9 ARG B O 1
ATOM 5381 N N . SER B 1 10 ? 33.75 38.125 -1.821 1 79.81 10 SER B N 1
ATOM 5382 C CA . SER B 1 10 ? 32.531 38.906 -1.577 1 79.81 10 SER B CA 1
ATOM 5383 C C . SER B 1 10 ? 31.578 38.844 -2.773 1 79.81 10 SER B C 1
ATOM 5385 O O . SER B 1 10 ? 32 38.938 -3.92 1 79.81 10 SER B O 1
ATOM 5387 N N . TYR B 1 11 ? 30.453 38.438 -2.434 1 83 11 TYR B N 1
ATOM 5388 C CA . TYR B 1 11 ? 29.422 38.375 -3.457 1 83 11 TYR B CA 1
ATOM 5389 C C . TYR B 1 11 ? 28.281 39.344 -3.135 1 83 11 TYR B C 1
ATOM 5391 O O . TYR B 1 11 ? 27.875 39.469 -1.978 1 83 11 TYR B O 1
ATOM 5399 N N . PHE B 1 12 ? 27.781 40.031 -4.09 1 86.56 12 PHE B N 1
ATOM 5400 C CA . PHE B 1 12 ? 26.625 40.906 -4.004 1 86.56 12 PHE B CA 1
ATOM 5401 C C . PHE B 1 12 ? 26.781 41.906 -2.887 1 86.56 12 PHE B C 1
ATOM 5403 O O . PHE B 1 12 ? 25.828 42.219 -2.168 1 86.56 12 PHE B O 1
ATOM 5410 N N . GLU B 1 13 ? 27.891 42.25 -2.492 1 82 13 GLU B N 1
ATOM 5411 C CA . GLU B 1 13 ? 28.281 43.281 -1.547 1 82 13 GLU B CA 1
ATOM 5412 C C . GLU B 1 13 ? 28.125 42.812 -0.106 1 82 13 GLU B C 1
ATOM 5414 O O . GLU B 1 13 ? 28.812 43.281 0.792 1 82 13 GLU B O 1
ATOM 5419 N N . SER B 1 14 ? 27.266 41.844 0.143 1 90.06 14 SER B N 1
ATOM 5420 C CA . SER B 1 14 ? 26.953 41.562 1.535 1 90.06 14 SER B CA 1
ATOM 5421 C C . SER B 1 14 ? 27.266 40.094 1.886 1 90.06 14 SER B C 1
ATOM 5423 O O . SER B 1 14 ? 27.109 39.688 3.035 1 90.06 14 SER B O 1
ATOM 5425 N N . ILE B 1 15 ? 27.688 39.312 0.926 1 93.62 15 ILE B N 1
ATOM 5426 C CA . ILE B 1 15 ? 27.891 37.906 1.184 1 93.62 15 ILE B CA 1
ATOM 5427 C C . ILE B 1 15 ? 29.375 37.562 1.091 1 93.62 15 ILE B C 1
ATOM 5429 O O . ILE B 1 15 ? 30.047 37.938 0.119 1 93.62 15 ILE B O 1
ATOM 5433 N N . LYS B 1 16 ? 29.906 36.969 2.072 1 93.88 16 LYS B N 1
ATOM 5434 C CA . LYS B 1 16 ? 31.25 36.375 2.045 1 93.88 16 LYS B CA 1
ATOM 5435 C C . LYS B 1 16 ? 31.156 34.875 2.029 1 93.88 16 LYS B C 1
ATOM 5437 O O . LYS B 1 16 ? 30.562 34.25 2.924 1 93.88 16 LYS B O 1
ATOM 5442 N N . PHE B 1 17 ? 31.688 34.312 1.024 1 92.69 17 PHE B N 1
ATOM 5443 C CA . PHE B 1 17 ? 31.609 32.844 0.854 1 92.69 17 PHE B CA 1
ATOM 5444 C C . PHE B 1 17 ? 33 32.281 0.534 1 92.69 17 PHE B C 1
ATOM 5446 O O . PHE B 1 17 ? 33.656 32.75 -0.382 1 92.69 17 PHE B O 1
ATOM 5453 N N . HIS B 1 18 ? 33.375 31.375 1.378 1 90.38 18 HIS B N 1
ATOM 5454 C CA . HIS B 1 18 ? 34.625 30.672 1.136 1 90.38 18 HIS B CA 1
ATOM 5455 C C . HIS B 1 18 ? 34.406 29.375 0.347 1 90.38 18 HIS B C 1
ATOM 5457 O O . HIS B 1 18 ? 33.969 28.375 0.911 1 90.38 18 HIS B O 1
ATOM 5463 N N . LYS B 1 19 ? 34.844 29.297 -0.802 1 85.62 19 LYS B N 1
ATOM 5464 C CA . LYS B 1 19 ? 34.469 28.219 -1.718 1 85.62 19 LYS B CA 1
ATOM 5465 C C . LYS B 1 19 ? 35.062 26.891 -1.27 1 85.62 19 LYS B C 1
ATOM 5467 O O . LYS B 1 19 ? 34.531 25.828 -1.596 1 85.62 19 LYS B O 1
ATOM 5472 N N . LYS B 1 20 ? 36.094 26.875 -0.57 1 85.25 20 LYS B N 1
ATOM 5473 C CA . LYS B 1 20 ? 36.719 25.625 -0.148 1 85.25 20 LYS B CA 1
ATOM 5474 C C . LYS B 1 20 ? 36.094 25.094 1.127 1 85.25 20 LYS B C 1
ATOM 5476 O O . LYS B 1 20 ? 35.656 23.938 1.172 1 85.25 20 LYS B O 1
ATOM 5481 N N . THR B 1 21 ? 36 25.922 2.117 1 88.38 21 THR B N 1
ATOM 5482 C CA . THR B 1 21 ? 35.406 25.5 3.389 1 88.38 21 THR B CA 1
ATOM 5483 C C . THR B 1 21 ? 33.906 25.625 3.367 1 88.38 21 THR B C 1
ATOM 5485 O O . THR B 1 21 ? 33.219 25.047 4.211 1 88.38 21 THR B O 1
ATOM 5488 N N . ARG B 1 22 ? 33.469 26.438 2.469 1 93.19 22 ARG B N 1
ATOM 5489 C CA . ARG B 1 22 ? 32.062 26.734 2.25 1 93.19 22 ARG B CA 1
ATOM 5490 C C . ARG B 1 22 ? 31.438 27.438 3.457 1 93.19 22 ARG B C 1
ATOM 5492 O O . ARG B 1 22 ? 30.266 27.266 3.754 1 93.19 22 ARG B O 1
ATOM 5499 N N . ASN B 1 23 ? 32.25 28.094 4.172 1 93.94 23 ASN B N 1
ATOM 5500 C CA . ASN B 1 23 ? 31.75 29 5.203 1 93.94 23 ASN B CA 1
ATOM 5501 C C . ASN B 1 23 ? 31.016 30.188 4.602 1 93.94 23 ASN B C 1
ATOM 5503 O O . ASN B 1 23 ? 31.469 30.766 3.609 1 93.94 23 ASN B O 1
ATOM 5507 N N . PHE B 1 24 ? 29.953 30.453 5.191 1 95.75 24 PHE B N 1
ATOM 5508 C CA . PHE B 1 24 ? 29.062 31.484 4.688 1 95.75 24 PHE B CA 1
ATOM 5509 C C . PHE B 1 24 ? 28.828 32.562 5.742 1 95.75 24 PHE B C 1
ATOM 5511 O O . PHE B 1 24 ? 28.609 32.25 6.914 1 95.75 24 PHE B O 1
ATOM 5518 N N . ARG B 1 25 ? 28.922 33.875 5.305 1 95.69 25 ARG B N 1
ATOM 5519 C CA . ARG B 1 25 ? 28.625 35 6.164 1 95.69 25 ARG B CA 1
ATOM 5520 C C . ARG B 1 25 ? 27.797 36.062 5.426 1 95.69 25 ARG B C 1
ATOM 5522 O O . ARG B 1 25 ? 28.141 36.469 4.316 1 95.69 25 ARG B O 1
ATOM 5529 N N . LEU B 1 26 ? 26.719 36.344 5.938 1 95.81 26 LEU B N 1
ATOM 5530 C CA . LEU B 1 26 ? 25.938 37.469 5.48 1 95.81 26 LEU B CA 1
ATOM 5531 C C . LEU B 1 26 ? 26.203 38.719 6.352 1 95.81 26 LEU B C 1
ATOM 5533 O O . LEU B 1 26 ? 26.031 38.656 7.57 1 95.81 26 LEU B O 1
ATOM 5537 N N . LEU B 1 27 ? 26.531 39.781 5.742 1 93.81 27 LEU B N 1
ATOM 5538 C CA . LEU B 1 27 ? 26.953 40.969 6.48 1 93.81 27 LEU B CA 1
ATOM 5539 C C . LEU B 1 27 ? 25.906 42.062 6.363 1 93.81 27 LEU B C 1
ATOM 5541 O O . LEU B 1 27 ? 25.188 42.156 5.363 1 93.81 27 LEU B O 1
ATOM 5545 N N . ASP B 1 28 ? 25.859 42.875 7.398 1 88.94 28 ASP B N 1
ATOM 5546 C CA . ASP B 1 28 ? 25.031 44.094 7.32 1 88.94 28 ASP B CA 1
ATOM 5547 C C . ASP B 1 28 ? 25.797 45.219 6.668 1 88.94 28 ASP B C 1
ATOM 5549 O O . ASP B 1 28 ? 26.906 45.031 6.164 1 88.94 28 ASP B O 1
ATOM 5553 N N . GLY B 1 29 ? 25.141 46.375 6.543 1 83.31 29 GLY B N 1
ATOM 5554 C CA . GLY B 1 29 ? 25.75 47.531 5.906 1 83.31 29 GLY B CA 1
ATOM 5555 C C . GLY B 1 29 ? 27.031 48 6.582 1 83.31 29 GLY B C 1
ATOM 5556 O O . GLY B 1 29 ? 27.891 48.625 5.957 1 83.31 29 GLY B O 1
ATOM 5557 N N . LYS B 1 30 ? 27.312 47.625 7.836 1 88.19 30 LYS B N 1
ATOM 5558 C CA . LYS B 1 30 ? 28.484 48 8.602 1 88.19 30 LYS B CA 1
ATOM 5559 C C . LYS B 1 30 ? 29.547 46.906 8.609 1 88.19 30 LYS B C 1
ATOM 5561 O O . LYS B 1 30 ? 30.594 47.062 9.234 1 88.19 30 LYS B O 1
ATOM 5566 N N . GLY B 1 31 ? 29.188 45.812 8.055 1 87.56 31 GLY B N 1
ATOM 5567 C CA . GLY B 1 31 ? 30.156 44.719 7.934 1 87.56 31 GLY B CA 1
ATOM 5568 C C . GLY B 1 31 ? 30.047 43.719 9.047 1 87.56 31 GLY B C 1
ATOM 5569 O O . GLY B 1 31 ? 30.875 42.812 9.156 1 87.56 31 GLY B O 1
ATOM 5570 N N . ALA B 1 32 ? 29.031 43.906 9.883 1 89.62 32 ALA B N 1
ATOM 5571 C CA . ALA B 1 32 ? 28.844 42.938 10.961 1 89.62 32 ALA B CA 1
ATOM 5572 C C . ALA B 1 32 ? 28.094 41.688 10.469 1 89.62 32 ALA B C 1
ATOM 5574 O O . ALA B 1 32 ? 27.281 41.781 9.547 1 89.62 32 ALA B O 1
ATOM 5575 N N . ASP B 1 33 ? 28.297 40.594 11.164 1 92.25 33 ASP B N 1
ATOM 5576 C CA . ASP B 1 33 ? 27.672 39.344 10.781 1 92.25 33 ASP B CA 1
ATOM 5577 C C . ASP B 1 33 ? 26.188 39.344 11.133 1 92.25 33 ASP B C 1
ATOM 5579 O O . ASP B 1 33 ? 25.812 39.531 12.289 1 92.25 33 ASP B O 1
ATOM 5583 N N . LEU B 1 34 ? 25.391 39.156 10.156 1 93.31 34 LEU B N 1
ATOM 5584 C CA . LEU B 1 34 ? 23.953 38.969 10.359 1 93.31 34 LEU B CA 1
ATOM 5585 C C . LEU B 1 34 ? 23.625 37.469 10.469 1 93.31 34 LEU B C 1
ATOM 5587 O O . LEU B 1 34 ? 22.797 37.062 11.297 1 93.31 34 LEU B O 1
ATOM 5591 N N . LEU B 1 35 ? 24.234 36.688 9.609 1 95.88 35 LEU B N 1
ATOM 5592 C CA . LEU B 1 35 ? 24.031 35.25 9.539 1 95.88 35 LEU B CA 1
ATOM 5593 C C . LEU B 1 35 ? 25.312 34.531 9.156 1 95.88 35 LEU B C 1
ATOM 5595 O O . LEU B 1 35 ? 26.047 34.969 8.273 1 95.88 35 LEU B O 1
ATOM 5599 N N . THR B 1 36 ? 25.625 33.562 9.867 1 95.88 36 THR B N 1
ATOM 5600 C CA . THR B 1 36 ? 26.781 32.719 9.539 1 95.88 36 THR B CA 1
ATOM 5601 C C . THR B 1 36 ? 26.344 31.25 9.414 1 95.88 36 THR B C 1
ATOM 5603 O O . THR B 1 36 ? 25.359 30.844 10.008 1 95.88 36 THR B O 1
ATOM 5606 N N . GLY B 1 37 ? 27.047 30.562 8.602 1 95.25 37 GLY B N 1
ATOM 5607 C CA . GLY B 1 37 ? 26.734 29.156 8.414 1 95.25 37 GLY B CA 1
ATOM 5608 C C . GLY B 1 37 ? 27.703 28.438 7.496 1 95.25 37 GLY B C 1
ATOM 5609 O O . GLY B 1 37 ? 28.781 28.969 7.203 1 95.25 37 GLY B O 1
ATOM 5610 N N . THR B 1 38 ? 27.406 27.281 7.266 1 95.5 38 THR B N 1
ATOM 5611 C CA . THR B 1 38 ? 28.172 26.453 6.348 1 95.5 38 THR B CA 1
ATOM 5612 C C . THR B 1 38 ? 27.266 25.875 5.262 1 95.5 38 THR B C 1
ATOM 5614 O O . THR B 1 38 ? 26.25 25.234 5.562 1 95.5 38 THR B O 1
ATOM 5617 N N . LEU B 1 39 ? 27.641 26.141 4.039 1 96.06 39 LEU B N 1
ATOM 5618 C CA . LEU B 1 39 ? 26.875 25.609 2.924 1 96.06 39 LEU B CA 1
ATOM 5619 C C . LEU B 1 39 ? 27.422 24.25 2.494 1 96.06 39 LEU B C 1
ATOM 5621 O O . LEU B 1 39 ? 28.625 24.016 2.545 1 96.06 39 LEU B O 1
ATOM 5625 N N . GLY B 1 40 ? 26.547 23.344 2.152 1 94.5 40 GLY B N 1
ATOM 5626 C CA . GLY B 1 40 ? 26.953 22.031 1.669 1 94.5 40 GLY B CA 1
ATOM 5627 C C . GLY B 1 40 ? 27.656 21.203 2.721 1 94.5 40 GLY B C 1
ATOM 5628 O O . GLY B 1 40 ? 28.734 20.656 2.465 1 94.5 40 GLY B O 1
ATOM 5629 N N . LYS B 1 41 ? 27.109 21.125 3.807 1 91.81 41 LYS B N 1
ATOM 5630 C CA . LYS B 1 41 ? 27.719 20.469 4.949 1 91.81 41 LYS B CA 1
ATOM 5631 C C . LYS B 1 41 ? 27.984 19 4.656 1 91.81 41 LYS B C 1
ATOM 5633 O O . LYS B 1 41 ? 28.953 18.422 5.164 1 91.81 41 LYS B O 1
ATOM 5638 N N . THR B 1 42 ? 27.25 18.375 3.861 1 86.12 42 THR B N 1
ATOM 5639 C CA . THR B 1 42 ? 27.359 16.938 3.611 1 86.12 42 THR B CA 1
ATOM 5640 C C . THR B 1 42 ? 28.359 16.656 2.498 1 86.12 42 THR B C 1
ATOM 5642 O O . THR B 1 42 ? 28.672 15.5 2.211 1 86.12 42 THR B O 1
ATOM 5645 N N . LEU B 1 43 ? 28.859 17.703 1.854 1 86.81 43 LEU B N 1
ATOM 5646 C CA . LEU B 1 43 ? 29.828 17.531 0.787 1 86.81 43 LEU B CA 1
ATOM 5647 C C . LEU B 1 43 ? 31.234 17.406 1.357 1 86.81 43 LEU B C 1
ATOM 5649 O O . LEU B 1 43 ? 31.594 18.094 2.312 1 86.81 43 LEU B O 1
ATOM 5653 N N . PRO B 1 44 ? 31.953 16.469 0.797 1 80.94 44 PRO B N 1
ATOM 5654 C CA . PRO B 1 44 ? 33.344 16.453 1.207 1 80.94 44 PRO B CA 1
ATOM 5655 C C . PRO B 1 44 ? 34.125 17.703 0.763 1 80.94 44 PRO B C 1
ATOM 5657 O O . PRO B 1 44 ? 33.75 18.328 -0.235 1 80.94 44 PRO B O 1
ATOM 5660 N N . ILE B 1 45 ? 35.125 18.047 1.606 1 75.81 45 ILE B N 1
ATOM 5661 C CA . ILE B 1 45 ? 35.938 19.219 1.274 1 75.81 45 ILE B CA 1
ATOM 5662 C C . ILE B 1 45 ? 36.812 18.906 0.053 1 75.81 45 ILE B C 1
ATOM 5664 O O . ILE B 1 45 ? 37.656 18.016 0.091 1 75.81 45 ILE B O 1
ATOM 5668 N N . GLU B 1 46 ? 36.438 19.531 -1.012 1 78.94 46 GLU B N 1
ATOM 5669 C CA . GLU B 1 46 ? 37.156 19.359 -2.266 1 78.94 46 GLU B CA 1
ATOM 5670 C C . GLU B 1 46 ? 37.281 20.688 -3.012 1 78.94 46 GLU B C 1
ATOM 5672 O O . GLU B 1 46 ? 36.75 21.703 -2.574 1 78.94 46 GLU B O 1
ATOM 5677 N N . GLN B 1 47 ? 38.062 20.672 -4.02 1 82.62 47 GLN B N 1
ATOM 5678 C CA . GLN B 1 47 ? 38.281 21.859 -4.848 1 82.62 47 GLN B CA 1
ATOM 5679 C C . GLN B 1 47 ? 37.031 22.203 -5.656 1 82.62 47 GLN B C 1
ATOM 5681 O O . GLN B 1 47 ? 36.469 21.344 -6.359 1 82.62 47 GLN B O 1
ATOM 5686 N N . PRO B 1 48 ? 36.562 23.469 -5.395 1 88.38 48 PRO B N 1
ATOM 5687 C CA . PRO B 1 48 ? 35.438 23.906 -6.223 1 88.38 48 PRO B CA 1
ATOM 5688 C C . PRO B 1 48 ? 35.875 24.328 -7.625 1 88.38 48 PRO B C 1
ATOM 5690 O O . PRO B 1 48 ? 37.031 24.766 -7.824 1 88.38 48 PRO B O 1
ATOM 5693 N N . TYR B 1 49 ? 35.031 24.188 -8.578 1 90.38 49 TYR B N 1
ATOM 5694 C CA . TYR B 1 49 ? 35.25 24.625 -9.953 1 90.38 49 TYR B CA 1
ATOM 5695 C C . TYR B 1 49 ? 34.125 25.516 -10.43 1 90.38 49 TYR B C 1
ATOM 5697 O O . TYR B 1 49 ? 33 25.453 -9.898 1 90.38 49 TYR B O 1
ATOM 5705 N N . ASN B 1 50 ? 34.531 26.406 -11.281 1 90.25 50 ASN B N 1
ATOM 5706 C CA . ASN B 1 50 ? 33.438 27.125 -11.969 1 90.25 50 ASN B CA 1
ATOM 5707 C C . ASN B 1 50 ? 32.625 26.188 -12.828 1 90.25 50 ASN B C 1
ATOM 5709 O O . ASN B 1 50 ? 33.125 25.234 -13.422 1 90.25 50 ASN B O 1
ATOM 5713 N N . CYS B 1 51 ? 31.391 26.469 -12.867 1 92.5 51 CYS B N 1
ATOM 5714 C CA . CYS B 1 51 ? 30.5 25.641 -13.656 1 92.5 51 CYS B CA 1
ATOM 5715 C C . CYS B 1 51 ? 30.844 25.719 -15.133 1 92.5 51 CYS B C 1
ATOM 5717 O O . CYS B 1 51 ? 31.375 26.719 -15.602 1 92.5 51 CYS B O 1
ATOM 5719 N N . LEU B 1 52 ? 30.516 24.703 -15.812 1 91.75 52 LEU B N 1
ATOM 5720 C CA . LEU B 1 52 ? 30.672 24.703 -17.266 1 91.75 52 LEU B CA 1
ATOM 5721 C C . LEU B 1 52 ? 29.688 25.641 -17.922 1 91.75 52 LEU B C 1
ATOM 5723 O O . LEU B 1 52 ? 28.625 25.953 -17.359 1 91.75 52 LEU B O 1
ATOM 5727 N N . PRO B 1 53 ? 30.016 26.109 -19.094 1 90.62 53 PRO B N 1
ATOM 5728 C CA . PRO B 1 53 ? 29.172 27.094 -19.766 1 90.62 53 PRO B CA 1
ATOM 5729 C C . PRO B 1 53 ? 27.719 26.625 -19.922 1 90.62 53 PRO B C 1
ATOM 5731 O O . PRO B 1 53 ? 26.797 27.422 -19.766 1 90.62 53 PRO B O 1
ATOM 5734 N N . HIS B 1 54 ? 27.594 25.359 -20.141 1 91.31 54 HIS B N 1
ATOM 5735 C CA . HIS B 1 54 ? 26.234 24.875 -20.375 1 91.31 54 HIS B CA 1
ATOM 5736 C C . HIS B 1 54 ? 25.469 24.75 -19.078 1 91.31 54 HIS B C 1
ATOM 5738 O O . HIS B 1 54 ? 24.234 24.594 -19.078 1 91.31 54 HIS B O 1
ATOM 5744 N N . ASP B 1 55 ? 26.156 24.828 -18 1 92.5 55 ASP B N 1
ATOM 5745 C CA . ASP B 1 55 ? 25.5 24.75 -16.703 1 92.5 55 ASP B CA 1
ATOM 5746 C C . ASP B 1 55 ? 25.281 26.141 -16.125 1 92.5 55 ASP B C 1
ATOM 5748 O O . ASP B 1 55 ? 24.703 26.297 -15.031 1 92.5 55 ASP B O 1
ATOM 5752 N N . LEU B 1 56 ? 25.734 27.172 -16.797 1 91.19 56 LEU B N 1
ATOM 5753 C CA . LEU B 1 56 ? 25.547 28.531 -16.328 1 91.19 56 LEU B CA 1
ATOM 5754 C C . LEU B 1 56 ? 24.141 29.031 -16.656 1 91.19 56 LEU B C 1
ATOM 5756 O O . LEU B 1 56 ? 23.594 28.734 -17.734 1 91.19 56 LEU B O 1
ATOM 5760 N N . LYS B 1 57 ? 23.562 29.688 -15.742 1 91.06 57 LYS B N 1
ATOM 5761 C CA . LYS B 1 57 ? 22.266 30.312 -15.961 1 91.06 57 LYS B CA 1
ATOM 5762 C C . LYS B 1 57 ? 22.406 31.734 -16.484 1 91.06 57 LYS B C 1
ATOM 5764 O O . LYS B 1 57 ? 23.375 32.438 -16.156 1 91.06 57 LYS B O 1
ATOM 5769 N N . ASP B 1 58 ? 21.453 32.219 -17.266 1 87.06 58 ASP B N 1
ATOM 5770 C CA . ASP B 1 58 ? 21.516 33.531 -17.859 1 87.06 58 ASP B CA 1
ATOM 5771 C C . ASP B 1 58 ? 20.844 34.562 -16.953 1 87.06 58 ASP B C 1
ATOM 5773 O O . ASP B 1 58 ? 20.484 35.656 -17.406 1 87.06 58 ASP B O 1
ATOM 5777 N N . ASP B 1 59 ? 20.797 34.344 -15.742 1 87.62 59 ASP B N 1
ATOM 5778 C CA . ASP B 1 59 ? 20.094 35.25 -14.844 1 87.62 59 ASP B CA 1
ATOM 5779 C C . ASP B 1 59 ? 21.078 36 -13.945 1 87.62 59 ASP B C 1
ATOM 5781 O O 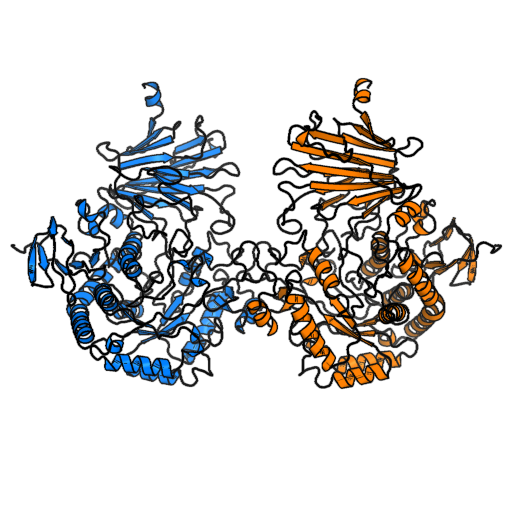. ASP B 1 59 ? 20.672 36.656 -12.984 1 87.62 59 ASP B O 1
ATOM 5785 N N . GLY B 1 60 ? 22.391 35.844 -14.219 1 83.88 60 GLY B N 1
ATOM 5786 C CA . GLY B 1 60 ? 23.406 36.531 -13.414 1 83.88 60 GLY B CA 1
ATOM 5787 C C . GLY B 1 60 ? 23.828 35.719 -12.195 1 83.88 60 GLY B C 1
ATOM 5788 O O . GLY B 1 60 ? 24.531 36.25 -11.328 1 83.88 60 GLY B O 1
ATOM 5789 N N . SER B 1 61 ? 23.469 34.5 -12.125 1 90.88 61 SER B N 1
ATOM 5790 C CA . SER B 1 61 ? 23.828 33.656 -10.992 1 90.88 61 SER B CA 1
ATOM 5791 C C . SER B 1 61 ? 25.297 33.281 -11.031 1 90.88 61 SER B C 1
ATOM 5793 O O . SER B 1 61 ? 25.859 33.062 -12.109 1 90.88 61 SER B O 1
ATOM 5795 N N . VAL B 1 62 ? 25.938 33.25 -9.867 1 92.94 62 VAL B N 1
ATOM 5796 C CA . VAL B 1 62 ? 27.25 32.656 -9.695 1 92.94 62 VAL B CA 1
ATOM 5797 C C . VAL B 1 62 ? 27.109 31.141 -9.484 1 92.94 62 VAL B C 1
ATOM 5799 O O . VAL B 1 62 ? 26.234 30.688 -8.75 1 92.94 62 VAL B O 1
ATOM 5802 N N . CYS B 1 63 ? 27.953 30.438 -10.211 1 94.19 63 CYS B N 1
ATOM 5803 C CA . CYS B 1 63 ? 27.812 28.984 -10.164 1 94.19 63 CYS B CA 1
ATOM 5804 C C . CYS B 1 63 ? 29.156 28.328 -9.828 1 94.19 63 CYS B C 1
ATOM 5806 O O . CYS B 1 63 ? 30.172 28.641 -10.438 1 94.19 63 CYS B O 1
ATOM 5808 N N . TYR B 1 64 ? 29.156 27.5 -8.844 1 93.38 64 TYR B N 1
ATOM 5809 C CA . TYR B 1 64 ? 30.297 26.656 -8.5 1 93.38 64 TYR B CA 1
ATOM 5810 C C . TYR B 1 64 ? 29.906 25.172 -8.539 1 93.38 64 TYR B C 1
ATOM 5812 O O . TYR B 1 64 ? 28.766 24.828 -8.273 1 93.38 64 TYR B O 1
ATOM 5820 N N . GLU B 1 65 ? 30.812 24.375 -8.883 1 92.81 65 GLU B N 1
ATOM 5821 C CA . GLU B 1 65 ? 30.594 22.922 -8.914 1 92.81 65 GLU B CA 1
ATOM 5822 C C . GLU B 1 65 ? 31.703 22.188 -8.148 1 92.81 65 GLU B C 1
ATOM 5824 O O . GLU B 1 65 ? 32.875 22.562 -8.234 1 92.81 65 GLU B O 1
ATOM 5829 N N . TRP B 1 66 ? 31.422 21.266 -7.391 1 92.31 66 TRP B N 1
ATOM 5830 C CA . TRP B 1 66 ? 32.375 20.438 -6.641 1 92.31 66 TRP B CA 1
ATOM 5831 C C . TRP B 1 66 ? 32.469 19.047 -7.238 1 92.31 66 TRP B C 1
ATOM 5833 O O . TRP B 1 66 ? 31.797 18.109 -6.781 1 92.31 66 TRP B O 1
ATOM 5843 N N . ASN B 1 67 ? 33.469 18.703 -8.078 1 82.31 67 ASN B N 1
ATOM 5844 C CA . ASN B 1 67 ? 33.906 17.422 -8.641 1 82.31 67 ASN B CA 1
ATOM 5845 C C . ASN B 1 67 ? 32.719 16.594 -9.117 1 82.31 67 ASN B C 1
ATOM 5847 O O . ASN B 1 67 ? 32.594 15.422 -8.734 1 82.31 67 ASN B O 1
ATOM 5851 N N . SER B 1 68 ? 31.688 17.25 -9.758 1 82.88 68 SER B N 1
ATOM 5852 C CA . SER B 1 68 ? 30.547 16.594 -10.391 1 82.88 68 SER B CA 1
ATOM 5853 C C . SER B 1 68 ? 29.625 15.953 -9.352 1 82.88 68 SER B C 1
ATOM 5855 O O . SER B 1 68 ? 28.969 14.953 -9.625 1 82.88 68 SER B O 1
ATOM 5857 N N . LYS B 1 69 ? 29.766 16.422 -8.156 1 90.69 69 LYS B N 1
ATOM 5858 C CA . LYS B 1 69 ? 28.906 15.891 -7.098 1 90.69 69 LYS B CA 1
ATOM 5859 C C . LYS B 1 69 ? 27.719 16.797 -6.836 1 90.69 69 LYS B C 1
ATOM 5861 O O . LYS B 1 69 ? 26.609 16.328 -6.613 1 90.69 69 LYS B O 1
ATOM 5866 N N . ALA B 1 70 ? 28.047 18.125 -6.863 1 94.56 70 ALA B N 1
ATOM 5867 C CA . ALA B 1 70 ? 26.969 19.078 -6.598 1 94.56 70 ALA B CA 1
ATOM 5868 C C . ALA B 1 70 ? 27.297 20.438 -7.211 1 94.56 70 ALA B C 1
ATOM 5870 O O . ALA B 1 70 ? 28.453 20.766 -7.465 1 94.56 70 ALA B O 1
ATOM 5871 N N . ARG B 1 71 ? 26.312 21.188 -7.477 1 95.19 71 ARG B N 1
ATOM 5872 C CA . ARG B 1 71 ? 26.422 22.547 -7.988 1 95.19 71 ARG B CA 1
ATOM 5873 C C . ARG B 1 71 ? 25.656 23.531 -7.102 1 95.19 71 ARG B C 1
ATOM 5875 O O . ARG B 1 71 ? 24.562 23.203 -6.602 1 95.19 71 ARG B O 1
ATOM 5882 N N . LEU B 1 72 ? 26.203 24.688 -6.926 1 95.94 72 LEU B N 1
ATOM 5883 C CA . LEU B 1 72 ? 25.547 25.75 -6.16 1 95.94 72 LEU B CA 1
ATOM 5884 C C . LEU B 1 72 ? 25.359 27 -7.016 1 95.94 72 LEU B C 1
ATOM 5886 O O . LEU B 1 72 ? 26.297 27.484 -7.641 1 95.94 72 LEU B O 1
ATOM 5890 N N . TYR B 1 73 ? 24.188 27.422 -7.09 1 96.31 73 TYR B N 1
ATOM 5891 C CA . TYR B 1 73 ? 23.875 28.688 -7.723 1 96.31 73 TYR B CA 1
ATOM 5892 C C . TYR B 1 73 ? 23.531 29.75 -6.676 1 96.31 73 TYR B C 1
ATOM 5894 O O . TYR B 1 73 ? 22.734 29.484 -5.77 1 96.31 73 TYR B O 1
ATOM 5902 N N . MET B 1 74 ? 24.078 30.906 -6.688 1 95.75 74 MET B N 1
ATOM 5903 C CA . MET B 1 74 ? 23.75 32.031 -5.832 1 95.75 74 MET B CA 1
ATOM 5904 C C . MET B 1 74 ? 23.391 33.281 -6.664 1 95.75 74 MET B C 1
ATOM 5906 O O . MET B 1 74 ? 24.016 33.531 -7.703 1 95.75 74 MET B O 1
ATOM 5910 N N . ASN B 1 75 ? 22.422 33.938 -6.215 1 94.62 75 ASN B N 1
ATOM 5911 C CA . ASN B 1 75 ? 22 35.125 -6.945 1 94.62 75 ASN B CA 1
ATOM 5912 C C . ASN B 1 75 ? 21.328 36.125 -6.023 1 94.62 75 ASN B C 1
ATOM 5914 O O . ASN B 1 75 ? 20.906 35.781 -4.922 1 94.62 75 ASN B O 1
ATOM 5918 N N . GLN B 1 76 ? 21.375 37.375 -6.402 1 92.69 76 GLN B N 1
ATOM 5919 C CA . GLN B 1 76 ? 20.578 38.406 -5.734 1 92.69 76 GLN B CA 1
ATOM 5920 C C . GLN B 1 76 ? 19.203 38.531 -6.383 1 92.69 76 GLN B C 1
ATOM 5922 O O . GLN B 1 76 ? 19.094 38.656 -7.605 1 92.69 76 GLN B O 1
ATOM 5927 N N . VAL B 1 77 ? 18.172 38.406 -5.582 1 90.81 77 VAL B N 1
ATOM 5928 C CA . VAL B 1 77 ? 16.812 38.438 -6.121 1 90.81 77 VAL B CA 1
ATOM 5929 C C . VAL B 1 77 ? 16.188 39.812 -5.871 1 90.81 77 VAL B C 1
ATOM 5931 O O . VAL B 1 77 ? 16.688 40.562 -5.059 1 90.81 77 VAL B O 1
ATOM 5934 N N . LYS B 1 78 ? 15.141 40.031 -6.703 1 86.06 78 LYS B N 1
ATOM 5935 C CA . LYS B 1 78 ? 14.43 41.281 -6.555 1 86.06 78 LYS B CA 1
ATOM 5936 C C . LYS B 1 78 ? 13.836 41.438 -5.156 1 86.06 78 LYS B C 1
ATOM 5938 O O . LYS B 1 78 ? 13.188 40.5 -4.656 1 86.06 78 LYS B O 1
ATOM 5943 N N . SER B 1 79 ? 14.172 42.562 -4.602 1 81.5 79 SER B N 1
ATOM 5944 C CA . SER B 1 79 ? 13.727 42.812 -3.234 1 81.5 79 SER B CA 1
ATOM 5945 C C . SER B 1 79 ? 12.289 43.312 -3.207 1 81.5 79 SER B C 1
ATOM 5947 O O . SER B 1 79 ? 11.891 44.125 -4.059 1 81.5 79 SER B O 1
ATOM 5949 N N . PRO B 1 80 ? 11.477 42.844 -2.312 1 82.12 80 PRO B N 1
ATOM 5950 C CA . PRO B 1 80 ? 10.109 43.344 -2.184 1 82.12 80 PRO B CA 1
ATOM 5951 C C . PRO B 1 80 ? 10.055 44.812 -1.772 1 82.12 80 PRO B C 1
ATOM 5953 O O . PRO B 1 80 ? 9.047 45.5 -2.006 1 82.12 80 PRO B O 1
ATOM 5956 N N . SER B 1 81 ? 11.086 45.312 -1.072 1 84.31 81 SER B N 1
ATOM 5957 C CA . SER B 1 81 ? 11.203 46.688 -0.646 1 84.31 81 SER B CA 1
ATOM 5958 C C . SER B 1 81 ? 12.656 47.156 -0.685 1 84.31 81 SER B C 1
ATOM 5960 O O . SER B 1 81 ? 13.578 46.344 -0.692 1 84.31 81 SER B O 1
ATOM 5962 N N . PRO B 1 82 ? 12.828 48.438 -0.733 1 84 82 PRO B N 1
ATOM 5963 C CA . PRO B 1 82 ? 14.188 48.969 -0.839 1 84 82 PRO B CA 1
ATOM 5964 C C . PRO B 1 82 ? 15.055 48.594 0.37 1 84 82 PRO B C 1
ATOM 5966 O O . PRO B 1 82 ? 16.281 48.5 0.248 1 84 82 PRO B O 1
ATOM 5969 N N . ASP B 1 83 ? 14.477 48.438 1.462 1 88.31 83 ASP B N 1
ATOM 5970 C CA . ASP B 1 83 ? 15.234 48.188 2.688 1 88.31 83 ASP B CA 1
ATOM 5971 C C . ASP B 1 83 ? 15.477 46.719 2.92 1 88.31 83 ASP B C 1
ATOM 5973 O O . ASP B 1 83 ? 16.094 46.312 3.912 1 88.31 83 ASP B O 1
ATOM 5977 N N . ILE B 1 84 ? 14.984 45.906 2.062 1 93.38 84 ILE B N 1
ATOM 5978 C CA . ILE B 1 84 ? 15.133 44.469 2.195 1 93.38 84 ILE B CA 1
ATOM 5979 C C . ILE B 1 84 ? 15.945 43.938 1.023 1 93.38 84 ILE B C 1
ATOM 5981 O O . ILE B 1 84 ? 15.672 44.25 -0.135 1 93.38 84 ILE B O 1
ATOM 5985 N N . LYS B 1 85 ? 17 43.219 1.309 1 93.56 85 LYS B N 1
ATOM 5986 C CA . LYS B 1 85 ? 17.828 42.562 0.308 1 93.56 85 LYS B CA 1
ATOM 5987 C C . LYS B 1 85 ? 17.656 41.031 0.391 1 93.56 85 LYS B C 1
ATOM 5989 O O . LYS B 1 85 ? 17.641 40.469 1.484 1 93.56 85 LYS B O 1
ATOM 5994 N N . CYS B 1 86 ? 17.469 40.469 -0.725 1 95.38 86 CYS B N 1
ATOM 5995 C CA . CYS B 1 86 ? 17.25 39.031 -0.749 1 95.38 86 CYS B CA 1
ATOM 5996 C C . CYS B 1 86 ? 18.234 38.344 -1.693 1 95.38 86 CYS B C 1
ATOM 5998 O O . CYS B 1 86 ? 18.609 38.906 -2.721 1 95.38 86 CYS B O 1
ATOM 6000 N N . TYR B 1 87 ? 18.688 37.156 -1.365 1 96.19 87 TYR B N 1
ATOM 6001 C CA . TYR B 1 87 ? 19.625 36.344 -2.123 1 96.19 87 TYR B CA 1
ATOM 6002 C C . TYR B 1 87 ? 19.109 34.906 -2.275 1 96.19 87 TYR B C 1
ATOM 6004 O O . TYR B 1 87 ? 18.562 34.344 -1.334 1 96.19 87 TYR B O 1
ATOM 6012 N N . SER B 1 88 ? 19.219 34.406 -3.418 1 96.5 88 SER B N 1
ATOM 6013 C CA . SER B 1 88 ? 18.766 33.031 -3.67 1 96.5 88 SER B CA 1
ATOM 6014 C C . SER B 1 88 ? 19.922 32.062 -3.695 1 96.5 88 SER B C 1
ATOM 6016 O O . SER B 1 88 ? 21.016 32.375 -4.176 1 96.5 88 SER B O 1
ATOM 6018 N N . PHE B 1 89 ? 19.75 30.938 -3.141 1 97.69 89 PHE B N 1
ATOM 6019 C CA . PHE B 1 89 ? 20.672 29.812 -3.129 1 97.69 89 PHE B CA 1
ATOM 6020 C C . PHE B 1 89 ? 20.016 28.547 -3.678 1 97.69 89 PHE B C 1
ATOM 6022 O O . PHE B 1 89 ? 18.891 28.219 -3.285 1 97.69 89 PHE B O 1
ATOM 6029 N N . GLN B 1 90 ? 20.656 27.891 -4.586 1 97.44 90 GLN B N 1
ATOM 6030 C CA . GLN B 1 90 ? 20.109 26.656 -5.16 1 97.44 90 GLN B CA 1
ATOM 6031 C C . GLN B 1 90 ? 21.188 25.594 -5.305 1 97.44 90 GLN B C 1
ATOM 6033 O O . GLN B 1 90 ? 22.125 25.766 -6.094 1 97.44 90 GLN B O 1
ATOM 6038 N N . TRP B 1 91 ? 21.109 24.562 -4.508 1 96.88 91 TRP B N 1
ATOM 6039 C CA . TRP B 1 91 ? 21.969 23.391 -4.652 1 96.88 91 TRP B CA 1
ATOM 6040 C C . TRP B 1 91 ? 21.344 22.375 -5.609 1 96.88 91 TRP B C 1
ATOM 6042 O O . TRP B 1 91 ? 20.141 22.156 -5.582 1 96.88 91 TRP B O 1
ATOM 6052 N N . GLU B 1 92 ? 22.125 21.781 -6.445 1 95.25 92 GLU B N 1
ATOM 6053 C CA . GLU B 1 92 ? 21.766 20.625 -7.266 1 95.25 92 GLU B CA 1
ATOM 6054 C C . GLU B 1 92 ? 22.719 19.469 -7.035 1 95.25 92 GLU B C 1
ATOM 6056 O O . GLU B 1 92 ? 23.906 19.562 -7.324 1 95.25 92 GLU B O 1
ATOM 6061 N N . ALA B 1 93 ? 22.203 18.438 -6.457 1 94.56 93 ALA B N 1
ATOM 6062 C CA . ALA B 1 93 ? 23.016 17.234 -6.383 1 94.56 93 ALA B CA 1
ATOM 6063 C C . ALA B 1 93 ? 23.219 16.609 -7.766 1 94.56 93 ALA B C 1
ATOM 6065 O O . ALA B 1 93 ? 22.344 16.719 -8.625 1 94.56 93 ALA B O 1
ATOM 6066 N N . LEU B 1 94 ? 24.328 15.922 -7.984 1 92.88 94 LEU B N 1
ATOM 6067 C CA . LEU B 1 94 ? 24.625 15.328 -9.289 1 92.88 94 LEU B CA 1
ATOM 6068 C C . LEU B 1 94 ? 24.844 13.828 -9.164 1 92.88 94 LEU B C 1
ATOM 6070 O O . LEU B 1 94 ? 25.203 13.164 -10.148 1 92.88 94 LEU B O 1
ATOM 6074 N N . LEU B 1 95 ? 24.672 13.258 -8.023 1 89.44 95 LEU B N 1
ATOM 6075 C CA . LEU B 1 95 ? 24.844 11.82 -7.812 1 89.44 95 LEU B CA 1
ATOM 6076 C C . LEU B 1 95 ? 23.812 11.297 -6.812 1 89.44 95 LEU B C 1
ATOM 6078 O O . LEU B 1 95 ? 23.312 12.062 -5.984 1 89.44 95 LEU B O 1
ATOM 6082 N N . ASP B 1 96 ? 23.562 10.016 -6.887 1 86.69 96 ASP B N 1
ATOM 6083 C CA . ASP B 1 96 ? 22.609 9.367 -6.004 1 86.69 96 ASP B CA 1
ATOM 6084 C C . ASP B 1 96 ? 23.141 9.281 -4.574 1 86.69 96 ASP B C 1
ATOM 6086 O O . ASP B 1 96 ? 24.312 9.008 -4.363 1 86.69 96 ASP B O 1
ATOM 6090 N N . GLY B 1 97 ? 22.328 9.578 -3.664 1 88 97 GLY B N 1
ATOM 6091 C CA . GLY B 1 97 ? 22.688 9.422 -2.264 1 88 97 GLY B CA 1
ATOM 6092 C C . GLY B 1 97 ? 23.203 10.695 -1.632 1 88 97 GLY B C 1
ATOM 6093 O O . GLY B 1 97 ? 23.438 10.742 -0.421 1 88 97 GLY B O 1
ATOM 6094 N N . LEU B 1 98 ? 23.438 11.711 -2.43 1 92.62 98 LEU B N 1
ATOM 6095 C CA . LEU B 1 98 ? 23.891 12.992 -1.89 1 92.62 98 LEU B CA 1
ATOM 6096 C C . LEU B 1 98 ? 22.719 13.922 -1.614 1 92.62 98 LEU B C 1
ATOM 6098 O O . LEU B 1 98 ? 21.906 14.188 -2.508 1 92.62 98 LEU B O 1
ATOM 6102 N N . PHE B 1 99 ? 22.672 14.367 -0.395 1 95.69 99 PHE B N 1
ATOM 6103 C CA . PHE B 1 99 ? 21.609 15.281 0.022 1 95.69 99 PHE B CA 1
ATOM 6104 C C . PHE B 1 99 ? 22.188 16.641 0.406 1 95.69 99 PHE B C 1
ATOM 6106 O O . PHE B 1 99 ? 22.766 16.797 1.481 1 95.69 99 PHE B O 1
ATOM 6113 N N . PRO B 1 100 ? 22.016 17.625 -0.469 1 96.5 100 PRO B N 1
ATOM 6114 C CA . PRO B 1 100 ? 22.531 18.953 -0.125 1 96.5 100 PRO B CA 1
ATOM 6115 C C . PRO B 1 100 ? 22 19.469 1.211 1 96.5 100 PRO B C 1
ATOM 6117 O O . PRO B 1 100 ? 20.812 19.375 1.479 1 96.5 100 PRO B O 1
ATOM 6120 N N . THR B 1 101 ? 22.906 19.969 2.041 1 97.25 101 THR B N 1
ATOM 6121 C CA . THR B 1 101 ? 22.562 20.391 3.391 1 97.25 101 THR B CA 1
ATOM 6122 C C . THR B 1 101 ? 23.266 21.719 3.727 1 97.25 101 THR B C 1
ATOM 6124 O O . THR B 1 101 ? 24.484 21.828 3.6 1 97.25 101 THR B O 1
ATOM 6127 N N . ASP B 1 102 ? 22.562 22.719 4.012 1 97.94 102 ASP B N 1
ATOM 6128 C CA . ASP B 1 102 ? 23.094 23.984 4.504 1 97.94 102 ASP B CA 1
ATOM 6129 C C . ASP B 1 102 ? 22.719 24.203 5.969 1 97.94 102 ASP B C 1
ATOM 6131 O O . ASP B 1 102 ? 21.594 23.922 6.375 1 97.94 102 ASP B O 1
ATOM 6135 N N . CYS B 1 103 ? 23.672 24.656 6.75 1 97.25 103 CYS B N 1
ATOM 6136 C CA . CYS B 1 103 ? 23.453 24.844 8.18 1 97.25 103 CYS B CA 1
ATOM 6137 C C . CYS B 1 103 ? 23.797 26.266 8.609 1 97.25 103 CYS B C 1
ATOM 6139 O O . CYS B 1 103 ? 24.797 26.828 8.156 1 97.25 103 CYS B O 1
ATOM 6141 N N . PHE B 1 104 ? 23.016 26.844 9.383 1 97.19 104 PHE B N 1
ATOM 6142 C CA . PHE B 1 104 ? 23.188 28.203 9.867 1 97.19 104 PHE B CA 1
ATOM 6143 C C . PHE B 1 104 ? 23.297 28.234 11.391 1 97.19 104 PHE B C 1
ATOM 6145 O O . PHE B 1 104 ? 22.609 27.453 12.07 1 97.19 104 PHE B O 1
ATOM 6152 N N . ASP B 1 105 ? 24.016 29.078 11.875 1 94.81 105 ASP B N 1
ATOM 6153 C CA . ASP B 1 105 ? 24.312 29.125 13.305 1 94.81 105 ASP B CA 1
ATOM 6154 C C . ASP B 1 105 ? 23.109 29.656 14.102 1 94.81 105 ASP B C 1
ATOM 6156 O O . ASP B 1 105 ? 22.422 30.578 13.656 1 94.81 105 ASP B O 1
ATOM 6160 N N . VAL B 1 106 ? 22.938 28.906 15.18 1 89.94 106 VAL B N 1
ATOM 6161 C CA . VAL B 1 106 ? 21.891 29.328 16.109 1 89.94 106 VAL B CA 1
ATOM 6162 C C . VAL B 1 106 ? 22.469 29.531 17.5 1 89.94 106 VAL B C 1
ATOM 6164 O O . VAL B 1 106 ? 23.578 29.062 17.797 1 89.94 106 VAL B O 1
ATOM 6167 N N . GLY B 1 107 ? 21.891 30.359 18.469 1 74.19 107 GLY B N 1
ATOM 6168 C CA . GLY B 1 107 ? 22.25 30.484 19.875 1 74.19 107 GLY B CA 1
ATOM 6169 C C . GLY B 1 107 ? 23.297 31.562 20.125 1 74.19 107 GLY B C 1
ATOM 6170 O O . GLY B 1 107 ? 23.859 32.125 19.188 1 74.19 107 GLY B O 1
ATOM 6171 N N . GLY B 1 108 ? 23.469 31.859 21.281 1 68.62 108 GLY B N 1
ATOM 6172 C CA . GLY B 1 108 ? 24.406 32.875 21.75 1 68.62 108 GLY B CA 1
ATOM 6173 C C . GLY B 1 108 ? 24.125 34.25 21.203 1 68.62 108 GLY B C 1
ATOM 6174 O O . GLY B 1 108 ? 23 34.75 21.312 1 68.62 108 GLY B O 1
ATOM 6175 N N . ASP B 1 109 ? 25.094 34.719 20.516 1 79.44 109 ASP B N 1
ATOM 6176 C CA . ASP B 1 109 ? 25.016 36.094 19.984 1 79.44 109 ASP B CA 1
ATOM 6177 C C . ASP B 1 109 ? 24.5 36.094 18.547 1 79.44 109 ASP B C 1
ATOM 6179 O O . ASP B 1 109 ? 24.516 37.125 17.875 1 79.44 109 ASP B O 1
ATOM 6183 N N . ARG B 1 110 ? 23.875 34.938 18.172 1 85.88 110 ARG B N 1
ATOM 6184 C CA . ARG B 1 110 ? 23.469 34.781 16.781 1 85.88 110 ARG B CA 1
ATOM 6185 C C . ARG B 1 110 ? 21.969 35.062 16.625 1 85.88 110 ARG B C 1
ATOM 6187 O O . ARG B 1 110 ? 21.438 34.875 15.523 1 85.88 110 ARG B O 1
ATOM 6194 N N . GLY B 1 111 ? 21.328 35.469 17.688 1 91 111 GLY B N 1
ATOM 6195 C CA . GLY B 1 111 ? 19.922 35.875 17.609 1 91 111 GLY B CA 1
ATOM 6196 C C . GLY B 1 111 ? 18.969 34.719 17.891 1 91 111 GLY B C 1
ATOM 6197 O O . GLY B 1 111 ? 19.406 33.594 18.125 1 91 111 GLY B O 1
ATOM 6198 N N . PHE B 1 112 ? 17.641 35.031 17.922 1 94.44 112 PHE B N 1
ATOM 6199 C CA . PHE B 1 112 ? 16.578 34.094 18.156 1 94.44 112 PHE B CA 1
ATOM 6200 C C . PHE B 1 112 ? 15.906 33.688 16.844 1 94.44 112 PHE B C 1
ATOM 6202 O O . PHE B 1 112 ? 15.5 34.531 16.062 1 94.44 112 PHE B O 1
ATOM 6209 N N . TRP B 1 113 ? 15.859 32.375 16.641 1 96.38 113 TRP B N 1
ATOM 6210 C CA . TRP B 1 113 ? 15.219 31.891 15.438 1 96.38 113 TRP B CA 1
ATOM 6211 C C . TRP B 1 113 ? 13.781 31.469 15.719 1 96.38 113 TRP B C 1
ATOM 6213 O O . TRP B 1 113 ? 13.5 30.812 16.734 1 96.38 113 TRP B O 1
ATOM 6223 N N . TYR B 1 114 ? 12.867 31.891 14.812 1 96.56 114 TYR B N 1
ATOM 6224 C CA . TYR B 1 114 ? 11.461 31.516 14.828 1 96.56 114 TYR B CA 1
ATOM 6225 C C . TYR B 1 114 ? 11.047 30.891 13.5 1 96.56 114 TYR B C 1
ATOM 6227 O O . TYR B 1 114 ? 11.789 30.953 12.516 1 96.56 114 TYR B O 1
ATOM 6235 N N . GLY B 1 115 ? 9.875 30.234 13.547 1 96.5 115 GLY B N 1
ATOM 6236 C CA . GLY B 1 115 ? 9.281 29.875 12.273 1 96.5 115 GLY B CA 1
ATOM 6237 C C . GLY B 1 115 ? 9.164 28.375 12.086 1 96.5 115 GLY B C 1
ATOM 6238 O O . GLY B 1 115 ? 9.484 27.594 12.992 1 96.5 115 GLY B O 1
ATOM 6239 N N . GLY B 1 116 ? 8.617 27.969 10.875 1 96.81 116 GLY B N 1
ATOM 6240 C CA . GLY B 1 116 ? 8.359 26.578 10.531 1 96.81 116 GLY B CA 1
ATOM 6241 C C . GLY B 1 116 ? 6.992 26.094 10.984 1 96.81 116 GLY B C 1
ATOM 6242 O O . GLY B 1 116 ? 6.215 25.578 10.188 1 96.81 116 GLY B O 1
ATOM 6243 N N . GLY B 1 117 ? 6.668 26.25 12.086 1 96.5 117 GLY B N 1
ATOM 6244 C CA . GLY B 1 117 ? 5.477 25.781 12.773 1 96.5 117 GLY B CA 1
ATOM 6245 C C . GLY B 1 117 ? 5.727 25.422 14.227 1 96.5 117 GLY B C 1
ATOM 6246 O O . GLY B 1 117 ? 6.598 26 14.875 1 96.5 117 GLY B O 1
ATOM 6247 N N . ILE B 1 118 ? 4.871 24.641 14.688 1 96 118 ILE B N 1
ATOM 6248 C CA . ILE B 1 118 ? 5.102 24.172 16.047 1 96 118 ILE B CA 1
ATOM 6249 C C . ILE B 1 118 ? 5.785 22.812 16.016 1 96 118 ILE B C 1
ATOM 6251 O O . ILE B 1 118 ? 5.48 21.969 15.172 1 96 118 ILE B O 1
ATOM 6255 N N . THR B 1 119 ? 6.797 22.641 16.844 1 96.44 119 THR B N 1
ATOM 6256 C CA . THR B 1 119 ? 7.578 21.422 16.875 1 96.44 119 THR B CA 1
ATOM 6257 C C . THR B 1 119 ? 7.027 20.453 17.938 1 96.44 119 THR B C 1
ATOM 6259 O O . THR B 1 119 ? 6.172 20.828 18.734 1 96.44 119 THR B O 1
ATOM 6262 N N . LYS B 1 120 ? 7.547 19.297 17.938 1 92.88 120 LYS B N 1
ATOM 6263 C CA . LYS B 1 120 ? 7.191 18.25 18.906 1 92.88 120 LYS B CA 1
ATOM 6264 C C . LYS B 1 120 ? 7.449 18.719 20.328 1 92.88 120 LYS B C 1
ATOM 6266 O O . LYS B 1 120 ? 6.688 18.391 21.25 1 92.88 120 LYS B O 1
ATOM 6271 N N . GLY B 1 121 ? 8.398 19.531 20.531 1 90.38 121 GLY B N 1
ATOM 6272 C CA . GLY B 1 121 ? 8.742 20.031 21.844 1 90.38 121 GLY B CA 1
ATOM 6273 C C . GLY B 1 121 ? 8.023 21.328 22.172 1 90.38 121 GLY B C 1
ATOM 6274 O O . GLY B 1 121 ? 8.297 21.953 23.203 1 90.38 121 GLY B O 1
ATOM 6275 N N . ASN B 1 122 ? 7.105 21.672 21.297 1 90.12 122 ASN B N 1
ATOM 6276 C CA . ASN B 1 122 ? 6.398 22.938 21.453 1 90.12 122 ASN B CA 1
ATOM 6277 C C . ASN B 1 122 ? 7.363 24.109 21.594 1 90.12 122 ASN B C 1
ATOM 6279 O O . ASN B 1 122 ? 7.215 24.938 22.5 1 90.12 122 ASN B O 1
ATOM 6283 N N . ASP B 1 123 ? 8.289 24.125 20.781 1 89.69 123 ASP B N 1
ATOM 6284 C CA . ASP B 1 123 ? 9.336 25.156 20.828 1 89.69 123 ASP B CA 1
ATOM 6285 C C . ASP B 1 123 ? 8.891 26.422 20.094 1 89.69 123 ASP B C 1
ATOM 6287 O O . ASP B 1 123 ? 8.828 26.438 18.859 1 89.69 123 ASP B O 1
ATOM 6291 N N . TYR B 1 124 ? 8.719 27.453 20.938 1 94.06 124 TYR B N 1
ATOM 6292 C CA . TYR B 1 124 ? 8.445 28.766 20.344 1 94.06 124 TYR B CA 1
ATOM 6293 C C . TYR B 1 124 ? 9.695 29.344 19.688 1 94.06 124 TYR B C 1
ATOM 6295 O O . TYR B 1 124 ? 9.641 29.844 18.562 1 94.06 124 TYR B O 1
ATOM 6303 N N . ILE B 1 125 ? 10.797 29.266 20.375 1 94.88 125 ILE B N 1
ATOM 6304 C CA . ILE B 1 125 ? 12.102 29.594 19.812 1 94.88 125 ILE B CA 1
ATOM 6305 C C . ILE B 1 125 ? 12.727 28.359 19.188 1 94.88 125 ILE B C 1
ATOM 6307 O O . ILE B 1 125 ? 13.25 27.5 19.875 1 94.88 125 ILE B O 1
ATOM 6311 N N . LEU B 1 126 ? 12.773 28.375 17.906 1 94.12 126 LEU B N 1
ATOM 6312 C CA . LEU B 1 126 ? 13.234 27.219 17.156 1 94.12 126 LEU B CA 1
ATOM 6313 C C . LEU B 1 126 ? 14.695 26.922 17.469 1 94.12 126 LEU B C 1
ATOM 6315 O O . LEU B 1 126 ? 15.094 25.75 17.531 1 94.12 126 LEU B O 1
ATOM 6319 N N . GLY B 1 127 ? 15.461 27.969 17.703 1 91 127 GLY B N 1
ATOM 6320 C CA . GLY B 1 127 ? 16.875 27.797 17.984 1 91 127 GLY B CA 1
ATOM 6321 C C . GLY B 1 127 ? 17.141 27 19.25 1 91 127 GLY B C 1
ATOM 6322 O O . GLY B 1 127 ? 18.219 26.422 19.422 1 91 127 GLY B O 1
ATOM 6323 N N . ASN B 1 128 ? 16.125 26.953 20.094 1 90.31 128 ASN B N 1
ATOM 6324 C CA . ASN B 1 128 ? 16.281 26.234 21.344 1 90.31 128 ASN B CA 1
ATOM 6325 C C . ASN B 1 128 ? 15.859 24.766 21.203 1 90.31 128 ASN B C 1
ATOM 6327 O O . ASN B 1 128 ? 16.094 23.953 22.109 1 90.31 128 ASN B O 1
ATOM 6331 N N . ALA B 1 129 ? 15.281 24.453 20.078 1 92.94 129 ALA B N 1
ATOM 6332 C CA . ALA B 1 129 ? 14.852 23.062 19.859 1 92.94 129 ALA B CA 1
ATOM 6333 C C . ALA B 1 129 ? 16.031 22.156 19.562 1 92.94 129 ALA B C 1
ATOM 6335 O O . ALA B 1 129 ? 17.156 22.641 19.312 1 92.94 129 ALA B O 1
ATOM 6336 N N . SER B 1 130 ? 15.859 20.875 19.75 1 95.31 130 SER B N 1
ATOM 6337 C CA . SER B 1 130 ? 16.828 19.844 19.391 1 95.31 130 SER B CA 1
ATOM 6338 C C . SER B 1 130 ? 16.141 18.641 18.766 1 95.31 130 SER B C 1
ATOM 6340 O O . SER B 1 130 ? 15.445 17.891 19.453 1 95.31 130 SER B O 1
ATOM 6342 N N . PHE B 1 131 ? 16.312 18.516 17.531 1 95.94 131 PHE B N 1
ATOM 6343 C CA . PHE B 1 131 ? 15.727 17.359 16.859 1 95.94 131 PHE B CA 1
ATOM 6344 C C . PHE B 1 131 ? 16.484 17.016 15.586 1 95.94 131 PHE B C 1
ATOM 6346 O O . PHE B 1 131 ? 17.078 17.906 14.969 1 95.94 131 PHE B O 1
ATOM 6353 N N . ALA B 1 132 ? 16.469 15.773 15.203 1 96.44 132 ALA B N 1
ATOM 6354 C CA . ALA B 1 132 ? 17.172 15.258 14.031 1 96.44 132 ALA B CA 1
ATOM 6355 C C . ALA B 1 132 ? 16.453 15.664 12.742 1 96.44 132 ALA B C 1
ATOM 6357 O O . ALA B 1 132 ? 15.344 16.203 12.781 1 96.44 132 ALA B O 1
ATOM 6358 N N . SER B 1 133 ? 17.188 15.445 11.656 1 96.94 133 SER B N 1
ATOM 6359 C CA . SER B 1 133 ? 16.656 15.766 10.336 1 96.94 133 SER B CA 1
ATOM 6360 C C . SER B 1 133 ? 15.305 15.094 10.117 1 96.94 133 SER B C 1
ATOM 6362 O O . SER B 1 133 ? 15.203 13.867 10.117 1 96.94 133 SER B O 1
ATOM 6364 N N . SER B 1 134 ? 14.258 15.883 9.953 1 97.94 134 SER B N 1
ATOM 6365 C CA . SER B 1 134 ? 12.875 15.422 9.82 1 97.94 134 SER B CA 1
ATOM 6366 C C . SER B 1 134 ? 12.195 16.062 8.617 1 97.94 134 SER B C 1
ATOM 6368 O O . SER B 1 134 ? 12.438 17.234 8.305 1 97.94 134 SER B O 1
ATOM 6370 N N . PRO B 1 135 ? 11.383 15.227 7.949 1 98.25 135 PRO B N 1
ATOM 6371 C CA . PRO B 1 135 ? 10.688 15.797 6.793 1 98.25 135 PRO B CA 1
ATOM 6372 C C . PRO B 1 135 ? 9.766 16.953 7.168 1 98.25 135 PRO B C 1
ATOM 6374 O O . PRO B 1 135 ? 9.07 16.891 8.18 1 98.25 135 PRO B O 1
ATOM 6377 N N . PHE B 1 136 ? 9.805 17.969 6.352 1 98.38 136 PHE B N 1
ATOM 6378 C CA . PHE B 1 136 ? 9.023 19.172 6.617 1 98.38 136 PHE B CA 1
ATOM 6379 C C . PHE B 1 136 ? 7.621 19.047 6.039 1 98.38 136 PHE B C 1
ATOM 6381 O O . PHE B 1 136 ? 7.293 19.703 5.047 1 98.38 136 PHE B O 1
ATOM 6388 N N . VAL B 1 137 ? 6.777 18.266 6.691 1 98.31 137 VAL B N 1
ATOM 6389 C CA . VAL B 1 137 ? 5.367 18.062 6.387 1 98.31 137 VAL B CA 1
ATOM 6390 C C . VAL B 1 137 ? 4.547 18.109 7.676 1 98.31 137 VAL B C 1
ATOM 6392 O O . VAL B 1 137 ? 5.102 18 8.773 1 98.31 137 VAL B O 1
ATOM 6395 N N . THR B 1 138 ? 3.275 18.297 7.535 1 98.19 138 THR B N 1
ATOM 6396 C CA . THR B 1 138 ? 2.42 18.375 8.711 1 98.19 138 THR B CA 1
ATOM 6397 C C . THR B 1 138 ? 2.311 17.016 9.398 1 98.19 138 THR B C 1
ATOM 6399 O O . THR B 1 138 ? 2.42 15.977 8.742 1 98.19 138 THR B O 1
ATOM 6402 N N . GLY B 1 139 ? 2.164 17.062 10.711 1 96.56 139 GLY B N 1
ATOM 6403 C CA . GLY B 1 139 ? 2.045 15.836 11.469 1 96.56 139 GLY B CA 1
ATOM 6404 C C . GLY B 1 139 ? 1.437 16.047 12.844 1 96.56 139 GLY B C 1
ATOM 6405 O O . GLY B 1 139 ? 0.804 17.062 13.102 1 96.56 139 GLY B O 1
ATOM 6406 N N . ASP B 1 140 ? 1.478 14.992 13.602 1 92.12 140 ASP B N 1
ATOM 6407 C CA . ASP B 1 140 ? 1.084 14.93 15 1 92.12 140 ASP B CA 1
ATOM 6408 C C . ASP B 1 140 ? 2.299 15.062 15.922 1 92.12 140 ASP B C 1
ATOM 6410 O O . ASP B 1 140 ? 3.141 14.164 15.977 1 92.12 140 ASP B O 1
ATOM 6414 N N . THR B 1 141 ? 2.334 16.078 16.688 1 89 141 THR B N 1
ATOM 6415 C CA . THR B 1 141 ? 3.535 16.391 17.453 1 89 141 THR B CA 1
ATOM 6416 C C . THR B 1 141 ? 3.77 15.344 18.531 1 89 141 THR B C 1
ATOM 6418 O O . THR B 1 141 ? 4.828 15.32 19.172 1 89 141 THR B O 1
ATOM 6421 N N . ASN B 1 142 ? 2.799 14.516 18.781 1 82.88 142 ASN B N 1
ATOM 6422 C CA . ASN B 1 142 ? 3.051 13.391 19.672 1 82.88 142 ASN B CA 1
ATOM 6423 C C . ASN B 1 142 ? 3.926 12.328 19 1 82.88 142 ASN B C 1
ATOM 6425 O O . ASN B 1 142 ? 4.582 11.547 19.688 1 82.88 142 ASN B O 1
ATOM 6429 N N . MET B 1 143 ? 3.893 12.328 17.719 1 88.25 143 MET B N 1
ATOM 6430 C CA . MET B 1 143 ? 4.605 11.289 16.984 1 88.25 143 MET B CA 1
ATOM 6431 C C . MET B 1 143 ? 5.609 11.898 16.016 1 88.25 143 MET B C 1
ATOM 6433 O O . MET B 1 143 ? 6.684 11.336 15.797 1 88.25 143 MET B O 1
ATOM 6437 N N . HIS B 1 144 ? 5.262 12.984 15.422 1 93.38 144 HIS B N 1
ATOM 6438 C CA . HIS B 1 144 ? 6.055 13.602 14.367 1 93.38 144 HIS B CA 1
ATOM 6439 C C . HIS B 1 144 ? 6.676 14.914 14.828 1 93.38 144 HIS B C 1
ATOM 6441 O O . HIS B 1 144 ? 6.273 15.469 15.852 1 93.38 144 HIS B O 1
ATOM 6447 N N . GLN B 1 145 ? 7.547 15.383 14.055 1 96 145 GLN B N 1
ATOM 6448 C CA . GLN B 1 145 ? 8.32 16.531 14.492 1 96 145 GLN B CA 1
ATOM 6449 C C . GLN B 1 145 ? 7.52 17.828 14.344 1 96 145 GLN B C 1
ATOM 6451 O O . GLN B 1 145 ? 7.66 18.75 15.156 1 96 145 GLN B O 1
ATOM 6456 N N . TRP B 1 146 ? 6.746 17.922 13.32 1 97.31 146 TRP B N 1
ATOM 6457 C CA . TRP B 1 146 ? 6.012 19.156 13.047 1 97.31 146 TRP B CA 1
ATOM 6458 C C . TRP B 1 146 ? 4.523 18.984 13.32 1 97.31 146 TRP B C 1
ATOM 6460 O O . TRP B 1 146 ? 4.012 17.859 13.289 1 97.31 146 TRP B O 1
ATOM 6470 N N . GLY B 1 147 ? 3.85 20.094 13.57 1 96.62 147 GLY B N 1
ATOM 6471 C CA . GLY B 1 147 ? 2.434 20.062 13.898 1 96.62 147 GLY B CA 1
ATOM 6472 C C . GLY B 1 147 ? 1.533 20.062 12.68 1 96.62 147 GLY B C 1
ATOM 6473 O O . GLY B 1 147 ? 1.927 19.594 11.609 1 96.62 147 GLY B O 1
ATOM 6474 N N . ASN B 1 148 ? 0.281 20.547 12.867 1 97.62 148 ASN B N 1
ATOM 6475 C CA . ASN B 1 148 ? -0.759 20.406 11.852 1 97.62 148 ASN B CA 1
ATOM 6476 C C . ASN B 1 148 ? -0.679 21.531 10.82 1 97.62 148 ASN B C 1
ATOM 6478 O O . ASN B 1 148 ? -1.434 21.547 9.844 1 97.62 148 ASN B O 1
ATOM 6482 N N . ALA B 1 149 ? 0.254 22.484 11.031 1 98.12 149 ALA B N 1
ATOM 6483 C CA . ALA B 1 149 ? 0.468 23.562 10.055 1 98.12 149 ALA B CA 1
ATOM 6484 C C . ALA B 1 149 ? 1.947 23.922 9.953 1 98.12 149 ALA B C 1
ATOM 6486 O O . ALA B 1 149 ? 2.65 23.984 10.961 1 98.12 149 ALA B O 1
ATOM 6487 N N . VAL B 1 150 ? 2.363 24.062 8.742 1 98.12 150 VAL B N 1
ATOM 6488 C CA . VAL B 1 150 ? 3.766 24.406 8.531 1 98.12 150 VAL B CA 1
ATOM 6489 C C . VAL B 1 150 ? 3.881 25.422 7.387 1 98.12 150 VAL B C 1
ATOM 6491 O O . VAL B 1 150 ? 3.018 25.469 6.508 1 98.12 150 VAL B O 1
ATOM 6494 N N . LYS B 1 151 ? 4.832 26.219 7.441 1 97.5 151 LYS B N 1
ATOM 6495 C CA . LYS B 1 151 ? 5.266 27.125 6.371 1 97.5 151 LYS B CA 1
ATOM 6496 C C . LYS B 1 151 ? 6.785 27.156 6.273 1 97.5 151 LYS B C 1
ATOM 6498 O O . LYS B 1 151 ? 7.48 27.156 7.293 1 97.5 151 LYS B O 1
ATOM 6503 N N . ARG B 1 152 ? 7.262 27.141 5.094 1 97.88 152 ARG B N 1
ATOM 6504 C CA . ARG B 1 152 ? 8.703 27.125 4.848 1 97.88 152 ARG B CA 1
ATOM 6505 C C . ARG B 1 152 ? 9.297 28.516 5.016 1 97.88 152 ARG B C 1
ATOM 6507 O O . ARG B 1 152 ? 9.891 29.047 4.078 1 97.88 152 ARG B O 1
ATOM 6514 N N . TYR B 1 153 ? 9.203 29.016 6.203 1 97.75 153 TYR B N 1
ATOM 6515 C CA . TYR B 1 153 ? 9.594 30.375 6.57 1 97.75 153 TYR B CA 1
ATOM 6516 C C . TYR B 1 153 ? 10.258 30.391 7.941 1 97.75 153 TYR B C 1
ATOM 6518 O O . TYR B 1 153 ? 9.672 29.938 8.93 1 97.75 153 TYR B O 1
ATOM 6526 N N . PHE B 1 154 ? 11.469 30.906 7.988 1 98 154 PHE B N 1
ATOM 6527 C CA . PHE B 1 154 ? 12.242 31.031 9.219 1 98 154 PHE B CA 1
ATOM 6528 C C . PHE B 1 154 ? 12.734 32.469 9.406 1 98 154 PHE B C 1
ATOM 6530 O O . PHE B 1 154 ? 13.164 33.094 8.453 1 98 154 PHE B O 1
ATOM 6537 N N . LEU B 1 155 ? 12.617 32.938 10.633 1 96.94 155 LEU B N 1
ATOM 6538 C CA . LEU B 1 155 ? 12.906 34.344 10.938 1 96.94 155 LEU B CA 1
ATOM 6539 C C . LEU B 1 155 ? 13.867 34.438 12.117 1 96.94 155 LEU B C 1
ATOM 6541 O O . LEU B 1 155 ? 13.734 33.719 13.109 1 96.94 155 LEU B O 1
ATOM 6545 N N . ASN B 1 156 ? 14.844 35.312 11.977 1 96.44 156 ASN B N 1
ATOM 6546 C CA . ASN B 1 156 ? 15.844 35.562 13.016 1 96.44 156 ASN B CA 1
ATOM 6547 C C . ASN B 1 156 ? 15.719 36.969 13.578 1 96.44 156 ASN B C 1
ATOM 6549 O O . ASN B 1 156 ? 15.445 37.906 12.836 1 96.44 156 ASN B O 1
ATOM 6553 N N . SER B 1 157 ? 15.984 37.125 14.844 1 95.06 157 SER B N 1
ATOM 6554 C CA . SER B 1 157 ? 15.812 38.406 15.539 1 95.06 157 SER B CA 1
ATOM 6555 C C . SER B 1 157 ? 16.797 39.438 15.031 1 95.06 157 SER B C 1
ATOM 6557 O O . SER B 1 157 ? 16.625 40.656 15.281 1 95.06 157 SER B O 1
ATOM 6559 N N . LYS B 1 158 ? 17.828 39.031 14.266 1 93.88 158 LYS B N 1
ATOM 6560 C CA . LYS B 1 158 ? 18.828 39.969 13.734 1 93.88 158 LYS B CA 1
ATOM 6561 C C . LYS B 1 158 ? 18.375 40.562 12.398 1 93.88 158 LYS B C 1
ATOM 6563 O O . LYS B 1 158 ? 19.125 41.281 11.75 1 93.88 158 LYS B O 1
ATOM 6568 N N . GLY B 1 159 ? 17.219 40.188 12.008 1 94.31 159 GLY B N 1
ATOM 6569 C CA . GLY B 1 159 ? 16.672 40.75 10.773 1 94.31 159 GLY B CA 1
ATOM 6570 C C . GLY B 1 159 ? 17.016 39.906 9.555 1 94.31 159 GLY B C 1
ATOM 6571 O O . GLY B 1 159 ? 17.375 40.469 8.508 1 94.31 159 GLY B O 1
ATOM 6572 N N . VAL B 1 160 ? 16.984 38.656 9.695 1 96.44 160 VAL B N 1
ATOM 6573 C CA . VAL B 1 160 ? 17.234 37.75 8.602 1 96.44 160 VAL B CA 1
ATOM 6574 C C . VAL B 1 160 ? 16.078 36.75 8.492 1 96.44 160 VAL B C 1
ATOM 6576 O O . VAL B 1 160 ? 15.531 36.312 9.5 1 96.44 160 VAL B O 1
ATOM 6579 N N . ALA B 1 161 ? 15.664 36.5 7.297 1 97.25 161 ALA B N 1
ATOM 6580 C CA . ALA B 1 161 ? 14.617 35.5 7.047 1 97.25 161 ALA B CA 1
ATOM 6581 C C . ALA B 1 161 ? 15.047 34.5 5.973 1 97.25 161 ALA B C 1
ATOM 6583 O O . ALA B 1 161 ? 15.766 34.875 5.035 1 97.25 161 ALA B O 1
ATOM 6584 N N . ILE B 1 162 ? 14.688 33.281 6.156 1 98.12 162 ILE B N 1
ATOM 6585 C CA . ILE B 1 162 ? 14.922 32.25 5.16 1 98.12 162 ILE B CA 1
ATOM 6586 C C . ILE B 1 162 ? 13.586 31.703 4.656 1 98.12 162 ILE B C 1
ATOM 6588 O O . ILE B 1 162 ? 12.727 31.297 5.449 1 98.12 162 ILE B O 1
ATOM 6592 N N . GLN B 1 163 ? 13.367 31.719 3.412 1 97.31 163 GLN B N 1
ATOM 6593 C CA . GLN B 1 163 ? 12.219 31.125 2.74 1 97.31 163 GLN B CA 1
ATOM 6594 C C . GLN B 1 163 ? 12.648 30 1.807 1 97.31 163 GLN B C 1
ATOM 6596 O O . GLN B 1 163 ? 13.453 30.203 0.901 1 97.31 163 GLN B O 1
ATOM 6601 N N . VAL B 1 164 ? 12.094 28.844 2.031 1 98.31 164 VAL B N 1
ATOM 6602 C CA . VAL B 1 164 ? 12.508 27.688 1.238 1 98.31 164 VAL B CA 1
ATOM 6603 C C . VAL B 1 164 ? 11.492 27.438 0.124 1 98.31 164 VAL B C 1
ATOM 6605 O O . VAL B 1 164 ? 10.281 27.531 0.344 1 98.31 164 VAL B O 1
ATOM 6608 N N . ASP B 1 165 ? 11.961 27.062 -0.988 1 97.5 165 ASP B N 1
ATOM 6609 C CA . ASP B 1 165 ? 11.141 26.812 -2.172 1 97.5 165 ASP B CA 1
ATOM 6610 C C . ASP B 1 165 ? 10.195 25.641 -1.953 1 97.5 165 ASP B C 1
ATOM 6612 O O . ASP B 1 165 ? 10.586 24.625 -1.365 1 97.5 165 ASP B O 1
ATOM 6616 N N . GLU B 1 166 ? 9.047 25.75 -2.533 1 94.31 166 GLU B N 1
ATOM 6617 C CA . GLU B 1 166 ? 7.992 24.766 -2.311 1 94.31 166 GLU B CA 1
ATOM 6618 C C . GLU B 1 166 ? 8.352 23.422 -2.938 1 94.31 166 GLU B C 1
ATOM 6620 O O . GLU B 1 166 ? 7.863 22.375 -2.504 1 94.31 166 GLU B O 1
ATOM 6625 N N . ARG B 1 167 ? 9.164 23.391 -3.889 1 94.38 167 ARG B N 1
ATOM 6626 C CA . ARG B 1 167 ? 9.477 22.156 -4.613 1 94.38 167 ARG B CA 1
ATOM 6627 C C . ARG B 1 167 ? 10.648 21.422 -3.965 1 94.38 167 ARG B C 1
ATOM 6629 O O . ARG B 1 167 ? 10.945 20.281 -4.324 1 94.38 167 ARG B O 1
ATOM 6636 N N . THR B 1 168 ? 11.305 22.062 -3.055 1 97.94 168 THR B N 1
ATOM 6637 C CA . THR B 1 168 ? 12.406 21.438 -2.336 1 97.94 168 THR B CA 1
ATOM 6638 C C . THR B 1 168 ? 11.898 20.312 -1.438 1 97.94 168 THR B C 1
ATOM 6640 O O . THR B 1 168 ? 10.969 20.516 -0.657 1 97.94 168 THR B O 1
ATOM 6643 N N . PRO B 1 169 ? 12.367 19.094 -1.602 1 98 169 PRO B N 1
ATOM 6644 C CA . PRO B 1 169 ? 12.086 18.062 -0.594 1 98 169 PRO B CA 1
ATOM 6645 C C . PRO B 1 169 ? 12.766 18.344 0.742 1 98 169 PRO B C 1
ATOM 6647 O O . PRO B 1 169 ? 13.781 17.719 1.065 1 98 169 PRO B O 1
ATOM 6650 N N . LEU B 1 170 ? 12.211 19.094 1.533 1 98.5 170 LEU B N 1
ATOM 6651 C CA . LEU B 1 170 ? 12.844 19.797 2.641 1 98.5 170 LEU B CA 1
ATOM 6652 C C . LEU B 1 170 ? 12.852 18.938 3.9 1 98.5 170 LEU B C 1
ATOM 6654 O O . LEU B 1 170 ? 11.805 18.438 4.32 1 98.5 170 LEU B O 1
ATOM 6658 N N . TYR B 1 171 ? 13.969 18.734 4.402 1 98.38 171 TYR B N 1
ATOM 6659 C CA . TYR B 1 171 ? 14.203 18.25 5.754 1 98.38 171 TYR B CA 1
ATOM 6660 C C . TYR B 1 171 ? 14.828 19.312 6.629 1 98.38 171 TYR B C 1
ATOM 6662 O O . TYR B 1 171 ? 15.625 20.141 6.148 1 98.38 171 TYR B O 1
ATOM 6670 N N . VAL B 1 172 ? 14.5 19.375 7.852 1 98.19 172 VAL B N 1
ATOM 6671 C CA . VAL B 1 172 ? 15.039 20.359 8.781 1 98.19 172 VAL B CA 1
ATOM 6672 C C . VAL B 1 172 ? 15.555 19.656 10.039 1 98.19 172 VAL B C 1
ATOM 6674 O O . VAL B 1 172 ? 14.938 18.703 10.523 1 98.19 172 VAL B O 1
ATOM 6677 N N . SER B 1 173 ? 16.688 20.031 10.547 1 97.38 173 SER B N 1
ATOM 6678 C CA . SER B 1 173 ? 17.234 19.594 11.828 1 97.38 173 SER B CA 1
ATOM 6679 C C . SER B 1 173 ? 17.719 20.781 12.648 1 97.38 173 SER B C 1
ATOM 6681 O O . SER B 1 173 ? 18.109 21.812 12.086 1 97.38 173 SER B O 1
ATOM 6683 N N . VAL B 1 174 ? 17.609 20.719 13.891 1 96.81 174 VAL B N 1
ATOM 6684 C CA . VAL B 1 174 ? 18.062 21.766 14.797 1 96.81 174 VAL B CA 1
ATOM 6685 C C . VAL B 1 174 ? 18.906 21.156 15.922 1 96.81 174 VAL B C 1
ATOM 6687 O O . VAL B 1 174 ? 18.453 20.219 16.594 1 96.81 174 VAL B O 1
ATOM 6690 N N . ASN B 1 175 ? 20.125 21.672 16.125 1 95 175 ASN B N 1
ATOM 6691 C CA . ASN B 1 175 ? 21.031 21.297 17.219 1 95 175 ASN B CA 1
ATOM 6692 C C . ASN B 1 175 ? 21.25 19.797 17.281 1 95 175 ASN B C 1
ATOM 6694 O O . ASN B 1 175 ? 21.266 19.203 18.359 1 95 175 ASN B O 1
ATOM 6698 N N . SER B 1 176 ? 21.203 19.062 16.297 1 91.38 176 SER B N 1
ATOM 6699 C CA . SER B 1 176 ? 21.359 17.625 16.281 1 91.38 176 SER B CA 1
ATOM 6700 C C . SER B 1 176 ? 22.469 17.203 15.312 1 91.38 176 SER B C 1
ATOM 6702 O O . SER B 1 176 ? 23.531 16.75 15.742 1 91.38 176 SER B O 1
ATOM 6704 N N . GLU B 1 177 ? 22.266 17.484 14.062 1 80.88 177 GLU B N 1
ATOM 6705 C CA . GLU B 1 177 ? 23.297 17.156 13.078 1 80.88 177 GLU B CA 1
ATOM 6706 C C . GLU B 1 177 ? 24.562 17.969 13.305 1 80.88 177 GLU B C 1
ATOM 6708 O O . GLU B 1 177 ? 25.672 17.469 13.094 1 80.88 177 GLU B O 1
ATOM 6713 N N . ALA B 1 178 ? 24.312 19.172 13.664 1 81.31 178 ALA B N 1
ATOM 6714 C CA . ALA B 1 178 ? 25.375 20.094 14.047 1 81.31 178 ALA B CA 1
ATOM 6715 C C . ALA B 1 178 ? 24.984 20.906 15.273 1 81.31 178 ALA B C 1
ATOM 6717 O O . ALA B 1 178 ? 23.891 21.469 15.328 1 81.31 178 ALA B O 1
ATOM 6718 N N . ALA B 1 179 ? 25.844 20.938 16.172 1 87.31 179 ALA B N 1
ATOM 6719 C CA . ALA B 1 179 ? 25.547 21.672 17.391 1 87.31 179 ALA B CA 1
ATOM 6720 C C . ALA B 1 179 ? 25.359 23.156 17.094 1 87.31 179 ALA B C 1
ATOM 6722 O O . ALA B 1 179 ? 26.094 23.75 16.297 1 87.31 179 ALA B O 1
ATOM 6723 N N . ASN B 1 180 ? 24.344 23.734 17.594 1 92.44 180 ASN B N 1
ATOM 6724 C CA . ASN B 1 180 ? 24.062 25.172 17.516 1 92.44 180 ASN B CA 1
ATOM 6725 C C . ASN B 1 180 ? 23.797 25.609 16.078 1 92.44 180 ASN B C 1
ATOM 6727 O O . ASN B 1 180 ? 24.312 26.641 15.641 1 92.44 180 ASN B O 1
ATOM 6731 N N . LYS B 1 181 ? 23.172 24.719 15.375 1 95.38 181 LYS B N 1
ATOM 6732 C CA . LYS B 1 181 ? 22.844 25.062 13.992 1 95.38 181 LYS B CA 1
ATOM 6733 C C . LYS B 1 181 ? 21.438 24.609 13.625 1 95.38 181 LYS B C 1
ATOM 6735 O O . LYS B 1 181 ? 20.922 23.641 14.203 1 95.38 181 LYS B O 1
ATOM 6740 N N . ILE B 1 182 ? 20.797 25.312 12.773 1 96.81 182 ILE B N 1
ATOM 6741 C CA . ILE B 1 182 ? 19.625 24.875 12.016 1 96.81 182 ILE B CA 1
ATOM 6742 C C . ILE B 1 182 ? 20.047 24.453 10.609 1 96.81 182 ILE B C 1
ATOM 6744 O O . ILE B 1 182 ? 20.719 25.203 9.906 1 96.81 182 ILE B O 1
ATOM 6748 N N . CYS B 1 183 ? 19.719 23.266 10.289 1 97.94 183 CYS B N 1
ATOM 6749 C CA . CYS B 1 183 ? 20.172 22.766 8.992 1 97.94 183 CYS B CA 1
ATOM 6750 C C . CYS B 1 183 ? 18.984 22.516 8.07 1 97.94 183 CYS B C 1
ATOM 6752 O O . CYS B 1 183 ? 17.953 21.984 8.508 1 97.94 183 CYS B O 1
ATOM 6754 N N . LEU B 1 184 ? 19.078 22.953 6.855 1 98.38 184 LEU B N 1
ATOM 6755 C CA . LEU B 1 184 ? 18.156 22.672 5.762 1 98.38 184 LEU B CA 1
ATOM 6756 C C . LEU B 1 184 ? 18.734 21.656 4.801 1 98.38 184 LEU B C 1
ATOM 6758 O O . LEU B 1 184 ? 19.891 21.781 4.371 1 98.38 184 LEU B O 1
ATOM 6762 N N . GLN B 1 185 ? 17.938 20.641 4.527 1 98 185 GLN B N 1
ATOM 6763 C CA . GLN B 1 185 ? 18.422 19.562 3.67 1 98 185 GLN B CA 1
ATOM 6764 C C . GLN B 1 185 ? 17.391 19.219 2.584 1 98 185 GLN B C 1
ATOM 6766 O O . GLN B 1 185 ? 16.188 19.188 2.846 1 98 185 GLN B O 1
ATOM 6771 N N . GLY B 1 186 ? 17.859 19.094 1.358 1 97.81 186 GLY B N 1
ATOM 6772 C CA . GLY B 1 186 ? 17.047 18.531 0.301 1 97.81 186 GLY B CA 1
ATOM 6773 C C . GLY B 1 186 ? 17.188 17.016 0.181 1 97.81 186 GLY B C 1
ATOM 6774 O O . GLY B 1 186 ? 18.25 16.516 -0.214 1 97.81 186 GLY B O 1
ATOM 6775 N N . ARG B 1 187 ? 16.078 16.312 0.494 1 97.12 187 ARG B N 1
ATOM 6776 C CA . ARG B 1 187 ? 16.188 14.859 0.528 1 97.12 187 ARG B CA 1
ATOM 6777 C C . ARG B 1 187 ? 14.859 14.203 0.146 1 97.12 187 ARG B C 1
ATOM 6779 O O . ARG B 1 187 ? 13.812 14.508 0.727 1 97.12 187 ARG B O 1
ATOM 6786 N N . ASN B 1 188 ? 14.891 13.359 -0.873 1 96.69 188 ASN B N 1
ATOM 6787 C CA . ASN B 1 188 ? 13.734 12.523 -1.185 1 96.69 188 ASN B CA 1
ATOM 6788 C C . ASN B 1 188 ? 13.664 11.305 -0.269 1 96.69 188 ASN B C 1
ATOM 6790 O O . ASN B 1 188 ? 14.672 10.883 0.293 1 96.69 188 ASN B O 1
ATOM 6794 N N . ASP B 1 189 ? 12.57 10.836 -0.013 1 96.25 189 ASP B N 1
ATOM 6795 C CA . ASP B 1 189 ? 12.352 9.664 0.831 1 96.25 189 ASP B CA 1
ATOM 6796 C C . ASP B 1 189 ? 11.227 8.789 0.271 1 96.25 189 ASP B C 1
ATOM 6798 O O . ASP B 1 189 ? 10.922 8.859 -0.92 1 96.25 189 ASP B O 1
ATOM 6802 N N . GLN B 1 190 ? 10.703 7.91 1.091 1 93.38 190 GLN B N 1
ATOM 6803 C CA . GLN B 1 190 ? 9.758 6.914 0.59 1 93.38 190 GLN B CA 1
ATOM 6804 C C . GLN B 1 190 ? 8.328 7.273 0.957 1 93.38 190 GLN B C 1
ATOM 6806 O O . GLN B 1 190 ? 7.426 6.434 0.87 1 93.38 190 GLN B O 1
ATOM 6811 N N . PHE B 1 191 ? 8.062 8.586 1.402 1 95.94 191 PHE B N 1
ATOM 6812 C CA . PHE B 1 191 ? 6.695 8.977 1.73 1 95.94 191 PHE B CA 1
ATOM 6813 C C . PHE B 1 191 ? 6.504 10.477 1.542 1 95.94 191 PHE B C 1
ATOM 6815 O O . PHE B 1 191 ? 5.965 10.914 0.525 1 95.94 191 PHE B O 1
ATOM 6822 N N . ALA B 1 192 ? 7.09 11.312 2.412 1 97.31 192 ALA B N 1
ATOM 6823 C CA . ALA B 1 192 ? 6.863 12.758 2.396 1 97.31 192 ALA B CA 1
ATOM 6824 C C . ALA B 1 192 ? 7.27 13.359 1.057 1 97.31 192 ALA B C 1
ATOM 6826 O O . ALA B 1 192 ? 6.543 14.188 0.499 1 97.31 192 ALA B O 1
ATOM 6827 N N . PHE B 1 193 ? 8.469 12.961 0.596 1 97.94 193 PHE B N 1
ATOM 6828 C CA . PHE B 1 193 ? 8.969 13.477 -0.668 1 97.94 193 PHE B CA 1
ATOM 6829 C C . PHE B 1 193 ? 9.344 12.344 -1.611 1 97.94 193 PHE B C 1
ATOM 6831 O O . PHE B 1 193 ? 10.453 12.312 -2.152 1 97.94 193 PHE B O 1
ATOM 6838 N N . VAL B 1 194 ? 8.367 11.461 -1.804 1 96.31 194 VAL B N 1
ATOM 6839 C CA . VAL B 1 194 ? 8.555 10.273 -2.625 1 96.31 194 VAL B CA 1
ATOM 6840 C C . VAL B 1 194 ? 8.539 10.656 -4.102 1 96.31 194 VAL B C 1
ATOM 6842 O O . VAL B 1 194 ? 9.219 10.031 -4.922 1 96.31 194 VAL B O 1
ATOM 6845 N N . ASN B 1 195 ? 7.785 11.656 -4.465 1 95.44 195 ASN B N 1
ATOM 6846 C CA . ASN B 1 195 ? 7.68 12.117 -5.844 1 95.44 195 ASN B CA 1
ATOM 6847 C C . ASN B 1 195 ? 8.844 13.039 -6.219 1 95.44 195 ASN B C 1
ATOM 6849 O O . ASN B 1 195 ? 8.867 14.203 -5.828 1 95.44 195 ASN B O 1
ATOM 6853 N N . LYS B 1 196 ? 9.719 12.539 -6.996 1 93.81 196 LYS B N 1
ATOM 6854 C CA . LYS B 1 196 ? 10.922 13.273 -7.355 1 93.81 196 LYS B CA 1
ATOM 6855 C C . LYS B 1 196 ? 10.625 14.344 -8.406 1 93.81 196 LYS B C 1
ATOM 6857 O O . LYS B 1 196 ? 10.047 14.047 -9.453 1 93.81 196 LYS B O 1
ATOM 6862 N N . GLN B 1 197 ? 10.961 15.531 -8.055 1 90.81 197 GLN B N 1
ATOM 6863 C CA . GLN B 1 197 ? 10.758 16.641 -8.969 1 90.81 197 GLN B CA 1
ATOM 6864 C C . GLN B 1 197 ? 11.922 16.781 -9.945 1 90.81 197 GLN B C 1
ATOM 6866 O O . GLN B 1 197 ? 11.812 17.453 -10.969 1 90.81 197 GLN B O 1
ATOM 6871 N N . SER B 1 198 ? 13.055 16.25 -9.57 1 92.25 198 SER B N 1
ATOM 6872 C CA . SER B 1 198 ? 14.273 16.188 -10.367 1 92.25 198 SER B CA 1
ATOM 6873 C C . SER B 1 198 ? 14.984 14.852 -10.188 1 92.25 198 SER B C 1
ATOM 6875 O O . SER B 1 198 ? 14.625 14.062 -9.312 1 92.25 198 SER B O 1
ATOM 6877 N N . ARG B 1 199 ? 15.922 14.633 -11.102 1 92.25 199 ARG B N 1
ATOM 6878 C CA . ARG B 1 199 ? 16.656 13.375 -11.047 1 92.25 199 ARG B CA 1
ATOM 6879 C C . ARG B 1 199 ? 17.312 13.18 -9.688 1 92.25 199 ARG B C 1
ATOM 6881 O O . ARG B 1 199 ? 17.266 12.086 -9.117 1 92.25 199 ARG B O 1
ATOM 6888 N N . TYR B 1 200 ? 17.922 14.32 -9.25 1 94.19 200 TYR B N 1
ATOM 6889 C CA . TYR B 1 200 ? 18.547 14.344 -7.934 1 94.19 200 TYR B CA 1
ATOM 6890 C C . TYR B 1 200 ? 17.969 15.461 -7.074 1 94.19 200 TYR B C 1
ATOM 6892 O O . TYR B 1 200 ? 17.406 16.438 -7.598 1 94.19 200 TYR B O 1
ATOM 6900 N N . PRO B 1 201 ? 18.016 15.258 -5.723 1 94.31 201 PRO B N 1
ATOM 6901 C CA . PRO B 1 201 ? 17.391 16.234 -4.84 1 94.31 201 PRO B CA 1
ATOM 6902 C C . PRO B 1 201 ? 18.016 17.625 -4.961 1 94.31 201 PRO B C 1
ATOM 6904 O O . PRO B 1 201 ? 19.219 17.75 -5.184 1 94.31 201 PRO B O 1
ATOM 6907 N N . GLN B 1 202 ? 17.266 18.609 -4.797 1 97 202 GLN B N 1
ATOM 6908 C CA . GLN B 1 202 ? 17.672 20 -4.805 1 97 202 GLN B CA 1
ATOM 6909 C C . GLN B 1 202 ? 17.312 20.688 -3.492 1 97 202 GLN B C 1
ATOM 6911 O O . GLN B 1 202 ? 16.406 20.266 -2.787 1 97 202 GLN B O 1
ATOM 6916 N N . LEU B 1 203 ? 18.047 21.625 -3.121 1 98.31 203 LEU B N 1
ATOM 6917 C CA . LEU B 1 203 ? 17.766 22.547 -2.021 1 98.31 203 LEU B CA 1
ATOM 6918 C C . LEU B 1 203 ? 17.766 24 -2.504 1 98.31 203 LEU B C 1
ATOM 6920 O O . LEU B 1 203 ? 18.797 24.516 -2.922 1 98.31 203 LEU B O 1
ATOM 6924 N N . LYS B 1 204 ? 16.672 24.562 -2.561 1 98.19 204 LYS B N 1
ATOM 6925 C CA . LYS B 1 204 ? 16.516 25.938 -3.041 1 98.19 204 LYS B CA 1
ATOM 6926 C C . LYS B 1 204 ? 15.836 26.812 -1.988 1 98.19 204 LYS B C 1
ATOM 6928 O O . LYS B 1 204 ? 14.766 26.469 -1.489 1 98.19 204 LYS B O 1
ATOM 6933 N N . TYR B 1 205 ? 16.438 27.875 -1.621 1 98.38 205 TYR B N 1
ATOM 6934 C CA . TYR B 1 205 ? 15.867 28.797 -0.643 1 98.38 205 TYR B CA 1
ATOM 6935 C C . TYR B 1 205 ? 16.375 30.203 -0.872 1 98.38 205 TYR B C 1
ATOM 6937 O O . TYR B 1 205 ? 17.266 30.438 -1.69 1 98.38 205 TYR B O 1
ATOM 6945 N N . THR B 1 206 ? 15.766 31.172 -0.267 1 97.62 206 THR B N 1
ATOM 6946 C CA . THR B 1 206 ? 16.125 32.594 -0.316 1 97.62 206 THR B CA 1
ATOM 6947 C C . THR B 1 206 ? 16.406 33.125 1.085 1 97.62 206 THR B C 1
ATOM 6949 O O . THR B 1 206 ? 15.695 32.781 2.037 1 97.62 206 THR B O 1
ATOM 6952 N N . ILE B 1 207 ? 17.438 33.844 1.219 1 97.44 207 ILE B N 1
ATOM 6953 C CA . ILE B 1 207 ? 17.75 34.562 2.453 1 97.44 207 ILE B CA 1
ATOM 6954 C C . ILE B 1 207 ? 17.516 36.062 2.26 1 97.44 207 ILE B C 1
ATOM 6956 O O . ILE B 1 207 ? 18.062 36.656 1.337 1 97.44 207 ILE B O 1
ATOM 6960 N N . CYS B 1 208 ? 16.734 36.625 3.094 1 96.94 208 CYS B N 1
ATOM 6961 C CA . CYS B 1 208 ? 16.469 38.031 3.043 1 96.94 208 CYS B CA 1
ATOM 6962 C C . CYS B 1 208 ? 16.906 38.719 4.328 1 96.94 208 CYS B C 1
ATOM 6964 O O . CYS B 1 208 ? 16.844 38.156 5.406 1 96.94 208 CYS B O 1
ATOM 6966 N N . SER B 1 209 ? 17.391 39.906 4.246 1 95.75 209 SER B N 1
ATOM 6967 C CA . SER B 1 209 ? 17.781 40.719 5.402 1 95.75 209 SER B CA 1
ATOM 6968 C C . SER B 1 209 ? 17.156 42.094 5.363 1 95.75 209 SER B C 1
ATOM 6970 O O . SER B 1 209 ? 16.938 42.656 4.285 1 95.75 209 SER B O 1
ATOM 6972 N N . GLY B 1 210 ? 16.734 42.594 6.445 1 93.5 210 GLY B N 1
ATOM 6973 C CA . GLY B 1 210 ? 16.172 43.938 6.637 1 93.5 210 GLY B CA 1
ATOM 6974 C C . GLY B 1 210 ? 16.75 44.625 7.848 1 93.5 210 GLY B C 1
ATOM 6975 O O . GLY B 1 210 ? 17.656 44.125 8.508 1 93.5 210 GLY B O 1
ATOM 6976 N N . PRO B 1 211 ? 16.281 45.844 8.086 1 91.31 211 PRO B N 1
ATOM 6977 C CA . PRO B 1 211 ? 16.828 46.625 9.188 1 91.31 211 PRO B CA 1
ATOM 6978 C C . PRO B 1 211 ? 16.547 46.031 10.555 1 91.31 211 PRO B C 1
ATOM 6980 O O . PRO B 1 211 ? 17.359 46.125 11.469 1 91.31 211 PRO B O 1
ATOM 6983 N N . ASP B 1 212 ? 15.406 45.438 10.711 1 91.5 212 ASP B N 1
ATOM 6984 C CA . ASP B 1 212 ? 15.023 44.719 11.93 1 91.5 212 ASP B CA 1
ATOM 6985 C C . ASP B 1 212 ? 14.016 43.625 11.633 1 91.5 212 ASP B C 1
ATOM 6987 O O . ASP B 1 212 ? 13.492 43.531 10.516 1 91.5 212 ASP B O 1
ATOM 6991 N N . MET B 1 213 ? 13.859 42.844 12.609 1 93.44 213 MET B N 1
ATOM 6992 C CA . MET B 1 213 ? 13.031 41.656 12.445 1 93.44 213 MET B CA 1
ATOM 6993 C C . MET B 1 213 ? 11.602 42.031 12.062 1 93.44 213 MET B C 1
ATOM 6995 O O . MET B 1 213 ? 11 41.406 11.195 1 93.44 213 MET B O 1
ATOM 6999 N N . LYS B 1 214 ? 11.047 43.031 12.68 1 93.44 214 LYS B N 1
ATOM 7000 C CA . LYS B 1 214 ? 9.664 43.469 12.445 1 93.44 214 LYS B CA 1
ATOM 7001 C C . LYS B 1 214 ? 9.484 43.969 11.023 1 93.44 214 LYS B C 1
ATOM 7003 O O . LYS B 1 214 ? 8.57 43.562 10.312 1 93.44 214 LYS B O 1
ATOM 7008 N N . SER B 1 215 ? 10.328 44.875 10.57 1 92.19 215 SER B N 1
ATOM 7009 C CA . SER B 1 215 ? 10.25 45.438 9.234 1 92.19 215 SER B CA 1
ATOM 7010 C C . SER B 1 215 ? 10.445 44.375 8.164 1 92.19 215 SER B C 1
ATOM 7012 O O . SER B 1 215 ? 9.766 44.375 7.137 1 92.19 215 SER B O 1
ATOM 7014 N N . LEU B 1 216 ? 11.383 43.562 8.422 1 94.31 216 LEU B N 1
ATOM 7015 C CA . LEU B 1 216 ? 11.625 42.5 7.488 1 94.31 216 LEU B CA 1
ATOM 7016 C C . LEU B 1 216 ? 10.398 41.594 7.359 1 94.31 216 LEU B C 1
ATOM 7018 O O . LEU B 1 216 ? 9.938 41.312 6.246 1 94.31 216 LEU B O 1
ATOM 7022 N N . HIS B 1 217 ? 9.875 41.156 8.531 1 94.44 217 HIS B N 1
ATOM 7023 C CA . HIS B 1 217 ? 8.703 40.281 8.555 1 94.44 217 HIS B CA 1
ATOM 7024 C C . HIS B 1 217 ? 7.523 40.938 7.836 1 94.44 217 HIS B C 1
ATOM 7026 O O . HIS B 1 217 ? 6.867 40.281 7.016 1 94.44 217 HIS B O 1
ATOM 7032 N N . ASN B 1 218 ? 7.273 42.156 8.062 1 90.75 218 ASN B N 1
ATOM 7033 C CA . ASN B 1 218 ? 6.18 42.875 7.434 1 90.75 218 ASN B CA 1
ATOM 7034 C C . ASN B 1 218 ? 6.355 42.969 5.922 1 90.75 218 ASN B C 1
ATOM 7036 O O . ASN B 1 218 ? 5.371 42.938 5.176 1 90.75 218 ASN B O 1
ATOM 7040 N N . GLY B 1 219 ? 7.566 43.094 5.555 1 90.44 219 GLY B N 1
ATOM 7041 C CA . GLY B 1 219 ? 7.848 43.219 4.133 1 90.44 219 GLY B CA 1
ATOM 7042 C C . GLY B 1 219 ? 7.699 41.938 3.375 1 90.44 219 GLY B C 1
ATOM 7043 O O . GLY B 1 219 ? 7.461 41.938 2.166 1 90.44 219 GLY B O 1
ATOM 7044 N N . LEU B 1 220 ? 7.824 40.875 4.047 1 91.44 220 LEU B N 1
ATOM 7045 C CA . LEU B 1 220 ? 7.84 39.562 3.391 1 91.44 220 LEU B CA 1
ATOM 7046 C C . LEU B 1 220 ? 6.465 38.906 3.453 1 91.44 220 LEU B C 1
ATOM 7048 O O . LEU B 1 220 ? 6.191 37.969 2.711 1 91.44 220 LEU B O 1
ATOM 7052 N N . MET B 1 221 ? 5.605 39.375 4.305 1 85.19 221 MET B N 1
ATOM 7053 C CA . MET B 1 221 ? 4.293 38.75 4.477 1 85.19 221 MET B CA 1
ATOM 7054 C C . MET B 1 221 ? 3.336 39.188 3.373 1 85.19 221 MET B C 1
ATOM 7056 O O . MET B 1 221 ? 3.496 40.281 2.803 1 85.19 221 MET B O 1
ATOM 7060 N N . GLN B 1 222 ? 2.441 38.375 3.146 1 77.75 222 GLN B N 1
ATOM 7061 C CA . GLN B 1 222 ? 1.409 38.656 2.158 1 77.75 222 GLN B CA 1
ATOM 7062 C C . GLN B 1 222 ? 0.578 39.875 2.568 1 77.75 222 GLN B C 1
ATOM 7064 O O . GLN B 1 222 ? 0.103 39.938 3.703 1 77.75 222 GLN B O 1
ATOM 7069 N N . LYS B 1 223 ? 0.37 40.844 1.757 1 73.31 223 LYS B N 1
ATOM 7070 C CA . LYS B 1 223 ? -0.206 42.156 2.148 1 73.31 223 LYS B CA 1
ATOM 7071 C C . LYS B 1 223 ? -1.723 42.125 1.983 1 73.31 223 LYS B C 1
ATOM 7073 O O . LYS B 1 223 ? -2.434 42.844 2.705 1 73.31 223 LYS B O 1
ATOM 7078 N N . SER B 1 224 ? -2.369 41.219 1.277 1 78.19 224 SER B N 1
ATOM 7079 C CA . SER B 1 224 ? -3.816 41.344 1.122 1 78.19 224 SER B CA 1
ATOM 7080 C C . SER B 1 224 ? -4.465 39.969 0.987 1 78.19 224 SER B C 1
ATOM 7082 O O . SER B 1 224 ? -4.055 39.156 0.15 1 78.19 224 SER B O 1
ATOM 7084 N N . LEU B 1 225 ? -5.477 39.906 1.918 1 80.31 225 LEU B N 1
ATOM 7085 C CA . LEU B 1 225 ? -6.27 38.688 1.904 1 80.31 225 LEU B CA 1
ATOM 7086 C C . LEU B 1 225 ? -7.703 38.969 1.475 1 80.31 225 LEU B C 1
ATOM 7088 O O . LEU B 1 225 ? -8.578 38.094 1.603 1 80.31 225 LEU B O 1
ATOM 7092 N N . TRP B 1 226 ? -7.961 40.156 0.888 1 73.62 226 TRP B N 1
ATOM 7093 C CA . TRP B 1 226 ? -9.32 40.594 0.571 1 73.62 226 TRP B CA 1
ATOM 7094 C C . TRP B 1 226 ? -9.781 40 -0.761 1 73.62 226 TRP B C 1
ATOM 7096 O O . TRP B 1 226 ? -10.977 39.938 -1.047 1 73.62 226 TRP B O 1
ATOM 7106 N N . ASP B 1 227 ? -8.906 39.562 -1.482 1 76.44 227 ASP B N 1
ATOM 7107 C CA . ASP B 1 227 ? -9.234 39.125 -2.842 1 76.44 227 ASP B CA 1
ATOM 7108 C C . ASP B 1 227 ? -10.242 38 -2.834 1 76.44 227 ASP B C 1
ATOM 7110 O O . ASP B 1 227 ? -10 36.938 -2.227 1 76.44 227 ASP B O 1
ATOM 7114 N N . GLY B 1 228 ? -11.406 38.312 -3.402 1 72.75 228 GLY B N 1
ATOM 7115 C CA . GLY B 1 228 ? -12.422 37.281 -3.586 1 72.75 228 GLY B CA 1
ATOM 7116 C C . GLY B 1 228 ? -13.352 37.156 -2.395 1 72.75 228 GLY B C 1
ATOM 7117 O O . GLY B 1 228 ? -14.211 36.281 -2.377 1 72.75 228 GLY B O 1
ATOM 7118 N N . LEU B 1 229 ? -13.141 38.062 -1.446 1 82.69 229 LEU B N 1
ATOM 7119 C CA . LEU B 1 229 ? -13.969 37.938 -0.25 1 82.69 229 LEU B CA 1
ATOM 7120 C C . LEU B 1 229 ? -15.336 38.594 -0.468 1 82.69 229 LEU B C 1
ATOM 7122 O O . LEU B 1 229 ? -15.43 39.688 -1.021 1 82.69 229 LEU B O 1
ATOM 7126 N N . THR B 1 230 ? -16.328 37.844 -0.107 1 84.06 230 THR B N 1
ATOM 7127 C CA . THR B 1 230 ? -17.703 38.344 -0.187 1 84.06 230 THR B CA 1
ATOM 7128 C C . THR B 1 230 ? -18.125 38.969 1.144 1 84.06 230 THR B C 1
ATOM 7130 O O . THR B 1 230 ? -17.422 38.844 2.145 1 84.06 230 THR B O 1
ATOM 7133 N N . GLU B 1 231 ? -19.219 39.656 1.087 1 86.5 231 GLU B N 1
ATOM 7134 C CA . GLU B 1 231 ? -19.781 40.188 2.314 1 86.5 231 GLU B CA 1
ATOM 7135 C C . GLU B 1 231 ? -20.156 39.062 3.291 1 86.5 231 GLU B C 1
ATOM 7137 O O . GLU B 1 231 ? -20 39.219 4.504 1 86.5 231 GLU B O 1
ATOM 7142 N N . LYS B 1 232 ? -20.578 38.031 2.732 1 84.06 232 LYS B N 1
ATOM 7143 C CA . LYS B 1 232 ? -20.938 36.875 3.557 1 84.06 232 LYS B CA 1
ATOM 7144 C C . LYS B 1 232 ? -19.703 36.312 4.273 1 84.06 232 LYS B C 1
ATOM 7146 O O . LYS B 1 232 ? -19.797 35.906 5.438 1 84.06 232 LYS B O 1
ATOM 7151 N N . ASP B 1 233 ? -18.594 36.375 3.607 1 88.5 233 ASP B N 1
ATOM 7152 C CA . ASP B 1 233 ? -17.344 35.906 4.191 1 88.5 233 ASP B CA 1
ATOM 7153 C C . ASP B 1 233 ? -16.906 36.781 5.363 1 88.5 233 ASP B C 1
ATOM 7155 O O . ASP B 1 233 ? -16.5 36.281 6.406 1 88.5 233 ASP B O 1
ATOM 7159 N N . ASN B 1 234 ? -17.094 38 5.145 1 90.19 234 ASN B N 1
ATOM 7160 C CA . ASN B 1 234 ? -16.734 38.938 6.199 1 90.19 234 ASN B CA 1
ATOM 7161 C C . ASN B 1 234 ? -17.625 38.781 7.426 1 90.19 234 ASN B C 1
ATOM 7163 O O . ASN B 1 234 ? -17.156 38.938 8.555 1 90.19 234 ASN B O 1
ATOM 7167 N N . ASP B 1 235 ? -18.812 38.531 7.145 1 91.56 235 ASP B N 1
ATOM 7168 C CA . ASP B 1 235 ? -19.766 38.312 8.234 1 91.56 235 ASP B CA 1
ATOM 7169 C C . ASP B 1 235 ? -19.391 37.062 9.047 1 91.56 235 ASP B C 1
ATOM 7171 O O . ASP B 1 235 ? -19.547 37.031 10.266 1 91.56 235 ASP B O 1
ATOM 7175 N N . VAL B 1 236 ? -18.938 36.094 8.359 1 92.25 236 VAL B N 1
ATOM 7176 C CA . VAL B 1 236 ? -18.516 34.875 9.039 1 92.25 236 VAL B CA 1
ATOM 7177 C C . VAL B 1 236 ? -17.328 35.188 9.938 1 92.25 236 VAL B C 1
ATOM 7179 O O . VAL B 1 236 ? -17.281 34.75 11.086 1 92.25 236 VAL B O 1
ATOM 7182 N N . ILE B 1 237 ? -16.375 35.906 9.453 1 94.44 237 ILE B N 1
ATOM 7183 C CA . ILE B 1 237 ? -15.195 36.281 10.227 1 94.44 237 ILE B CA 1
ATOM 7184 C C . ILE B 1 237 ? -15.617 37.031 11.484 1 94.44 237 ILE B C 1
ATOM 7186 O O . ILE B 1 237 ? -15.219 36.688 12.594 1 94.44 237 ILE B O 1
ATOM 7190 N N . LYS B 1 238 ? -16.484 38 11.336 1 95 238 LYS B N 1
ATOM 7191 C CA . LYS B 1 238 ? -16.953 38.812 12.453 1 95 238 LYS B CA 1
ATOM 7192 C C . LYS B 1 238 ? -17.719 37.938 13.461 1 95 238 LYS B C 1
ATOM 7194 O O . LYS B 1 238 ? -17.547 38.125 14.672 1 95 238 LYS B O 1
ATOM 7199 N N . SER B 1 239 ? -18.5 37.125 12.898 1 95.69 239 SER B N 1
ATOM 7200 C CA . SER B 1 239 ? -19.297 36.281 13.781 1 95.69 239 SER B CA 1
ATOM 7201 C C . SER B 1 239 ? -18.406 35.344 14.609 1 95.69 239 SER B C 1
ATOM 7203 O O . SER B 1 239 ? -18.688 35.094 15.781 1 95.69 239 SER B O 1
ATOM 7205 N N . LEU B 1 240 ? -17.328 34.875 14.047 1 96.75 240 LEU B N 1
ATOM 7206 C CA . LEU B 1 240 ? -16.438 33.969 14.758 1 96.75 240 LEU B CA 1
ATOM 7207 C C . LEU B 1 240 ? -15.672 34.719 15.844 1 96.75 240 LEU B C 1
ATOM 7209 O O . LEU B 1 240 ? -15.312 34.125 16.875 1 96.75 240 LEU B O 1
ATOM 7213 N N . LEU B 1 241 ? -15.445 35.969 15.633 1 97.38 241 LEU B N 1
ATOM 7214 C CA . LEU B 1 241 ? -14.75 36.812 16.625 1 97.38 241 LEU B CA 1
ATOM 7215 C C . LEU B 1 241 ? -15.695 37.188 17.766 1 97.38 241 LEU B C 1
ATOM 7217 O O . LEU B 1 241 ? -15.273 37.281 18.922 1 97.38 241 LEU B O 1
ATOM 7221 N N . ARG B 1 242 ? -16.984 37.281 17.453 1 96.75 242 ARG B N 1
ATOM 7222 C CA . ARG B 1 242 ? -17.938 37.875 18.391 1 96.75 242 ARG B CA 1
ATOM 7223 C C . ARG B 1 242 ? -18.641 36.781 19.203 1 96.75 242 ARG B C 1
ATOM 7225 O O . ARG B 1 242 ? -19.047 37 20.344 1 96.75 242 ARG B O 1
ATOM 7232 N N . GLU B 1 243 ? -18.812 35.656 18.531 1 96.81 243 GLU B N 1
ATOM 7233 C CA . GLU B 1 243 ? -19.656 34.625 19.109 1 96.81 243 GLU B CA 1
ATOM 7234 C C . GLU B 1 243 ? -18.891 33.312 19.281 1 96.81 243 GLU B C 1
ATOM 7236 O O . GLU B 1 243 ? -17.984 33.031 18.516 1 96.81 243 GLU B O 1
ATOM 7241 N N . PRO B 1 244 ? -19.312 32.562 20.297 1 97.44 244 PRO B N 1
ATOM 7242 C CA . PRO B 1 244 ? -18.609 31.297 20.562 1 97.44 244 PRO B CA 1
ATOM 7243 C C . PRO B 1 244 ? -18.938 30.203 19.547 1 97.44 244 PRO B C 1
ATOM 7245 O O . PRO B 1 244 ? -19.953 30.281 18.844 1 97.44 244 PRO B O 1
ATOM 7248 N N . VAL B 1 245 ? -18.047 29.281 19.391 1 98 245 VAL B N 1
ATOM 7249 C CA . VAL B 1 245 ? -18.281 28.016 18.703 1 98 245 VAL B CA 1
ATOM 7250 C C . VAL B 1 245 ? -18.547 26.906 19.734 1 98 245 VAL B C 1
ATOM 7252 O O . VAL B 1 245 ? -17.719 26.656 20.594 1 98 245 VAL B O 1
ATOM 7255 N N . TRP B 1 246 ? -19.75 26.328 19.656 1 97.69 246 TRP B N 1
ATOM 7256 C CA . TRP B 1 246 ? -20.156 25.281 20.578 1 97.69 246 TRP B CA 1
ATOM 7257 C C . TRP B 1 246 ? -20.016 23.906 19.938 1 97.69 246 TRP B C 1
ATOM 7259 O O . TRP B 1 246 ? -20.781 23.562 19.031 1 97.69 246 TRP B O 1
ATOM 7269 N N . GLN B 1 247 ? -19.062 23.125 20.438 1 95.81 247 GLN B N 1
ATOM 7270 C CA . GLN B 1 247 ? -18.891 21.766 19.938 1 95.81 247 GLN B CA 1
ATOM 7271 C C . GLN B 1 247 ? -19.781 20.781 20.703 1 95.81 247 GLN B C 1
ATOM 7273 O O . GLN B 1 247 ? -19.625 20.609 21.906 1 95.81 247 GLN B O 1
ATOM 7278 N N . ILE B 1 248 ? -20.656 20.156 19.953 1 94.56 248 ILE B N 1
ATOM 7279 C CA . ILE B 1 248 ? -21.531 19.172 20.594 1 94.56 248 ILE B CA 1
ATOM 7280 C C . ILE B 1 248 ? -20.688 18.031 21.156 1 94.56 248 ILE B C 1
ATOM 7282 O O . ILE B 1 248 ? -19.906 17.422 20.438 1 94.56 248 ILE B O 1
ATOM 7286 N N . PRO B 1 249 ? -20.875 17.766 22.438 1 89.62 249 PRO B N 1
ATOM 7287 C CA . PRO B 1 249 ? -20.062 16.703 23.031 1 89.62 249 PRO B CA 1
ATOM 7288 C C . PRO B 1 249 ? -20.516 15.305 22.609 1 89.62 249 PRO B C 1
ATOM 7290 O O . PRO B 1 249 ? -21.5 14.773 23.156 1 89.62 249 PRO B O 1
ATOM 7293 N N . ALA B 1 250 ? -19.906 14.742 21.609 1 87.69 250 ALA B N 1
ATOM 7294 C CA . ALA B 1 250 ? -20.203 13.383 21.172 1 87.69 250 ALA B CA 1
ATOM 7295 C C . ALA B 1 250 ? -18.938 12.633 20.797 1 87.69 250 ALA B C 1
ATOM 7297 O O . ALA B 1 250 ? -18.359 12.867 19.719 1 87.69 250 ALA B O 1
ATOM 7298 N N . SER B 1 251 ? -18.578 11.703 21.656 1 84.19 251 SER B N 1
ATOM 7299 C CA . SER B 1 251 ? -17.375 10.938 21.391 1 84.19 251 SER B CA 1
ATOM 7300 C C . SER B 1 251 ? -17.672 9.688 20.578 1 84.19 251 SER B C 1
ATOM 7302 O O . SER B 1 251 ? -16.781 9.117 19.938 1 84.19 251 SER B O 1
ATOM 7304 N N . LYS B 1 252 ? -18.859 9.242 20.703 1 88.62 252 LYS B N 1
ATOM 7305 C CA . LYS B 1 252 ? -19.312 8.102 19.922 1 88.62 252 LYS B CA 1
ATOM 7306 C C . LYS B 1 252 ? -20.547 8.453 19.094 1 88.62 252 LYS B C 1
ATOM 7308 O O . LYS B 1 252 ? -21.281 9.391 19.438 1 88.62 252 LYS B O 1
ATOM 7313 N N . GLN B 1 253 ? -20.656 7.766 18.141 1 90.25 253 GLN B N 1
ATOM 7314 C CA . GLN B 1 253 ? -21.766 8.039 17.219 1 90.25 253 GLN B CA 1
ATOM 7315 C C . GLN B 1 253 ? -23.109 7.969 17.922 1 90.25 253 GLN B C 1
ATOM 7317 O O . GLN B 1 253 ? -24 8.773 17.672 1 90.25 253 GLN B O 1
ATOM 7322 N N . GLU B 1 254 ? -23.188 7.055 18.875 1 89.56 254 GLU B N 1
ATOM 7323 C CA . GLU B 1 254 ? -24.453 6.828 19.578 1 89.56 254 GLU B CA 1
ATOM 7324 C C . GLU B 1 254 ? -24.797 8.008 20.484 1 89.56 254 GLU B C 1
ATOM 7326 O O . GLU B 1 254 ? -25.969 8.203 20.828 1 89.56 254 GLU B O 1
ATOM 7331 N N . HIS B 1 255 ? -23.844 8.836 20.781 1 91.06 255 HIS B N 1
ATOM 7332 C CA . HIS B 1 255 ? -24.031 9.961 21.688 1 91.06 255 HIS B CA 1
ATOM 7333 C C . HIS B 1 255 ? -24.547 11.188 20.953 1 91.06 255 HIS B C 1
ATOM 7335 O O . HIS B 1 255 ? -25.047 12.133 21.578 1 91.06 255 HIS B O 1
ATOM 7341 N N . LEU B 1 256 ? -24.438 11.211 19.672 1 94.44 256 LEU B N 1
ATOM 7342 C CA . LEU B 1 256 ? -24.891 12.352 18.875 1 94.44 256 LEU B CA 1
ATOM 7343 C C . LEU B 1 256 ? -26.297 12.109 18.344 1 94.44 256 LEU B C 1
ATOM 7345 O O . LEU B 1 256 ? -26.469 11.391 17.344 1 94.44 256 LEU B O 1
ATOM 7349 N N . THR B 1 257 ? -27.203 12.703 18.969 1 93.56 257 THR B N 1
ATOM 7350 C CA . THR B 1 257 ? -28.594 12.633 18.562 1 93.56 257 THR B CA 1
ATOM 7351 C C . THR B 1 257 ? -29.203 14.031 18.484 1 93.56 257 THR B C 1
ATOM 7353 O O . THR B 1 257 ? -28.594 15.008 18.922 1 93.56 257 THR B O 1
ATOM 7356 N N . GLU B 1 258 ? -30.406 14.047 17.906 1 92.25 258 GLU B N 1
ATOM 7357 C CA . GLU B 1 258 ? -31.125 15.32 17.859 1 92.25 258 GLU B CA 1
ATOM 7358 C C . GLU B 1 258 ? -31.406 15.836 19.266 1 92.25 258 GLU B C 1
ATOM 7360 O O . GLU B 1 258 ? -31.297 17.031 19.531 1 92.25 258 GLU B O 1
ATOM 7365 N N . THR B 1 259 ? -31.688 14.93 20.094 1 92.12 259 THR B N 1
ATOM 7366 C CA . THR B 1 259 ? -31.969 15.273 21.484 1 92.12 259 THR B CA 1
ATOM 7367 C C . THR B 1 259 ? -30.734 15.844 22.156 1 92.12 259 THR B C 1
ATOM 7369 O O . THR B 1 259 ? -30.812 16.797 22.922 1 92.12 259 THR B O 1
ATOM 7372 N N . ALA B 1 260 ? -29.625 15.242 21.906 1 94.06 260 ALA B N 1
ATOM 7373 C CA . ALA B 1 260 ? -28.375 15.719 22.5 1 94.06 260 ALA B CA 1
ATOM 7374 C C . ALA B 1 260 ? -28.062 17.141 22.047 1 94.06 260 ALA B C 1
ATOM 7376 O O . ALA B 1 260 ? -27.625 17.984 22.844 1 94.06 260 ALA B O 1
ATOM 7377 N N . ILE B 1 261 ? -28.312 17.391 20.781 1 95.12 261 ILE B N 1
ATOM 7378 C CA . ILE B 1 261 ? -28.078 18.719 20.234 1 95.12 261 ILE B CA 1
ATOM 7379 C C . ILE B 1 261 ? -29.047 19.719 20.891 1 95.12 261 ILE B C 1
ATOM 7381 O O . ILE B 1 261 ? -28.625 20.797 21.328 1 95.12 261 ILE B O 1
ATOM 7385 N N . TYR B 1 262 ? -30.25 19.297 20.953 1 92.56 262 TYR B N 1
ATOM 7386 C CA . TYR B 1 262 ? -31.281 20.156 21.531 1 92.56 262 TYR B CA 1
ATOM 7387 C C . TYR B 1 262 ? -30.969 20.453 23 1 92.56 262 TYR B C 1
ATOM 7389 O O . TYR B 1 262 ? -31 21.609 23.422 1 92.56 262 TYR B O 1
ATOM 7397 N N . ASN B 1 263 ? -30.688 19.469 23.75 1 94.19 263 ASN B N 1
ATOM 7398 C CA . ASN B 1 263 ? -30.406 19.641 25.172 1 94.19 263 ASN B CA 1
ATOM 7399 C C . ASN B 1 263 ? -29.188 20.547 25.391 1 94.19 263 ASN B C 1
ATOM 7401 O O . ASN B 1 263 ? -29.188 21.391 26.297 1 94.19 263 ASN B O 1
ATOM 7405 N N . TYR B 1 264 ? -28.234 20.312 24.641 1 95.62 264 TYR B N 1
ATOM 7406 C CA . TYR B 1 264 ? -27.016 21.125 24.766 1 95.62 264 TYR B CA 1
ATOM 7407 C C . TYR B 1 264 ? -27.312 22.578 24.469 1 95.62 264 TYR B C 1
ATOM 7409 O O . TYR B 1 264 ? -26.859 23.469 25.188 1 95.62 264 TYR B O 1
ATOM 7417 N N . THR B 1 265 ? -28.078 22.859 23.453 1 95.75 265 THR B N 1
ATOM 7418 C CA . THR B 1 265 ? -28.391 24.219 23.062 1 95.75 265 THR B CA 1
ATOM 7419 C C . THR B 1 265 ? -29.297 24.891 24.094 1 95.75 265 THR B C 1
ATOM 7421 O O . THR B 1 265 ? -29.188 26.094 24.328 1 95.75 265 THR B O 1
ATOM 7424 N N . GLU B 1 266 ? -30.125 24.109 24.703 1 95.06 266 GLU B N 1
ATOM 7425 C CA . GLU B 1 266 ? -30.953 24.656 25.781 1 95.06 266 GLU B CA 1
ATOM 7426 C C . GLU B 1 266 ? -30.094 25.078 26.969 1 95.06 266 GLU B C 1
ATOM 7428 O O . GLU B 1 266 ? -30.375 26.078 27.625 1 95.06 266 GLU B O 1
ATOM 7433 N N . SER B 1 267 ? -29.125 24.25 27.203 1 95.62 267 SER B N 1
ATOM 7434 C CA . SER B 1 267 ? -28.219 24.578 28.281 1 95.62 267 SER B CA 1
ATOM 7435 C C . SER B 1 267 ? -27.453 25.875 27.984 1 95.62 267 SER B C 1
ATOM 7437 O O . SER B 1 267 ? -27.156 26.656 28.906 1 95.62 267 SER B O 1
ATOM 7439 N N . ILE B 1 268 ? -27.109 26.094 26.766 1 96.44 268 ILE B N 1
ATOM 7440 C CA . ILE B 1 268 ? -26.422 27.312 26.344 1 96.44 268 ILE B CA 1
ATOM 7441 C C . ILE B 1 268 ? -27.328 28.516 26.547 1 96.44 268 ILE B C 1
ATOM 7443 O O . ILE B 1 268 ? -26.906 29.547 27.094 1 96.44 268 ILE B O 1
ATOM 7447 N N . ILE B 1 269 ? -28.562 28.375 26.109 1 95.19 269 ILE B N 1
ATOM 7448 C CA . ILE B 1 269 ? -29.531 29.453 26.234 1 95.19 269 ILE B CA 1
ATOM 7449 C C . ILE B 1 269 ? -29.734 29.812 27.703 1 95.19 269 ILE B C 1
ATOM 7451 O O . ILE B 1 269 ? -29.844 31 28.047 1 95.19 269 ILE B O 1
ATOM 7455 N N . ALA B 1 270 ? -29.688 28.828 28.484 1 94 270 ALA B N 1
ATOM 7456 C CA . ALA B 1 270 ? -29.938 29 29.922 1 94 270 ALA B CA 1
ATOM 7457 C C . ALA B 1 270 ? -28.812 29.781 30.578 1 94 270 ALA B C 1
ATOM 7459 O O . ALA B 1 270 ? -29 30.391 31.641 1 94 270 ALA B O 1
ATOM 7460 N N . LEU B 1 271 ? -27.625 29.688 30.047 1 92.19 271 LEU B N 1
ATOM 7461 C CA . LEU B 1 271 ? -26.531 30.484 30.594 1 92.19 271 LEU B CA 1
ATOM 7462 C C . LEU B 1 271 ? -26.906 31.953 30.656 1 92.19 271 LEU B C 1
ATOM 7464 O O . LEU B 1 271 ? -26.688 32.625 31.688 1 92.19 271 LEU B O 1
ATOM 7468 N N . GLY B 1 272 ? -27.312 32.562 29.5 1 89.75 272 GLY B N 1
ATOM 7469 C CA . GLY B 1 272 ? -27.906 33.875 29.453 1 89.75 272 GLY B CA 1
ATOM 7470 C C . GLY B 1 272 ? -26.875 34.969 29.297 1 89.75 272 GLY B C 1
ATOM 7471 O O . GLY B 1 272 ? -27.219 36.156 29.109 1 89.75 272 GLY B O 1
ATOM 7472 N N . TYR B 1 273 ? -25.625 34.688 29.469 1 89.5 273 TYR B N 1
ATOM 7473 C CA . TYR B 1 273 ? -24.656 35.781 29.453 1 89.5 273 TYR B CA 1
ATOM 7474 C C . TYR B 1 273 ? -23.688 35.625 28.297 1 89.5 273 TYR B C 1
ATOM 7476 O O . TYR B 1 273 ? -22.812 36.469 28.078 1 89.5 273 TYR B O 1
ATOM 7484 N N . LEU B 1 274 ? -23.766 34.594 27.547 1 87.62 274 LEU B N 1
ATOM 7485 C CA . LEU B 1 274 ? -22.969 34.406 26.328 1 87.62 274 LEU B CA 1
ATOM 7486 C C . LEU B 1 274 ? -23.844 34.5 25.094 1 87.62 274 LEU B C 1
ATOM 7488 O O . LEU B 1 274 ? -25.031 34.188 25.125 1 87.62 274 LEU B O 1
ATOM 7492 N N . ARG B 1 275 ? -23.281 34.969 24.031 1 87.62 275 ARG B N 1
ATOM 7493 C CA . ARG B 1 275 ? -23.984 34.969 22.75 1 87.62 275 ARG B CA 1
ATOM 7494 C C . ARG B 1 275 ? -24.219 33.562 22.25 1 87.62 275 ARG B C 1
ATOM 7496 O O . ARG B 1 275 ? -23.484 32.625 22.641 1 87.62 275 ARG B O 1
ATOM 7503 N N . LEU B 1 276 ? -25.203 33.344 21.516 1 91.5 276 LEU B N 1
ATOM 7504 C CA . LEU B 1 276 ? -25.609 32 21.141 1 91.5 276 LEU B CA 1
ATOM 7505 C C . LEU B 1 276 ? -24.625 31.375 20.156 1 91.5 276 LEU B C 1
ATOM 7507 O O . LEU B 1 276 ? -24.281 30.203 20.266 1 91.5 276 LEU B O 1
ATOM 7511 N N . GLY B 1 277 ? -24.141 32.094 19.078 1 95.12 277 GLY B N 1
ATOM 7512 C CA . GLY B 1 277 ? -22.969 31.75 18.297 1 95.12 277 GLY B CA 1
ATOM 7513 C C . GLY B 1 277 ? -23.188 30.578 17.359 1 95.12 277 GLY B C 1
ATOM 7514 O O . GLY B 1 277 ? -24.266 30.453 16.75 1 95.12 277 GLY B O 1
ATOM 7515 N N . HIS B 1 278 ? -22.125 29.641 17.125 1 96.94 278 HIS B N 1
ATOM 7516 C CA . HIS B 1 278 ? -22.078 28.578 16.125 1 96.94 278 HIS B CA 1
ATOM 7517 C C . HIS B 1 278 ? -22.109 27.203 16.781 1 96.94 278 HIS B C 1
ATOM 7519 O O . HIS B 1 278 ? -21.281 26.891 17.625 1 96.94 278 HIS B O 1
ATOM 7525 N N . ILE B 1 279 ? -23.078 26.406 16.328 1 97.44 279 ILE B N 1
ATOM 7526 C CA . ILE B 1 279 ? -23.094 25.016 16.734 1 97.44 279 ILE B CA 1
ATOM 7527 C C . ILE B 1 279 ? -22.297 24.172 15.758 1 97.44 279 ILE B C 1
ATOM 7529 O O . ILE B 1 279 ? -22.578 24.156 14.555 1 97.44 279 ILE B O 1
ATOM 7533 N N . LEU B 1 280 ? -21.297 23.5 16.25 1 97.5 280 LEU B N 1
ATOM 7534 C CA . LEU B 1 280 ? -20.453 22.641 15.414 1 97.5 280 LEU B CA 1
ATOM 7535 C C . LEU B 1 280 ? -20.734 21.172 15.703 1 97.5 280 LEU B C 1
ATOM 7537 O O . LEU B 1 280 ? -20.516 20.703 16.828 1 97.5 280 LEU B O 1
ATOM 7541 N N . VAL B 1 281 ? -21.234 20.516 14.711 1 96.5 281 VAL B N 1
ATOM 7542 C CA . VAL B 1 281 ? -21.531 19.094 14.812 1 96.5 281 VAL B CA 1
ATOM 7543 C C . VAL B 1 281 ? -20.406 18.281 14.172 1 96.5 281 VAL B C 1
ATOM 7545 O O . VAL B 1 281 ? -20.016 18.547 13.039 1 96.5 281 VAL B O 1
ATOM 7548 N N . ASN B 1 282 ? -19.891 17.297 14.891 1 94.75 282 ASN B N 1
ATOM 7549 C CA . ASN B 1 282 ? -18.766 16.531 14.367 1 94.75 282 ASN B CA 1
ATOM 7550 C C . ASN B 1 282 ? -19.188 15.594 13.25 1 94.75 282 ASN B C 1
ATOM 7552 O O . ASN B 1 282 ? -20.312 15.711 12.734 1 94.75 282 ASN B O 1
ATOM 7556 N N . GLU B 1 283 ? -18.375 14.68 12.789 1 94.81 283 GLU B N 1
ATOM 7557 C CA . GLU B 1 283 ? -18.562 13.891 11.578 1 94.81 283 GLU B CA 1
ATOM 7558 C C . GLU B 1 283 ? -19.625 12.82 11.781 1 94.81 283 GLU B C 1
ATOM 7560 O O . GLU B 1 283 ? -20.094 12.195 10.82 1 94.81 283 GLU B O 1
ATOM 7565 N N . PHE B 1 284 ? -20.141 12.648 13 1 95.5 284 PHE B N 1
ATOM 7566 C CA . PHE B 1 284 ? -21.031 11.555 13.336 1 95.5 284 PHE B CA 1
ATOM 7567 C C . PHE B 1 284 ? -22.453 11.844 12.852 1 95.5 284 PHE B C 1
ATOM 7569 O O . PHE B 1 284 ? -23.344 11.016 13 1 95.5 284 PHE B O 1
ATOM 7576 N N . TRP B 1 285 ? -22.672 13.023 12.25 1 95.06 285 TRP B N 1
ATOM 7577 C CA . TRP B 1 285 ? -23.984 13.32 11.695 1 95.06 285 TRP B CA 1
ATOM 7578 C C . TRP B 1 285 ? -24.328 12.352 10.57 1 95.06 285 TRP B C 1
ATOM 7580 O O . TRP B 1 285 ? -25.5 12.258 10.156 1 95.06 285 TRP B O 1
ATOM 7590 N N . GLN B 1 286 ? -23.344 11.602 10.141 1 95.69 286 GLN B N 1
ATOM 7591 C CA . GLN B 1 286 ? -23.469 10.578 9.109 1 95.69 286 GLN B CA 1
ATOM 7592 C C . GLN B 1 286 ? -23.594 9.188 9.727 1 95.69 286 GLN B C 1
ATOM 7594 O O . GLN B 1 286 ? -23.094 8.945 10.828 1 95.69 286 GLN B O 1
ATOM 7599 N N . LYS B 1 287 ? -24.266 8.281 9.023 1 94.69 287 LYS B N 1
ATOM 7600 C CA . LYS B 1 287 ? -24.297 6.906 9.508 1 94.69 287 LYS B CA 1
ATOM 7601 C C . LYS B 1 287 ? -22.922 6.258 9.43 1 94.69 287 LYS B C 1
ATOM 7603 O O . LYS B 1 287 ? -22.484 5.609 10.383 1 94.69 287 LYS B O 1
ATOM 7608 N N . THR B 1 288 ? -22.328 6.383 8.266 1 94.5 288 THR B N 1
ATOM 7609 C CA . THR B 1 288 ? -20.938 6.012 8.031 1 94.5 288 THR B CA 1
ATOM 7610 C C . THR B 1 288 ? -20.141 7.195 7.484 1 94.5 288 THR B C 1
ATOM 7612 O O . THR B 1 288 ? -20.641 7.941 6.637 1 94.5 288 THR B O 1
ATOM 7615 N N . ILE B 1 289 ? -18.984 7.383 8.078 1 95.88 289 ILE B N 1
ATOM 7616 C CA . ILE B 1 289 ? -18.188 8.516 7.633 1 95.88 289 ILE B CA 1
ATOM 7617 C C . ILE B 1 289 ? -17.938 8.414 6.129 1 95.88 289 ILE B C 1
ATOM 7619 O O . ILE B 1 289 ? -17.5 7.375 5.633 1 95.88 289 ILE B O 1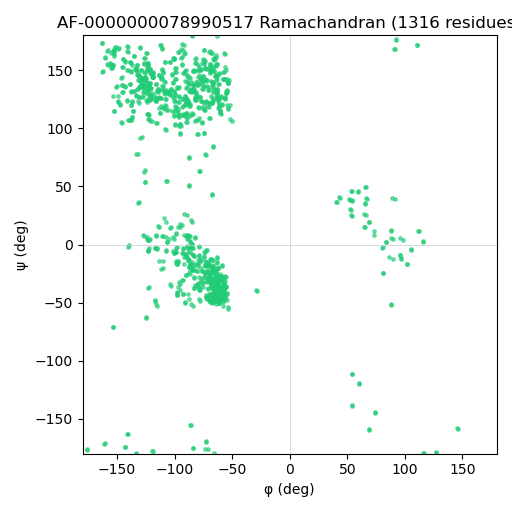
ATOM 7623 N N . GLY B 1 290 ? -18.266 9.438 5.391 1 96.81 290 GLY B N 1
ATOM 7624 C CA . GLY B 1 290 ? -18.125 9.43 3.945 1 96.81 290 GLY B CA 1
ATOM 7625 C C . GLY B 1 290 ? -19.453 9.289 3.217 1 96.81 290 GLY B C 1
ATOM 7626 O O . GLY B 1 290 ? -19.5 9.375 1.987 1 96.81 290 GLY B O 1
ATOM 7627 N N . ASP B 1 291 ? -20.5 9.117 3.945 1 96.75 291 ASP B N 1
ATOM 7628 C CA . ASP B 1 291 ? -21.828 9.016 3.326 1 96.75 291 ASP B CA 1
ATOM 7629 C C . ASP B 1 291 ? -22.25 10.352 2.725 1 96.75 291 ASP B C 1
ATOM 7631 O O . ASP B 1 291 ? -22.953 10.383 1.706 1 96.75 291 ASP B O 1
ATOM 7635 N N . PHE B 1 292 ? -21.859 11.438 3.391 1 96.25 292 PHE B N 1
ATOM 7636 C CA . PHE B 1 292 ? -22.281 12.789 3.029 1 96.25 292 PHE B CA 1
ATOM 7637 C C . PHE B 1 292 ? -23.797 12.867 2.906 1 96.25 292 PHE B C 1
ATOM 7639 O O . PHE B 1 292 ? -24.328 13.438 1.948 1 96.25 292 PHE B O 1
ATOM 7646 N N . ARG B 1 293 ? -24.406 12.211 3.766 1 94.62 293 ARG B N 1
ATOM 7647 C CA . ARG B 1 293 ? -25.859 12.227 3.943 1 94.62 293 ARG B CA 1
ATOM 7648 C C . ARG B 1 293 ? -26.234 12.07 5.414 1 94.62 293 ARG B C 1
ATOM 7650 O O . ARG B 1 293 ? -25.578 11.328 6.152 1 94.62 293 ARG B O 1
ATOM 7657 N N . LEU B 1 294 ? -27.281 12.773 5.785 1 93.62 294 LEU B N 1
ATOM 7658 C CA . LEU B 1 294 ? -27.719 12.719 7.172 1 93.62 294 LEU B CA 1
ATOM 7659 C C . LEU B 1 294 ? -28.234 11.328 7.531 1 93.62 294 LEU B C 1
ATOM 7661 O O . LEU B 1 294 ? -28.938 10.695 6.742 1 93.62 294 LEU B O 1
ATOM 7665 N N . ASP B 1 295 ? -27.766 10.828 8.641 1 94.5 295 ASP B N 1
ATOM 7666 C CA . ASP B 1 295 ? -28.328 9.586 9.164 1 94.5 295 ASP B CA 1
ATOM 7667 C C . ASP B 1 295 ? -29.828 9.75 9.461 1 94.5 295 ASP B C 1
ATOM 7669 O O . ASP B 1 295 ? -30.203 10.359 10.469 1 94.5 295 ASP B O 1
ATOM 7673 N N . ALA B 1 296 ? -30.656 9.141 8.805 1 90.38 296 ALA B N 1
ATOM 7674 C CA . ALA B 1 296 ? -32.094 9.344 8.891 1 90.38 296 ALA B CA 1
ATOM 7675 C C . ALA B 1 296 ? -32.656 8.734 10.172 1 90.38 296 ALA B C 1
ATOM 7677 O O . ALA B 1 296 ? -33.688 9.188 10.688 1 90.38 296 ALA B O 1
ATOM 7678 N N . GLU B 1 297 ? -32.031 7.75 10.656 1 92.81 297 GLU B N 1
ATOM 7679 C CA . GLU B 1 297 ? -32.5 7.082 11.859 1 92.81 297 GLU B CA 1
ATOM 7680 C C . GLU B 1 297 ? -32.281 7.945 13.102 1 92.81 297 GLU B C 1
ATOM 7682 O O . GLU B 1 297 ? -33.188 8.094 13.93 1 92.81 297 GLU B O 1
ATOM 7687 N N . ARG B 1 298 ? -31.125 8.539 13.234 1 94.06 298 ARG B N 1
ATOM 7688 C CA . ARG B 1 298 ? -30.781 9.32 14.422 1 94.06 298 ARG B CA 1
ATOM 7689 C C . ARG B 1 298 ? -31.266 10.766 14.273 1 94.06 298 ARG B C 1
ATOM 7691 O O . ARG B 1 298 ? -31.469 11.453 15.273 1 94.06 298 ARG B O 1
ATOM 7698 N N . PHE B 1 299 ? -31.391 11.188 12.953 1 92.81 299 PHE B N 1
ATOM 7699 C CA . PHE B 1 299 ? -31.734 12.578 12.68 1 92.81 299 PHE B CA 1
ATOM 7700 C C . PHE B 1 299 ? -32.969 12.664 11.781 1 92.81 299 PHE B C 1
ATOM 7702 O O . PHE B 1 299 ? -32.906 13.266 10.703 1 92.81 299 PHE B O 1
ATOM 7709 N N . ALA B 1 300 ? -34.094 12.203 12.258 1 89.81 300 ALA B N 1
ATOM 7710 C CA . ALA B 1 300 ? -35.312 12.109 11.477 1 89.81 300 ALA B CA 1
ATOM 7711 C C . ALA B 1 300 ? -35.906 13.492 11.227 1 89.81 300 ALA B C 1
ATOM 7713 O O . ALA B 1 300 ? -36.531 13.734 10.188 1 89.81 300 ALA B O 1
ATOM 7714 N N . THR B 1 301 ? -35.656 14.422 12.156 1 92 301 THR B N 1
ATOM 7715 C CA . THR B 1 301 ? -36.281 15.742 12.047 1 92 301 THR B CA 1
ATOM 7716 C C . THR B 1 301 ? -35.219 16.828 12.234 1 92 301 THR B C 1
ATOM 7718 O O . THR B 1 301 ? -35.469 17.844 12.891 1 92 301 THR B O 1
ATOM 7721 N N . LEU B 1 302 ? -34.062 16.562 11.75 1 88.25 302 LEU B N 1
ATOM 7722 C CA . LEU B 1 302 ? -33 17.516 11.969 1 88.25 302 LEU B CA 1
ATOM 7723 C C . LEU B 1 302 ? -33.281 18.859 11.297 1 88.25 302 LEU B C 1
ATOM 7725 O O . LEU B 1 302 ? -32.875 19.906 11.789 1 88.25 302 LEU B O 1
ATOM 7729 N N . ASP B 1 303 ? -34 18.797 10.195 1 91 303 ASP B N 1
ATOM 7730 C CA . ASP B 1 303 ? -34.375 20.031 9.508 1 91 303 ASP B CA 1
ATOM 7731 C C . ASP B 1 303 ? -35.188 20.938 10.422 1 91 303 ASP B C 1
ATOM 7733 O O . ASP B 1 303 ? -34.938 22.141 10.492 1 91 303 ASP B O 1
ATOM 7737 N N . GLU B 1 304 ? -36.062 20.359 11.117 1 92.88 304 GLU B N 1
ATOM 7738 C CA . GLU B 1 304 ? -36.875 21.125 12.07 1 92.88 304 GLU B CA 1
ATOM 7739 C C . GLU B 1 304 ? -36.031 21.641 13.219 1 92.88 304 GLU B C 1
ATOM 7741 O O . GLU B 1 304 ? -36.188 22.797 13.641 1 92.88 304 GLU B O 1
ATOM 7746 N N . THR B 1 305 ? -35.219 20.781 13.648 1 92.62 305 THR B N 1
ATOM 7747 C CA . THR B 1 305 ? -34.312 21.172 14.742 1 92.62 305 THR B CA 1
ATOM 7748 C C . THR B 1 305 ? -33.438 22.344 14.328 1 92.62 305 THR B C 1
ATOM 7750 O O . THR B 1 305 ? -33.281 23.312 15.086 1 92.62 305 THR B O 1
ATOM 7753 N N . VAL B 1 306 ? -32.906 22.328 13.195 1 94.5 306 VAL B N 1
ATOM 7754 C CA . VAL B 1 306 ? -32 23.359 12.695 1 94.5 306 VAL B CA 1
ATOM 7755 C C . VAL B 1 306 ? -32.781 24.656 12.5 1 94.5 306 VAL B C 1
ATOM 7757 O O . VAL B 1 306 ? -32.281 25.75 12.797 1 94.5 306 VAL B O 1
ATOM 7760 N N . ASN B 1 307 ? -33.938 24.5 12.07 1 94.69 307 ASN B N 1
ATOM 7761 C CA . ASN B 1 307 ? -34.812 25.688 11.93 1 94.69 307 ASN B CA 1
ATOM 7762 C C . ASN B 1 307 ? -35.031 26.359 13.281 1 94.69 307 ASN B C 1
ATOM 7764 O O . ASN B 1 307 ? -35.031 27.578 13.375 1 94.69 307 ASN B O 1
ATOM 7768 N N . ILE B 1 308 ? -35.312 25.562 14.188 1 94.44 308 ILE B N 1
ATOM 7769 C CA . ILE B 1 308 ? -35.5 26.078 15.539 1 94.44 308 ILE B CA 1
ATOM 7770 C C . ILE B 1 308 ? -34.25 26.766 16.016 1 94.44 308 ILE B C 1
ATOM 7772 O O . ILE B 1 308 ? -34.312 27.859 16.594 1 94.44 308 ILE B O 1
ATOM 7776 N N . LEU B 1 309 ? -33.156 26.188 15.844 1 95.56 309 LEU B N 1
ATOM 7777 C CA . LEU B 1 309 ? -31.875 26.766 16.25 1 95.56 309 LEU B CA 1
ATOM 7778 C C . LEU B 1 309 ? -31.609 28.078 15.547 1 95.56 309 LEU B C 1
ATOM 7780 O O . LEU B 1 309 ? -31.125 29.031 16.156 1 95.56 309 LEU B O 1
ATOM 7784 N N . HIS B 1 310 ? -31.969 28.156 14.289 1 95.69 310 HIS B N 1
ATOM 7785 C CA . HIS B 1 310 ? -31.828 29.391 13.523 1 95.69 310 HIS B CA 1
ATOM 7786 C C . HIS B 1 310 ? -32.719 30.5 14.094 1 95.69 310 HIS B C 1
ATOM 7788 O O . HIS B 1 310 ? -32.281 31.641 14.242 1 95.69 310 HIS B O 1
ATOM 7794 N N . ARG B 1 311 ? -33.875 30.125 14.391 1 95.38 311 ARG B N 1
ATOM 7795 C CA . ARG B 1 311 ? -34.812 31.094 14.938 1 95.38 311 ARG B CA 1
ATOM 7796 C C . ARG B 1 311 ? -34.344 31.625 16.281 1 95.38 311 ARG B C 1
ATOM 7798 O O . ARG B 1 311 ? -34.594 32.781 16.625 1 95.38 311 ARG B O 1
ATOM 7805 N N . ARG B 1 312 ? -33.688 30.766 16.938 1 93.88 312 ARG B N 1
ATOM 7806 C CA . ARG B 1 312 ? -33.188 31.156 18.25 1 93.88 312 ARG B CA 1
ATOM 7807 C C . ARG B 1 312 ? -31.906 32 18.109 1 93.88 312 ARG B C 1
ATOM 7809 O O . ARG B 1 312 ? -31.469 32.625 19.062 1 93.88 312 ARG B O 1
ATOM 7816 N N . GLY B 1 313 ? -31.297 31.906 16.969 1 93.88 313 GLY B N 1
ATOM 7817 C CA . GLY B 1 313 ? -30.141 32.75 16.734 1 93.88 313 GLY B CA 1
ATOM 7818 C C . GLY B 1 313 ? -28.844 32 16.547 1 93.88 313 GLY B C 1
ATOM 7819 O O . GLY B 1 313 ? -27.781 32.594 16.422 1 93.88 313 GLY B O 1
ATOM 7820 N N . PHE B 1 314 ? -28.891 30.672 16.562 1 96.75 314 PHE B N 1
ATOM 7821 C CA . PHE B 1 314 ? -27.688 29.875 16.391 1 96.75 314 PHE B CA 1
ATOM 7822 C C . PHE B 1 314 ? -27.375 29.688 14.906 1 96.75 314 PHE B C 1
ATOM 7824 O O . PHE B 1 314 ? -28.266 29.75 14.062 1 96.75 314 PHE B O 1
ATOM 7831 N N . ARG B 1 315 ? -26.141 29.578 14.562 1 95.56 315 ARG B N 1
ATOM 7832 C CA . ARG B 1 315 ? -25.688 29.031 13.297 1 95.56 315 ARG B CA 1
ATOM 7833 C C . ARG B 1 315 ? -25.266 27.578 13.461 1 95.56 315 ARG B C 1
ATOM 7835 O O . ARG B 1 315 ? -24.812 27.172 14.531 1 95.56 315 ARG B O 1
ATOM 7842 N N . VAL B 1 316 ? -25.453 26.812 12.398 1 95.81 316 VAL B N 1
ATOM 7843 C CA . VAL B 1 316 ? -25.156 25.391 12.492 1 95.81 316 VAL B CA 1
ATOM 7844 C C . VAL B 1 316 ? -24.109 25.016 11.445 1 95.81 316 VAL B C 1
ATOM 7846 O O . VAL B 1 316 ? -24.266 25.328 10.266 1 95.81 316 VAL B O 1
ATOM 7849 N N . SER B 1 317 ? -23.078 24.375 11.859 1 96.06 317 SER B N 1
ATOM 7850 C CA . SER B 1 317 ? -22 23.938 10.992 1 96.06 317 SER B CA 1
ATOM 7851 C C . SER B 1 317 ? -21.75 22.438 11.125 1 96.06 317 SER B C 1
ATOM 7853 O O . SER B 1 317 ? -21.844 21.875 12.227 1 96.06 317 SER B O 1
ATOM 7855 N N . LEU B 1 318 ? -21.422 21.766 10.008 1 96.19 318 LEU B N 1
ATOM 7856 C CA . LEU B 1 318 ? -21.094 20.344 9.992 1 96.19 318 LEU B CA 1
ATOM 7857 C C . LEU B 1 318 ? -19.625 20.125 9.688 1 96.19 318 LEU B C 1
ATOM 7859 O O . LEU B 1 318 ? -19.031 20.844 8.883 1 96.19 318 LEU B O 1
ATOM 7863 N N . THR B 1 319 ? -19.078 19.141 10.336 1 96.94 319 THR B N 1
ATOM 7864 C CA . THR B 1 319 ? -17.703 18.734 10.023 1 96.94 319 THR B CA 1
ATOM 7865 C C . THR B 1 319 ? -17.703 17.719 8.883 1 96.94 319 THR B C 1
ATOM 7867 O O . THR B 1 319 ? -18.484 16.766 8.867 1 96.94 319 THR B O 1
ATOM 7870 N N . ILE B 1 320 ? -16.875 17.953 7.934 1 95.94 320 ILE B N 1
ATOM 7871 C CA . ILE B 1 320 ? -16.672 16.984 6.859 1 95.94 320 ILE B CA 1
ATOM 7872 C C . ILE B 1 320 ? -15.18 16.656 6.734 1 95.94 320 ILE B C 1
ATOM 7874 O O . ILE B 1 320 ? -14.336 17.406 7.227 1 95.94 320 ILE B O 1
ATOM 7878 N N . GLN B 1 321 ? -14.859 15.539 6.215 1 96.31 321 GLN B N 1
ATOM 7879 C CA . GLN B 1 321 ? -13.492 15.102 5.977 1 96.31 321 GLN B CA 1
ATOM 7880 C C . GLN B 1 321 ? -13.367 14.406 4.625 1 96.31 321 GLN B C 1
ATOM 7882 O O . GLN B 1 321 ? -14.352 13.914 4.078 1 96.31 321 GLN B O 1
ATOM 7887 N N . PRO B 1 322 ? -12.211 14.344 4.043 1 95.69 322 PRO B N 1
ATOM 7888 C CA . PRO B 1 322 ? -12.031 13.727 2.729 1 95.69 322 PRO B CA 1
ATOM 7889 C C . PRO B 1 322 ? -11.906 12.203 2.805 1 95.69 322 PRO B C 1
ATOM 7891 O O . PRO B 1 322 ? -11.633 11.555 1.792 1 95.69 322 PRO B O 1
ATOM 7894 N N . PHE B 1 323 ? -12.078 11.609 3.9 1 97 323 PHE B N 1
ATOM 7895 C CA . PHE B 1 323 ? -11.961 10.172 4.125 1 97 323 PHE B CA 1
ATOM 7896 C C . PHE B 1 323 ? -13.305 9.484 3.936 1 97 323 PHE B C 1
ATOM 7898 O O . PHE B 1 323 ? -14.32 9.93 4.48 1 97 323 PHE B O 1
ATOM 7905 N N . ILE B 1 324 ? -13.328 8.508 3.154 1 97.62 324 ILE B N 1
ATOM 7906 C CA . ILE B 1 324 ? -14.531 7.73 2.908 1 97.62 324 ILE B CA 1
ATOM 7907 C C . ILE B 1 324 ? -14.367 6.32 3.477 1 97.62 324 ILE B C 1
ATOM 7909 O O . ILE B 1 324 ? -13.547 5.539 2.979 1 97.62 324 ILE B O 1
ATOM 7913 N N . SER B 1 325 ? -15.148 6.035 4.492 1 96.31 325 SER B N 1
ATOM 7914 C CA . SER B 1 325 ? -15.102 4.715 5.109 1 96.31 325 SER B CA 1
ATOM 7915 C C . SER B 1 325 ? -15.398 3.617 4.094 1 96.31 325 SER B C 1
ATOM 7917 O O . SER B 1 325 ? -16.25 3.785 3.225 1 96.31 325 SER B O 1
ATOM 7919 N N . THR B 1 326 ? -14.695 2.451 4.195 1 93.94 326 THR B N 1
ATOM 7920 C CA . THR B 1 326 ? -14.969 1.307 3.332 1 93.94 326 THR B CA 1
ATOM 7921 C C . THR B 1 326 ? -16.375 0.78 3.555 1 93.94 326 THR B C 1
ATOM 7923 O O . THR B 1 326 ? -16.906 0.029 2.73 1 93.94 326 THR B O 1
ATOM 7926 N N . GLU B 1 327 ? -16.984 1.172 4.625 1 91.44 327 GLU B N 1
ATOM 7927 C CA . GLU B 1 327 ? -18.328 0.733 4.961 1 91.44 327 GLU B CA 1
ATOM 7928 C C . GLU B 1 327 ? -19.375 1.654 4.34 1 91.44 327 GLU B C 1
ATOM 7930 O O . GLU B 1 327 ? -20.562 1.326 4.316 1 91.44 327 GLU B O 1
ATOM 7935 N N . SER B 1 328 ? -18.938 2.799 3.865 1 95.06 328 SER B N 1
ATOM 7936 C CA . SER B 1 328 ? -19.844 3.754 3.248 1 95.06 328 SER B CA 1
ATOM 7937 C C . SER B 1 328 ? -20.312 3.268 1.878 1 95.06 328 SER B C 1
ATOM 7939 O O . SER B 1 328 ? -19.531 2.691 1.12 1 95.06 328 SER B O 1
ATOM 7941 N N . SER B 1 329 ? -21.562 3.496 1.56 1 91.88 329 SER B N 1
ATOM 7942 C CA . SER B 1 329 ? -22.078 3.184 0.227 1 91.88 329 SER B CA 1
ATOM 7943 C C . SER B 1 329 ? -21.344 3.982 -0.844 1 91.88 329 SER B C 1
ATOM 7945 O O . SER B 1 329 ? -21.203 3.531 -1.983 1 91.88 329 SER B O 1
ATOM 7947 N N . ASN B 1 330 ? -20.844 5.141 -0.444 1 96.31 330 ASN B N 1
ATOM 7948 C CA . ASN B 1 330 ? -20.125 5.992 -1.392 1 96.31 330 ASN B CA 1
ATOM 7949 C C . ASN B 1 330 ? -18.75 5.43 -1.719 1 96.31 330 ASN B C 1
ATOM 7951 O O . ASN B 1 330 ? -18.125 5.844 -2.695 1 96.31 330 ASN B O 1
ATOM 7955 N N . PHE B 1 331 ? -18.266 4.508 -0.873 1 95.94 331 PHE B N 1
ATOM 7956 C CA . PHE B 1 331 ? -16.969 3.914 -1.185 1 95.94 331 PHE B CA 1
ATOM 7957 C C . PHE B 1 331 ? -17.031 3.139 -2.494 1 95.94 331 PHE B C 1
ATOM 7959 O O . PHE B 1 331 ? -16.156 3.295 -3.355 1 95.94 331 PHE B O 1
ATOM 7966 N N . ARG B 1 332 ? -18.062 2.354 -2.621 1 92.31 332 ARG B N 1
ATOM 7967 C CA . ARG B 1 332 ? -18.25 1.582 -3.846 1 92.31 332 ARG B CA 1
ATOM 7968 C C . ARG B 1 332 ? -18.344 2.498 -5.062 1 92.31 332 ARG B C 1
ATOM 7970 O O . ARG B 1 332 ? -17.719 2.248 -6.09 1 92.31 332 ARG B O 1
ATOM 7977 N N . GLU B 1 333 ? -19.109 3.492 -4.879 1 94.69 333 GLU B N 1
ATOM 7978 C CA . GLU B 1 333 ? -19.297 4.457 -5.957 1 94.69 333 GLU B CA 1
ATOM 7979 C C . GLU B 1 333 ? -17.984 5.152 -6.312 1 94.69 333 GLU B C 1
ATOM 7981 O O . GLU B 1 333 ? -17.688 5.355 -7.488 1 94.69 333 GLU B O 1
ATOM 7986 N N . ALA B 1 334 ? -17.281 5.535 -5.281 1 96.31 334 ALA B N 1
ATOM 7987 C CA . ALA B 1 334 ? -16.031 6.242 -5.484 1 96.31 334 ALA B CA 1
ATOM 7988 C C . ALA B 1 334 ? -15 5.344 -6.164 1 96.31 334 ALA B C 1
ATOM 7990 O O . ALA B 1 334 ? -14.195 5.812 -6.98 1 96.31 334 ALA B O 1
ATOM 7991 N N . VAL B 1 335 ? -14.992 4.027 -5.816 1 93.69 335 VAL B N 1
ATOM 7992 C CA . VAL B 1 335 ? -14.102 3.07 -6.457 1 93.69 335 VAL B CA 1
ATOM 7993 C C . VAL B 1 335 ? -14.469 2.922 -7.93 1 93.69 335 VAL B C 1
ATOM 7995 O O . VAL B 1 335 ? -13.609 3.008 -8.805 1 93.69 335 VAL B O 1
ATOM 7998 N N . ALA B 1 336 ? -15.75 2.734 -8.219 1 91.38 336 ALA B N 1
ATOM 7999 C CA . ALA B 1 336 ? -16.234 2.562 -9.586 1 91.38 336 ALA B CA 1
ATOM 8000 C C . ALA B 1 336 ? -15.938 3.801 -10.43 1 91.38 336 ALA B C 1
ATOM 8002 O O . ALA B 1 336 ? -15.594 3.691 -11.609 1 91.38 336 ALA B O 1
ATOM 8003 N N . GLY B 1 337 ? -16.078 4.965 -9.781 1 93.12 337 GLY B N 1
ATOM 8004 C CA . GLY B 1 337 ? -15.859 6.227 -10.477 1 93.12 337 GLY B CA 1
ATOM 8005 C C . GLY B 1 337 ? -14.406 6.656 -10.484 1 93.12 337 GLY B C 1
ATOM 8006 O O . GLY B 1 337 ? -14.07 7.707 -11.039 1 93.12 337 GLY B O 1
ATOM 8007 N N . LYS B 1 338 ? -13.523 5.906 -9.867 1 92.69 338 LYS B N 1
ATOM 8008 C CA . LYS B 1 338 ? -12.086 6.18 -9.797 1 92.69 338 LYS B CA 1
ATOM 8009 C C . LYS B 1 338 ? -11.82 7.531 -9.133 1 92.69 338 LYS B C 1
ATOM 8011 O O . LYS B 1 338 ? -11.039 8.336 -9.648 1 92.69 338 LYS B O 1
ATOM 8016 N N . LEU B 1 339 ? -12.5 7.785 -8.039 1 96.94 339 LEU B N 1
ATOM 8017 C CA . LEU B 1 339 ? -12.453 9.094 -7.398 1 96.94 339 LEU B CA 1
ATOM 8018 C C . LEU B 1 339 ? -11.477 9.086 -6.223 1 96.94 339 LEU B C 1
ATOM 8020 O O . LEU B 1 339 ? -11.234 10.125 -5.609 1 96.94 339 LEU B O 1
ATOM 8024 N N . LEU B 1 340 ? -10.914 7.906 -5.859 1 97.5 340 LEU B N 1
ATOM 8025 C CA . LEU B 1 340 ? -10.086 7.777 -4.668 1 97.5 340 LEU B CA 1
ATOM 8026 C C . LEU B 1 340 ? -8.609 7.777 -5.035 1 97.5 340 LEU B C 1
ATOM 8028 O O . LEU B 1 340 ? -8.25 7.527 -6.188 1 97.5 340 LEU B O 1
ATOM 8032 N N . ILE B 1 341 ? -7.773 8.078 -4.043 1 97.38 341 ILE B N 1
ATOM 8033 C CA . ILE B 1 341 ? -6.332 7.918 -4.188 1 97.38 341 ILE B CA 1
ATOM 8034 C C . ILE B 1 341 ? -5.988 6.449 -4.402 1 97.38 341 ILE B C 1
ATOM 8036 O O . ILE B 1 341 ? -6.543 5.57 -3.736 1 97.38 341 ILE B O 1
ATOM 8040 N N . TYR B 1 342 ? -5.117 6.23 -5.402 1 95.69 342 TYR B N 1
ATOM 8041 C CA . TYR B 1 342 ? -4.711 4.867 -5.719 1 95.69 342 TYR B CA 1
ATOM 8042 C C . TYR B 1 342 ? -3.418 4.504 -4.992 1 95.69 342 TYR B C 1
ATOM 8044 O O . TYR B 1 342 ? -2.721 5.383 -4.477 1 95.69 342 TYR B O 1
ATOM 8052 N N . GLU B 1 343 ? -3.215 3.205 -4.91 1 94.44 343 GLU B N 1
ATOM 8053 C CA . GLU B 1 343 ? -1.953 2.711 -4.363 1 94.44 343 GLU B CA 1
ATOM 8054 C C . GLU B 1 343 ? -0.819 2.859 -5.375 1 94.44 343 GLU B C 1
ATOM 8056 O O . GLU B 1 343 ? -0.967 2.49 -6.539 1 94.44 343 GLU B O 1
ATOM 8061 N N . ARG B 1 344 ? 0.298 3.371 -4.902 1 94.75 344 ARG B N 1
ATOM 8062 C CA . ARG B 1 344 ? 1.455 3.6 -5.762 1 94.75 344 ARG B CA 1
ATOM 8063 C C . ARG B 1 344 ? 2.041 2.279 -6.25 1 94.75 344 ARG B C 1
ATOM 8065 O O . ARG B 1 344 ? 2.152 1.32 -5.484 1 94.75 344 ARG B O 1
ATOM 8072 N N . GLU B 1 345 ? 2.467 2.207 -7.59 1 89.62 345 GLU B N 1
ATOM 8073 C CA . GLU B 1 345 ? 3.135 1.076 -8.227 1 89.62 345 GLU B CA 1
ATOM 8074 C C . GLU B 1 345 ? 2.215 -0.139 -8.305 1 89.62 345 GLU B C 1
ATOM 8076 O O . GLU B 1 345 ? 2.684 -1.275 -8.391 1 89.62 345 GLU B O 1
ATOM 8081 N N . SER B 1 346 ? 0.954 0.041 -8.102 1 87.31 346 SER B N 1
ATOM 8082 C CA . SER B 1 346 ? -0.074 -0.971 -8.32 1 87.31 346 SER B CA 1
ATOM 8083 C C . SER B 1 346 ? -0.979 -0.589 -9.492 1 87.31 346 SER B C 1
ATOM 8085 O O . SER B 1 346 ? -0.813 0.475 -10.086 1 87.31 346 SER B O 1
ATOM 8087 N N . GLU B 1 347 ? -1.817 -1.473 -9.883 1 81.88 347 GLU B N 1
ATOM 8088 C CA . GLU B 1 347 ? -2.803 -1.138 -10.906 1 81.88 347 GLU B CA 1
ATOM 8089 C C . GLU B 1 347 ? -3.621 0.087 -10.5 1 81.88 347 GLU B C 1
ATOM 8091 O O . GLU B 1 347 ? -4.035 0.212 -9.344 1 81.88 347 GLU B O 1
ATOM 8096 N N . ARG B 1 348 ? -3.748 1.057 -11.375 1 79.56 348 ARG B N 1
ATOM 8097 C CA . ARG B 1 348 ? -4.438 2.314 -11.109 1 79.56 348 ARG B CA 1
ATOM 8098 C C . ARG B 1 348 ? -5.934 2.088 -10.922 1 79.56 348 ARG B C 1
ATOM 8100 O O . ARG B 1 348 ? -6.754 2.777 -11.531 1 79.56 348 ARG B O 1
ATOM 8107 N N . SER B 1 349 ? -6.277 1.07 -10.219 1 84.69 349 SER B N 1
ATOM 8108 C CA . SER B 1 349 ? -7.668 0.761 -9.898 1 84.69 349 SER B CA 1
ATOM 8109 C C . SER B 1 349 ? -7.809 0.272 -8.461 1 84.69 349 SER B C 1
ATOM 8111 O O . SER B 1 349 ? -8.922 0.046 -7.984 1 84.69 349 SER B O 1
ATOM 8113 N N . ILE B 1 350 ? -6.727 0.208 -7.824 1 90.06 350 ILE B N 1
ATOM 8114 C CA . ILE B 1 350 ? -6.754 -0.257 -6.441 1 90.06 350 ILE B CA 1
ATOM 8115 C C . ILE B 1 350 ? -6.652 0.936 -5.492 1 90.06 350 ILE B C 1
ATOM 8117 O O . ILE B 1 350 ? -5.641 1.64 -5.48 1 90.06 350 ILE B O 1
ATOM 8121 N N . PRO B 1 351 ? -7.656 1.173 -4.746 1 94.88 351 PRO B N 1
ATOM 8122 C CA . PRO B 1 351 ? -7.59 2.305 -3.818 1 94.88 351 PRO B CA 1
ATOM 8123 C C . PRO B 1 351 ? -6.566 2.096 -2.703 1 94.88 351 PRO B C 1
ATOM 8125 O O . PRO B 1 351 ? -6.402 0.974 -2.217 1 94.88 351 PRO B O 1
ATOM 8128 N N . ALA B 1 352 ? -5.852 3.115 -2.346 1 96.31 352 ALA B N 1
ATOM 8129 C CA . ALA B 1 352 ? -4.992 3.115 -1.164 1 96.31 352 ALA B CA 1
ATOM 8130 C C . ALA B 1 352 ? -5.789 3.451 0.093 1 96.31 352 ALA B C 1
ATOM 8132 O O . ALA B 1 352 ? -6.555 4.418 0.111 1 96.31 352 ALA B O 1
ATOM 8133 N N . LEU B 1 353 ? -5.621 2.66 1.161 1 95.81 353 LEU B N 1
ATOM 8134 C CA . LEU B 1 353 ? -6.422 2.863 2.363 1 95.81 353 LEU B CA 1
ATOM 8135 C C . LEU B 1 353 ? -5.598 3.541 3.455 1 95.81 353 LEU B C 1
ATOM 8137 O O . LEU B 1 353 ? -4.367 3.559 3.391 1 95.81 353 LEU B O 1
ATOM 8141 N N . THR B 1 354 ? -6.285 4.16 4.32 1 95.12 354 THR B N 1
ATOM 8142 C CA . THR B 1 354 ? -5.75 4.723 5.559 1 95.12 354 THR B CA 1
ATOM 8143 C C . THR B 1 354 ? -6.758 4.57 6.695 1 95.12 354 THR B C 1
ATOM 8145 O O . THR B 1 354 ? -7.707 3.789 6.594 1 95.12 354 THR B O 1
ATOM 8148 N N . ARG B 1 355 ? -6.465 5.121 7.82 1 92.06 355 ARG B N 1
ATOM 8149 C CA . ARG B 1 355 ? -7.355 5.207 8.969 1 92.06 355 ARG B CA 1
ATOM 8150 C C . ARG B 1 355 ? -7.391 6.625 9.531 1 92.06 355 ARG B C 1
ATOM 8152 O O . ARG B 1 355 ? -6.406 7.359 9.43 1 92.06 355 ARG B O 1
ATOM 8159 N N . TYR B 1 356 ? -8.539 7.027 10.039 1 93.69 356 TYR B N 1
ATOM 8160 C CA . TYR B 1 356 ? -8.688 8.367 10.602 1 93.69 356 TYR B CA 1
ATOM 8161 C C . TYR B 1 356 ? -9.773 8.398 11.664 1 93.69 356 TYR B C 1
ATOM 8163 O O . TYR B 1 356 ? -10.945 8.156 11.375 1 93.69 356 TYR B O 1
ATOM 8171 N N . LYS B 1 357 ? -9.383 8.648 12.852 1 91.12 357 LYS B N 1
ATOM 8172 C CA . LYS B 1 357 ? -10.258 8.766 14.016 1 91.12 357 LYS B CA 1
ATOM 8173 C C . LYS B 1 357 ? -11.133 7.523 14.164 1 91.12 357 LYS B C 1
ATOM 8175 O O . LYS B 1 357 ? -10.625 6.414 14.32 1 91.12 357 LYS B O 1
ATOM 8180 N N . SER B 1 358 ? -12.477 7.641 13.938 1 88.75 358 SER B N 1
ATOM 8181 C CA . SER B 1 358 ? -13.391 6.527 14.164 1 88.75 358 SER B CA 1
ATOM 8182 C C . SER B 1 358 ? -13.422 5.586 12.961 1 88.75 358 SER B C 1
ATOM 8184 O O . SER B 1 358 ? -13.977 4.488 13.039 1 88.75 358 SER B O 1
ATOM 8186 N N . THR B 1 359 ? -12.828 5.973 11.891 1 91.88 359 THR B N 1
ATOM 8187 C CA . THR B 1 359 ? -12.844 5.172 10.672 1 91.88 359 THR B CA 1
ATOM 8188 C C . THR B 1 359 ? -11.617 4.266 10.609 1 91.88 359 THR B C 1
ATOM 8190 O O . THR B 1 359 ? -10.5 4.73 10.359 1 91.88 359 THR B O 1
ATOM 8193 N N . THR B 1 360 ? -11.82 2.996 10.734 1 89 360 THR B N 1
ATOM 8194 C CA . THR B 1 360 ? -10.734 2.029 10.844 1 89 360 THR B CA 1
ATOM 8195 C C . THR B 1 360 ? -10.156 1.716 9.461 1 89 360 THR B C 1
ATOM 8197 O O . THR B 1 360 ? -9.031 1.216 9.359 1 89 360 THR B O 1
ATOM 8200 N N . SER B 1 361 ? -10.883 1.916 8.477 1 92.69 361 SER B N 1
ATOM 8201 C CA . SER B 1 361 ? -10.461 1.727 7.094 1 92.69 361 SER B CA 1
ATOM 8202 C C . SER B 1 361 ? -11.156 2.723 6.168 1 92.69 361 SER B C 1
ATOM 8204 O O . SER B 1 361 ? -12.383 2.752 6.082 1 92.69 361 SER B O 1
ATOM 8206 N N . ALA B 1 362 ? -10.281 3.494 5.508 1 96.06 362 ALA B N 1
ATOM 8207 C CA . ALA B 1 362 ? -10.867 4.566 4.711 1 96.06 362 ALA B CA 1
ATOM 8208 C C . ALA B 1 362 ? -10.062 4.816 3.441 1 96.06 362 ALA B C 1
ATOM 8210 O O . ALA B 1 362 ? -8.828 4.734 3.457 1 96.06 362 ALA B O 1
ATOM 8211 N N . GLY B 1 363 ? -10.805 5.012 2.332 1 96.94 363 GLY B N 1
ATOM 8212 C CA . GLY B 1 363 ? -10.188 5.641 1.178 1 96.94 363 GLY B CA 1
ATOM 8213 C C . GLY B 1 363 ? -10.148 7.152 1.274 1 96.94 363 GLY B C 1
ATOM 8214 O O . GLY B 1 363 ? -10.828 7.746 2.113 1 96.94 363 GLY B O 1
ATOM 8215 N N . VAL B 1 364 ? -9.289 7.777 0.519 1 97.81 364 VAL B N 1
ATOM 8216 C CA . VAL B 1 364 ? -9.188 9.234 0.512 1 97.81 364 VAL B CA 1
ATOM 8217 C C . VAL B 1 364 ? -9.586 9.773 -0.858 1 97.81 364 VAL B C 1
ATOM 8219 O O . VAL B 1 364 ? -9.141 9.266 -1.89 1 97.81 364 VAL B O 1
ATOM 8222 N N . LEU B 1 365 ? -10.43 10.766 -0.877 1 97.25 365 LEU B N 1
ATOM 8223 C CA . LEU B 1 365 ? -10.836 11.398 -2.127 1 97.25 365 LEU B CA 1
ATOM 8224 C C . LEU B 1 365 ? -9.633 12.031 -2.83 1 97.25 365 LEU B C 1
ATOM 8226 O O . LEU B 1 365 ? -8.875 12.789 -2.217 1 97.25 365 LEU B O 1
ATOM 8230 N N . ASP B 1 366 ? -9.414 11.656 -4.086 1 97.12 366 ASP B N 1
ATOM 8231 C CA . ASP B 1 366 ? -8.344 12.266 -4.871 1 97.12 366 ASP B CA 1
ATOM 8232 C C . ASP B 1 366 ? -8.773 13.625 -5.434 1 97.12 366 ASP B C 1
ATOM 8234 O O . ASP B 1 366 ? -9.328 13.695 -6.531 1 97.12 366 ASP B O 1
ATOM 8238 N N . VAL B 1 367 ? -8.461 14.641 -4.773 1 94.69 367 VAL B N 1
ATOM 8239 C CA . VAL B 1 367 ? -8.922 15.977 -5.121 1 94.69 367 VAL B CA 1
ATOM 8240 C C . VAL B 1 367 ? -8.156 16.484 -6.348 1 94.69 367 VAL B C 1
ATOM 8242 O O . VAL B 1 367 ? -8.516 17.516 -6.926 1 94.69 367 VAL B O 1
ATOM 8245 N N . THR B 1 368 ? -7.102 15.75 -6.734 1 95.44 368 THR B N 1
ATOM 8246 C CA . THR B 1 368 ? -6.387 16.125 -7.949 1 95.44 368 THR B CA 1
ATOM 8247 C C . THR B 1 368 ? -7.129 15.633 -9.188 1 95.44 368 THR B C 1
ATOM 8249 O O . THR B 1 368 ? -6.797 16.031 -10.312 1 95.44 368 THR B O 1
ATOM 8252 N N . ASN B 1 369 ? -8.039 14.688 -8.961 1 94.31 369 ASN B N 1
ATOM 8253 C CA . ASN B 1 369 ? -8.969 14.273 -10.008 1 94.31 369 ASN B CA 1
ATOM 8254 C C . ASN B 1 369 ? -10.102 15.281 -10.18 1 94.31 369 ASN B C 1
ATOM 8256 O O . ASN B 1 369 ? -10.812 15.594 -9.219 1 94.31 369 ASN B O 1
ATOM 8260 N N . ASN B 1 370 ? -10.344 15.758 -11.328 1 92.94 370 ASN B N 1
ATOM 8261 C CA . ASN B 1 370 ? -11.297 16.828 -11.602 1 92.94 370 ASN B CA 1
ATOM 8262 C C . ASN B 1 370 ? -12.734 16.391 -11.32 1 92.94 370 ASN B C 1
ATOM 8264 O O . ASN B 1 370 ? -13.617 17.219 -11.133 1 92.94 370 ASN B O 1
ATOM 8268 N N . ALA B 1 371 ? -12.914 15.125 -11.25 1 95.06 371 ALA B N 1
ATOM 8269 C CA . ALA B 1 371 ? -14.266 14.609 -11.062 1 95.06 371 ALA B CA 1
ATOM 8270 C C . ALA B 1 371 ? -14.617 14.539 -9.578 1 95.06 371 ALA B C 1
ATOM 8272 O O . ALA B 1 371 ? -15.797 14.461 -9.211 1 95.06 371 ALA B O 1
ATOM 8273 N N . SER B 1 372 ? -13.672 14.547 -8.68 1 94 372 SER B N 1
ATOM 8274 C CA . SER B 1 372 ? -13.883 14.25 -7.27 1 94 372 SER B CA 1
ATOM 8275 C C . SER B 1 372 ? -14.625 15.383 -6.57 1 94 372 SER B C 1
ATOM 8277 O O . SER B 1 372 ? -15.578 15.141 -5.832 1 94 372 SER B O 1
ATOM 8279 N N . ILE B 1 373 ? -14.211 16.656 -6.781 1 91.5 373 ILE B N 1
ATOM 8280 C CA . ILE B 1 373 ? -14.789 17.797 -6.062 1 91.5 373 ILE B CA 1
ATOM 8281 C C . ILE B 1 373 ? -16.219 18.031 -6.539 1 91.5 373 ILE B C 1
ATOM 8283 O O . ILE B 1 373 ? -17.125 18.203 -5.723 1 91.5 373 ILE B O 1
ATOM 8287 N N . PRO B 1 374 ? -16.469 17.953 -7.875 1 92.62 374 PRO B N 1
ATOM 8288 C CA . PRO B 1 374 ? -17.875 18.047 -8.297 1 92.62 374 PRO B CA 1
ATOM 8289 C C . PRO B 1 374 ? -18.734 16.953 -7.68 1 92.62 374 PRO B C 1
ATOM 8291 O O . PRO B 1 374 ? -19.891 17.203 -7.301 1 92.62 374 PRO B O 1
ATOM 8294 N N . TRP B 1 375 ? -18.172 15.773 -7.613 1 95.69 375 TRP B N 1
ATOM 8295 C CA . TRP B 1 375 ? -18.891 14.672 -6.98 1 95.69 375 TRP B CA 1
ATOM 8296 C C . TRP B 1 375 ? -19.234 15.008 -5.531 1 95.69 375 TRP B C 1
ATOM 8298 O O . TRP B 1 375 ? -20.391 14.836 -5.102 1 95.69 375 TRP B O 1
ATOM 8308 N N . LEU B 1 376 ? -18.312 15.508 -4.762 1 94.81 376 LEU B N 1
ATOM 8309 C CA . LEU B 1 376 ? -18.531 15.867 -3.363 1 94.81 376 LEU B CA 1
ATOM 8310 C C . LEU B 1 376 ? -19.5 17.047 -3.246 1 94.81 376 LEU B C 1
ATOM 8312 O O . LEU B 1 376 ? -20.375 17.047 -2.377 1 94.81 376 LEU B O 1
ATOM 8316 N N . ALA B 1 377 ? -19.312 18.031 -4.098 1 92.62 377 ALA B N 1
ATOM 8317 C CA . ALA B 1 377 ? -20.188 19.203 -4.094 1 92.62 377 ALA B CA 1
ATOM 8318 C C . ALA B 1 377 ? -21.656 18.797 -4.305 1 92.62 377 ALA B C 1
ATOM 8320 O O . ALA B 1 377 ? -22.547 19.344 -3.666 1 92.62 377 ALA B O 1
ATOM 8321 N N . GLU B 1 378 ? -21.797 17.891 -5.18 1 93.69 378 GLU B N 1
ATOM 8322 C CA . GLU B 1 378 ? -23.156 17.406 -5.438 1 93.69 378 GLU B CA 1
ATOM 8323 C C . GLU B 1 378 ? -23.75 16.734 -4.203 1 93.69 378 GLU B C 1
ATOM 8325 O O . GLU B 1 378 ? -24.922 16.938 -3.885 1 93.69 378 GLU B O 1
ATOM 8330 N N . LYS B 1 379 ? -22.969 15.938 -3.561 1 94.56 379 LYS B N 1
ATOM 8331 C CA . LYS B 1 379 ? -23.422 15.281 -2.338 1 94.56 379 LYS B CA 1
ATOM 8332 C C . LYS B 1 379 ? -23.797 16.312 -1.273 1 94.56 379 LYS B C 1
ATOM 8334 O O . LYS B 1 379 ? -24.828 16.172 -0.605 1 94.56 379 LYS B O 1
ATOM 8339 N N . LEU B 1 380 ? -23 17.344 -1.082 1 92.88 380 LEU B N 1
ATOM 8340 C CA . LEU B 1 380 ? -23.234 18.359 -0.061 1 92.88 380 LEU B CA 1
ATOM 8341 C C . LEU B 1 380 ? -24.422 19.25 -0.426 1 92.88 380 LEU B C 1
ATOM 8343 O O . LEU B 1 380 ? -25.141 19.703 0.455 1 92.88 380 LEU B O 1
ATOM 8347 N N . LYS B 1 381 ? -24.609 19.438 -1.723 1 91.69 381 LYS B N 1
ATOM 8348 C CA . LYS B 1 381 ? -25.781 20.188 -2.184 1 91.69 381 LYS B CA 1
ATOM 8349 C C . LYS B 1 381 ? -27.078 19.484 -1.783 1 91.69 381 LYS B C 1
ATOM 8351 O O . LYS B 1 381 ? -28.047 20.141 -1.393 1 91.69 381 LYS B O 1
ATOM 8356 N N . ARG B 1 382 ? -27.062 18.234 -1.882 1 92.25 382 ARG B N 1
ATOM 8357 C CA . ARG B 1 382 ? -28.234 17.469 -1.505 1 92.25 382 ARG B CA 1
ATOM 8358 C C . ARG B 1 382 ? -28.547 17.625 -0.021 1 92.25 382 ARG B C 1
ATOM 8360 O O . ARG B 1 382 ? -29.719 17.641 0.375 1 92.25 382 ARG B O 1
ATOM 8367 N N . ILE B 1 383 ? -27.531 17.734 0.771 1 91.69 383 ILE B N 1
ATOM 8368 C CA . ILE B 1 383 ? -27.719 17.984 2.199 1 91.69 383 ILE B CA 1
ATOM 8369 C C . ILE B 1 383 ? -28.359 19.344 2.418 1 91.69 383 ILE B C 1
ATOM 8371 O O . ILE B 1 383 ? -29.297 19.484 3.217 1 91.69 383 ILE B O 1
ATOM 8375 N N . SER B 1 384 ? -27.906 20.312 1.689 1 88.44 384 SER B N 1
ATOM 8376 C CA . SER B 1 384 ? -28.391 21.688 1.838 1 88.44 384 SER B CA 1
ATOM 8377 C C . SER B 1 384 ? -29.844 21.797 1.43 1 88.44 384 SER B C 1
ATOM 8379 O O . SER B 1 384 ? -30.562 22.703 1.882 1 88.44 384 SER B O 1
ATOM 8381 N N . GLU B 1 385 ? -30.219 20.891 0.622 1 89.12 385 GLU B N 1
ATOM 8382 C CA . GLU B 1 385 ? -31.609 20.875 0.196 1 89.12 385 GLU B CA 1
ATOM 8383 C C . GLU B 1 385 ? -32.5 20.328 1.3 1 89.12 385 GLU B C 1
ATOM 8385 O O . GLU B 1 385 ? -33.688 20.641 1.347 1 89.12 385 GLU B O 1
ATOM 8390 N N . THR B 1 386 ? -31.922 19.594 2.162 1 87.94 386 THR B N 1
ATOM 8391 C CA . THR B 1 386 ? -32.719 18.953 3.223 1 87.94 386 THR B CA 1
ATOM 8392 C C . THR B 1 386 ? -32.625 19.781 4.508 1 87.94 386 THR B C 1
ATOM 8394 O O . THR B 1 386 ? -33.625 19.938 5.215 1 87.94 386 THR B O 1
ATOM 8397 N N . VAL B 1 387 ? -31.484 20.203 4.801 1 92.19 387 VAL B N 1
ATOM 8398 C CA . VAL B 1 387 ? -31.219 20.938 6.031 1 92.19 387 VAL B CA 1
ATOM 8399 C C . VAL B 1 387 ? -30.344 22.156 5.734 1 92.19 387 VAL B C 1
ATOM 8401 O O . VAL B 1 387 ? -29.375 22.047 4.984 1 92.19 387 VAL B O 1
ATOM 8404 N N . GLU B 1 388 ? -30.766 23.281 6.262 1 92.56 388 GLU B N 1
ATOM 8405 C CA . GLU B 1 388 ? -30 24.5 6.027 1 92.56 388 GLU B CA 1
ATOM 8406 C C . GLU B 1 388 ? -28.734 24.531 6.895 1 92.56 388 GLU B C 1
ATOM 8408 O O . GLU B 1 388 ? -28.812 24.797 8.094 1 92.56 388 GLU B O 1
ATOM 8413 N N . ILE B 1 389 ? -27.625 24.297 6.348 1 93.06 389 ILE B N 1
ATOM 8414 C CA . ILE B 1 389 ? -26.328 24.328 7.023 1 93.06 389 ILE B CA 1
ATOM 8415 C C . ILE B 1 389 ? -25.594 25.609 6.676 1 93.06 389 ILE B C 1
ATOM 8417 O O . ILE B 1 389 ? -25.5 26 5.508 1 93.06 389 ILE B O 1
ATOM 8421 N N . ASP B 1 390 ? -25.047 26.234 7.684 1 93.06 390 ASP B N 1
ATOM 8422 C CA . ASP B 1 390 ? -24.453 27.547 7.496 1 93.06 390 ASP B CA 1
ATOM 8423 C C . ASP B 1 390 ? -23.016 27.438 6.969 1 93.06 390 ASP B C 1
ATOM 8425 O O . ASP B 1 390 ? -22.578 28.297 6.195 1 93.06 390 ASP B O 1
ATOM 8429 N N . SER B 1 391 ? -22.297 26.516 7.395 1 93.69 391 SER B N 1
ATOM 8430 C CA . SER B 1 391 ? -20.891 26.375 7.02 1 93.69 391 SER B CA 1
ATOM 8431 C C . SER B 1 391 ? -20.359 24.984 7.336 1 93.69 391 SER B C 1
ATOM 8433 O O . SER B 1 391 ? -21.078 24.156 7.898 1 93.69 391 SER B O 1
ATOM 8435 N N . TYR B 1 392 ? -19.141 24.781 6.883 1 95.19 392 TYR B N 1
ATOM 8436 C CA . TYR B 1 392 ? -18.5 23.484 7.125 1 95.19 392 TYR B CA 1
ATOM 8437 C C . TYR B 1 392 ? -17.141 23.672 7.789 1 95.19 392 TYR B C 1
ATOM 8439 O O . TYR B 1 392 ? -16.469 24.688 7.562 1 95.19 392 TYR B O 1
ATOM 8447 N N . PHE B 1 393 ? -16.828 22.812 8.672 1 96.75 393 PHE B N 1
ATOM 8448 C CA . PHE B 1 393 ? -15.477 22.625 9.172 1 96.75 393 PHE B CA 1
ATOM 8449 C C . PHE B 1 393 ? -14.781 21.484 8.445 1 96.75 393 PHE B C 1
ATOM 8451 O O . PHE B 1 393 ? -15.281 20.359 8.422 1 96.75 393 PHE B O 1
ATOM 8458 N N . LEU B 1 394 ? -13.68 21.766 7.852 1 96.44 394 LEU B N 1
ATOM 8459 C CA . LEU B 1 394 ? -12.977 20.734 7.086 1 96.44 394 LEU B CA 1
ATOM 8460 C C . LEU B 1 394 ? -11.867 20.109 7.922 1 96.44 394 LEU B C 1
ATOM 8462 O O . LEU B 1 394 ? -10.875 20.766 8.25 1 96.44 394 LEU B O 1
ATOM 8466 N N . ASP B 1 395 ? -12.023 18.891 8.203 1 96.5 395 ASP B N 1
ATOM 8467 C CA . ASP B 1 395 ? -11.031 18.109 8.938 1 96.5 395 ASP B CA 1
ATOM 8468 C C . ASP B 1 395 ? -10.125 17.344 7.984 1 96.5 395 ASP B C 1
ATOM 8470 O O . ASP B 1 395 ? -10.391 16.172 7.68 1 96.5 395 ASP B O 1
ATOM 8474 N N . PHE B 1 396 ? -8.961 17.875 7.641 1 96 396 PHE B N 1
ATOM 8475 C CA . PHE B 1 396 ? -8.062 17.344 6.625 1 96 396 PHE B CA 1
ATOM 8476 C C . PHE B 1 396 ? -7.176 16.25 7.207 1 96 396 PHE B C 1
ATOM 8478 O O . PHE B 1 396 ? -6.637 15.414 6.473 1 96 396 PHE B O 1
ATOM 8485 N N . GLY B 1 397 ? -7.027 16.281 8.5 1 95.06 397 GLY B N 1
ATOM 8486 C CA . GLY B 1 397 ? -5.914 15.523 9.055 1 95.06 397 GLY B CA 1
ATOM 8487 C C . GLY B 1 397 ? -4.562 16.109 8.703 1 95.06 397 GLY B C 1
ATOM 8488 O O . GLY B 1 397 ? -4.438 17.328 8.508 1 95.06 397 GLY B O 1
ATOM 8489 N N . THR B 1 398 ? -3.496 15.312 8.773 1 96.81 398 THR B N 1
ATOM 8490 C CA . THR B 1 398 ? -2.141 15.742 8.445 1 96.81 398 THR B CA 1
ATOM 8491 C C . THR B 1 398 ? -1.576 14.922 7.293 1 96.81 398 THR B C 1
ATOM 8493 O O . THR B 1 398 ? -2.281 14.094 6.707 1 96.81 398 THR B O 1
ATOM 8496 N N . ALA B 1 399 ? -0.342 15.195 6.957 1 97.25 399 ALA B N 1
ATOM 8497 C CA . ALA B 1 399 ? 0.305 14.477 5.867 1 97.25 399 ALA B CA 1
ATOM 8498 C C . ALA B 1 399 ? 0.304 12.969 6.125 1 97.25 399 ALA B C 1
ATOM 8500 O O . ALA B 1 399 ? 0.144 12.18 5.195 1 97.25 399 ALA B O 1
ATOM 8501 N N . PHE B 1 400 ? 0.395 12.617 7.348 1 95.06 400 PHE B N 1
ATOM 8502 C CA . PHE B 1 400 ? 0.596 11.219 7.703 1 95.06 400 PHE B CA 1
ATOM 8503 C C . PHE B 1 400 ? -0.735 10.477 7.762 1 95.06 400 PHE B C 1
ATOM 8505 O O . PHE B 1 400 ? -0.773 9.281 8.047 1 95.06 400 PHE B O 1
ATOM 8512 N N . ASN B 1 401 ? -1.834 11.211 7.48 1 95.19 401 ASN B N 1
ATOM 8513 C CA . ASN B 1 401 ? -3.135 10.562 7.344 1 95.19 401 ASN B CA 1
ATOM 8514 C C . ASN B 1 401 ? -3.432 10.203 5.891 1 95.19 401 ASN B C 1
ATOM 8516 O O . ASN B 1 401 ? -4.414 9.516 5.602 1 95.19 401 ASN B O 1
ATOM 8520 N N . ILE B 1 402 ? -2.613 10.633 4.984 1 96 402 ILE B N 1
ATOM 8521 C CA . ILE B 1 402 ? -2.645 10.172 3.6 1 96 402 ILE B CA 1
ATOM 8522 C C . ILE B 1 402 ? -2.025 8.781 3.504 1 96 402 ILE B C 1
ATOM 8524 O O . ILE B 1 402 ? -1.071 8.469 4.219 1 96 402 ILE B O 1
ATOM 8528 N N . PRO B 1 403 ? -2.658 7.988 2.627 1 96.19 403 PRO B N 1
ATOM 8529 C CA . PRO B 1 403 ? -2.078 6.648 2.531 1 96.19 403 PRO B CA 1
ATOM 8530 C C . PRO B 1 403 ? -0.577 6.672 2.248 1 96.19 403 PRO B C 1
ATOM 8532 O O . PRO B 1 403 ? -0.107 7.5 1.462 1 96.19 403 PRO B O 1
ATOM 8535 N N . ARG B 1 404 ? 0.165 5.805 2.898 1 95 404 ARG B N 1
ATOM 8536 C CA . ARG B 1 404 ? 1.619 5.762 2.785 1 95 404 ARG B CA 1
ATOM 8537 C C . ARG B 1 404 ? 2.053 5.637 1.329 1 95 404 ARG B C 1
ATOM 8539 O O . ARG B 1 404 ? 3.002 6.297 0.899 1 95 404 ARG B O 1
ATOM 8546 N N . TYR B 1 405 ? 1.36 4.789 0.564 1 96.5 405 TYR B N 1
ATOM 8547 C CA . TYR B 1 405 ? 1.709 4.539 -0.831 1 96.5 405 TYR B CA 1
ATOM 8548 C C . TYR B 1 405 ? 0.705 5.195 -1.77 1 96.5 405 TYR B C 1
ATOM 8550 O O . TYR B 1 405 ? 0.172 4.547 -2.672 1 96.5 405 TYR B O 1
ATOM 8558 N N . TYR B 1 406 ? 0.542 6.492 -1.548 1 96.81 406 TYR B N 1
ATOM 8559 C CA . TYR B 1 406 ? -0.475 7.23 -2.289 1 96.81 406 TYR B CA 1
ATOM 8560 C C . TYR B 1 406 ? -0.01 7.523 -3.711 1 96.81 406 TYR B C 1
ATOM 8562 O O . TYR B 1 406 ? 1.178 7.754 -3.945 1 96.81 406 TYR B O 1
ATOM 8570 N N . GLN B 1 407 ? -0.877 7.465 -4.664 1 96.06 407 GLN B N 1
ATOM 8571 C CA . GLN B 1 407 ? -0.723 7.934 -6.035 1 96.06 407 GLN B CA 1
ATOM 8572 C C . GLN B 1 407 ? -1.966 8.688 -6.504 1 96.06 407 GLN B C 1
ATOM 8574 O O . GLN B 1 407 ? -3.053 8.109 -6.582 1 96.06 407 GLN B O 1
ATOM 8579 N N . CYS B 1 408 ? -1.835 9.922 -6.754 1 96.19 408 CYS B N 1
ATOM 8580 C CA . CYS B 1 408 ? -2.953 10.75 -7.184 1 96.19 408 CYS B CA 1
ATOM 8581 C C . CYS B 1 408 ? -2.982 10.883 -8.703 1 96.19 408 CYS B C 1
ATOM 8583 O O . CYS B 1 408 ? -2.043 10.469 -9.383 1 96.19 408 CYS B O 1
ATOM 8585 N N . ALA B 1 409 ? -4.105 11.367 -9.219 1 94.75 409 ALA B N 1
ATOM 8586 C CA . ALA B 1 409 ? -4.223 11.625 -10.648 1 94.75 409 ALA B CA 1
ATOM 8587 C C . ALA B 1 409 ? -3.162 12.617 -11.117 1 94.75 409 ALA B C 1
ATOM 8589 O O . ALA B 1 409 ? -2.535 12.414 -12.164 1 94.75 409 ALA B O 1
ATOM 8590 N N . HIS B 1 410 ? -3.043 13.625 -10.359 1 94.25 410 HIS B N 1
ATOM 8591 C CA . HIS B 1 410 ? -1.923 14.547 -10.516 1 94.25 410 HIS B CA 1
ATOM 8592 C C . HIS B 1 410 ? -0.883 14.344 -9.422 1 94.25 410 HIS B C 1
ATOM 8594 O O . HIS B 1 410 ? -1.227 14.273 -8.234 1 94.25 410 HIS B O 1
ATOM 8600 N N . THR B 1 411 ? 0.367 14.25 -9.859 1 94.75 411 THR B N 1
ATOM 8601 C CA . THR B 1 411 ? 1.44 13.984 -8.906 1 94.75 411 THR B CA 1
ATOM 8602 C C . THR B 1 411 ? 1.619 15.164 -7.953 1 94.75 411 THR B C 1
ATOM 8604 O O . THR B 1 411 ? 1.812 16.297 -8.391 1 94.75 411 THR B O 1
ATOM 8607 N N . LEU B 1 412 ? 1.539 14.922 -6.684 1 96 412 LEU B N 1
ATOM 8608 C CA . LEU B 1 412 ? 1.754 15.93 -5.648 1 96 412 LEU B CA 1
ATOM 8609 C C . LEU B 1 412 ? 3.24 16.094 -5.352 1 96 412 LEU B C 1
ATOM 8611 O O . LEU B 1 412 ? 4.012 15.141 -5.473 1 96 412 LEU B O 1
ATOM 8615 N N . VAL B 1 413 ? 3.66 17.281 -4.949 1 95.12 413 VAL B N 1
ATOM 8616 C CA . VAL B 1 413 ? 5.02 17.5 -4.465 1 95.12 413 VAL B CA 1
ATOM 8617 C C . VAL B 1 413 ? 5.219 16.75 -3.146 1 95.12 413 VAL B C 1
ATOM 8619 O O . VAL B 1 413 ? 6.246 16.094 -2.941 1 95.12 413 VAL B O 1
ATOM 8622 N N . ASN B 1 414 ? 4.352 16.844 -2.307 1 96.5 414 ASN B N 1
ATOM 8623 C CA . ASN B 1 414 ? 4.266 16.109 -1.047 1 96.5 414 ASN B CA 1
ATOM 8624 C C . ASN B 1 414 ? 2.818 15.922 -0.604 1 96.5 414 ASN B C 1
ATOM 8626 O O . ASN B 1 414 ? 1.907 16.516 -1.179 1 96.5 414 ASN B O 1
ATOM 8630 N N . PRO B 1 415 ? 2.504 15.156 0.359 1 96.81 415 PRO B N 1
ATOM 8631 C CA . PRO B 1 415 ? 1.122 14.812 0.702 1 96.81 415 PRO B CA 1
ATOM 8632 C C . PRO B 1 415 ? 0.323 16 1.21 1 96.81 415 PRO B C 1
ATOM 8634 O O . PRO B 1 415 ? -0.909 16 1.143 1 96.81 415 PRO B O 1
ATOM 8637 N N . ASP B 1 416 ? 0.917 17.031 1.708 1 97.75 416 ASP B N 1
ATOM 8638 C CA . ASP B 1 416 ? 0.22 18.188 2.262 1 97.75 416 ASP B CA 1
ATOM 8639 C C . ASP B 1 416 ? -0.44 19.016 1.156 1 97.75 416 ASP B C 1
ATOM 8641 O O . ASP B 1 416 ? -1.385 19.766 1.413 1 97.75 416 ASP B O 1
ATOM 8645 N N . GLU B 1 417 ? 0.057 18.891 -0.073 1 96.12 417 GLU B N 1
ATOM 8646 C CA . GLU B 1 417 ? -0.436 19.719 -1.175 1 96.12 417 GLU B CA 1
ATOM 8647 C C . GLU B 1 417 ? -1.903 19.422 -1.47 1 96.12 417 GLU B C 1
ATOM 8649 O O . GLU B 1 417 ? -2.594 20.234 -2.092 1 96.12 417 GLU B O 1
ATOM 8654 N N . PHE B 1 418 ? -2.328 18.25 -1.091 1 94.38 418 PHE B N 1
ATOM 8655 C CA . PHE B 1 418 ? -3.711 17.875 -1.336 1 94.38 418 PHE B CA 1
ATOM 8656 C C . PHE B 1 418 ? -4.672 18.875 -0.715 1 94.38 418 PHE B C 1
ATOM 8658 O O . PHE B 1 418 ? -5.73 19.156 -1.279 1 94.38 418 PHE B O 1
ATOM 8665 N N . LYS B 1 419 ? -4.336 19.5 0.384 1 95.38 419 LYS B N 1
ATOM 8666 C CA . LYS B 1 419 ? -5.168 20.484 1.089 1 95.38 419 LYS B CA 1
ATOM 8667 C C . LYS B 1 419 ? -5.371 21.734 0.249 1 95.38 419 LYS B C 1
ATOM 8669 O O . LYS B 1 419 ? -6.469 22.297 0.219 1 95.38 419 LYS B O 1
ATOM 8674 N N . ASN B 1 420 ? -4.301 22.094 -0.435 1 93.5 420 ASN B N 1
ATOM 8675 C CA . ASN B 1 420 ? -4.379 23.266 -1.294 1 93.5 420 ASN B CA 1
ATOM 8676 C C . ASN B 1 420 ? -5.309 23.031 -2.48 1 93.5 420 ASN B C 1
ATOM 8678 O O . ASN B 1 420 ? -6.121 23.906 -2.816 1 93.5 420 ASN B O 1
ATOM 8682 N N . TYR B 1 421 ? -5.148 21.859 -3.037 1 92.81 421 TYR B N 1
ATOM 8683 C CA . TYR B 1 421 ? -6.02 21.516 -4.152 1 92.81 421 TYR B CA 1
ATOM 8684 C C . TYR B 1 421 ? -7.484 21.516 -3.727 1 92.81 421 TYR B C 1
ATOM 8686 O O . TYR B 1 421 ? -8.344 22.016 -4.457 1 92.81 421 TYR B O 1
ATOM 8694 N N . PHE B 1 422 ? -7.703 20.984 -2.57 1 92.44 422 PHE B N 1
ATOM 8695 C CA . PHE B 1 422 ? -9.07 20.922 -2.062 1 92.44 422 PHE B CA 1
ATOM 8696 C C . PHE B 1 422 ? -9.648 22.328 -1.89 1 92.44 422 PHE B C 1
ATOM 8698 O O . PHE B 1 422 ? -10.727 22.625 -2.4 1 92.44 422 PHE B O 1
ATOM 8705 N N . MET B 1 423 ? -8.938 23.234 -1.216 1 91.12 423 MET B N 1
ATOM 8706 C CA . MET B 1 423 ? -9.406 24.578 -0.896 1 91.12 423 MET B CA 1
ATOM 8707 C C . MET B 1 423 ? -9.594 25.406 -2.164 1 91.12 423 MET B C 1
ATOM 8709 O O . MET B 1 423 ? -10.562 26.141 -2.287 1 91.12 423 MET B O 1
ATOM 8713 N N . GLU B 1 424 ? -8.711 25.219 -3.078 1 88.31 424 GLU B N 1
ATOM 8714 C CA . GLU B 1 424 ? -8.781 25.969 -4.328 1 88.31 424 GLU B CA 1
ATOM 8715 C C . GLU B 1 424 ? -10.023 25.578 -5.133 1 88.31 424 GLU B C 1
ATOM 8717 O O . GLU B 1 424 ? -10.672 26.438 -5.738 1 88.31 424 GLU B O 1
ATOM 8722 N N . ARG B 1 425 ? -10.297 24.391 -5.082 1 85.56 425 ARG B N 1
ATOM 8723 C CA . ARG B 1 425 ? -11.367 23.891 -5.938 1 85.56 425 ARG B CA 1
ATOM 8724 C C . ARG B 1 425 ? -12.734 24.125 -5.301 1 85.56 425 ARG B C 1
ATOM 8726 O O . ARG B 1 425 ? -13.742 24.219 -6.004 1 85.56 425 ARG B O 1
ATOM 8733 N N . PHE B 1 426 ? -12.766 24.156 -4.035 1 81.56 426 PHE B N 1
ATOM 8734 C CA . PHE B 1 426 ? -14.039 24.391 -3.371 1 81.56 426 PHE B CA 1
ATOM 8735 C C . PHE B 1 426 ? -14.297 25.875 -3.188 1 81.56 426 PHE B C 1
ATOM 8737 O O . PHE B 1 426 ? -15.328 26.281 -2.643 1 81.56 426 PHE B O 1
ATOM 8744 N N . GLU B 1 427 ? -13.445 26.609 -3.787 1 72 427 GLU B N 1
ATOM 8745 C CA . GLU B 1 427 ? -13.602 28.062 -3.674 1 72 427 GLU B CA 1
ATOM 8746 C C . GLU B 1 427 ? -14.938 28.516 -4.234 1 72 427 GLU B C 1
ATOM 8748 O O . GLU B 1 427 ? -15.273 28.219 -5.383 1 72 427 GLU B O 1
ATOM 8753 N N . GLY B 1 428 ? -15.727 29 -3.389 1 68.88 428 GLY B N 1
ATOM 8754 C CA . GLY B 1 428 ? -16.984 29.609 -3.816 1 68.88 428 GLY B CA 1
ATOM 8755 C C . GLY B 1 428 ? -18.156 28.656 -3.729 1 68.88 428 GLY B C 1
ATOM 8756 O O . GLY B 1 428 ? -19.312 29.078 -3.852 1 68.88 428 GLY B O 1
ATOM 8757 N N . THR B 1 429 ? -17.828 27.406 -3.529 1 74.69 429 THR B N 1
ATOM 8758 C CA . THR B 1 429 ? -18.922 26.438 -3.535 1 74.69 429 THR B CA 1
ATOM 8759 C C . THR B 1 429 ? -19.375 26.125 -2.111 1 74.69 429 THR B C 1
ATOM 8761 O O . THR B 1 429 ? -20.578 26.047 -1.846 1 74.69 429 THR B O 1
ATOM 8764 N N . LEU B 1 430 ? -18.344 26.094 -1.206 1 81.94 430 LEU B N 1
ATOM 8765 C CA . LEU B 1 430 ? -18.656 25.75 0.176 1 81.94 430 LEU B CA 1
ATOM 8766 C C . LEU B 1 430 ? -18.203 26.844 1.131 1 81.94 430 LEU B C 1
ATOM 8768 O O . LEU B 1 430 ? -17.141 27.438 0.939 1 81.94 430 LEU B O 1
ATOM 8772 N N . SER B 1 431 ? -19.078 27.156 2.014 1 88.06 431 SER B N 1
ATOM 8773 C CA . SER B 1 431 ? -18.656 28.031 3.096 1 88.06 431 SER B CA 1
ATOM 8774 C C . SER B 1 431 ? -17.875 27.266 4.16 1 88.06 431 SER B C 1
ATOM 8776 O O . SER B 1 431 ? -18.453 26.484 4.918 1 88.06 431 SER B O 1
ATOM 8778 N N . ILE B 1 432 ? -16.609 27.547 4.168 1 91.69 432 ILE B N 1
ATOM 8779 C CA . ILE B 1 432 ? -15.734 26.859 5.117 1 91.69 432 ILE B CA 1
ATOM 8780 C C . ILE B 1 432 ? -15.266 27.844 6.184 1 91.69 432 ILE B C 1
ATOM 8782 O O . ILE B 1 432 ? -14.586 28.828 5.875 1 91.69 432 ILE B O 1
ATOM 8786 N N . PHE B 1 433 ? -15.617 27.609 7.387 1 94.19 433 PHE B N 1
ATOM 8787 C CA . PHE B 1 433 ? -15.242 28.594 8.391 1 94.19 433 PHE B CA 1
ATOM 8788 C C . PHE B 1 433 ? -13.961 28.172 9.109 1 94.19 433 PHE B C 1
ATOM 8790 O O . PHE B 1 433 ? -13.336 28.984 9.805 1 94.19 433 PHE B O 1
ATOM 8797 N N . GLY B 1 434 ? -13.617 26.875 8.906 1 96.62 434 GLY B N 1
ATOM 8798 C CA . GLY B 1 434 ? -12.406 26.422 9.578 1 96.62 434 GLY B CA 1
ATOM 8799 C C . GLY B 1 434 ? -11.789 25.188 8.938 1 96.62 434 GLY B C 1
ATOM 8800 O O . GLY B 1 434 ? -12.477 24.406 8.289 1 96.62 434 GLY B O 1
ATOM 8801 N N . VAL B 1 435 ? -10.492 25.016 9.133 1 97.44 435 VAL B N 1
ATOM 8802 C CA . VAL B 1 435 ? -9.75 23.859 8.656 1 97.44 435 VAL B CA 1
ATOM 8803 C C . VAL B 1 435 ? -8.844 23.328 9.766 1 97.44 435 VAL B C 1
ATOM 8805 O O . VAL B 1 435 ? -8.367 24.109 10.594 1 97.44 435 VAL B O 1
ATOM 8808 N N . SER B 1 436 ? -8.594 22.047 9.711 1 97.25 436 SER B N 1
ATOM 8809 C CA . SER B 1 436 ? -7.824 21.422 10.781 1 97.25 436 SER B CA 1
ATOM 8810 C C . SER B 1 436 ? -6.324 21.5 10.516 1 97.25 436 SER B C 1
ATOM 8812 O O . SER B 1 436 ? -5.516 21.281 11.414 1 97.25 436 SER B O 1
ATOM 8814 N N . SER B 1 437 ? -5.906 21.719 9.312 1 97.88 437 SER B N 1
ATOM 8815 C CA . SER B 1 437 ? -4.508 21.703 8.898 1 97.88 437 SER B CA 1
ATOM 8816 C C . SER B 1 437 ? -4.285 22.562 7.664 1 97.88 437 SER B C 1
ATOM 8818 O O . SER B 1 437 ? -5.211 22.797 6.883 1 97.88 437 SER B O 1
ATOM 8820 N N . ALA B 1 438 ? -3.043 23.062 7.543 1 97.56 438 ALA B N 1
ATOM 8821 C CA . ALA B 1 438 ? -2.771 23.938 6.402 1 97.56 438 ALA B CA 1
ATOM 8822 C C . ALA B 1 438 ? -1.272 24.062 6.152 1 97.56 438 ALA B C 1
ATOM 8824 O O . ALA B 1 438 ? -0.471 23.984 7.086 1 97.56 438 ALA B O 1
ATOM 8825 N N . VAL B 1 439 ? -0.905 24.25 4.91 1 97.19 439 VAL B N 1
ATOM 8826 C CA . VAL B 1 439 ? 0.464 24.562 4.527 1 97.19 439 VAL B CA 1
ATOM 8827 C C . VAL B 1 439 ? 0.483 25.875 3.734 1 97.19 439 VAL B C 1
ATOM 8829 O O . VAL B 1 439 ? 1.552 26.391 3.391 1 97.19 439 VAL B O 1
ATOM 8832 N N . MET B 1 440 ? -0.657 26.359 3.467 1 93.94 440 MET B N 1
ATOM 8833 C CA . MET B 1 440 ? -0.92 27.703 2.936 1 93.94 440 MET B CA 1
ATOM 8834 C C . MET B 1 440 ? -2.051 28.375 3.701 1 93.94 440 MET B C 1
ATOM 8836 O O . MET B 1 440 ? -2.9 27.703 4.289 1 93.94 440 MET B O 1
ATOM 8840 N N . VAL B 1 441 ? -1.979 29.625 3.734 1 92.56 441 VAL B N 1
ATOM 8841 C CA . VAL B 1 441 ? -3.031 30.359 4.43 1 92.56 441 VAL B CA 1
ATOM 8842 C C . VAL B 1 441 ? -4.387 30.047 3.799 1 92.56 441 VAL B C 1
ATOM 8844 O O . VAL B 1 441 ? -4.57 30.219 2.592 1 92.56 441 VAL B O 1
ATOM 8847 N N . PRO B 1 442 ? -5.242 29.516 4.613 1 91.44 442 PRO B N 1
ATOM 8848 C CA . PRO B 1 442 ? -6.574 29.266 4.055 1 91.44 442 PRO B CA 1
ATOM 8849 C C . PRO B 1 442 ? -7.289 30.547 3.646 1 91.44 442 PRO B C 1
ATOM 8851 O O . PRO B 1 442 ? -7.191 31.562 4.344 1 91.44 442 PRO B O 1
ATOM 8854 N N . ARG B 1 443 ? -7.953 30.469 2.627 1 87.62 443 ARG B N 1
ATOM 8855 C CA . ARG B 1 443 ? -8.719 31.641 2.209 1 87.62 443 ARG B CA 1
ATOM 8856 C C . ARG B 1 443 ? -9.797 31.984 3.236 1 87.62 443 ARG B C 1
ATOM 8858 O O . ARG B 1 443 ? -10.547 31.125 3.674 1 87.62 443 ARG B O 1
ATOM 8865 N N . PRO B 1 444 ? -9.734 33.281 3.633 1 88.5 444 PRO B N 1
ATOM 8866 C CA . PRO B 1 444 ? -10.844 33.688 4.508 1 88.5 444 PRO B CA 1
ATOM 8867 C C . PRO B 1 444 ? -12.211 33.375 3.902 1 88.5 444 PRO B C 1
ATOM 8869 O O . PRO B 1 444 ? -12.367 33.375 2.68 1 88.5 444 PRO B O 1
ATOM 8872 N N . PRO B 1 445 ? -13.195 32.938 4.66 1 92.25 445 PRO B N 1
ATOM 8873 C CA . PRO B 1 445 ? -13.266 33.188 6.105 1 92.25 445 PRO B CA 1
ATOM 8874 C C . PRO B 1 445 ? -12.727 32 6.926 1 92.25 445 PRO B C 1
ATOM 8876 O O . PRO B 1 445 ? -12.977 31.922 8.133 1 92.25 445 PRO B O 1
ATOM 8879 N N . ALA B 1 446 ? -12.039 31.094 6.363 1 93.88 446 ALA B N 1
ATOM 8880 C CA . ALA B 1 446 ? -11.617 29.875 7.043 1 93.88 446 ALA B CA 1
ATOM 8881 C C . ALA B 1 446 ? -10.531 30.172 8.07 1 93.88 446 ALA B C 1
ATOM 8883 O O . ALA B 1 446 ? -9.5 30.75 7.746 1 93.88 446 ALA B O 1
ATOM 8884 N N . PHE B 1 447 ? -10.781 29.812 9.328 1 97.19 447 PHE B N 1
ATOM 8885 C CA . PHE B 1 447 ? -9.781 29.859 10.398 1 97.19 447 PHE B CA 1
ATOM 8886 C C . PHE B 1 447 ? -9.008 28.547 10.477 1 97.19 447 PHE B C 1
ATOM 8888 O O . PHE B 1 447 ? -9.562 27.469 10.211 1 97.19 447 PHE B O 1
ATOM 8895 N N . LEU B 1 448 ? -7.758 28.625 10.812 1 97.88 448 LEU B N 1
ATOM 8896 C CA . LEU B 1 448 ? -6.961 27.438 11.078 1 97.88 448 LEU B CA 1
ATOM 8897 C C . LEU B 1 448 ? -7.094 27.016 12.539 1 97.88 448 LEU B C 1
ATOM 8899 O O . LEU B 1 448 ? -6.801 27.797 13.445 1 97.88 448 LEU B O 1
ATOM 8903 N N . SER B 1 449 ? -7.562 25.812 12.695 1 98.12 449 SER B N 1
ATOM 8904 C CA . SER B 1 449 ? -7.668 25.281 14.047 1 98.12 449 SER B CA 1
ATOM 8905 C C . SER B 1 449 ? -6.305 24.859 14.586 1 98.12 449 SER B C 1
ATOM 8907 O O . SER B 1 449 ? -5.484 24.312 13.852 1 98.12 449 SER B O 1
ATOM 8909 N N . LEU B 1 450 ? -6.039 25.156 15.875 1 97.38 450 LEU B N 1
ATOM 8910 C CA . LEU B 1 450 ? -4.863 24.609 16.531 1 97.38 450 LEU B CA 1
ATOM 8911 C C . LEU B 1 450 ? -4.977 23.094 16.656 1 97.38 450 LEU B C 1
ATOM 8913 O O . LEU B 1 450 ? -6.07 22.531 16.531 1 97.38 450 LEU B O 1
ATOM 8917 N N . PRO B 1 451 ? -3.867 22.422 16.828 1 94.88 451 PRO B N 1
ATOM 8918 C CA . PRO B 1 451 ? -3.971 20.984 17.078 1 94.88 451 PRO B CA 1
ATOM 8919 C C . PRO B 1 451 ? -4.703 20.672 18.391 1 94.88 451 PRO B C 1
ATOM 8921 O O . PRO B 1 451 ? -4.746 21.516 19.297 1 94.88 451 PRO B O 1
ATOM 8924 N N . PRO B 1 452 ? -5.289 19.453 18.453 1 91.69 452 PRO B N 1
ATOM 8925 C CA . PRO B 1 452 ? -5.941 19.062 19.703 1 91.69 452 PRO B CA 1
ATOM 8926 C C . PRO B 1 452 ? -5 19.125 20.906 1 91.69 452 PRO B C 1
ATOM 8928 O O . PRO B 1 452 ? -3.828 18.766 20.797 1 91.69 452 PRO B O 1
ATOM 8931 N N . VAL B 1 453 ? -5.586 19.547 22 1 91.62 453 VAL B N 1
ATOM 8932 C CA . VAL B 1 453 ? -4.781 19.781 23.203 1 91.62 453 VAL B CA 1
ATOM 8933 C C . VAL B 1 453 ? -5.297 18.906 24.344 1 91.62 453 VAL B C 1
ATOM 8935 O O . VAL B 1 453 ? -6.508 18.75 24.516 1 91.62 453 VAL B O 1
ATOM 8938 N N . ASN B 1 454 ? -4.352 18.375 25.062 1 90.56 454 ASN B N 1
ATOM 8939 C CA . ASN B 1 454 ? -4.691 17.578 26.234 1 90.56 454 ASN B CA 1
ATOM 8940 C C . ASN B 1 454 ? -5.312 18.422 27.328 1 90.56 454 ASN B C 1
ATOM 8942 O O . ASN B 1 454 ? -4.875 19.547 27.578 1 90.56 454 ASN B O 1
ATOM 8946 N N . SER B 1 455 ? -6.348 17.859 27.922 1 93.75 455 SER B N 1
ATOM 8947 C CA . SER B 1 455 ? -6.988 18.516 29.047 1 93.75 455 SER B CA 1
ATOM 8948 C C . SER B 1 455 ? -6.121 18.453 30.312 1 93.75 455 SER B C 1
ATOM 8950 O O . SER B 1 455 ? -6.406 17.672 31.219 1 93.75 455 SER B O 1
ATOM 8952 N N . SER B 1 456 ? -5.117 19.281 30.344 1 93.69 456 SER B N 1
ATOM 8953 C CA . SER B 1 456 ? -4.125 19.312 31.406 1 93.69 456 SER B CA 1
ATOM 8954 C C . SER B 1 456 ? -3.424 20.672 31.453 1 93.69 456 SER B C 1
ATOM 8956 O O . SER B 1 456 ? -3.594 21.5 30.562 1 93.69 456 SER B O 1
ATOM 8958 N N . TRP B 1 457 ? -2.707 20.922 32.531 1 96.06 457 TRP B N 1
ATOM 8959 C CA . TRP B 1 457 ? -1.952 22.156 32.656 1 96.06 457 TRP B CA 1
ATOM 8960 C C . TRP B 1 457 ? -0.877 22.266 31.594 1 96.06 457 TRP B C 1
ATOM 8962 O O . TRP B 1 457 ? -0.639 23.344 31.047 1 96.06 457 TRP B O 1
ATOM 8972 N N . SER B 1 458 ? -0.269 21.109 31.281 1 93 458 SER B N 1
ATOM 8973 C CA . SER B 1 458 ? 0.714 21.109 30.203 1 93 458 SER B CA 1
ATOM 8974 C C . SER B 1 458 ? 0.071 21.453 28.875 1 93 458 SER B C 1
ATOM 8976 O O . SER B 1 458 ? 0.677 22.141 28.047 1 93 458 SER B O 1
ATOM 8978 N N . GLY B 1 459 ? -1.102 20.953 28.672 1 93.94 459 GLY B N 1
ATOM 8979 C CA . GLY B 1 459 ? -1.838 21.312 27.469 1 93.94 459 GLY B CA 1
ATOM 8980 C C . GLY B 1 459 ? -2.143 22.797 27.375 1 93.94 459 GLY B C 1
ATOM 8981 O O . GLY B 1 459 ? -1.977 23.406 26.312 1 93.94 459 GLY B O 1
ATOM 8982 N N . LEU B 1 460 ? -2.576 23.328 28.484 1 97.19 460 LEU B N 1
ATOM 8983 C CA . LEU B 1 460 ? -2.873 24.75 28.547 1 97.19 460 LEU B CA 1
ATOM 8984 C C . LEU B 1 460 ? -1.649 25.578 28.172 1 97.19 460 LEU B C 1
ATOM 8986 O O . LEU B 1 460 ? -1.768 26.578 27.453 1 97.19 460 LEU B O 1
ATOM 8990 N N . GLN B 1 461 ? -0.517 25.141 28.547 1 97.12 461 GLN B N 1
ATOM 8991 C CA . GLN B 1 461 ? 0.73 25.875 28.344 1 97.12 461 GLN B CA 1
ATOM 8992 C C . GLN B 1 461 ? 1.16 25.859 26.875 1 97.12 461 GLN B C 1
ATOM 8994 O O . GLN B 1 461 ? 2.01 26.641 26.469 1 97.12 461 GLN B O 1
ATOM 8999 N N . THR B 1 462 ? 0.605 25 26.047 1 95.94 462 THR B N 1
ATOM 9000 C CA . THR B 1 462 ? 1.032 24.891 24.656 1 95.94 462 THR B CA 1
ATOM 9001 C C . THR B 1 462 ? 0.26 25.859 23.781 1 95.94 462 THR B C 1
ATOM 9003 O O . THR B 1 462 ? 0.648 26.109 22.641 1 95.94 462 THR B O 1
ATOM 9006 N N . ILE B 1 463 ? -0.789 26.438 24.25 1 97.88 463 ILE B N 1
ATOM 9007 C CA . ILE B 1 463 ? -1.717 27.203 23.406 1 97.88 463 ILE B CA 1
ATOM 9008 C C . ILE B 1 463 ? -1.048 28.484 22.922 1 97.88 463 ILE B C 1
ATOM 9010 O O . ILE B 1 463 ? -1.025 28.766 21.719 1 97.88 463 ILE B O 1
ATOM 9014 N N . ILE B 1 464 ? -0.434 29.234 23.828 1 98.44 464 ILE B N 1
ATOM 9015 C CA . ILE B 1 464 ? 0.121 30.531 23.453 1 98.44 464 ILE B CA 1
ATOM 9016 C C . ILE B 1 464 ? 1.3 30.344 22.516 1 98.44 464 ILE B C 1
ATOM 9018 O O . ILE B 1 464 ? 1.34 30.953 21.438 1 98.44 464 ILE B O 1
ATOM 9022 N N . PRO B 1 465 ? 2.238 29.422 22.844 1 97.75 465 PRO B N 1
ATOM 9023 C CA . PRO B 1 465 ? 3.338 29.219 21.891 1 97.75 465 PRO B CA 1
ATOM 9024 C C . PRO B 1 465 ? 2.854 28.797 20.5 1 97.75 465 PRO B C 1
ATOM 9026 O O . PRO B 1 465 ? 3.42 29.219 19.5 1 97.75 465 PRO B O 1
ATOM 9029 N N . THR B 1 466 ? 1.853 28 20.469 1 97.69 466 THR B N 1
ATOM 9030 C CA . THR B 1 466 ? 1.324 27.562 19.188 1 97.69 466 THR B CA 1
ATOM 9031 C C . THR B 1 466 ? 0.708 28.719 18.406 1 97.69 466 THR B C 1
ATOM 9033 O O . THR B 1 466 ? 0.946 28.875 17.203 1 97.69 466 THR B O 1
ATOM 9036 N N . MET B 1 467 ? -0.062 29.531 19.109 1 97.62 467 MET B N 1
ATOM 9037 C CA . MET B 1 467 ? -0.666 30.719 18.5 1 97.62 467 MET B CA 1
ATOM 9038 C C . MET B 1 467 ? 0.404 31.641 17.938 1 97.62 467 MET B C 1
ATOM 9040 O O . MET B 1 467 ? 0.275 32.125 16.812 1 97.62 467 MET B O 1
ATOM 9044 N N . LEU B 1 468 ? 1.4 31.812 18.719 1 98 468 LEU B N 1
ATOM 9045 C CA . LEU B 1 468 ? 2.461 32.75 18.328 1 98 468 LEU B CA 1
ATOM 9046 C C . LEU B 1 468 ? 3.24 32.188 17.141 1 98 468 LEU B C 1
ATOM 9048 O O . LEU B 1 468 ? 3.516 32.906 16.188 1 98 468 LEU B O 1
ATOM 9052 N N . SER B 1 469 ? 3.523 30.922 17.188 1 97.44 469 SER B N 1
ATOM 9053 C CA . SER B 1 469 ? 4.277 30.297 16.109 1 97.44 469 SER B CA 1
ATOM 9054 C C . SER B 1 469 ? 3.508 30.359 14.797 1 97.44 469 SER B C 1
ATOM 9056 O O . SER B 1 469 ? 4.074 30.703 13.758 1 97.44 469 SER B O 1
ATOM 9058 N N . TYR B 1 470 ? 2.242 30.031 14.852 1 97.81 470 TYR B N 1
ATOM 9059 C CA . TYR B 1 470 ? 1.42 30.062 13.648 1 97.81 470 TYR B CA 1
ATOM 9060 C C . TYR B 1 470 ? 1.241 31.484 13.148 1 97.81 470 TYR B C 1
ATOM 9062 O O . TYR B 1 470 ? 1.217 31.719 11.938 1 97.81 470 TYR B O 1
ATOM 9070 N N . GLY B 1 471 ? 1.15 32.375 14.055 1 96.5 471 GLY B N 1
ATOM 9071 C CA . GLY B 1 471 ? 1.079 33.781 13.664 1 96.5 471 GLY B CA 1
ATOM 9072 C C . GLY B 1 471 ? 2.318 34.25 12.93 1 96.5 471 GLY B C 1
ATOM 9073 O O . GLY B 1 471 ? 2.215 34.938 11.914 1 96.5 471 GLY B O 1
ATOM 9074 N N . ILE B 1 472 ? 3.434 33.844 13.398 1 96.19 472 ILE B N 1
ATOM 9075 C CA . ILE B 1 472 ? 4.711 34.25 12.828 1 96.19 472 ILE B CA 1
ATOM 9076 C C . ILE B 1 472 ? 4.828 33.75 11.398 1 96.19 472 ILE B C 1
ATOM 9078 O O . ILE B 1 472 ? 5.312 34.438 10.516 1 96.19 472 ILE B O 1
ATOM 9082 N N . ILE B 1 473 ? 4.305 32.531 11.211 1 95.62 473 ILE B N 1
ATOM 9083 C CA . ILE B 1 473 ? 4.508 31.953 9.883 1 95.62 473 ILE B CA 1
ATOM 9084 C C . ILE B 1 473 ? 3.367 32.375 8.961 1 95.62 473 ILE B C 1
ATOM 9086 O O . ILE B 1 473 ? 3.229 31.844 7.852 1 95.62 473 ILE B O 1
ATOM 9090 N N . GLY B 1 474 ? 2.514 33.219 9.438 1 93.5 474 GLY B N 1
ATOM 9091 C CA . GLY B 1 474 ? 1.666 33.906 8.484 1 93.5 474 GLY B CA 1
ATOM 9092 C C . GLY B 1 474 ? 0.21 33.5 8.562 1 93.5 474 GLY B C 1
ATOM 9093 O O . GLY B 1 474 ? -0.583 33.812 7.672 1 93.5 474 GLY B O 1
ATOM 9094 N N . PHE B 1 475 ? -0.239 32.781 9.57 1 95.56 475 PHE B N 1
ATOM 9095 C CA . PHE B 1 475 ? -1.649 32.469 9.742 1 95.56 475 PHE B CA 1
ATOM 9096 C C . PHE B 1 475 ? -2.326 33.438 10.672 1 95.56 475 PHE B C 1
ATOM 9098 O O . PHE B 1 475 ? -2.188 33.375 11.898 1 95.56 475 PHE B O 1
ATOM 9105 N N . PRO B 1 476 ? -3.047 34.312 10.141 1 93.88 476 PRO B N 1
ATOM 9106 C CA . PRO B 1 476 ? -3.59 35.375 11 1 93.88 476 PRO B CA 1
ATOM 9107 C C . PRO B 1 476 ? -4.844 34.938 11.75 1 93.88 476 PRO B C 1
ATOM 9109 O O . PRO B 1 476 ? -5.105 35.406 12.859 1 93.88 476 PRO B O 1
ATOM 9112 N N . PHE B 1 477 ? -5.645 34.125 11.102 1 96.44 477 PHE B N 1
ATOM 9113 C CA . PHE B 1 477 ? -6.902 33.688 11.688 1 96.44 477 PHE B CA 1
ATOM 9114 C C . PHE B 1 477 ? -6.754 32.281 12.281 1 96.44 477 PHE B C 1
ATOM 9116 O O . PHE B 1 477 ? -6.797 31.281 11.555 1 96.44 477 PHE B O 1
ATOM 9123 N N . LEU B 1 478 ? -6.652 32.281 13.57 1 97.94 478 LEU B N 1
ATOM 9124 C CA . LEU B 1 478 ? -6.43 31.016 14.289 1 97.94 478 LEU B CA 1
ATOM 9125 C C . LEU B 1 478 ? -7.582 30.734 15.25 1 97.94 478 LEU B C 1
ATOM 9127 O O . LEU B 1 478 ? -8.172 31.656 15.812 1 97.94 478 LEU B O 1
ATOM 9131 N N . MET B 1 479 ? -7.883 29.516 15.359 1 97.81 479 MET B N 1
ATOM 9132 C CA . MET B 1 479 ? -8.953 29.078 16.25 1 97.81 479 MET B CA 1
ATOM 9133 C C . MET B 1 479 ? -8.438 28.062 17.266 1 97.81 479 MET B C 1
ATOM 9135 O O . MET B 1 479 ? -8.07 26.953 16.906 1 97.81 479 MET B O 1
ATOM 9139 N N . PRO B 1 480 ? -8.398 28.453 18.547 1 97.56 480 PRO B N 1
ATOM 9140 C CA . PRO B 1 480 ? -8.008 27.484 19.578 1 97.56 480 PRO B CA 1
ATOM 9141 C C . PRO B 1 480 ? -9.062 26.391 19.781 1 97.56 480 PRO B C 1
ATOM 9143 O O . PRO B 1 480 ? -10.203 26.547 19.344 1 97.56 480 PRO B O 1
ATOM 9146 N N . GLY B 1 481 ? -8.656 25.328 20.484 1 96.19 481 GLY B N 1
ATOM 9147 C CA . GLY B 1 481 ? -9.602 24.297 20.859 1 96.19 481 GLY B CA 1
ATOM 9148 C C . GLY B 1 481 ? -10.547 24.734 21.969 1 96.19 481 GLY B C 1
ATOM 9149 O O . GLY B 1 481 ? -10.508 25.875 22.406 1 96.19 481 GLY B O 1
ATOM 9150 N N . PRO B 1 482 ? -11.336 23.797 22.375 1 97 482 PRO B N 1
ATOM 9151 C CA . PRO B 1 482 ? -12.336 24.141 23.391 1 97 482 PRO B CA 1
ATOM 9152 C C . PRO B 1 482 ? -11.719 24.391 24.766 1 97 482 PRO B C 1
ATOM 9154 O O . PRO B 1 482 ? -10.695 23.797 25.109 1 97 482 PRO B O 1
ATOM 9157 N N . VAL B 1 483 ? -12.414 25.25 25.5 1 97.81 483 VAL B N 1
ATOM 9158 C CA . VAL B 1 483 ? -12.016 25.516 26.875 1 97.81 483 VAL B CA 1
ATOM 9159 C C . VAL B 1 483 ? -11.984 24.203 27.672 1 97.81 483 VAL B C 1
ATOM 9161 O O . VAL B 1 483 ? -12.953 23.438 27.656 1 97.81 483 VAL B O 1
ATOM 9164 N N . GLY B 1 484 ? -10.914 23.969 28.25 1 96.06 484 GLY B N 1
ATOM 9165 C CA . GLY B 1 484 ? -10.789 22.766 29.047 1 96.06 484 GLY B CA 1
ATOM 9166 C C . GLY B 1 484 ? -10.031 21.656 28.344 1 96.06 484 GLY B C 1
ATOM 9167 O O . GLY B 1 484 ? -9.656 20.656 28.953 1 96.06 484 GLY B O 1
ATOM 9168 N N . GLY B 1 485 ? -9.875 21.734 27.062 1 93.81 485 GLY B N 1
ATOM 9169 C CA . GLY B 1 485 ? -9.078 20.766 26.344 1 93.81 485 GLY B CA 1
ATOM 9170 C C . GLY B 1 485 ? -9.898 19.859 25.453 1 93.81 485 GLY B C 1
ATOM 9171 O O . GLY B 1 485 ? -11.133 19.844 25.531 1 93.81 485 GLY B O 1
ATOM 9172 N N . ASP B 1 486 ? -9.273 19.047 24.625 1 90.19 486 ASP B N 1
ATOM 9173 C CA . ASP B 1 486 ? -9.914 18.234 23.594 1 90.19 486 ASP B CA 1
ATOM 9174 C C . ASP B 1 486 ? -10 16.766 24.031 1 90.19 486 ASP B C 1
ATOM 9176 O O . ASP B 1 486 ? -10.922 16.062 23.625 1 90.19 486 ASP B O 1
ATOM 9180 N N . PHE B 1 487 ? -9.031 16.328 24.719 1 85.25 487 PHE B N 1
ATOM 9181 C CA . PHE B 1 487 ? -8.984 14.922 25.109 1 85.25 487 PHE B CA 1
ATOM 9182 C C . PHE B 1 487 ? -8.203 14.75 26.406 1 85.25 487 PHE B C 1
ATOM 9184 O O . PHE B 1 487 ? -7.602 15.695 26.906 1 85.25 487 PHE B O 1
ATOM 9191 N N . VAL B 1 488 ? -8.438 13.516 27 1 79.81 488 VAL B N 1
ATOM 9192 C CA . VAL B 1 488 ? -7.602 13.172 28.141 1 79.81 488 VAL B CA 1
ATOM 9193 C C . VAL B 1 488 ? -6.852 11.867 27.859 1 79.81 488 VAL B C 1
ATOM 9195 O O . VAL B 1 488 ? -7.465 10.852 27.516 1 79.81 488 VAL B O 1
ATOM 9198 N N . LEU B 1 489 ? -5.664 11.727 27.594 1 67.81 489 LEU B N 1
ATOM 9199 C CA . LEU B 1 489 ? -4.867 10.508 27.484 1 67.81 489 LEU B CA 1
ATOM 9200 C C . LEU B 1 489 ? -3.814 10.461 28.594 1 67.81 489 LEU B C 1
ATOM 9202 O O . LEU B 1 489 ? -3.275 11.492 28.984 1 67.81 489 LEU B O 1
ATOM 9206 N N . PRO B 1 490 ? -3.738 9.18 29.297 1 59.31 490 PRO B N 1
ATOM 9207 C CA . PRO B 1 490 ? -2.6 9.109 30.203 1 59.31 490 PRO B CA 1
ATOM 9208 C C . PRO B 1 490 ? -1.276 9.469 29.547 1 59.31 490 PRO B C 1
ATOM 9210 O O . PRO B 1 490 ? -1.041 9.094 28.391 1 59.31 490 PRO B O 1
ATOM 9213 N N . THR B 1 491 ? -0.688 10.547 29.812 1 52.75 491 THR B N 1
ATOM 9214 C CA . THR B 1 491 ? 0.522 11.141 29.25 1 52.75 491 THR B CA 1
ATOM 9215 C C . THR B 1 491 ? 1.478 10.055 28.766 1 52.75 491 THR B C 1
ATOM 9217 O O . THR B 1 491 ? 2.16 10.227 27.75 1 52.75 491 THR B O 1
ATOM 9220 N N . GLN B 1 492 ? 1.641 8.953 29.453 1 52.53 492 GLN B N 1
ATOM 9221 C CA . GLN B 1 492 ? 2.662 7.941 29.188 1 52.53 492 GLN B CA 1
ATOM 9222 C C . GLN B 1 492 ? 2.35 7.16 27.922 1 52.53 492 GLN B C 1
ATOM 9224 O O . GLN B 1 492 ? 3.24 6.539 27.328 1 52.53 492 GLN B O 1
ATOM 9229 N N . GLN B 1 493 ? 1.132 7.211 27.453 1 55.16 493 GLN B N 1
ATOM 9230 C CA . GLN B 1 493 ? 0.681 6.219 26.484 1 55.16 493 GLN B CA 1
ATOM 9231 C C . GLN B 1 493 ? 0.559 6.828 25.094 1 55.16 493 GLN B C 1
ATOM 9233 O O . GLN B 1 493 ? 0.167 6.145 24.141 1 55.16 493 GLN B O 1
ATOM 9238 N N . LEU B 1 494 ? 1.001 8.117 24.906 1 57.5 494 LEU B N 1
ATOM 9239 C CA . LEU B 1 494 ? 0.668 8.617 23.578 1 57.5 494 LEU B CA 1
ATOM 9240 C C . LEU B 1 494 ? 1.751 8.242 22.578 1 57.5 494 LEU B C 1
ATOM 9242 O O . LEU B 1 494 ? 2.047 9.016 21.656 1 57.5 494 LEU B O 1
ATOM 9246 N N . LYS B 1 495 ? 2.17 7.105 22.438 1 62.25 495 LYS B N 1
ATOM 9247 C CA . LYS B 1 495 ? 3.188 6.73 21.469 1 62.25 495 LYS B CA 1
ATOM 9248 C C . LYS B 1 495 ? 2.561 6.43 20.109 1 62.25 495 LYS B C 1
ATOM 9250 O O . LYS B 1 495 ? 3.17 5.762 19.266 1 62.25 495 LYS B O 1
ATOM 9255 N N . LYS B 1 496 ? 1.302 7.004 19.922 1 74.12 496 LYS B N 1
ATOM 9256 C CA . LYS B 1 496 ? 0.633 6.793 18.641 1 74.12 496 LYS B CA 1
ATOM 9257 C C . LYS B 1 496 ? -0.016 8.078 18.141 1 74.12 496 LYS B C 1
ATOM 9259 O O . LYS B 1 496 ? -0.257 9.008 18.922 1 74.12 496 LYS B O 1
ATOM 9264 N N . MET B 1 497 ? -0.207 8.227 16.859 1 80.81 497 MET B N 1
ATOM 9265 C CA . MET B 1 497 ? -0.9 9.367 16.266 1 80.81 497 MET B CA 1
ATOM 9266 C C . MET B 1 497 ? -2.344 9.438 16.75 1 80.81 497 MET B C 1
ATOM 9268 O O . MET B 1 497 ? -3.102 8.477 16.609 1 80.81 497 MET B O 1
ATOM 9272 N N . TYR B 1 498 ? -2.713 10.445 17.391 1 78.94 498 TYR B N 1
ATOM 9273 C CA . TYR B 1 498 ? -4.035 10.539 18 1 78.94 498 TYR B CA 1
ATOM 9274 C C . TYR B 1 498 ? -5.129 10.477 16.938 1 78.94 498 TYR B C 1
ATOM 9276 O O . TYR B 1 498 ? -6.227 9.984 17.188 1 78.94 498 TYR B O 1
ATOM 9284 N N . SER B 1 499 ? -4.754 10.93 15.742 1 79.5 499 SER B N 1
ATOM 9285 C CA . SER B 1 499 ? -5.766 11.008 14.688 1 79.5 499 SER B CA 1
ATOM 9286 C C . SER B 1 499 ? -6.141 9.617 14.188 1 79.5 499 SER B C 1
ATOM 9288 O O . SER B 1 499 ? -7.074 9.469 13.398 1 79.5 499 SER B O 1
ATOM 9290 N N . PHE B 1 500 ? -5.473 8.531 14.656 1 76.56 500 PHE B N 1
ATOM 9291 C CA . PHE B 1 500 ? -5.793 7.168 14.234 1 76.56 500 PHE B CA 1
ATOM 9292 C C . PHE B 1 500 ? -6.785 6.527 15.188 1 76.56 500 PHE B C 1
ATOM 9294 O O . PHE B 1 500 ? -7.301 5.438 14.922 1 76.56 500 PHE B O 1
ATOM 9301 N N . TYR B 1 501 ? -7.113 7.324 16.266 1 75 501 TYR B N 1
ATOM 9302 C CA . TYR B 1 501 ? -7.961 6.707 17.281 1 75 501 TYR B CA 1
ATOM 9303 C C . TYR B 1 501 ? -9.109 7.633 17.656 1 75 501 TYR B C 1
ATOM 9305 O O . TYR B 1 501 ? -9.016 8.852 17.5 1 75 501 TYR B O 1
ATOM 9313 N N . GLU B 1 502 ? -10.117 6.996 18.094 1 74.38 502 GLU B N 1
ATOM 9314 C CA . GLU B 1 502 ? -11.227 7.742 18.703 1 74.38 502 GLU B CA 1
ATOM 9315 C C . GLU B 1 502 ? -10.938 8.086 20.156 1 74.38 502 GLU B C 1
ATOM 9317 O O . GLU B 1 502 ? -10.477 7.242 20.922 1 74.38 502 GLU B O 1
ATOM 9322 N N . PHE B 1 503 ? -11.062 9.391 20.422 1 74.31 503 PHE B N 1
ATOM 9323 C CA . PHE B 1 503 ? -10.828 9.797 21.797 1 74.31 503 PHE B CA 1
ATOM 9324 C C . PHE B 1 503 ? -12.156 10.055 22.516 1 74.31 503 PHE B C 1
ATOM 9326 O O . PHE B 1 503 ? -13.102 10.562 21.906 1 74.31 503 PHE B O 1
ATOM 9333 N N . GLU B 1 504 ? -12.023 9.727 23.688 1 78.69 504 GLU B N 1
ATOM 9334 C CA . GLU B 1 504 ? -13.18 10.055 24.516 1 78.69 504 GLU B CA 1
ATOM 9335 C C . GLU B 1 504 ? -13.188 11.523 24.906 1 78.69 504 GLU B C 1
ATOM 9337 O O . GLU B 1 504 ? -12.125 12.148 25.016 1 78.69 504 GLU B O 1
ATOM 9342 N N . LEU B 1 505 ? -14.398 12.023 24.984 1 83.06 505 LEU B N 1
ATOM 9343 C CA . LEU B 1 505 ? -14.516 13.367 25.531 1 83.06 505 LEU B CA 1
ATOM 9344 C C . LEU B 1 505 ? -13.859 13.445 26.906 1 83.06 505 LEU B C 1
ATOM 9346 O O . LEU B 1 505 ? -14.055 12.555 27.75 1 83.06 505 LEU B O 1
ATOM 9350 N N . PRO B 1 506 ? -13.07 14.477 27.031 1 86.5 506 PRO B N 1
ATOM 9351 C CA . PRO B 1 506 ? -12.469 14.594 28.359 1 86.5 506 PRO B CA 1
ATOM 9352 C C . PRO B 1 506 ? -13.5 14.844 29.453 1 86.5 506 PRO B C 1
ATOM 9354 O O . PRO B 1 506 ? -14.484 15.555 29.219 1 86.5 506 PRO B O 1
ATOM 9357 N N . PRO B 1 507 ? -13.164 14.273 30.578 1 89.56 507 PRO B N 1
ATOM 9358 C CA . PRO B 1 507 ? -14.031 14.625 31.703 1 89.56 507 PRO B CA 1
ATOM 9359 C C . PRO B 1 507 ? -13.961 16.109 32.062 1 89.56 507 PRO B C 1
ATOM 9361 O O . PRO B 1 507 ? -13.07 16.812 31.594 1 89.56 507 PRO B O 1
ATOM 9364 N N . LEU B 1 508 ? -14.977 16.516 32.812 1 92.94 508 LEU B N 1
ATOM 9365 C CA . LEU B 1 508 ? -14.977 17.891 33.281 1 92.94 508 LEU B CA 1
ATOM 9366 C C . LEU B 1 508 ? -13.664 18.203 34.031 1 92.94 508 LEU B C 1
ATOM 9368 O O . LEU B 1 508 ? -13.336 17.562 35 1 92.94 508 LEU B O 1
ATOM 9372 N N . PRO B 1 509 ? -12.93 19.203 33.5 1 94.75 509 PRO B N 1
ATOM 9373 C CA . PRO B 1 509 ? -11.648 19.5 34.156 1 94.75 509 PRO B CA 1
ATOM 9374 C C . PRO B 1 509 ? -11.812 20.078 35.562 1 94.75 509 PRO B C 1
ATOM 9376 O O . PRO B 1 509 ? -12.898 20.516 35.906 1 94.75 509 PRO B O 1
ATOM 9379 N N . ASP B 1 510 ? -10.633 20.031 36.25 1 95.19 510 ASP B N 1
ATOM 9380 C CA . ASP B 1 510 ? -10.617 20.688 37.531 1 95.19 510 ASP B CA 1
ATOM 9381 C C . ASP B 1 510 ? -11.008 22.156 37.406 1 95.19 510 ASP B C 1
ATOM 9383 O O . ASP B 1 510 ? -10.664 22.828 36.438 1 95.19 510 ASP B O 1
ATOM 9387 N N . LYS B 1 511 ? -11.648 22.641 38.469 1 96.12 511 LYS B N 1
ATOM 9388 C CA . LYS B 1 511 ? -12.164 24 38.5 1 96.12 511 LYS B CA 1
ATOM 9389 C C . LYS B 1 511 ? -11.062 25.016 38.188 1 96.12 511 LYS B C 1
ATOM 9391 O O . LYS B 1 511 ? -11.258 25.922 37.375 1 96.12 511 LYS B O 1
ATOM 9396 N N . ASP B 1 512 ? -9.984 24.859 38.812 1 97 512 ASP B N 1
ATOM 9397 C CA . ASP B 1 512 ? -8.875 25.797 38.656 1 97 512 ASP B CA 1
ATOM 9398 C C . ASP B 1 512 ? -8.375 25.797 37.188 1 97 512 ASP B C 1
ATOM 9400 O O . ASP B 1 512 ? -8.156 26.859 36.625 1 97 512 ASP B O 1
ATOM 9404 N N . LEU B 1 513 ? -8.211 24.656 36.656 1 97.44 513 LEU B N 1
ATOM 9405 C CA . LEU B 1 513 ? -7.758 24.516 35.281 1 97.44 513 LEU B CA 1
ATOM 9406 C C . LEU B 1 513 ? -8.758 25.141 34.312 1 97.44 513 LEU B C 1
ATOM 9408 O O . LEU B 1 513 ? -8.375 25.875 33.406 1 97.44 513 LEU B O 1
ATOM 9412 N N . TYR B 1 514 ? -10.031 24.828 34.531 1 98 514 TYR B N 1
ATOM 9413 C CA . TYR B 1 514 ? -11.078 25.344 33.656 1 98 514 TYR B CA 1
ATOM 9414 C C . TYR B 1 514 ? -11.125 26.859 33.688 1 98 514 TYR B C 1
ATOM 9416 O O . TYR B 1 514 ? -11.242 27.5 32.625 1 98 514 TYR B O 1
ATOM 9424 N N . VAL B 1 515 ? -11.062 27.422 34.844 1 97.94 515 VAL B N 1
ATOM 9425 C CA . VAL B 1 515 ? -11.156 28.875 35 1 97.94 515 VAL B CA 1
ATOM 9426 C C . VAL B 1 515 ? -9.969 29.547 34.312 1 97.94 515 VAL B C 1
ATOM 9428 O O . VAL B 1 515 ? -10.141 30.531 33.594 1 97.94 515 VAL B O 1
ATOM 9431 N N . ARG B 1 516 ? -8.781 29.047 34.562 1 98.5 516 ARG B N 1
ATOM 9432 C CA . ARG B 1 516 ? -7.59 29.641 33.938 1 98.5 516 ARG B CA 1
ATOM 9433 C C . ARG B 1 516 ? -7.621 29.484 32.438 1 98.5 516 ARG B C 1
ATOM 9435 O O . ARG B 1 516 ? -7.191 30.375 31.703 1 98.5 516 ARG B O 1
ATOM 9442 N N . TRP B 1 517 ? -8.141 28.344 32 1 98.62 517 TRP B N 1
ATOM 9443 C CA . TRP B 1 517 ? -8.297 28.109 30.578 1 98.62 517 TRP B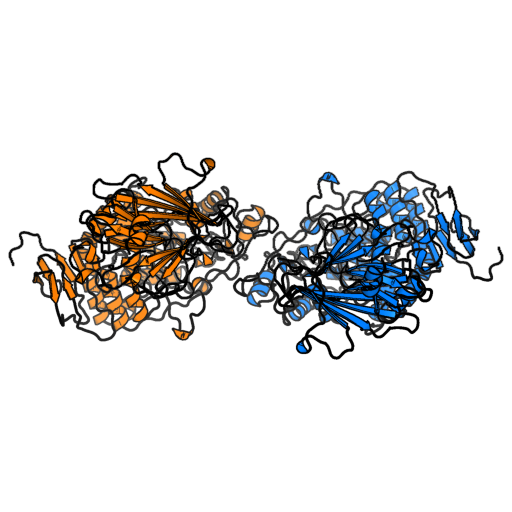 CA 1
ATOM 9444 C C . TRP B 1 517 ? -9.266 29.125 29.969 1 98.62 517 TRP B C 1
ATOM 9446 O O . TRP B 1 517 ? -9 29.688 28.906 1 98.62 517 TRP B O 1
ATOM 9456 N N . LEU B 1 518 ? -10.383 29.297 30.625 1 98.44 518 LEU B N 1
ATOM 9457 C CA . LEU B 1 518 ? -11.391 30.25 30.156 1 98.44 518 LEU B CA 1
ATOM 9458 C C . LEU B 1 518 ? -10.828 31.656 30.141 1 98.44 518 LEU B C 1
ATOM 9460 O O . LEU B 1 518 ? -11.141 32.438 29.25 1 98.44 518 LEU B O 1
ATOM 9464 N N . GLN B 1 519 ? -10.039 31.984 31.125 1 98.62 519 GLN B N 1
ATOM 9465 C CA . GLN B 1 519 ? -9.391 33.281 31.188 1 98.62 519 GLN B CA 1
ATOM 9466 C C . GLN B 1 519 ? -8.492 33.531 29.969 1 98.62 519 GLN B C 1
ATOM 9468 O O . GLN B 1 519 ? -8.547 34.562 29.344 1 98.62 519 GLN B O 1
ATOM 9473 N N . LEU B 1 520 ? -7.723 32.562 29.625 1 98.75 520 LEU B N 1
ATOM 9474 C CA . LEU B 1 520 ? -6.895 32.656 28.422 1 98.75 520 LEU B CA 1
ATOM 9475 C C . LEU B 1 520 ? -7.758 32.75 27.172 1 98.75 520 LEU B C 1
ATOM 9477 O O . LEU B 1 520 ? -7.551 33.625 26.344 1 98.75 520 LEU B O 1
ATOM 9481 N N . ALA B 1 521 ? -8.719 31.891 27.047 1 98.56 521 ALA B N 1
ATOM 9482 C CA . ALA B 1 521 ? -9.555 31.781 25.859 1 98.56 521 ALA B CA 1
ATOM 9483 C C . ALA B 1 521 ? -10.32 33.062 25.594 1 98.56 521 ALA B C 1
ATOM 9485 O O . ALA B 1 521 ? -10.609 33.406 24.453 1 98.56 521 ALA B O 1
ATOM 9486 N N . THR B 1 522 ? -10.656 33.75 26.609 1 98.38 522 THR B N 1
ATOM 9487 C CA . THR B 1 522 ? -11.406 35 26.531 1 98.38 522 THR B CA 1
ATOM 9488 C C . THR B 1 522 ? -10.695 36 25.625 1 98.38 522 THR B C 1
ATOM 9490 O O . THR B 1 522 ? -11.344 36.812 24.953 1 98.38 522 THR B O 1
ATOM 9493 N N . PHE B 1 523 ? -9.422 35.906 25.531 1 98.62 523 PHE B N 1
ATOM 9494 C CA . PHE B 1 523 ? -8.641 36.906 24.828 1 98.62 523 PHE B CA 1
ATOM 9495 C C . PHE B 1 523 ? -8.156 36.344 23.484 1 98.62 523 PHE B C 1
ATOM 9497 O O . PHE B 1 523 ? -7.422 37.031 22.766 1 98.62 523 PHE B O 1
ATOM 9504 N N . LEU B 1 524 ? -8.5 35.156 23.141 1 98.56 524 LEU B N 1
ATOM 9505 C CA . LEU B 1 524 ? -8.117 34.562 21.875 1 98.56 524 LEU B CA 1
ATOM 9506 C C . LEU B 1 524 ? -9.172 34.812 20.812 1 98.56 524 LEU B C 1
ATOM 9508 O O . LEU B 1 524 ? -10.289 35.25 21.125 1 98.56 524 LEU B O 1
ATOM 9512 N N . PRO B 1 525 ? -8.852 34.625 19.531 1 98.12 525 PRO B N 1
ATOM 9513 C CA . PRO B 1 525 ? -9.727 35.062 18.453 1 98.12 525 PRO B CA 1
ATOM 9514 C C . PRO B 1 525 ? -11.094 34.375 18.484 1 98.12 525 PRO B C 1
ATOM 9516 O O . PRO B 1 525 ? -12.117 35.031 18.234 1 98.12 525 PRO B O 1
ATOM 9519 N N . VAL B 1 526 ? -11.125 33.125 18.734 1 98.19 526 VAL B N 1
ATOM 9520 C CA . VAL B 1 526 ? -12.367 32.344 18.75 1 98.19 526 VAL B CA 1
ATOM 9521 C C . VAL B 1 526 ? -12.539 31.672 20.109 1 98.19 526 VAL B C 1
ATOM 9523 O O . VAL B 1 526 ? -11.594 31.094 20.641 1 98.19 526 VAL B O 1
ATOM 9526 N N . LEU B 1 527 ? -13.695 31.891 20.672 1 97.88 527 LEU B N 1
ATOM 9527 C CA . LEU B 1 527 ? -14.039 31.203 21.922 1 97.88 527 LEU B CA 1
ATOM 9528 C C . LEU B 1 527 ? -14.789 29.906 21.625 1 97.88 527 LEU B C 1
ATOM 9530 O O . LEU B 1 527 ? -15.852 29.922 21.016 1 97.88 527 LEU B O 1
ATOM 9534 N N . ARG B 1 528 ? -14.258 28.766 22.016 1 97.62 528 ARG B N 1
ATOM 9535 C CA . ARG B 1 528 ? -14.805 27.438 21.719 1 97.62 528 ARG B CA 1
ATOM 9536 C C . ARG B 1 528 ? -15.07 26.656 23 1 97.62 528 ARG B C 1
ATOM 9538 O O . ARG B 1 528 ? -14.266 26.688 23.938 1 97.62 528 ARG B O 1
ATOM 9545 N N . PHE B 1 529 ? -16.266 26.016 23.047 1 96.94 529 PHE B N 1
ATOM 9546 C CA . PHE B 1 529 ? -16.641 25.266 24.25 1 96.94 529 PHE B CA 1
ATOM 9547 C C . PHE B 1 529 ? -17.109 23.859 23.906 1 96.94 529 PHE B C 1
ATOM 9549 O O . PHE B 1 529 ? -17.672 23.641 22.828 1 96.94 529 PHE B O 1
ATOM 9556 N N . THR B 1 530 ? -16.766 22.984 24.766 1 94.94 530 THR B N 1
ATOM 9557 C CA . THR B 1 530 ? -17.438 21.688 24.859 1 94.94 530 THR B CA 1
ATOM 9558 C C . THR B 1 530 ? -18.156 21.547 26.203 1 94.94 530 THR B C 1
ATOM 9560 O O . THR B 1 530 ? -19.375 21.359 26.25 1 94.94 530 THR B O 1
ATOM 9563 N N . HIS B 1 531 ? -17.391 21.781 27.25 1 95.31 531 HIS B N 1
ATOM 9564 C CA . HIS B 1 531 ? -17.953 21.844 28.594 1 95.31 531 HIS B CA 1
ATOM 9565 C C . HIS B 1 531 ? -18.391 23.266 28.938 1 95.31 531 HIS B C 1
ATOM 9567 O O . HIS B 1 531 ? -17.656 24.219 28.703 1 95.31 531 HIS B O 1
ATOM 9573 N N . LEU B 1 532 ? -19.547 23.359 29.516 1 95.69 532 LEU B N 1
ATOM 9574 C CA . LEU B 1 532 ? -20.094 24.656 29.891 1 95.69 532 LEU B CA 1
ATOM 9575 C C . LEU B 1 532 ? -19.719 25 31.328 1 95.69 532 LEU B C 1
ATOM 9577 O O . LEU B 1 532 ? -19.594 24.109 32.188 1 95.69 532 LEU B O 1
ATOM 9581 N N . PRO B 1 533 ? -19.547 26.328 31.547 1 95.62 533 PRO B N 1
ATOM 9582 C CA . PRO B 1 533 ? -19.25 26.719 32.938 1 95.62 533 PRO B CA 1
ATOM 9583 C C . PRO B 1 533 ? -20.312 26.281 33.906 1 95.62 533 PRO B C 1
ATOM 9585 O O . PRO B 1 533 ? -20 25.969 35.062 1 95.62 533 PRO B O 1
ATOM 9588 N N . SER B 1 534 ? -21.594 26.125 33.5 1 94.94 534 SER B N 1
ATOM 9589 C CA . SER B 1 534 ? -22.703 25.781 34.375 1 94.94 534 SER B CA 1
ATOM 9590 C C . SER B 1 534 ? -22.609 24.344 34.844 1 94.94 534 SER B C 1
ATOM 9592 O O . SER B 1 534 ? -23.25 23.969 35.844 1 94.94 534 SER B O 1
ATOM 9594 N N . GLU B 1 535 ? -21.797 23.594 34.188 1 95.44 535 GLU B N 1
ATOM 9595 C CA . GLU B 1 535 ? -21.688 22.188 34.562 1 95.44 535 GLU B CA 1
ATOM 9596 C C . GLU B 1 535 ? -21.047 22.031 35.938 1 95.44 535 GLU B C 1
ATOM 9598 O O . GLU B 1 535 ? -21.203 21 36.594 1 95.44 535 GLU B O 1
ATOM 9603 N N . TYR B 1 536 ? -20.328 23.078 36.375 1 96.25 536 TYR B N 1
ATOM 9604 C CA . TYR B 1 536 ? -19.688 23.031 37.688 1 96.25 536 TYR B CA 1
ATOM 9605 C C . TYR B 1 536 ? -20.688 23.297 38.781 1 96.25 536 TYR B C 1
ATOM 9607 O O . TYR B 1 536 ? -20.406 23.047 39.969 1 96.25 536 TYR B O 1
ATOM 9615 N N . ARG B 1 537 ? -21.922 23.703 38.594 1 92.69 537 ARG B N 1
ATOM 9616 C CA . ARG B 1 537 ? -22.922 24.047 39.594 1 92.69 537 ARG B CA 1
ATOM 9617 C C . ARG B 1 537 ? -22.312 24.828 40.75 1 92.69 537 ARG B C 1
ATOM 9619 O O . ARG B 1 537 ? -22.547 24.531 41.938 1 92.69 537 ARG B O 1
ATOM 9626 N N . ASP B 1 538 ? -21.344 25.672 40.312 1 95.62 538 ASP B N 1
ATOM 9627 C CA . ASP B 1 538 ? -20.609 26.516 41.25 1 95.62 538 ASP B CA 1
ATOM 9628 C C . ASP B 1 538 ? -20.797 28 40.906 1 95.62 538 ASP B C 1
ATOM 9630 O O . ASP B 1 538 ? -20.406 28.453 39.844 1 95.62 538 ASP B O 1
ATOM 9634 N N . GLU B 1 539 ? -21.234 28.734 41.906 1 94.94 539 GLU B N 1
ATOM 9635 C CA . GLU B 1 539 ? -21.562 30.141 41.688 1 94.94 539 GLU B CA 1
ATOM 9636 C C . GLU B 1 539 ? -20.297 30.953 41.406 1 94.94 539 GLU B C 1
ATOM 9638 O O . GLU B 1 539 ? -20.344 31.922 40.625 1 94.94 539 GLU B O 1
ATOM 9643 N N . SER B 1 540 ? -19.281 30.594 41.969 1 95.56 540 SER B N 1
ATOM 9644 C CA . SER B 1 540 ? -18.016 31.312 41.75 1 95.56 540 SER B CA 1
ATOM 9645 C C . SER B 1 540 ? -17.562 31.188 40.312 1 95.56 540 SER B C 1
ATOM 9647 O O . SER B 1 540 ? -17.109 32.156 39.688 1 95.56 540 SER B O 1
ATOM 9649 N N . VAL B 1 541 ? -17.672 29.984 39.75 1 96.38 541 VAL B N 1
ATOM 9650 C CA . VAL B 1 541 ? -17.297 29.75 38.344 1 96.38 541 VAL B CA 1
ATOM 9651 C C . VAL B 1 541 ? -18.203 30.547 37.438 1 96.38 541 VAL B C 1
ATOM 9653 O O . VAL B 1 541 ? -17.75 31.156 36.469 1 96.38 541 VAL B O 1
ATOM 9656 N N . THR B 1 542 ? -19.469 30.516 37.781 1 95.81 542 THR B N 1
ATOM 9657 C CA . THR B 1 542 ? -20.438 31.25 36.969 1 95.81 542 THR B CA 1
ATOM 9658 C C . THR B 1 542 ? -20.156 32.75 37 1 95.81 542 THR B C 1
ATOM 9660 O O . THR B 1 542 ? -20.234 33.438 35.969 1 95.81 542 THR B O 1
ATOM 9663 N N . ALA B 1 543 ? -19.875 33.219 38.188 1 96.75 543 ALA B N 1
ATOM 9664 C CA . ALA B 1 543 ? -19.578 34.656 38.344 1 96.75 543 ALA B CA 1
ATOM 9665 C C . ALA B 1 543 ? -18.344 35.031 37.531 1 96.75 543 ALA B C 1
ATOM 9667 O O . ALA B 1 543 ? -18.328 36.094 36.875 1 96.75 543 ALA B O 1
ATOM 9668 N N . ILE B 1 544 ? -17.391 34.281 37.594 1 97.44 544 ILE B N 1
ATOM 9669 C CA . ILE B 1 544 ? -16.156 34.531 36.844 1 97.44 544 ILE B CA 1
ATOM 9670 C C . ILE B 1 544 ? -16.453 34.5 35.344 1 97.44 544 ILE B C 1
ATOM 9672 O O . ILE B 1 544 ? -16 35.375 34.594 1 97.44 544 ILE B O 1
ATOM 9676 N N . ALA B 1 545 ? -17.188 33.469 34.906 1 97.56 545 ALA B N 1
ATOM 9677 C CA . ALA B 1 545 ? -17.531 33.344 33.5 1 97.56 545 ALA B CA 1
ATOM 9678 C C . ALA B 1 545 ? -18.297 34.562 33 1 97.56 545 ALA B C 1
ATOM 9680 O O . ALA B 1 545 ? -18.062 35.062 31.875 1 97.56 545 ALA B O 1
ATOM 9681 N N . LYS B 1 546 ? -19.203 35.062 33.812 1 97.12 546 LYS B N 1
ATOM 9682 C CA . LYS B 1 546 ? -19.984 36.25 33.469 1 97.12 546 LYS B CA 1
ATOM 9683 C C . LYS B 1 546 ? -19.094 37.5 33.312 1 97.12 546 LYS B C 1
ATOM 9685 O O . LYS B 1 546 ? -19.25 38.281 32.375 1 97.12 546 LYS B O 1
ATOM 9690 N N . GLU B 1 547 ? -18.266 37.594 34.25 1 97.25 547 GLU B N 1
ATOM 9691 C CA . GLU B 1 547 ? -17.328 38.719 34.188 1 97.25 547 GLU B CA 1
ATOM 9692 C C . GLU B 1 547 ? -16.453 38.656 32.938 1 97.25 547 GLU B C 1
ATOM 9694 O O . GLU B 1 547 ? -16.234 39.656 32.281 1 97.25 547 GLU B O 1
ATOM 9699 N N . LEU B 1 548 ? -15.922 37.531 32.719 1 97.88 548 LEU B N 1
ATOM 9700 C CA . LEU B 1 548 ? -15.062 37.344 31.547 1 97.88 548 LEU B CA 1
ATOM 9701 C C . LEU B 1 548 ? -15.844 37.562 30.266 1 97.88 548 LEU B C 1
ATOM 9703 O O . LEU B 1 548 ? -15.305 38.125 29.297 1 97.88 548 LEU B O 1
ATOM 9707 N N . ALA B 1 549 ? -17.078 37.156 30.219 1 97.5 549 ALA B N 1
ATOM 9708 C CA . ALA B 1 549 ? -17.938 37.406 29.062 1 97.5 549 ALA B CA 1
ATOM 9709 C C . ALA B 1 549 ? -18.094 38.906 28.812 1 97.5 549 ALA B C 1
ATOM 9711 O O . ALA B 1 549 ? -18.078 39.344 27.656 1 97.5 549 ALA B O 1
ATOM 9712 N N . ASN B 1 550 ? -18.281 39.562 29.859 1 96.81 550 ASN B N 1
ATOM 9713 C CA . ASN B 1 550 ? -18.422 41 29.766 1 96.81 550 ASN B CA 1
ATOM 9714 C C . ASN B 1 550 ? -17.141 41.656 29.25 1 96.81 550 ASN B C 1
ATOM 9716 O O . ASN B 1 550 ? -17.172 42.531 28.375 1 96.81 550 ASN B O 1
ATOM 9720 N N . ILE B 1 551 ? -16.031 41.281 29.812 1 97.19 551 ILE B N 1
ATOM 9721 C CA . ILE B 1 551 ? -14.742 41.781 29.375 1 97.19 551 ILE B CA 1
ATOM 9722 C C . ILE B 1 551 ? -14.539 41.5 27.891 1 97.19 551 ILE B C 1
ATOM 9724 O O . ILE B 1 551 ? -14.094 42.375 27.141 1 97.19 551 ILE B O 1
ATOM 9728 N N . ARG B 1 552 ? -14.852 40.281 27.453 1 97.75 552 ARG B N 1
ATOM 9729 C CA . ARG B 1 552 ? -14.68 39.906 26.047 1 97.75 552 ARG B CA 1
ATOM 9730 C C . ARG B 1 552 ? -15.539 40.781 25.141 1 97.75 552 ARG B C 1
ATOM 9732 O O . ARG B 1 552 ? -15.055 41.281 24.125 1 97.75 552 ARG B O 1
ATOM 9739 N N . GLN B 1 553 ? -16.781 41 25.5 1 96.06 553 GLN B N 1
ATOM 9740 C CA . GLN B 1 553 ? -17.719 41.719 24.641 1 96.06 553 GLN B CA 1
ATOM 9741 C C . GLN B 1 553 ? -17.359 43.219 24.562 1 96.06 553 GLN B C 1
ATOM 9743 O O . GLN B 1 553 ? -17.438 43.812 23.5 1 96.06 553 GLN B O 1
ATOM 9748 N N . THR B 1 554 ? -16.938 43.75 25.656 1 96.44 554 THR B N 1
ATOM 9749 C CA . THR B 1 554 ? -16.797 45.219 25.734 1 96.44 554 THR B CA 1
ATOM 9750 C C . THR B 1 554 ? -15.383 45.656 25.359 1 96.44 554 THR B C 1
ATOM 9752 O O . THR B 1 554 ? -15.172 46.75 24.844 1 96.44 554 THR B O 1
ATOM 9755 N N . THR B 1 555 ? -14.461 44.781 25.656 1 96.88 555 THR B N 1
ATOM 9756 C CA . THR B 1 555 ? -13.07 45.219 25.531 1 96.88 555 THR B CA 1
ATOM 9757 C C . THR B 1 555 ? -12.336 44.406 24.469 1 96.88 555 THR B C 1
ATOM 9759 O O . THR B 1 555 ? -11.672 44.969 23.594 1 96.88 555 THR B O 1
ATOM 9762 N N . VAL B 1 556 ? -12.445 43.125 24.5 1 98 556 VAL B N 1
ATOM 9763 C CA . VAL B 1 556 ? -11.609 42.219 23.703 1 98 556 VAL B CA 1
ATOM 9764 C C . VAL B 1 556 ? -12.117 42.188 22.266 1 98 556 VAL B C 1
ATOM 9766 O O . VAL B 1 556 ? -11.336 42.312 21.328 1 98 556 VAL B O 1
ATOM 9769 N N . VAL B 1 557 ? -13.422 42 22.016 1 97.81 557 VAL B N 1
ATOM 9770 C CA . VAL B 1 557 ? -14.008 41.844 20.688 1 97.81 557 VAL B CA 1
ATOM 9771 C C . VAL B 1 557 ? -13.703 43.062 19.828 1 97.81 557 VAL B C 1
ATOM 9773 O O . VAL B 1 557 ? -13.258 42.906 18.688 1 97.81 557 VAL B O 1
ATOM 9776 N N . PRO B 1 558 ? -13.93 44.25 20.391 1 97.44 558 PRO B N 1
ATOM 9777 C CA . PRO B 1 558 ? -13.578 45.438 19.562 1 97.44 558 PRO B CA 1
ATOM 9778 C C . PRO B 1 558 ? -12.109 45.406 19.141 1 97.44 558 PRO B C 1
ATOM 9780 O O . PRO B 1 558 ? -11.789 45.812 18 1 97.44 558 PRO B O 1
ATOM 9783 N N . MET B 1 559 ? -11.234 45 20 1 97.06 559 MET B N 1
ATOM 9784 C CA . MET B 1 559 ? -9.812 44.906 19.672 1 97.06 559 MET B CA 1
ATOM 9785 C C . MET B 1 559 ? -9.578 43.844 18.594 1 97.06 559 MET B C 1
ATOM 9787 O O . MET B 1 559 ? -8.828 44.094 17.641 1 97.06 559 MET B O 1
ATOM 9791 N N . LEU B 1 560 ? -10.211 42.719 18.75 1 98.25 560 LEU B N 1
ATOM 9792 C CA . LEU B 1 560 ? -10.062 41.625 17.797 1 98.25 560 LEU B CA 1
ATOM 9793 C C . LEU B 1 560 ? -10.555 42.062 16.406 1 98.25 560 LEU B C 1
ATOM 9795 O O . LEU B 1 560 ? -9.922 41.75 15.398 1 98.25 560 LEU B O 1
ATOM 9799 N N . GLU B 1 561 ? -11.672 42.688 16.328 1 97.31 561 GLU B N 1
ATOM 9800 C CA . GLU B 1 561 ? -12.234 43.156 15.062 1 97.31 561 GLU B CA 1
ATOM 9801 C C . GLU B 1 561 ? -11.312 44.156 14.383 1 97.31 561 GLU B C 1
ATOM 9803 O O . GLU B 1 561 ? -11.102 44.094 13.164 1 97.31 561 GLU B O 1
ATOM 9808 N N . ARG B 1 562 ? -10.836 45.031 15.172 1 96.62 562 ARG B N 1
ATOM 9809 C CA . ARG B 1 562 ? -9.906 46.031 14.641 1 96.62 562 ARG B CA 1
ATOM 9810 C C . ARG B 1 562 ? -8.688 45.344 14.016 1 96.62 562 ARG B C 1
ATOM 9812 O O . ARG B 1 562 ? -8.312 45.656 12.883 1 96.62 562 ARG B O 1
ATOM 9819 N N . TYR B 1 563 ? -8.156 44.5 14.703 1 96.62 563 TYR B N 1
ATOM 9820 C CA . TYR B 1 563 ? -6.898 43.906 14.242 1 96.62 563 TYR B CA 1
ATOM 9821 C C . TYR B 1 563 ? -7.145 42.781 13.258 1 96.62 563 TYR B C 1
ATOM 9823 O O . TYR B 1 563 ? -6.227 42.344 12.555 1 96.62 563 TYR B O 1
ATOM 9831 N N . ALA B 1 564 ? -8.352 42.25 13.234 1 95.75 564 ALA B N 1
ATOM 9832 C CA . ALA B 1 564 ? -8.711 41.375 12.125 1 95.75 564 ALA B CA 1
ATOM 9833 C C . ALA B 1 564 ? -8.648 42.125 10.797 1 95.75 564 ALA B C 1
ATOM 9835 O O . ALA B 1 564 ? -8.211 41.562 9.781 1 95.75 564 ALA B O 1
ATOM 9836 N N . SER B 1 565 ? -9.102 43.312 10.812 1 93.19 565 SER B N 1
ATOM 9837 C CA . SER B 1 565 ? -9.023 44.156 9.617 1 93.19 565 SER B CA 1
ATOM 9838 C C . SER B 1 565 ? -7.574 44.406 9.219 1 93.19 565 SER B C 1
ATOM 9840 O O . SER B 1 565 ? -7.242 44.406 8.031 1 93.19 565 SER B O 1
ATOM 9842 N N . VAL B 1 566 ? -6.758 44.656 10.188 1 92.88 566 VAL B N 1
ATOM 9843 C CA . VAL B 1 566 ? -5.336 44.844 9.93 1 92.88 566 VAL B CA 1
ATOM 9844 C C . VAL B 1 566 ? -4.73 43.594 9.352 1 92.88 566 VAL B C 1
ATOM 9846 O O . VAL B 1 566 ? -3.922 43.656 8.422 1 92.88 566 VAL B O 1
ATOM 9849 N N . ALA B 1 567 ? -5.121 42.531 9.961 1 92.5 567 ALA B N 1
ATOM 9850 C CA . ALA B 1 567 ? -4.641 41.25 9.469 1 92.5 567 ALA B CA 1
ATOM 9851 C C . ALA B 1 567 ? -5.035 41.031 8.008 1 92.5 567 ALA B C 1
ATOM 9853 O O . ALA B 1 567 ? -4.242 40.531 7.207 1 92.5 567 ALA B O 1
ATOM 9854 N N . MET B 1 568 ? -6.223 41.406 7.613 1 92 568 MET B N 1
ATOM 9855 C CA . MET B 1 568 ? -6.719 41.281 6.246 1 92 568 MET B CA 1
ATOM 9856 C C . MET B 1 568 ? -5.934 42.188 5.293 1 92 568 MET B C 1
ATOM 9858 O O . MET B 1 568 ? -5.723 41.812 4.133 1 92 568 MET B O 1
ATOM 9862 N N . ASP B 1 569 ? -5.465 43.25 5.828 1 90.56 569 ASP B N 1
ATOM 9863 C CA . ASP B 1 569 ? -4.773 44.25 5 1 90.56 569 ASP B CA 1
ATOM 9864 C C . ASP B 1 569 ? -3.283 43.906 4.895 1 90.56 569 ASP B C 1
ATOM 9866 O O . ASP B 1 569 ? -2.709 43.969 3.805 1 90.56 569 ASP B O 1
ATOM 9870 N N . ASP B 1 570 ? -2.711 43.594 6.094 1 87.81 570 ASP B N 1
ATOM 9871 C CA . ASP B 1 570 ? -1.253 43.562 6.16 1 87.81 570 ASP B CA 1
ATOM 9872 C C . ASP B 1 570 ? -0.725 42.156 6.328 1 87.81 570 ASP B C 1
ATOM 9874 O O . ASP B 1 570 ? 0.479 41.906 6.215 1 87.81 570 ASP B O 1
ATOM 9878 N N . GLY B 1 571 ? -1.608 41.281 6.664 1 86.62 571 GLY B N 1
ATOM 9879 C CA . GLY B 1 571 ? -1.184 39.875 6.84 1 86.62 571 GLY B CA 1
ATOM 9880 C C . GLY B 1 571 ? -0.609 39.625 8.219 1 86.62 571 GLY B C 1
ATOM 9881 O O . GLY B 1 571 ? -0.222 38.469 8.516 1 86.62 571 GLY B O 1
ATOM 9882 N N . LEU B 1 572 ? -0.588 40.594 9.094 1 90.19 572 LEU B N 1
ATOM 9883 C CA . LEU B 1 572 ? -0.077 40.406 10.445 1 90.19 572 LEU B CA 1
ATOM 9884 C C . LEU B 1 572 ? -1.069 39.625 11.305 1 90.19 572 LEU B C 1
ATOM 9886 O O . LEU B 1 572 ? -2.283 39.812 11.172 1 90.19 572 LEU B O 1
ATOM 9890 N N . PRO B 1 573 ? -0.574 38.844 12.148 1 93.44 573 PRO B N 1
ATOM 9891 C CA . PRO B 1 573 ? -1.491 38.062 12.984 1 93.44 573 PRO B CA 1
ATOM 9892 C C . PRO B 1 573 ? -2.256 38.938 13.984 1 93.44 573 PRO B C 1
ATOM 9894 O O . PRO B 1 573 ? -1.773 40 14.383 1 93.44 573 PRO B O 1
ATOM 9897 N N . ILE B 1 574 ? -3.398 38.469 14.344 1 97.12 574 ILE B N 1
ATOM 9898 C CA . ILE B 1 574 ? -4.184 39.156 15.375 1 97.12 574 ILE B CA 1
ATOM 9899 C C . ILE B 1 574 ? -3.484 39 16.719 1 97.12 574 ILE B C 1
ATOM 9901 O O . ILE B 1 574 ? -3.295 40 17.438 1 97.12 574 ILE B O 1
ATOM 9905 N N . ILE B 1 575 ? -3.121 37.75 16.984 1 98.06 575 ILE B N 1
ATOM 9906 C CA . ILE B 1 575 ? -2.357 37.469 18.188 1 98.06 575 ILE B CA 1
ATOM 9907 C C . ILE B 1 575 ? -0.863 37.562 17.891 1 98.06 575 ILE B C 1
ATOM 9909 O O . ILE B 1 575 ? -0.356 36.812 17.031 1 98.06 575 ILE B O 1
ATOM 9913 N N . ARG B 1 576 ? -0.154 38.375 18.672 1 97.56 576 ARG B N 1
ATOM 9914 C CA . ARG B 1 576 ? 1.228 38.688 18.297 1 97.56 576 ARG B CA 1
ATOM 9915 C C . ARG B 1 576 ? 2.172 38.406 19.469 1 97.56 576 ARG B C 1
ATOM 9917 O O . ARG B 1 576 ? 1.816 38.625 20.625 1 97.56 576 ARG B O 1
ATOM 9924 N N . PRO B 1 577 ? 3.369 37.906 19.141 1 97.62 577 PRO B N 1
ATOM 9925 C CA . PRO B 1 577 ? 4.414 37.969 20.172 1 97.62 577 PRO B CA 1
ATOM 9926 C C . PRO B 1 577 ? 4.82 39.406 20.5 1 97.62 577 PRO B C 1
ATOM 9928 O O . PRO B 1 577 ? 4.648 40.312 19.688 1 97.62 577 PRO B O 1
ATOM 9931 N N . LEU B 1 578 ? 5.406 39.562 21.609 1 97.5 578 LEU B N 1
ATOM 9932 C CA . LEU B 1 578 ? 5.68 40.906 22.109 1 97.5 578 LEU B CA 1
ATOM 9933 C C . LEU B 1 578 ? 6.711 41.625 21.234 1 97.5 578 LEU B C 1
ATOM 9935 O O . LEU B 1 578 ? 6.703 42.844 21.141 1 97.5 578 LEU B O 1
ATOM 9939 N N . TRP B 1 579 ? 7.637 40.875 20.609 1 95.94 579 TRP B N 1
ATOM 9940 C CA . TRP B 1 579 ? 8.672 41.5 19.797 1 95.94 579 TRP B CA 1
ATOM 9941 C C . TRP B 1 579 ? 8.07 42.25 18.609 1 95.94 579 TRP B C 1
ATOM 9943 O O . TRP B 1 579 ? 8.719 43.094 18.016 1 95.94 579 TRP B O 1
ATOM 9953 N N . MET B 1 580 ? 6.852 41.938 18.203 1 95.56 580 MET B N 1
ATOM 9954 C CA . MET B 1 580 ? 6.207 42.625 17.094 1 95.56 580 MET B CA 1
ATOM 9955 C C . MET B 1 580 ? 5.797 44.062 17.516 1 95.56 580 MET B C 1
ATOM 9957 O O . MET B 1 580 ? 5.52 44.906 16.672 1 95.56 580 MET B O 1
ATOM 9961 N N . LEU B 1 581 ? 5.637 44.25 18.797 1 94.38 581 LEU B N 1
ATOM 9962 C CA . LEU B 1 581 ? 5.414 45.594 19.312 1 94.38 581 LEU B CA 1
ATOM 9963 C C . LEU B 1 581 ? 6.727 46.375 19.391 1 94.38 581 LEU B C 1
ATOM 9965 O O . LEU B 1 581 ? 6.754 47.594 19.141 1 94.38 581 LEU B O 1
ATOM 9969 N N . ASP B 1 582 ? 7.75 45.688 19.781 1 92.19 582 ASP B N 1
ATOM 9970 C CA . ASP B 1 582 ? 9.086 46.281 19.875 1 92.19 582 ASP B CA 1
ATOM 9971 C C . ASP B 1 582 ? 10.156 45.25 19.531 1 92.19 582 ASP B C 1
ATOM 9973 O O . ASP B 1 582 ? 10.586 44.469 20.391 1 92.19 582 ASP B O 1
ATOM 9977 N N . SER B 1 583 ? 10.711 45.375 18.391 1 91.12 583 SER B N 1
ATOM 9978 C CA . SER B 1 583 ? 11.664 44.375 17.906 1 91.12 583 SER B CA 1
ATOM 9979 C C . SER B 1 583 ? 13.086 44.719 18.375 1 91.12 583 SER B C 1
ATOM 9981 O O . SER B 1 583 ? 14.016 43.938 18.094 1 91.12 583 SER B O 1
ATOM 9983 N N . THR B 1 584 ? 13.273 45.781 19.031 1 89.94 584 THR B N 1
ATOM 9984 C CA . THR B 1 584 ? 14.602 46.156 19.5 1 89.94 584 THR B CA 1
ATOM 9985 C C . THR B 1 584 ? 14.797 45.781 20.969 1 89.94 584 THR B C 1
ATOM 9987 O O . THR B 1 584 ? 15.922 45.781 21.469 1 89.94 584 THR B O 1
ATOM 9990 N N . ASP B 1 585 ? 13.672 45.469 21.625 1 93.75 585 ASP B N 1
ATOM 9991 C CA . ASP B 1 585 ? 13.711 45.094 23.031 1 93.75 585 ASP B CA 1
ATOM 9992 C C . ASP B 1 585 ? 13.953 43.594 23.172 1 93.75 585 ASP B C 1
ATOM 9994 O O . ASP B 1 585 ? 13.039 42.781 22.953 1 93.75 585 ASP B O 1
ATOM 9998 N N . VAL B 1 586 ? 15.094 43.188 23.641 1 92.12 586 VAL B N 1
ATOM 9999 C CA . VAL B 1 586 ? 15.531 41.781 23.703 1 92.12 586 VAL B CA 1
ATOM 10000 C C . VAL B 1 586 ? 14.641 41 24.672 1 92.12 586 VAL B C 1
ATOM 10002 O O . VAL B 1 586 ? 14.438 39.812 24.5 1 92.12 586 VAL B O 1
ATOM 10005 N N . ASN B 1 587 ? 14.016 41.656 25.609 1 94.38 587 ASN B N 1
ATOM 10006 C CA . ASN B 1 587 ? 13.156 41 26.578 1 94.38 587 ASN B CA 1
ATOM 10007 C C . ASN B 1 587 ? 11.914 40.406 25.922 1 94.38 587 ASN B C 1
ATOM 10009 O O . ASN B 1 587 ? 11.312 39.469 26.438 1 94.38 587 ASN B O 1
ATOM 10013 N N . CYS B 1 588 ? 11.586 40.906 24.797 1 95.75 588 CYS B N 1
ATOM 10014 C CA . CYS B 1 588 ? 10.352 40.5 24.109 1 95.75 588 CYS B CA 1
ATOM 10015 C C . CYS B 1 588 ? 10.562 39.25 23.281 1 95.75 588 CYS B C 1
ATOM 10017 O O . CYS B 1 588 ? 9.602 38.625 22.859 1 95.75 588 CYS B O 1
ATOM 10019 N N . PHE B 1 589 ? 11.805 38.812 23.156 1 94.81 589 PHE B N 1
ATOM 10020 C CA . PHE B 1 589 ? 12.125 37.812 22.141 1 94.81 589 PHE B CA 1
ATOM 10021 C C . PHE B 1 589 ? 11.727 36.438 22.625 1 94.81 589 PHE B C 1
ATOM 10023 O O . PHE B 1 589 ? 11.25 35.594 21.828 1 94.81 589 PHE B O 1
ATOM 10030 N N . SER B 1 590 ? 11.828 36.188 23.891 1 93.69 590 SER B N 1
ATOM 10031 C CA . SER B 1 590 ? 11.703 34.812 24.359 1 93.69 590 SER B CA 1
ATOM 10032 C C . SER B 1 590 ? 10.383 34.594 25.078 1 93.69 590 SER B C 1
ATOM 10034 O O . SER B 1 590 ? 10.055 33.469 25.469 1 93.69 590 SER B O 1
ATOM 10036 N N . ILE B 1 591 ? 9.602 35.625 25.281 1 96.38 591 ILE B N 1
ATOM 10037 C CA . ILE B 1 591 ? 8.367 35.531 26.047 1 96.38 591 ILE B CA 1
ATOM 10038 C C . ILE B 1 591 ? 7.332 34.719 25.234 1 96.38 591 ILE B C 1
ATOM 10040 O O . ILE B 1 591 ? 6.977 35.125 24.125 1 96.38 591 ILE B O 1
ATOM 10044 N N . SER B 1 592 ? 6.926 33.625 25.797 1 95.75 592 SER B N 1
ATOM 10045 C CA . SER B 1 592 ? 5.977 32.75 25.094 1 95.75 592 SER B CA 1
ATOM 10046 C C . SER B 1 592 ? 4.73 32.5 25.938 1 95.75 592 SER B C 1
ATOM 10048 O O . SER B 1 592 ? 3.904 31.656 25.594 1 95.75 592 SER B O 1
ATOM 10050 N N . ASP B 1 593 ? 4.586 33.125 27.094 1 97.62 593 ASP B N 1
ATOM 10051 C CA . ASP B 1 593 ? 3.422 32.938 27.953 1 97.62 593 ASP B CA 1
ATOM 10052 C C . ASP B 1 593 ? 2.625 34.25 28.094 1 97.62 593 ASP B C 1
ATOM 10054 O O . ASP B 1 593 ? 1.754 34.375 28.953 1 97.62 593 ASP B O 1
ATOM 10058 N N . GLU B 1 594 ? 3.027 35.25 27.297 1 97.88 594 GLU B N 1
ATOM 10059 C CA . GLU B 1 594 ? 2.326 36.531 27.094 1 97.88 594 GLU B CA 1
ATOM 10060 C C . GLU B 1 594 ? 2.15 36.812 25.609 1 97.88 594 GLU B C 1
ATOM 10062 O O . GLU B 1 594 ? 2.945 36.375 24.781 1 97.88 594 GLU B O 1
ATOM 10067 N N . PHE B 1 595 ? 1.112 37.5 25.328 1 98.56 595 PHE B N 1
ATOM 10068 C CA . PHE B 1 595 ? 0.905 37.906 23.938 1 98.56 595 PHE B CA 1
ATOM 10069 C C . PHE B 1 595 ? 0.172 39.25 23.844 1 98.56 595 PHE B C 1
ATOM 10071 O O . PHE B 1 595 ? -0.3 39.75 24.859 1 98.56 595 PHE B O 1
ATOM 10078 N N . SER B 1 596 ? 0.167 39.75 22.672 1 98.25 596 SER B N 1
ATOM 10079 C CA . SER B 1 596 ? -0.57 41 22.453 1 98.25 596 SER B CA 1
ATOM 10080 C C . SER B 1 596 ? -1.667 40.781 21.406 1 98.25 596 SER B C 1
ATOM 10082 O O . SER B 1 596 ? -1.546 39.938 20.516 1 98.25 596 SER B O 1
ATOM 10084 N N . ILE B 1 597 ? -2.748 41.438 21.562 1 98.44 597 ILE B N 1
ATOM 10085 C CA . ILE B 1 597 ? -3.74 41.594 20.516 1 98.44 597 ILE B CA 1
ATOM 10086 C C . ILE B 1 597 ? -3.438 42.844 19.703 1 98.44 597 ILE B C 1
ATOM 10088 O O . ILE B 1 597 ? -3.67 43.969 20.156 1 98.44 597 ILE B O 1
ATOM 10092 N N . GLY B 1 598 ? -2.93 42.562 18.531 1 96.31 598 GLY B N 1
ATOM 10093 C CA . GLY B 1 598 ? -2.385 43.688 17.812 1 96.31 598 GLY B CA 1
ATOM 10094 C C . GLY B 1 598 ? -1.363 44.469 18.609 1 96.31 598 GLY B C 1
ATOM 10095 O O . GLY B 1 598 ? -0.462 43.875 19.219 1 96.31 598 GLY B O 1
ATOM 10096 N N . ASP B 1 599 ? -1.44 45.781 18.516 1 94.44 599 ASP B N 1
ATOM 10097 C CA . ASP B 1 599 ? -0.569 46.656 19.312 1 94.44 599 ASP B CA 1
ATOM 10098 C C . ASP B 1 599 ? -1.354 47.344 20.422 1 94.44 599 ASP B C 1
ATOM 10100 O O . ASP B 1 599 ? -0.864 48.312 21.031 1 94.44 599 ASP B O 1
ATOM 10104 N N . GLY B 1 600 ? -2.496 46.781 20.734 1 95.69 600 GLY B N 1
ATOM 10105 C CA . GLY B 1 600 ? -3.391 47.531 21.594 1 95.69 600 GLY B CA 1
ATOM 10106 C C . GLY B 1 600 ? -3.527 46.938 22.984 1 95.69 600 GLY B C 1
ATOM 10107 O O . GLY B 1 600 ? -3.932 47.656 23.922 1 95.69 600 GLY B O 1
ATOM 10108 N N . MET B 1 601 ? -3.203 45.719 23.094 1 97.88 601 MET B N 1
ATOM 10109 C CA . MET B 1 601 ? -3.461 45.062 24.375 1 97.88 601 MET B CA 1
ATOM 10110 C C . MET B 1 601 ? -2.455 43.938 24.625 1 97.88 601 MET B C 1
ATOM 10112 O O . MET B 1 601 ? -2.129 43.188 23.719 1 97.88 601 MET B O 1
ATOM 10116 N N . ILE B 1 602 ? -1.954 43.906 25.844 1 98.31 602 ILE B N 1
ATOM 10117 C CA . ILE B 1 602 ? -1.094 42.781 26.281 1 98.31 602 ILE B CA 1
ATOM 10118 C C . ILE B 1 602 ? -1.853 41.906 27.25 1 98.31 602 ILE B C 1
ATOM 10120 O O . ILE B 1 602 ? -2.543 42.375 28.156 1 98.31 602 ILE B O 1
ATOM 10124 N N . VAL B 1 603 ? -1.811 40.656 27.047 1 98.75 603 VAL B N 1
ATOM 10125 C CA . VAL B 1 603 ? -2.475 39.656 27.906 1 98.75 603 VAL B CA 1
ATOM 10126 C C . VAL B 1 603 ? -1.437 38.719 28.531 1 98.75 603 VAL B C 1
ATOM 10128 O O . VAL B 1 603 ? -0.569 38.219 27.828 1 98.75 603 VAL B O 1
ATOM 10131 N N . ALA B 1 604 ? -1.451 38.531 29.812 1 98.62 604 ALA B N 1
ATOM 10132 C CA . ALA B 1 604 ? -0.528 37.656 30.562 1 98.62 604 ALA B CA 1
ATOM 10133 C C . ALA B 1 604 ? -1.28 36.75 31.516 1 98.62 604 ALA B C 1
ATOM 10135 O O . ALA B 1 604 ? -1.232 36.938 32.719 1 98.62 604 ALA B O 1
ATOM 10136 N N . PRO B 1 605 ? -1.861 35.719 31.031 1 98.38 605 PRO B N 1
ATOM 10137 C CA . PRO B 1 605 ? -2.66 34.812 31.875 1 98.38 605 PRO B CA 1
ATOM 10138 C C . PRO B 1 605 ? -1.801 33.938 32.781 1 98.38 605 PRO B C 1
ATOM 10140 O O . PRO B 1 605 ? -0.615 33.75 32.5 1 98.38 605 PRO B O 1
ATOM 10143 N N . VAL B 1 606 ? -2.381 33.438 33.875 1 98.25 606 VAL B N 1
ATOM 10144 C CA . VAL B 1 606 ? -1.747 32.438 34.719 1 98.25 606 VAL B CA 1
ATOM 10145 C C . VAL B 1 606 ? -1.938 31.047 34.094 1 98.25 606 VAL B C 1
ATOM 10147 O O . VAL B 1 606 ? -3.066 30.641 33.812 1 98.25 606 VAL B O 1
ATOM 10150 N N . LEU B 1 607 ? -0.836 30.297 33.969 1 98 607 LEU B N 1
ATOM 10151 C CA . LEU B 1 607 ? -0.891 29.047 33.219 1 98 607 LEU B CA 1
ATOM 10152 C C . LEU B 1 607 ? -0.449 27.875 34.094 1 98 607 LEU B C 1
ATOM 10154 O O . LEU B 1 607 ? -0.317 26.75 33.625 1 98 607 LEU B O 1
ATOM 10158 N N . THR B 1 608 ? -0.178 28.109 35.344 1 97 608 THR B N 1
ATOM 10159 C CA . THR B 1 608 ? 0.276 27.078 36.25 1 97 608 THR B CA 1
ATOM 10160 C C . THR B 1 608 ? -0.718 26.891 37.406 1 97 608 THR B C 1
ATOM 10162 O O . THR B 1 608 ? -1.316 27.859 37.875 1 97 608 THR B O 1
ATOM 10165 N N . LYS B 1 609 ? -0.794 25.688 37.844 1 96.69 609 LYS B N 1
ATOM 10166 C CA . LYS B 1 609 ? -1.769 25.328 38.875 1 96.69 609 LYS B CA 1
ATOM 10167 C C . LYS B 1 609 ? -1.488 26.062 40.156 1 96.69 609 LYS B C 1
ATOM 10169 O O . LYS B 1 609 ? -0.354 26.078 40.656 1 96.69 609 LYS B O 1
ATOM 10174 N N . GLY B 1 610 ? -2.461 26.656 40.688 1 94.81 610 GLY B N 1
ATOM 10175 C CA . GLY B 1 610 ? -2.414 27.188 42.062 1 94.81 610 GLY B CA 1
ATOM 10176 C C . GLY B 1 610 ? -1.708 28.531 42.125 1 94.81 610 GLY B C 1
ATOM 10177 O O . GLY B 1 610 ? -1.665 29.156 43.188 1 94.81 610 GLY B O 1
ATOM 10178 N N . GLU B 1 611 ? -1.201 29.047 41.062 1 95.56 611 GLU B N 1
ATOM 10179 C CA . GLU B 1 611 ? -0.436 30.297 41.094 1 95.56 611 GLU B CA 1
ATOM 10180 C C . GLU B 1 611 ? -1.356 31.5 41 1 95.56 611 GLU B C 1
ATOM 10182 O O . GLU B 1 611 ? -2.359 31.484 40.281 1 95.56 611 GLU B O 1
ATOM 10187 N N . THR B 1 612 ? -1.026 32.562 41.812 1 96.62 612 THR B N 1
ATOM 10188 C CA . THR B 1 612 ? -1.792 33.781 41.812 1 96.62 612 THR B CA 1
ATOM 10189 C C . THR B 1 612 ? -0.873 35 41.594 1 96.62 612 THR B C 1
ATOM 10191 O O . THR B 1 612 ? -1.255 36.125 41.875 1 96.62 612 THR B O 1
ATOM 10194 N N . VAL B 1 613 ? 0.358 34.656 41.281 1 96.44 613 VAL B N 1
ATOM 10195 C CA . VAL B 1 613 ? 1.343 35.688 40.938 1 96.44 613 VAL B CA 1
ATOM 10196 C C . VAL B 1 613 ? 2.107 35.281 39.688 1 96.44 613 VAL B C 1
ATOM 10198 O O . VAL B 1 613 ? 2.236 34.094 39.375 1 96.44 613 VAL B O 1
ATOM 10201 N N . ARG B 1 614 ? 2.537 36.312 38.938 1 96.94 614 ARG B N 1
ATOM 10202 C CA . ARG B 1 614 ? 3.371 36 37.781 1 96.94 614 ARG B CA 1
ATOM 10203 C C . ARG B 1 614 ? 4.254 37.188 37.406 1 96.94 614 ARG B C 1
ATOM 10205 O O . ARG B 1 614 ? 4.059 38.281 37.906 1 96.94 614 ARG B O 1
ATOM 10212 N N . GLU B 1 615 ? 5.242 36.906 36.594 1 97 615 GLU B N 1
ATOM 10213 C CA . GLU B 1 615 ? 6.059 37.938 35.969 1 97 615 GLU B CA 1
ATOM 10214 C C . GLU B 1 615 ? 5.391 38.469 34.719 1 97 615 GLU B C 1
ATOM 10216 O O . GLU B 1 615 ? 4.816 37.719 33.938 1 97 615 GLU B O 1
ATOM 10221 N N . VAL B 1 616 ? 5.324 39.781 34.562 1 98 616 VAL B N 1
ATOM 10222 C CA . VAL B 1 616 ? 4.734 40.406 33.375 1 98 616 VAL B CA 1
ATOM 10223 C C . VAL B 1 616 ? 5.723 41.406 32.781 1 98 616 VAL B C 1
ATOM 10225 O O . VAL B 1 616 ? 6.41 42.125 33.5 1 98 616 VAL B O 1
ATOM 10228 N N . TYR B 1 617 ? 5.91 41.312 31.547 1 98.31 617 TYR B N 1
ATOM 10229 C CA . TYR B 1 617 ? 6.719 42.281 30.844 1 98.31 617 TYR B CA 1
ATOM 10230 C C . TYR B 1 617 ? 5.844 43.219 30 1 98.31 617 TYR B C 1
ATOM 10232 O O . TYR B 1 617 ? 4.957 42.75 29.281 1 98.31 617 TYR B O 1
ATOM 10240 N N . LEU B 1 618 ? 6 44.531 30.062 1 97.44 618 LEU B N 1
ATOM 10241 C CA . LEU B 1 618 ? 5.316 45.5 29.234 1 97.44 618 LEU B CA 1
ATOM 10242 C C . LEU B 1 618 ? 6.297 46.219 28.297 1 97.44 618 LEU B C 1
ATOM 10244 O O . LEU B 1 618 ? 7.254 46.844 28.734 1 97.44 618 LEU B O 1
ATOM 10248 N N . PRO B 1 619 ? 6.113 46.062 27.047 1 95.81 619 PRO B N 1
ATOM 10249 C CA . PRO B 1 619 ? 6.953 46.781 26.078 1 95.81 619 PRO B CA 1
ATOM 10250 C C . PRO B 1 619 ? 6.777 48.312 26.172 1 95.81 619 PRO B C 1
ATOM 10252 O O . PRO B 1 619 ? 5.984 48.781 26.984 1 95.81 619 PRO B O 1
ATOM 10255 N N . GLN B 1 620 ? 7.523 49.031 25.328 1 93 620 GLN B N 1
ATOM 10256 C CA . GLN B 1 620 ? 7.523 50.5 25.344 1 93 620 GLN B CA 1
ATOM 10257 C C . GLN B 1 620 ? 6.105 51.062 25.234 1 93 620 GLN B C 1
ATOM 10259 O O . GLN B 1 620 ? 5.281 50.531 24.484 1 93 620 GLN B O 1
ATOM 10264 N N . GLY B 1 621 ? 5.836 52.125 26.031 1 92.88 621 GLY B N 1
ATOM 10265 C CA . GLY B 1 621 ? 4.527 52.781 26.031 1 92.88 621 GLY B CA 1
ATOM 10266 C C . GLY B 1 621 ? 3.926 52.906 27.422 1 92.88 621 GLY B C 1
ATOM 10267 O O . GLY B 1 621 ? 4.59 52.656 28.422 1 92.88 621 GLY B O 1
ATOM 10268 N N . VAL B 1 622 ? 2.744 53.469 27.453 1 95.88 622 VAL B N 1
ATOM 10269 C CA . VAL B 1 622 ? 1.961 53.562 28.688 1 95.88 622 VAL B CA 1
ATOM 10270 C C . VAL B 1 622 ? 0.771 52.594 28.609 1 95.88 622 VAL B C 1
ATOM 10272 O O . VAL B 1 622 ? 0.052 52.562 27.609 1 95.88 622 VAL B O 1
ATOM 10275 N N . TRP B 1 623 ? 0.652 51.812 29.672 1 97 623 TRP B N 1
ATOM 10276 C CA . TRP B 1 623 ? -0.344 50.75 29.672 1 97 623 TRP B CA 1
ATOM 10277 C C . TRP B 1 623 ? -1.305 50.906 30.844 1 97 623 TRP B C 1
ATOM 10279 O O . TRP B 1 623 ? -0.883 51.219 31.969 1 97 623 TRP B O 1
ATOM 10289 N N . LYS B 1 624 ? -2.512 50.781 30.578 1 97.44 624 LYS B N 1
ATOM 10290 C CA . LYS B 1 624 ? -3.527 50.781 31.625 1 97.44 624 LYS B CA 1
ATOM 10291 C C . LYS B 1 624 ? -3.801 49.375 32.125 1 97.44 624 LYS B C 1
ATOM 10293 O O . LYS B 1 624 ? -4.164 48.5 31.312 1 97.44 624 LYS B O 1
ATOM 10298 N N . ASP B 1 625 ? -3.596 49.156 33.406 1 96.75 625 ASP B N 1
ATOM 10299 C CA . ASP B 1 625 ? -3.807 47.875 34.031 1 96.75 625 ASP B CA 1
ATOM 10300 C C . ASP B 1 625 ? -5.289 47.5 34.062 1 96.75 625 ASP B C 1
ATOM 10302 O O . ASP B 1 625 ? -6.109 48.25 34.562 1 96.75 625 ASP B O 1
ATOM 10306 N N . GLY B 1 626 ? -5.637 46.344 33.562 1 95.5 626 GLY B N 1
ATOM 10307 C CA . GLY B 1 626 ? -7.027 45.938 33.469 1 95.5 626 GLY B CA 1
ATOM 10308 C C . GLY B 1 626 ? -7.621 45.469 34.781 1 95.5 626 GLY B C 1
ATOM 10309 O O . GLY B 1 626 ? -8.844 45.375 34.906 1 95.5 626 GLY B O 1
ATOM 10310 N N . ILE B 1 627 ? -6.773 45.188 35.75 1 94.06 627 ILE B N 1
ATOM 10311 C CA . ILE B 1 627 ? -7.258 44.719 37.031 1 94.06 627 ILE B CA 1
ATOM 10312 C C . ILE B 1 627 ? -7.492 45.906 37.969 1 94.06 627 ILE B C 1
ATOM 10314 O O . ILE B 1 627 ? -8.586 46.062 38.531 1 94.06 627 ILE B O 1
ATOM 10318 N N . ASP B 1 628 ? -6.508 46.812 38.094 1 93.12 628 ASP B N 1
ATOM 10319 C CA . ASP B 1 628 ? -6.656 47.906 39.062 1 93.12 628 ASP B CA 1
ATOM 10320 C C . ASP B 1 628 ? -6.73 49.25 38.375 1 93.12 628 ASP B C 1
ATOM 10322 O O . ASP B 1 628 ? -6.789 50.312 39.031 1 93.12 628 ASP B O 1
ATOM 10326 N N . GLU B 1 629 ? -6.594 49.344 37.062 1 93.5 629 GLU B N 1
ATOM 10327 C CA . GLU B 1 629 ? -6.793 50.531 36.219 1 93.5 629 GLU B CA 1
ATOM 10328 C C . GLU B 1 629 ? -5.645 51.531 36.406 1 93.5 629 GLU B C 1
ATOM 10330 O O . GLU B 1 629 ? -5.719 52.656 35.906 1 93.5 629 GLU B O 1
ATOM 10335 N N . SER B 1 630 ? -4.664 51.094 37.031 1 94.94 630 SER B N 1
ATOM 10336 C CA . SER B 1 630 ? -3.508 51.969 37.188 1 94.94 630 SER B CA 1
ATOM 10337 C C . SER B 1 630 ? -2.734 52.094 35.875 1 94.94 630 SER B C 1
ATOM 10339 O O . SER B 1 630 ? -2.807 51.188 35.031 1 94.94 630 SER B O 1
ATOM 10341 N N . LEU B 1 631 ? -2.086 53.188 35.688 1 95.56 631 LEU B N 1
ATOM 10342 C CA . LEU B 1 631 ? -1.206 53.375 34.531 1 95.56 631 LEU B CA 1
ATOM 10343 C C . LEU B 1 631 ? 0.194 52.844 34.844 1 95.56 631 LEU B C 1
ATOM 10345 O O . LEU B 1 631 ? 0.727 53.062 35.938 1 95.56 631 LEU B O 1
ATOM 10349 N N . ARG B 1 632 ? 0.657 52.125 33.938 1 94.88 632 ARG B N 1
ATOM 10350 C CA . ARG B 1 632 ? 1.979 51.531 34.062 1 94.88 632 ARG B CA 1
ATOM 10351 C C . ARG B 1 632 ? 2.889 51.938 32.906 1 94.88 632 ARG B C 1
ATOM 10353 O O . ARG B 1 632 ? 2.451 52 31.766 1 94.88 632 ARG B O 1
ATOM 10360 N N . LYS B 1 633 ? 4.152 52.25 33.281 1 94.06 633 LYS B N 1
ATOM 10361 C CA . LYS B 1 633 ? 5.145 52.531 32.25 1 94.06 633 LYS B CA 1
ATOM 10362 C C . LYS B 1 633 ? 5.707 51.25 31.656 1 94.06 633 LYS B C 1
ATOM 10364 O O . LYS B 1 633 ? 5.953 50.281 32.375 1 94.06 633 LYS B O 1
ATOM 10369 N N . GLY B 1 634 ? 5.902 51.25 30.359 1 94.44 634 GLY B N 1
ATOM 10370 C CA . GLY B 1 634 ? 6.418 50.094 29.656 1 94.44 634 GLY B CA 1
ATOM 10371 C C . GLY B 1 634 ? 7.93 50 29.688 1 94.44 634 GLY B C 1
ATOM 10372 O O . GLY B 1 634 ? 8.586 50.688 30.484 1 94.44 634 GLY B O 1
ATOM 10373 N N . SER B 1 635 ? 8.523 49.094 29.047 1 94.44 635 SER B N 1
ATOM 10374 C CA . SER B 1 635 ? 9.938 48.781 28.953 1 94.44 635 SER B CA 1
ATOM 10375 C C . SER B 1 635 ? 10.484 48.281 30.297 1 94.44 635 SER B C 1
ATOM 10377 O O . SER B 1 635 ? 11.57 48.688 30.703 1 94.44 635 SER B O 1
ATOM 10379 N N . ARG B 1 636 ? 9.688 47.531 30.891 1 95 636 ARG B N 1
ATOM 10380 C CA . ARG B 1 636 ? 10.141 47.031 32.188 1 95 636 ARG B CA 1
ATOM 10381 C C . ARG B 1 636 ? 9.352 45.781 32.594 1 95 636 ARG B C 1
ATOM 10383 O O . ARG B 1 636 ? 8.25 45.562 32.094 1 95 636 ARG B O 1
ATOM 10390 N N . TRP B 1 637 ? 9.891 45.031 33.5 1 96.94 637 TRP B N 1
ATOM 10391 C CA . TRP B 1 637 ? 9.258 43.875 34.156 1 96.94 637 TRP B CA 1
ATOM 10392 C C . TRP B 1 637 ? 8.43 44.281 35.344 1 96.94 637 TRP B C 1
ATOM 10394 O O . TRP B 1 637 ? 8.844 45.156 36.125 1 96.94 637 TRP B O 1
ATOM 10404 N N . ILE B 1 638 ? 7.273 43.812 35.438 1 97.25 638 ILE B N 1
ATOM 10405 C CA . ILE B 1 638 ? 6.516 43.875 36.688 1 97.25 638 ILE B CA 1
ATOM 10406 C C . ILE B 1 638 ? 6.68 42.531 37.438 1 97.25 638 ILE B C 1
ATOM 10408 O O . ILE B 1 638 ? 6.172 41.5 37 1 97.25 638 ILE B O 1
ATOM 10412 N N . HIS B 1 639 ? 7.355 42.594 38.5 1 96.5 639 HIS B N 1
ATOM 10413 C CA . HIS B 1 639 ? 7.641 41.375 39.281 1 96.5 639 HIS B CA 1
ATOM 10414 C C . HIS B 1 639 ? 6.52 41.094 40.281 1 96.5 639 HIS B C 1
ATOM 10416 O O . HIS B 1 639 ? 5.91 42.031 40.844 1 96.5 639 HIS B O 1
ATOM 10422 N N . ASN B 1 640 ? 6.23 39.875 40.5 1 95.88 640 ASN B N 1
ATOM 10423 C CA . ASN B 1 640 ? 5.25 39.406 41.5 1 95.88 640 ASN B CA 1
ATOM 10424 C C . ASN B 1 640 ? 3.896 40.094 41.281 1 95.88 640 ASN B C 1
ATOM 10426 O O . ASN B 1 640 ? 3.307 40.594 42.25 1 95.88 640 ASN B O 1
ATOM 10430 N N . TYR B 1 641 ? 3.586 40.281 40.062 1 97 641 TYR B N 1
ATOM 10431 C CA . TYR B 1 641 ? 2.281 40.844 39.75 1 97 641 TYR B CA 1
ATOM 10432 C C . TYR B 1 641 ? 1.158 39.938 40.25 1 97 641 TYR B C 1
ATOM 10434 O O . TYR B 1 641 ? 1.07 38.781 39.875 1 97 641 TYR B O 1
ATOM 10442 N N . HIS B 1 642 ? 0.304 40.469 41.094 1 96.69 642 HIS B N 1
ATOM 10443 C CA . HIS B 1 642 ? -0.754 39.688 41.719 1 96.69 642 HIS B CA 1
ATOM 10444 C C . HIS B 1 642 ? -1.938 39.531 40.75 1 96.69 642 HIS B C 1
ATOM 10446 O O . HIS B 1 642 ? -2.508 40.5 40.281 1 96.69 642 HIS B O 1
ATOM 10452 N N . VAL B 1 643 ? -2.312 38.281 40.531 1 97.19 643 VAL B N 1
ATOM 10453 C CA . VAL B 1 643 ? -3.467 37.938 39.688 1 97.19 643 VAL B CA 1
ATOM 10454 C C . VAL B 1 643 ? -4.375 36.969 40.438 1 97.19 643 VAL B C 1
ATOM 10456 O O . VAL B 1 643 ? -4.242 35.75 40.312 1 97.19 643 VAL B O 1
ATOM 10459 N N . PRO B 1 644 ? -5.344 37.5 41.156 1 95 644 PRO B N 1
ATOM 10460 C CA . PRO B 1 644 ? -6.266 36.594 41.875 1 95 644 PRO B CA 1
ATOM 10461 C C . PRO B 1 644 ? -6.93 35.594 40.938 1 95 644 PRO B C 1
ATOM 10463 O O . PRO B 1 644 ? -6.926 35.781 39.719 1 95 644 PRO B O 1
ATOM 10466 N N . GLN B 1 645 ? -7.488 34.594 41.5 1 94.31 645 GLN B N 1
ATOM 10467 C CA . GLN B 1 645 ? -8.062 33.469 40.75 1 94.31 645 GLN B CA 1
ATOM 10468 C C . GLN B 1 645 ? -9.18 33.969 39.812 1 94.31 645 GLN B C 1
ATOM 10470 O O . GLN B 1 645 ? -9.391 33.406 38.75 1 94.31 645 GLN B O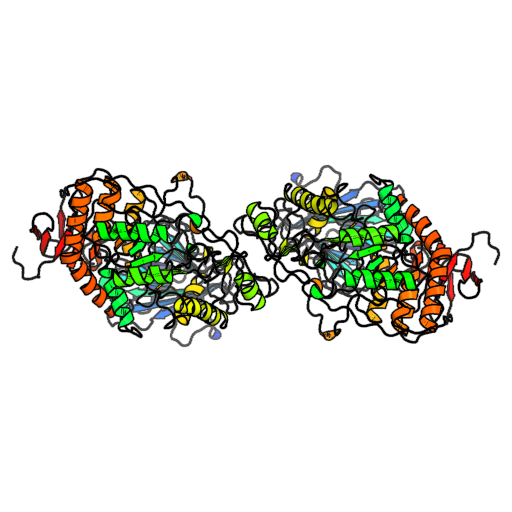 1
ATOM 10475 N N . ASN B 1 646 ? -9.828 35 40.156 1 95.25 646 ASN B N 1
ATOM 10476 C CA . ASN B 1 646 ? -11 35.438 39.406 1 95.25 646 ASN B CA 1
ATOM 10477 C C . ASN B 1 646 ? -10.641 36.562 38.438 1 95.25 646 ASN B C 1
ATOM 10479 O O . ASN B 1 646 ? -11.531 37.25 37.938 1 95.25 646 ASN B O 1
ATOM 10483 N N . LYS B 1 647 ? -9.375 36.844 38.281 1 96.75 647 LYS B N 1
ATOM 10484 C CA . LYS B 1 647 ? -8.945 37.938 37.375 1 96.75 647 LYS B CA 1
ATOM 10485 C C . LYS B 1 647 ? -7.93 37.438 36.375 1 96.75 647 LYS B C 1
ATOM 10487 O O . LYS B 1 647 ? -7.336 36.375 36.531 1 96.75 647 LYS B O 1
ATOM 10492 N N . VAL B 1 648 ? -7.789 38.156 35.344 1 97.31 648 VAL B N 1
ATOM 10493 C CA . VAL B 1 648 ? -6.777 37.906 34.312 1 97.31 648 VAL B CA 1
ATOM 10494 C C . VAL B 1 648 ? -5.973 39.188 34.062 1 97.31 648 VAL B C 1
ATOM 10496 O O . VAL B 1 648 ? -6.531 40.281 34.031 1 97.31 648 VAL B O 1
ATOM 10499 N N . ALA B 1 649 ? -4.695 38.969 34 1 97.94 649 ALA B N 1
ATOM 10500 C CA . ALA B 1 649 ? -3.82 40.125 33.781 1 97.94 649 ALA B CA 1
ATOM 10501 C C . ALA B 1 649 ? -3.863 40.562 32.312 1 97.94 649 ALA B C 1
ATOM 10503 O O . ALA B 1 649 ? -3.531 39.781 31.422 1 97.94 649 ALA B O 1
ATOM 10504 N N . PHE B 1 650 ? -4.285 41.75 32 1 98.5 650 PHE B N 1
ATOM 10505 C CA . PHE B 1 650 ? -4.195 42.375 30.688 1 98.5 650 PHE B CA 1
ATOM 10506 C C . PHE B 1 650 ? -3.975 43.875 30.812 1 98.5 650 PHE B C 1
ATOM 10508 O O . PHE B 1 650 ? -4.289 44.469 31.828 1 98.5 650 PHE B O 1
ATOM 10515 N N . PHE B 1 651 ? -3.375 44.438 29.859 1 98.25 651 PHE B N 1
ATOM 10516 C CA . PHE B 1 651 ? -2.971 45.844 29.828 1 98.25 651 PHE B CA 1
ATOM 10517 C C . PHE B 1 651 ? -3.34 46.5 28.5 1 98.25 651 PHE B C 1
ATOM 10519 O O . PHE B 1 651 ? -2.992 45.969 27.438 1 98.25 651 PHE B O 1
ATOM 10526 N N . ILE B 1 652 ? -3.996 47.594 28.5 1 97.62 652 ILE B N 1
ATOM 10527 C CA . ILE B 1 652 ? -4.43 48.281 27.312 1 97.62 652 ILE B CA 1
ATOM 10528 C C . ILE B 1 652 ? -3.469 49.438 27.016 1 97.62 652 ILE B C 1
ATOM 10530 O O . ILE B 1 652 ? -3.156 50.25 27.891 1 97.62 652 ILE B O 1
ATOM 10534 N N . LYS B 1 653 ? -3.07 49.531 25.859 1 96.31 653 LYS B N 1
ATOM 10535 C CA . LYS B 1 653 ? -2.141 50.594 25.469 1 96.31 653 LYS B CA 1
ATOM 10536 C C . LYS B 1 653 ? -2.832 51.938 25.469 1 96.31 653 LYS B C 1
ATOM 10538 O O . LYS B 1 653 ? -3.908 52.094 24.891 1 96.31 653 LYS B O 1
ATOM 10543 N N . MET B 1 654 ? -2.174 52.875 26.062 1 94.38 654 MET B N 1
ATOM 10544 C CA . MET B 1 654 ? -2.682 54.25 26.094 1 94.38 654 MET B CA 1
ATOM 10545 C C . MET B 1 654 ? -2.098 55.062 24.938 1 94.38 654 MET B C 1
ATOM 10547 O O . MET B 1 654 ? -1.021 54.719 24.422 1 94.38 654 MET B O 1
ATOM 10551 N N . PRO B 1 655 ? -2.832 56.094 24.547 1 88.38 655 PRO B N 1
ATOM 10552 C CA . PRO B 1 655 ? -2.271 56.969 23.516 1 88.38 655 PRO B CA 1
ATOM 10553 C C . PRO B 1 655 ? -0.901 57.531 23.875 1 88.38 655 PRO B C 1
ATOM 10555 O O . PRO B 1 655 ? -0.622 57.75 25.062 1 88.38 655 PRO B O 1
ATOM 10558 N N . ASP B 1 656 ? -0.111 57.781 22.938 1 80 656 ASP B N 1
ATOM 10559 C CA . ASP B 1 656 ? 1.273 58.219 23.125 1 80 656 ASP B CA 1
ATOM 10560 C C . ASP B 1 656 ? 1.349 59.531 23.891 1 80 656 ASP B C 1
ATOM 10562 O O . ASP B 1 656 ? 2.334 59.781 24.578 1 80 656 ASP B O 1
ATOM 10566 N N . ASN B 1 657 ? 0.369 60.25 23.812 1 77.19 657 ASN B N 1
ATOM 10567 C CA . ASN B 1 657 ? 0.391 61.562 24.453 1 77.19 657 ASN B CA 1
ATOM 10568 C C . ASN B 1 657 ? -0.068 61.469 25.906 1 77.19 657 ASN B C 1
ATOM 10570 O O . ASN B 1 657 ? -0.195 62.5 26.594 1 77.19 657 ASN B O 1
ATOM 10574 N N . THR B 1 658 ? -0.234 60.219 26.281 1 75.81 658 THR B N 1
ATOM 10575 C CA . THR B 1 658 ? -0.683 60.031 27.656 1 75.81 658 THR B CA 1
ATOM 10576 C C . THR B 1 658 ? 0.461 60.312 28.625 1 75.81 658 THR B C 1
ATOM 10578 O O . THR B 1 658 ? 1.561 59.781 28.453 1 75.81 658 THR B O 1
ATOM 10581 N N . ARG B 1 659 ? 0.268 61.406 29.469 1 71.19 659 ARG B N 1
ATOM 10582 C CA . ARG B 1 659 ? 1.261 61.781 30.469 1 71.19 659 ARG B CA 1
ATOM 10583 C C . ARG B 1 659 ? 1.146 60.875 31.719 1 71.19 659 ARG B C 1
ATOM 10585 O O . ARG B 1 659 ? 0.044 60.656 32.219 1 71.19 659 ARG B O 1
ATOM 10592 N N . PHE B 1 660 ? 2.217 60.125 32.031 1 66.75 660 PHE B N 1
ATOM 10593 C CA . PHE B 1 660 ? 2.295 59.344 33.25 1 66.75 660 PHE B CA 1
ATOM 10594 C C . PHE B 1 660 ? 2.441 60.219 34.469 1 66.75 660 PHE B C 1
ATOM 10596 O O . PHE B 1 660 ? 3.203 61.188 34.438 1 66.75 660 PHE B O 1
#

Nearest PDB structures (foldseek):
  7qqh-assembly1_A  TM=8.892E-01  e=5.893E-55  Homo sapiens
  7qqf-assembly1_A  TM=8.917E-01  e=9.674E-54  Homo sapiens
  7qqf-assembly2_B  TM=8.846E-01  e=9.126E-54  Homo sapiens
  7qqg-assembly1_A  TM=8.796E-01  e=1.372E-53  Homo sapiens
  7qqf-assembly1_D  TM=9.030E-01  e=4.807E-52  Homo sapiens

InterPro domains:
  IPR000322 Glycoside hydrolase family 31, TIM barrel domain [PF01055] (283-408)
  IPR000322 Glycoside hydrolase family 31, TIM barrel domain [PF01055] (454-552)
  IPR013780 Glycosyl hydrolase, all-beta [G3DSA:2.60.40.1180] (605-653)
  IPR017853 Glycoside hydrolase superfamily [SSF51445] (244-591)
  IPR048395 Glycosyl hydrolase family 31, C-terminal domain [PF21365] (571-653)
  IPR050985 Alpha-glycosidase and related enzymes [PTHR43053] (1-655)

Organism: Anopheles darlingi (NCBI:txid43151)

Sequence (1320 aa):
MYNQKLLSRSYFESIKFHKKTRNFRLLDGKGADLLTGTLGKTLPIEQPYNCLPHDLKDDGSVCYEWNSKARLYMNQVKSPSPDIKCYSFQWEALLDGLFPTDCFDVGGDRGFWYGGGITKGNDYILGNASFASSPFVTGDTNMHQWGNAVKRYFLNSKGVAIQVDERTPLYVSVNSEAANKICLQGRNDQFAFVNKQSRYPQLKYTICSGPDMKSLHNGLMQKSLWDGLTEKDNDVIKSLLREPVWQIPASKQEHLTETAIYNYTESIIALGYLRLGHILVNEFWQKTIGDFRLDAERFATLDETVNILHRRGFRVSLTIQPFISTESSNFREAVAGKLLIYERESERSIPALTRYKSTTSAGVLDVTNNASIPWLAEKLKRISETVEIDSYFLDFGTAFNIPRYYQCAHTLVNPDEFKNYFMERFEGTLSIFGVSSAVMVPRPPAFLSLPPVNSSWSGLQTIIPTMLSYGIIGFPFLMPGPVGGDFVLPTQQLKKMYSFYEFELPPLPDKDLYVRWLQLATFLPVLRFTHLPSEYRDESVTAIAKELANIRQTTVVPMLERYASVAMDDGLPIIRPLWMLDSTDVNCFSISDEFSIGDGMIVAPVLTKGETVREVYLPQGVWKDGIDESLRKGSRWIHNYHVPQNKVAFFIKMPDNTRFMYNQKLLSRSYFESIKFHKKTRNFRLLDGKGADLLTGTLGKTLPIEQPYNCLPHDLKDDGSVCYEWNSKARLYMNQVKSPSPDIKCYSFQWEALLDGLFPTDCFDVGGDRGFWYGGGITKGNDYILGNASFASSPFVTGDTNMHQWGNAVKRYFLNSKGVAIQVDERTPLYVSVNSEAANKICLQGRNDQFAFVNKQSRYPQLKYTICSGPDMKSLHNGLMQKSLWDGLTEKDNDVIKSLLREPVWQIPASKQEHLTETAIYNYTESIIALGYLRLGHILVNEFWQKTIGDFRLDAERFATLDETVNILHRRGFRVSLTIQPFISTESSNFREAVAGKLLIYERESERSIPALTRYKSTTSAGVLDVTNNASIPWLAEKLKRISETVEIDSYFLDFGTAFNIPRYYQCAHTLVNPDEFKNYFMERFEGTLSIFGVSSAVMVPRPPAFLSLPPVNSSWSGLQTIIPTMLSYGIIGFPFLMPGPVGGDFVLPTQQLKKMYSFYEFELPPLPDKDLYVRWLQLATFLPVLRFTHLPSEYRDESVTAIAKELANIRQTTVVPMLERYASVAMDDGLPIIRPLWMLDSTDVNCFSISDEFSIGDGMIVAPVLTKGETVREVYLPQGVWKDGIDESLRKGSRWIHNYHVPQNKVAFFIKMPDNTRF